Protein AF-A0A3N0Z9D9-F1 (afdb_monomer)

Organism: Anabarilius grahami (NCBI:txid495550)

Nearest PDB structures (foldseek):
  4wvm-assembly1_A  TM=8.246E-01  e=7.195E-20  Synanceia horrida
  7jl4-assembly3_B  TM=8.814E-01  e=2.046E-16  Homo sapiens
  7ovx-assembly1_A  TM=8.857E-01  e=4.021E-16  Homo sapiens
  5zz3-assembly1_A  TM=8.963E-01  e=1.079E-15  Homo sapiens
  7y3a-assembly1_B  TM=8.949E-01  e=1.120E-14  Homo sapiens

Secondary structure (DSSP, 8-state):
---------------------------S-HHHHHHHHHHHHHHSS----B----B-TTTS-TTEEEETTTTEEEE-SS---PPP-TT--SSS-EEEEEEEP-SEEEEEEEESS-EEEEEEETTS--SSSSGGGSTTSSTTEEEEEEETTEEEEEETTEEEEE---S---SEEEEEEETTTTEEEEEEE-TT--EEEEEEEE----S-EEEEEE--STT-EEEEPP-PPPPP------------------BHHHHHTTB----B-TTTS-TTEEEETTTTEEEE-SSPP-PPP-TTS-SSS-EEEEEEEE-SEEEEEEEESSEEEEEEEETTS--SSSSGGGSTTSSTTEEEEEEESS-EEEEETTEEEEPP-------EEEEEEETTTTEEEEEEE-TT-BEEEEEEEE----S-EEEEEE--STT-EEEE----PPPPP--------------------PPS---TTTTTS------EEE-PEEE--TTS-EEEEEE-SEEEEETTT--EEEESS-EEEEEEEE--GGGHHHHHHTT-EE-S-EEEEEEEES-EEEEEEE--B---S--TTHHHHEEEEEEETTEEEEEE-EE-SSEEEEES--SSEEEEEEES-S--EE-EEEEEEEEEETTEEEEEEEEES-HHHHHHHHHHSTTSEEPP-PPPSS-EETTSEEEEE-TTEEE--SS-EE--TTPPPEEEEE-S---S-EEEEEEETTT--EEEEEEE-HHHHHHHHHHHHHHHTTSHHHHHHHHHHHHHHHHHH---HHHHHHHHHHTTSS-HHHHHHHHT-SSHHHHHHHHHHHHTTS-HHHHHHHHHHHHHTT-S--

Solvent-accessible surface area (backbone atoms only — not comparable to full-atom values): 47306 Å² total; per-residue (Å²): 132,86,76,90,79,89,81,90,80,89,78,90,82,81,88,82,93,87,85,90,82,88,84,81,84,77,72,81,61,72,64,55,60,51,56,49,47,57,53,54,46,68,73,73,77,62,85,84,34,71,63,90,74,41,50,28,77,60,24,36,10,42,31,44,44,74,38,77,92,31,33,25,43,32,19,64,84,46,81,46,96,67,79,89,49,88,64,22,23,74,70,52,54,30,34,35,35,69,55,64,62,94,38,54,36,46,47,39,37,37,43,70,73,28,34,34,48,28,44,24,39,81,83,50,41,35,66,61,91,52,50,59,45,43,84,11,37,22,89,52,21,46,24,41,37,43,45,94,79,42,41,35,41,25,38,53,64,47,71,47,83,49,93,64,72,97,75,74,52,54,27,36,34,41,40,36,30,50,88,78,16,38,40,35,40,22,39,28,40,100,82,72,46,73,43,74,71,50,70,50,79,49,84,70,90,65,65,39,24,48,32,44,34,30,89,44,81,74,8,30,44,31,61,56,89,84,82,82,82,88,79,86,78,91,72,94,76,93,80,89,82,90,84,91,76,80,83,73,56,47,44,73,78,45,28,68,30,52,52,93,75,43,52,29,76,58,23,36,8,36,35,43,46,74,37,80,91,31,32,27,40,34,18,47,90,64,70,45,93,66,78,92,48,85,66,20,20,68,63,52,46,28,33,34,35,69,55,71,62,68,56,57,35,19,47,41,38,37,47,74,52,39,35,35,49,30,42,27,36,79,85,50,46,33,70,56,91,45,55,60,45,42,82,6,39,24,88,54,24,42,21,40,40,42,42,91,80,43,44,31,42,25,39,55,66,44,76,48,78,49,79,82,68,94,64,90,53,50,28,37,34,40,40,37,32,57,85,80,16,38,40,37,37,24,42,30,39,95,83,48,38,38,43,82,68,49,71,50,81,52,81,73,88,63,68,32,24,49,31,44,34,28,89,43,81,76,8,32,42,31,62,54,91,74,80,59,63,93,78,89,79,83,87,84,88,83,90,84,84,91,78,88,79,82,87,78,83,75,81,86,70,81,82,77,77,32,70,59,46,69,86,64,77,84,89,73,88,61,47,77,37,84,61,48,75,45,89,54,102,81,53,71,32,31,37,45,75,44,65,58,45,48,38,26,32,72,72,72,56,37,28,42,28,27,84,38,57,28,30,42,36,36,30,71,48,87,56,71,90,45,49,71,55,33,59,73,67,60,37,38,79,44,35,67,29,37,37,39,36,67,79,39,66,56,56,51,31,40,27,44,45,42,33,51,58,72,50,59,90,56,75,70,54,63,82,32,35,29,37,38,38,49,49,100,92,43,80,47,77,44,84,38,53,73,57,82,47,28,40,35,38,72,59,67,85,70,68,34,40,35,32,39,32,23,60,55,81,81,54,37,25,44,46,40,74,48,43,29,40,66,41,73,85,51,29,28,38,39,41,43,64,40,66,85,45,61,70,60,49,54,51,46,54,65,71,45,65,83,40,40,82,54,86,74,83,73,55,50,51,63,42,60,56,76,42,48,28,44,71,48,52,82,71,48,78,40,68,62,92,62,59,52,55,61,46,98,83,63,78,66,44,51,35,35,23,77,58,78,79,87,56,63,48,58,35,38,35,27,37,62,92,77,68,44,77,59,39,74,46,74,42,52,50,70,57,62,58,49,60,53,54,59,47,56,62,56,30,62,74,38,59,76,32,21,20,50,48,43,76,75,41,51,75,56,52,28,73,61,33,68,71,44,64,64,53,50,52,51,34,41,75,68,66,76,42,52,73,68,56,47,51,59,36,73,68,41,95,42,41,46,57,22,34,44,54,49,51,63,52,45,72,75,49,58,55,70,56,28,17,48,54,48,46,51,32,57,77,68,62,49,49,89,128

Mean predicted aligned error: 22.75 Å

Foldseek 3Di:
DDDDDDDDDDDDDDDDDDDDDDDDPDDDDPLVVVVVVVVVVLVPQDPPAEDPWAWDLQAFEQQWDQDDRRQKIWGAVDGHPRDHHQNYAYPFRKTWTPDFHPFKYKWKKFKDAKKKKKKFFSPQDRDDDDLSNDAQCCQGMWIWIDHQQWIWTGHNNDIDTFHDPNDQGRMKMWIDGQPQQKIWIFGQDPVRDTHTGDMDRHHDPHTIIIMMGDDDRGIMMGIDDDDDDDDDDDDDDDDDDDDPDDPDWFVQVLLQQEDDWAWDLLAAEQQWDADPRRQKIWGHPDGHPRDDHQNYQHPFRKTWTPDWDDAKYKWKKFKDAKKKKKKFFSPQHRDDPDLSNDALCQQGMWIWIDHPFWIWIGHVNDIDTFPGDPAPGRMKMWIDGQVQQKIWIFGQHPVRTTDTGDMDRDHDDHTMIIMMGDDDHGIMMGIDDRDHDDDDDDDDDDDDDDDDDDDDDPPPDDPALQPLCPPFDPPDDAAEDAFDFDDDPFFTWTKDWDAADWHAYPAQRKIFGFRGIWIKIKGFHDCPVCPVVCVVLQKDFFATWMQMDTPDGFTQKIWGFGFFACSDPPVVQQVFKWKWWQDPVGIDTDGFDDGRTTTMDGRDDDSTGITIIGSPLWTFGFWWKWWWFQDQQFTKIFIDIGHDHNRLVVVVCVVCVNIFTADKDTFNHTHTAQFFKDKDKPQWPDWDPGGDHDDSPDGTGITTRNDRPPFWIKIWIAGPPPRDTRDIITGGSVSVVVRVVVVLVVLLVDLLSLLVCCVVCLVVCLVQFAPLLLLLVVCVVVVVDDPVLSVVLVPDPGSSVSSVSVSVSQVPDDSNSSSVSSVSCVVVVRGDD

pLDDT: mean 74.73, std 20.12, range [19.84, 97.75]

Radius of gyration: 36.63 Å; Cα contacts (8 Å, |Δi|>4): 1660; chains: 1; bounding box: 98×102×86 Å

Sequence (833 aa):
MWDSERGRLTGALSADVTMLLLNINHPRTQSQHVCDALAEWGAHGDWLGACDLTLDPNTAHTELILSDENRKITNMRTKQPYPDHPERFDEVPQVLCGESLPGRCYWEAEWSRGAVISMTYKEISRKGWSEDCMFGYNDKSWSLDCFNTNFYVRHNTNGTYIPVDRSSSTRVGVYVDVSAGTLSFYSVSDTHTLTHLHTFNTTFTEPLYAGFRVDYYKSSVSLCDIKQPPVRNNSDTHTTGVDHCGEIRSTAELHKYACDLTLDPNTANTRLILSEENRKITCVFQHQPYPDHPERFDDVPQVLCGESLTGRCYWEAEWSKRAEISVTYKGISRKGASEDCLFGSNDKSWSLDCSNKSFSVRHNKNSTDIPVISSSSKRVGVYVDVSAGTLSFYSVSDTHTLTHLHTFNTTFTEPLYAGFGVHYYKSSVSLCDIKQPPVRNNSDTHTTGFSDPKPSGLNIHPLLNCQSCVHIADSDQWVQIEPSACTDEGGSKFRVSTDPGRYECVRTRMRWVCDCDVTLQYCTVDGHFLNTELERLQCNRIAPVIDVTVISGKLEEVHLPHYACLGESDPSLKDAVKVLSVKDEGITTEPVQLTRFHAKIVQPSFSLKTLIISWIMRVDEHCDLLLYMRSKVPLILHVYFFPFDDCAKEKLEKEEKSSYPIPHPRPDRPFRMKTAHNLDVPGASIHPREGITFRRETPPNYFKVDTSLENDLQMTLIREEDQKTVWTATIKKKEIDLIQTKKDEACLNSEAGKARYFDNHWPDLIQGVENVQIIADKLCQQQLIHEEQYSEITQSLTSQESMRKICDIIRKHRDDVKAKFISILQEEKLYHF

InterPro domains:
  IPR001315 CARD domain [PF00619] (758-829)
  IPR001315 CARD domain [PS50209] (750-833)
  IPR001870 B30.2/SPRY domain [PS50188] (33-230)
  IPR001870 B30.2/SPRY domain [PS50188] (241-438)
  IPR003877 SPRY domain [PF00622] (104-217)
  IPR003877 SPRY domain [PF00622] (312-427)
  IPR003877 SPRY domain [SM00449] (102-229)
  IPR003877 SPRY domain [SM00449] (310-437)
  IPR003879 Butyrophylin-like, SPRY domain [PR01407] (257-274)
  IPR003879 Butyrophylin-like, SPRY domain [PR01407] (274-291)
  IPR003879 Butyrophylin-like, SPRY domain [PR01407] (371-395)
  IPR006574 SPRY-associated [PF13765] (53-100)
  IPR006574 SPRY-associated [PF13765] (261-308)
  IPR006574 SPRY-associated [SM00589] (50-102)
  IPR006574 SPRY-associated [SM00589] (258-310)
  IPR011029 Death-like domain superfamily [G3DSA:1.10.533.10] (756-833)
  IPR011029 Death-like domain superfamily [SSF47986] (758-832)
  IPR013320 Concanavalin A-like lectin/glucanase domain superfamily [SSF49899] (50-230)
  IPR013320 Concanavalin A-like lectin/glucanase domain superfamily [SSF49899] (253-438)
  IPR025307 FIIND domain [PF13553] (488-617)

Structure (mmCIF, N/CA/C/O backbone):
data_AF-A0A3N0Z9D9-F1
#
_entry.id   AF-A0A3N0Z9D9-F1
#
loop_
_atom_site.group_PDB
_atom_site.id
_atom_site.type_symbol
_atom_site.label_atom_id
_atom_site.label_alt_id
_atom_site.label_comp_id
_atom_site.label_asym_id
_atom_site.label_entity_id
_atom_site.label_seq_id
_atom_site.pdbx_PDB_ins_code
_atom_site.Cartn_x
_atom_site.Cartn_y
_atom_site.Cartn_z
_atom_site.occupancy
_atom_site.B_iso_or_equiv
_atom_site.auth_seq_id
_atom_site.auth_comp_id
_atom_site.auth_asym_id
_atom_site.auth_atom_id
_atom_site.pdbx_PDB_model_num
ATOM 1 N N . MET A 1 1 ? -11.169 63.898 -6.267 1.00 30.27 1 MET A N 1
ATOM 2 C CA . MET A 1 1 ? -10.681 64.653 -7.439 1.00 30.27 1 MET A CA 1
ATOM 3 C C . MET A 1 1 ? -10.114 63.605 -8.376 1.00 30.27 1 MET A C 1
ATOM 5 O O . MET A 1 1 ? -9.164 62.953 -7.977 1.00 30.27 1 MET A O 1
ATOM 9 N N . TRP A 1 2 ? -10.913 63.132 -9.341 1.00 26.20 2 TRP A N 1
ATOM 10 C CA . TRP A 1 2 ? -10.923 63.642 -10.730 1.00 26.20 2 TRP A CA 1
ATOM 11 C C . TRP A 1 2 ? -9.523 63.543 -11.351 1.00 26.20 2 TRP A C 1
ATOM 13 O O . TRP A 1 2 ? -8.582 64.066 -10.773 1.00 26.20 2 TRP A O 1
ATOM 23 N N . ASP A 1 3 ? -9.294 62.970 -12.521 1.00 28.09 3 ASP A N 1
ATOM 24 C CA . ASP A 1 3 ? -10.138 62.305 -13.514 1.00 28.09 3 ASP A CA 1
ATOM 25 C C . ASP A 1 3 ? -9.175 61.858 -14.628 1.00 28.09 3 ASP A C 1
ATOM 27 O O . ASP A 1 3 ? -8.219 62.590 -14.872 1.00 28.09 3 ASP A O 1
ATOM 31 N N . SER A 1 4 ? -9.500 60.778 -15.352 1.00 28.72 4 SER A N 1
ATOM 32 C CA . SER A 1 4 ? -9.188 60.607 -16.793 1.00 28.72 4 SER A CA 1
ATOM 33 C C . SER A 1 4 ? -7.688 60.598 -17.226 1.00 28.72 4 SER A C 1
ATOM 35 O O . SER A 1 4 ? -6.803 61.076 -16.542 1.00 28.72 4 SER A O 1
ATOM 37 N N . GLU A 1 5 ? -7.230 60.078 -18.359 1.00 30.00 5 GLU A N 1
ATOM 38 C CA . GLU A 1 5 ? -7.840 59.361 -19.462 1.00 30.00 5 GLU A CA 1
ATOM 39 C C . GLU A 1 5 ? -6.723 58.742 -20.322 1.00 30.00 5 GLU A C 1
ATOM 41 O O . GLU A 1 5 ? -5.633 59.281 -20.486 1.00 30.00 5 GLU A O 1
ATOM 46 N N . ARG A 1 6 ? -7.070 57.576 -20.859 1.00 31.86 6 ARG A N 1
ATOM 47 C CA . ARG A 1 6 ? -6.607 56.880 -22.067 1.00 31.86 6 ARG A CA 1
ATOM 48 C C . ARG A 1 6 ? -5.673 57.628 -23.035 1.00 31.86 6 ARG A C 1
ATOM 50 O O . ARG A 1 6 ? -5.997 58.689 -23.551 1.00 31.86 6 ARG A O 1
ATOM 57 N N . GLY A 1 7 ? -4.682 56.881 -23.527 1.00 25.52 7 GLY A N 1
ATOM 58 C CA . GLY A 1 7 ? -4.094 57.082 -24.852 1.00 25.52 7 GLY A CA 1
ATOM 59 C C . GLY A 1 7 ? -3.439 55.802 -25.365 1.00 25.52 7 GLY A C 1
ATOM 60 O O . GLY A 1 7 ? -2.324 55.477 -24.976 1.00 25.52 7 GLY A O 1
ATOM 61 N N . ARG A 1 8 ? -4.152 55.049 -26.215 1.00 32.22 8 ARG A N 1
ATOM 62 C CA . ARG A 1 8 ? -3.615 53.909 -26.978 1.00 32.22 8 ARG A CA 1
ATOM 63 C C . ARG A 1 8 ? -2.605 54.413 -28.010 1.00 32.22 8 ARG A C 1
ATOM 65 O O . ARG A 1 8 ? -2.951 55.304 -28.777 1.00 32.22 8 ARG A O 1
ATOM 72 N N . LEU A 1 9 ? -1.470 53.729 -28.145 1.00 25.08 9 LEU A N 1
ATOM 73 C CA . LEU A 1 9 ? -0.749 53.630 -29.414 1.00 25.08 9 LEU A CA 1
ATOM 74 C C . LEU A 1 9 ? -0.383 52.166 -29.671 1.00 25.08 9 LEU A C 1
ATOM 76 O O . LEU A 1 9 ? 0.400 51.548 -28.958 1.00 25.08 9 LEU A O 1
ATOM 80 N N . THR A 1 10 ? -1.030 51.620 -30.693 1.00 30.81 10 THR A N 1
ATOM 81 C CA . THR A 1 10 ? -0.635 50.432 -31.446 1.00 30.81 10 THR A CA 1
ATOM 82 C C . THR A 1 10 ? 0.640 50.729 -32.232 1.00 30.81 10 THR A C 1
ATOM 84 O O . THR A 1 10 ? 0.701 51.765 -32.891 1.00 30.81 10 THR A O 1
ATOM 87 N N . GLY A 1 11 ? 1.607 49.815 -32.256 1.00 24.53 11 GLY A N 1
ATOM 88 C CA . GLY A 1 11 ? 2.728 49.909 -33.192 1.00 24.53 11 GLY A CA 1
ATOM 89 C C . GLY A 1 11 ? 3.885 48.996 -32.825 1.00 24.53 11 GLY A C 1
ATOM 90 O O . GLY A 1 11 ? 4.479 49.148 -31.768 1.00 24.53 11 GLY A O 1
ATOM 91 N N . ALA A 1 12 ? 4.156 48.040 -33.707 1.00 30.48 12 ALA A N 1
ATOM 92 C CA . ALA A 1 12 ? 5.209 47.039 -33.637 1.00 30.48 12 ALA A CA 1
ATOM 93 C C . ALA A 1 12 ? 6.594 47.591 -33.259 1.00 30.48 12 ALA A C 1
ATOM 95 O O . ALA A 1 12 ? 7.004 48.632 -33.766 1.00 30.48 12 ALA A O 1
ATOM 96 N N . LEU A 1 13 ? 7.351 46.812 -32.482 1.00 24.55 13 LEU A N 1
ATOM 97 C CA . LEU A 1 13 ? 8.808 46.911 -32.410 1.00 24.55 13 LEU A CA 1
ATOM 98 C C . LEU A 1 13 ? 9.412 45.505 -32.475 1.00 24.55 13 LEU A C 1
ATOM 100 O O . LEU A 1 13 ? 9.303 44.704 -31.551 1.00 24.55 13 LEU A O 1
ATOM 104 N N . SER A 1 14 ? 10.020 45.237 -33.626 1.00 24.75 14 SER A N 1
ATOM 105 C CA . SER A 1 14 ? 11.061 44.237 -33.829 1.00 24.75 14 SER A CA 1
ATOM 106 C C . SER A 1 14 ? 12.412 44.892 -33.529 1.00 24.75 14 SER A C 1
ATOM 108 O O . SER A 1 14 ? 12.646 45.992 -34.022 1.00 24.75 14 SER A O 1
ATOM 110 N N . ALA A 1 15 ? 13.270 44.145 -32.822 1.00 26.64 15 ALA A N 1
ATOM 111 C CA . ALA A 1 15 ? 14.738 44.230 -32.748 1.00 26.64 15 ALA A CA 1
ATOM 112 C C . ALA A 1 15 ? 15.376 45.508 -32.144 1.00 26.64 15 ALA A C 1
ATOM 114 O O . ALA A 1 15 ? 15.337 46.573 -32.746 1.00 26.64 15 ALA A O 1
ATOM 115 N N . ASP A 1 16 ? 15.994 45.416 -30.952 1.00 25.36 16 ASP A N 1
ATOM 116 C CA . ASP A 1 16 ? 17.422 45.049 -30.778 1.00 25.36 16 ASP A CA 1
ATOM 117 C C . ASP A 1 16 ? 17.977 45.335 -29.346 1.00 25.36 16 ASP A C 1
ATOM 119 O O . ASP A 1 16 ? 17.813 46.437 -28.832 1.00 25.36 16 ASP A O 1
ATOM 123 N N . VAL A 1 17 ? 18.696 44.334 -28.775 1.00 23.41 17 VAL A N 1
ATOM 124 C CA . VAL A 1 17 ? 20.024 44.406 -28.072 1.00 23.41 17 VAL A CA 1
ATOM 125 C C . VAL A 1 17 ? 20.087 45.115 -26.680 1.00 23.41 17 VAL A C 1
ATOM 127 O O . VAL A 1 17 ? 19.678 46.257 -26.559 1.00 23.41 17 VAL A O 1
ATOM 130 N N . THR A 1 18 ? 20.597 44.618 -25.524 1.00 22.09 18 THR A N 1
ATOM 131 C CA . THR A 1 18 ? 21.564 43.579 -25.024 1.00 22.09 18 THR A CA 1
ATOM 132 C C . THR A 1 18 ? 21.285 43.399 -23.496 1.00 22.09 18 THR A C 1
ATOM 134 O O . THR A 1 18 ? 20.874 44.375 -22.879 1.00 22.09 18 THR A O 1
ATOM 137 N N . MET A 1 19 ? 21.448 42.269 -22.779 1.00 19.84 19 MET A N 1
ATOM 138 C CA . MET A 1 19 ? 22.712 41.680 -22.281 1.00 19.84 19 MET A CA 1
ATOM 139 C C . MET A 1 19 ? 22.463 40.344 -21.522 1.00 19.84 19 MET A C 1
ATOM 141 O O . MET A 1 19 ? 21.645 40.301 -20.610 1.00 19.84 19 MET A O 1
ATOM 145 N N . LEU A 1 20 ? 23.252 39.317 -21.880 1.00 23.03 20 LEU A N 1
ATOM 146 C CA . LEU A 1 20 ? 23.795 38.196 -21.077 1.00 23.03 20 LEU A CA 1
ATOM 147 C C . LEU A 1 20 ? 22.872 37.343 -20.174 1.00 23.03 20 LEU A C 1
ATOM 149 O O . LEU A 1 20 ? 22.708 37.620 -18.992 1.00 23.03 20 LEU A O 1
ATOM 153 N N . LEU A 1 21 ? 22.477 36.169 -20.682 1.00 21.75 21 LEU A N 1
ATOM 154 C CA . LEU A 1 21 ? 23.058 34.879 -20.265 1.00 21.75 21 LEU A CA 1
ATOM 155 C C . LEU A 1 21 ? 22.617 33.780 -21.243 1.00 21.75 21 LEU A C 1
ATOM 157 O O . LEU A 1 21 ? 21.435 33.505 -21.428 1.00 21.75 21 LEU A O 1
ATOM 161 N N . LEU A 1 22 ? 23.612 33.189 -21.901 1.00 24.69 22 LEU A N 1
ATOM 162 C CA . LEU A 1 22 ? 23.491 31.941 -22.640 1.00 24.69 22 LEU A CA 1
ATOM 163 C C . LEU A 1 22 ? 23.140 30.803 -21.674 1.00 24.69 22 LEU A C 1
ATOM 165 O O . LEU A 1 22 ? 23.648 30.764 -20.555 1.00 24.69 22 LEU A O 1
ATOM 169 N N . ASN A 1 23 ? 22.419 29.827 -22.229 1.00 24.12 23 ASN A N 1
ATOM 170 C CA . ASN A 1 23 ? 22.388 28.418 -21.837 1.00 24.12 23 ASN A CA 1
ATOM 171 C C . ASN A 1 23 ? 21.232 27.974 -20.926 1.00 24.12 23 ASN A C 1
ATOM 173 O O . ASN A 1 23 ? 21.398 27.883 -19.719 1.00 24.12 23 ASN A O 1
ATOM 177 N N . ILE A 1 24 ? 20.107 27.571 -21.535 1.00 25.52 24 ILE A N 1
ATOM 178 C CA . ILE A 1 24 ? 19.311 26.435 -21.040 1.00 25.52 24 ILE A CA 1
ATOM 179 C C . ILE A 1 24 ? 18.824 25.618 -22.248 1.00 25.52 24 ILE A C 1
ATOM 181 O O . ILE A 1 24 ? 17.652 25.617 -22.609 1.00 25.52 24 ILE A O 1
ATOM 185 N N . ASN A 1 25 ? 19.753 24.904 -22.884 1.00 23.59 25 ASN A N 1
ATOM 186 C CA . ASN A 1 25 ? 19.443 23.522 -23.220 1.00 23.59 25 ASN A CA 1
ATOM 187 C C . ASN A 1 25 ? 19.557 22.772 -21.892 1.00 23.59 25 ASN A C 1
ATOM 189 O O . ASN A 1 25 ? 20.666 22.628 -21.384 1.00 23.59 25 ASN A O 1
ATOM 193 N N . HIS A 1 26 ? 18.445 22.325 -21.314 1.00 23.14 26 HIS A N 1
ATOM 194 C CA . HIS A 1 26 ? 18.503 21.204 -20.383 1.00 23.14 26 HIS A CA 1
ATOM 195 C C . HIS A 1 26 ? 18.133 19.948 -21.177 1.00 23.14 26 HIS A C 1
ATOM 197 O O . HIS A 1 26 ? 16.963 19.762 -21.511 1.00 23.14 26 HIS A O 1
ATOM 203 N N . PRO A 1 27 ? 19.120 19.106 -21.536 1.00 29.33 27 PRO A N 1
ATOM 204 C CA . PRO A 1 27 ? 18.856 17.740 -21.946 1.00 29.33 27 PRO A CA 1
ATOM 205 C C . PRO A 1 27 ? 18.218 16.988 -20.775 1.00 29.33 27 PRO A C 1
ATOM 207 O O . PRO A 1 27 ? 18.425 17.340 -19.610 1.00 29.33 27 PRO A O 1
ATOM 210 N N . ARG A 1 28 ? 17.464 15.938 -21.111 1.00 27.62 28 ARG A N 1
ATOM 211 C CA . ARG A 1 28 ? 16.931 14.923 -20.192 1.00 27.62 28 ARG A CA 1
ATOM 212 C C . ARG A 1 28 ? 17.942 14.609 -19.078 1.00 27.62 28 ARG A C 1
ATOM 214 O O . ARG A 1 28 ? 19.129 14.425 -19.343 1.00 27.62 28 ARG A O 1
ATOM 221 N N . THR A 1 29 ? 17.475 14.580 -17.833 1.00 30.45 29 THR A N 1
ATOM 222 C CA . THR A 1 29 ? 18.305 14.349 -16.646 1.00 30.45 29 THR A CA 1
ATOM 223 C C . THR A 1 29 ? 19.042 13.013 -16.744 1.00 30.45 29 THR A C 1
ATOM 225 O O . THR A 1 29 ? 18.437 11.960 -16.930 1.00 30.45 29 THR A O 1
ATOM 228 N N . GLN A 1 30 ? 20.367 13.068 -16.597 1.00 35.66 30 GLN A N 1
ATOM 229 C CA . GLN A 1 30 ? 21.315 11.956 -16.749 1.00 35.66 30 GLN A CA 1
ATOM 230 C C . GLN A 1 30 ? 21.008 10.732 -15.859 1.00 35.66 30 GLN A C 1
ATOM 232 O O . GLN A 1 30 ? 21.430 9.631 -16.194 1.00 35.66 30 GLN A O 1
ATOM 237 N N . SER A 1 31 ? 20.237 10.887 -14.770 1.00 32.78 31 SER A N 1
ATOM 238 C CA . SER A 1 31 ? 19.817 9.760 -13.919 1.00 32.78 31 SER A CA 1
ATOM 239 C C . SER A 1 31 ? 18.764 8.862 -14.575 1.00 32.78 31 SER A C 1
ATOM 241 O O . SER A 1 31 ? 18.735 7.668 -14.296 1.00 32.78 31 SER A O 1
ATOM 243 N N . GLN A 1 32 ? 17.924 9.408 -15.463 1.00 33.78 32 GLN A N 1
ATOM 244 C CA . GLN A 1 32 ? 16.901 8.630 -16.166 1.00 33.78 32 GLN A CA 1
ATOM 245 C C . GLN A 1 32 ? 17.546 7.752 -17.242 1.00 33.78 32 GLN A C 1
ATOM 247 O O . GLN A 1 32 ? 17.210 6.587 -17.369 1.00 33.78 32 GLN A O 1
ATOM 252 N N . HIS A 1 33 ? 18.576 8.268 -17.922 1.00 33.62 33 HIS A N 1
ATOM 253 C CA . HIS A 1 33 ? 19.281 7.542 -18.978 1.00 33.62 33 HIS A CA 1
ATOM 254 C C . HIS A 1 33 ? 19.990 6.271 -18.492 1.00 33.62 33 HIS A C 1
ATOM 256 O O . HIS A 1 33 ? 20.170 5.366 -19.294 1.00 33.62 33 HIS A O 1
ATOM 262 N N . VAL A 1 34 ? 20.395 6.180 -17.217 1.00 37.28 34 VAL A N 1
ATOM 263 C CA . VAL A 1 34 ? 21.054 4.977 -16.674 1.00 37.28 34 VAL A CA 1
ATOM 264 C C . VAL A 1 34 ? 20.057 4.001 -16.061 1.00 37.28 34 VAL A C 1
ATOM 266 O O . VAL A 1 34 ? 20.229 2.804 -16.249 1.00 37.28 34 VAL A O 1
ATOM 269 N N . CYS A 1 35 ? 18.978 4.467 -15.428 1.00 36.34 35 CYS A N 1
ATOM 270 C CA . CYS A 1 35 ? 17.877 3.579 -15.038 1.00 36.34 35 CYS A CA 1
ATOM 271 C C . CYS A 1 35 ? 17.182 2.976 -16.268 1.00 36.34 35 CYS A C 1
ATOM 273 O O . CYS A 1 35 ? 16.900 1.782 -16.272 1.00 36.34 35 CYS A O 1
ATOM 275 N N . ASP A 1 36 ? 17.000 3.766 -17.329 1.00 35.53 36 ASP A N 1
ATOM 276 C CA . ASP A 1 36 ? 16.429 3.310 -18.595 1.00 35.53 36 ASP A CA 1
ATOM 277 C C . ASP A 1 36 ? 17.441 2.481 -19.399 1.00 35.53 36 ASP A C 1
ATOM 279 O O . ASP A 1 36 ? 17.052 1.463 -19.948 1.00 35.53 36 ASP A O 1
ATOM 283 N N . ALA A 1 37 ? 18.747 2.797 -19.400 1.00 35.69 37 ALA A N 1
ATOM 284 C CA . ALA A 1 37 ? 19.753 1.936 -20.040 1.00 35.69 37 ALA A CA 1
ATOM 285 C C . ALA A 1 37 ? 19.950 0.598 -19.305 1.00 35.69 37 ALA A C 1
ATOM 287 O O . ALA A 1 37 ? 20.096 -0.429 -19.957 1.00 35.69 37 ALA A O 1
ATOM 288 N N . LEU A 1 38 ? 19.912 0.573 -17.966 1.00 37.69 38 LEU A N 1
ATOM 289 C CA . LEU A 1 38 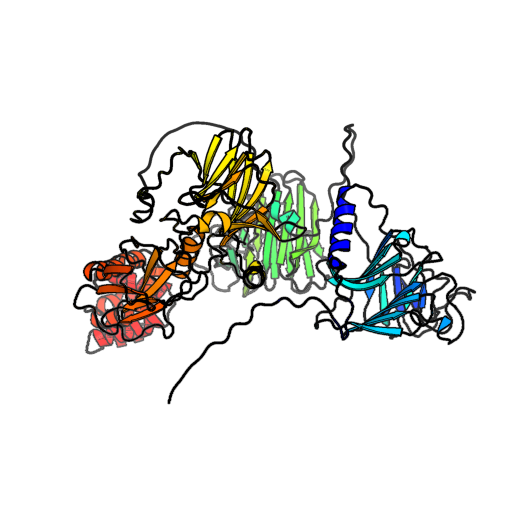? 19.953 -0.666 -17.175 1.00 37.69 38 LEU A CA 1
ATOM 290 C C . LEU A 1 38 ? 18.648 -1.476 -17.319 1.00 37.69 38 LEU A C 1
ATOM 292 O O . LEU A 1 38 ? 18.690 -2.706 -17.284 1.00 37.69 38 LEU A O 1
ATOM 296 N N . ALA A 1 39 ? 17.506 -0.811 -17.533 1.00 35.62 39 ALA A N 1
ATOM 297 C CA . ALA A 1 39 ? 16.225 -1.456 -17.833 1.00 35.62 39 ALA A CA 1
ATOM 298 C C . ALA A 1 39 ? 16.135 -1.970 -19.287 1.00 35.62 39 ALA A C 1
ATOM 300 O O . ALA A 1 39 ? 15.646 -3.077 -19.511 1.00 35.62 39 ALA A O 1
ATOM 301 N N . GLU A 1 40 ? 16.665 -1.230 -20.267 1.00 34.03 40 GLU A N 1
ATOM 302 C CA . GLU A 1 40 ? 16.806 -1.648 -21.670 1.00 34.03 40 GLU A CA 1
ATOM 303 C C . GLU A 1 40 ? 17.814 -2.807 -21.819 1.00 34.03 40 GLU A C 1
ATOM 305 O O . GLU A 1 40 ? 17.595 -3.711 -22.628 1.00 34.03 40 GLU A O 1
ATOM 310 N N . TRP A 1 41 ? 18.872 -2.862 -20.996 1.00 35.88 41 TRP A N 1
ATOM 311 C CA . TRP A 1 41 ? 19.833 -3.979 -20.948 1.00 35.88 41 TRP A CA 1
ATOM 312 C C . TRP A 1 41 ? 19.213 -5.300 -20.478 1.00 35.88 41 TRP A C 1
ATOM 314 O O . TRP A 1 41 ? 19.597 -6.368 -20.955 1.00 35.88 41 TRP A O 1
ATOM 324 N N . GLY A 1 42 ? 18.213 -5.249 -19.594 1.00 34.81 42 GLY A N 1
ATOM 325 C CA . GLY A 1 42 ? 17.479 -6.434 -19.146 1.00 34.81 42 GLY A CA 1
ATOM 326 C C . GLY A 1 42 ? 16.526 -7.018 -20.198 1.00 34.81 42 GLY A C 1
ATOM 327 O O . GLY A 1 42 ? 16.154 -8.187 -20.099 1.00 34.81 42 GLY A O 1
ATOM 328 N N . ALA A 1 43 ? 16.143 -6.235 -21.212 1.00 33.28 43 ALA A N 1
ATOM 329 C CA . ALA A 1 43 ? 15.130 -6.620 -22.195 1.00 33.28 43 ALA A CA 1
ATOM 330 C C . ALA A 1 43 ? 15.691 -7.369 -23.420 1.00 33.28 43 ALA A C 1
ATOM 332 O O . ALA A 1 43 ? 14.946 -8.094 -24.080 1.00 33.28 43 ALA A O 1
ATOM 333 N N . HIS A 1 44 ? 16.992 -7.240 -23.713 1.00 32.31 44 HIS A N 1
ATOM 334 C CA . HIS A 1 44 ? 17.620 -7.814 -24.914 1.00 32.31 44 HIS A CA 1
ATOM 335 C C . HIS A 1 44 ? 18.434 -9.102 -24.694 1.00 32.31 44 HIS A C 1
ATOM 337 O O . HIS A 1 44 ? 18.925 -9.672 -25.663 1.00 32.31 44 HIS A O 1
ATOM 343 N N . GLY A 1 45 ? 18.524 -9.618 -23.464 1.00 29.70 45 GLY A N 1
ATOM 344 C CA . GLY A 1 45 ? 19.080 -10.954 -23.206 1.00 29.70 45 GLY A CA 1
ATOM 345 C C . GLY A 1 45 ? 20.607 -11.096 -23.302 1.00 29.70 45 GLY A C 1
ATOM 346 O O . GLY A 1 45 ? 21.085 -12.223 -23.234 1.00 29.70 45 GLY A O 1
ATOM 347 N N . ASP A 1 46 ? 21.368 -10.000 -23.383 1.00 31.98 46 ASP A N 1
ATOM 348 C CA . ASP A 1 46 ? 22.841 -10.002 -23.384 1.00 31.98 46 ASP A CA 1
ATOM 349 C C . ASP A 1 46 ? 23.391 -9.202 -22.179 1.00 31.98 46 ASP A C 1
ATOM 351 O O . ASP A 1 46 ? 23.651 -8.002 -22.266 1.00 31.98 46 ASP A O 1
ATOM 355 N N . TRP A 1 47 ? 23.609 -9.858 -21.030 1.00 38.84 47 TRP A N 1
ATOM 356 C CA . TRP A 1 47 ? 24.376 -9.295 -19.899 1.00 38.84 47 TRP A CA 1
ATOM 357 C C . TRP A 1 47 ? 25.892 -9.438 -20.126 1.00 38.84 47 TRP A C 1
ATOM 359 O O . TRP A 1 47 ? 26.603 -10.060 -19.338 1.00 38.84 47 TRP A O 1
ATOM 369 N N . LEU A 1 48 ? 26.416 -8.837 -21.193 1.00 37.41 48 LEU A N 1
ATOM 370 C CA . LEU A 1 48 ? 27.861 -8.782 -21.469 1.00 37.41 48 LEU A CA 1
ATOM 371 C C . LEU A 1 48 ? 28.607 -7.654 -20.706 1.00 37.41 48 LEU A C 1
ATOM 373 O O . LEU A 1 48 ? 29.747 -7.355 -21.045 1.00 37.41 48 LEU A O 1
ATOM 377 N N . GLY A 1 49 ? 28.003 -7.013 -19.689 1.00 41.81 49 GLY A N 1
ATOM 378 C CA . GLY A 1 49 ? 28.514 -5.754 -19.101 1.00 41.81 49 GLY A CA 1
ATOM 379 C C . GLY A 1 49 ? 28.794 -5.701 -17.588 1.00 41.81 49 GLY A C 1
ATOM 380 O O . GLY A 1 49 ? 29.162 -4.635 -17.095 1.00 41.81 49 GLY A O 1
ATOM 381 N N . ALA A 1 50 ? 28.618 -6.785 -16.824 1.00 49.22 50 ALA A N 1
ATOM 382 C CA . ALA A 1 50 ? 29.083 -6.822 -15.430 1.00 49.22 50 ALA A CA 1
ATOM 383 C C . ALA A 1 50 ? 30.570 -7.200 -15.423 1.00 49.22 50 ALA A C 1
ATOM 385 O O . ALA A 1 50 ? 30.924 -8.283 -15.887 1.00 49.22 50 ALA A O 1
ATOM 386 N N . CYS A 1 51 ? 31.443 -6.311 -14.945 1.00 62.53 51 CYS A N 1
ATOM 387 C CA . CYS A 1 51 ? 32.868 -6.622 -14.874 1.00 62.53 51 CYS A CA 1
ATOM 388 C C . CYS A 1 51 ? 33.177 -7.337 -13.566 1.00 62.53 51 CYS A C 1
ATOM 390 O O . CYS A 1 51 ? 33.013 -6.763 -12.490 1.00 62.53 51 CYS A O 1
ATOM 392 N N . ASP A 1 52 ? 33.654 -8.572 -13.677 1.00 69.44 52 ASP A N 1
ATOM 393 C CA . ASP A 1 52 ? 34.285 -9.267 -12.565 1.00 69.44 52 ASP A CA 1
ATOM 394 C C . ASP A 1 52 ? 35.688 -8.677 -12.376 1.00 69.44 52 ASP A C 1
ATOM 396 O O . ASP A 1 52 ? 36.599 -8.928 -13.166 1.00 69.44 52 ASP A O 1
ATOM 400 N N . LEU A 1 53 ? 35.809 -7.760 -11.417 1.00 84.44 53 LEU A N 1
ATOM 401 C CA . LEU A 1 53 ? 37.041 -7.032 -11.132 1.00 84.44 53 LEU A CA 1
ATOM 402 C C . LEU A 1 53 ? 37.795 -7.714 -9.996 1.00 84.44 53 LEU A C 1
ATOM 404 O O . LEU A 1 53 ? 37.216 -7.997 -8.944 1.00 84.44 53 LEU A O 1
ATOM 408 N N . THR A 1 54 ? 39.105 -7.880 -10.159 1.00 88.31 54 THR A N 1
ATOM 409 C CA . THR A 1 54 ? 39.979 -8.385 -9.097 1.00 88.31 54 THR A CA 1
ATOM 410 C C . THR A 1 54 ? 41.123 -7.414 -8.836 1.00 88.31 54 THR A C 1
ATOM 412 O O . THR A 1 54 ? 41.670 -6.795 -9.747 1.00 88.31 54 THR A O 1
ATOM 415 N N . LEU A 1 55 ? 41.470 -7.207 -7.566 1.00 92.00 55 LEU A N 1
ATOM 416 C CA . LEU A 1 55 ? 42.541 -6.289 -7.173 1.00 92.00 55 LEU A CA 1
ATOM 417 C C . LEU A 1 55 ? 43.903 -6.917 -7.489 1.00 92.00 55 LEU A C 1
ATOM 419 O O . LEU A 1 55 ? 44.175 -8.032 -7.050 1.00 92.00 55 LEU A O 1
ATOM 423 N N . ASP A 1 56 ? 44.782 -6.191 -8.187 1.00 92.88 56 ASP A N 1
ATOM 424 C CA . ASP A 1 56 ? 46.120 -6.668 -8.548 1.00 92.88 56 ASP A CA 1
ATOM 425 C C . ASP A 1 56 ? 47.095 -6.517 -7.363 1.00 92.88 56 ASP A C 1
ATOM 427 O O . ASP A 1 56 ? 47.509 -5.393 -7.031 1.00 92.88 56 ASP A O 1
ATOM 431 N N . PRO A 1 57 ? 47.551 -7.627 -6.749 1.00 91.50 57 PRO A N 1
ATOM 432 C CA . PRO A 1 57 ? 48.497 -7.581 -5.640 1.00 91.50 57 PRO A CA 1
ATOM 433 C C . PRO A 1 57 ? 49.856 -6.978 -6.018 1.00 91.50 57 PRO A C 1
ATOM 435 O O . PRO A 1 57 ? 50.608 -6.577 -5.128 1.00 91.50 57 PRO A O 1
ATOM 438 N N . ASN A 1 58 ? 50.205 -6.906 -7.306 1.00 93.00 58 ASN A N 1
ATOM 439 C CA . ASN A 1 58 ? 51.460 -6.323 -7.785 1.00 93.00 58 ASN A CA 1
ATOM 440 C C . ASN A 1 58 ? 51.435 -4.793 -7.824 1.00 93.00 58 ASN A C 1
ATOM 442 O O . ASN A 1 58 ? 52.500 -4.175 -7.824 1.00 93.00 58 ASN A O 1
ATOM 446 N N . THR A 1 59 ? 50.244 -4.187 -7.820 1.00 93.94 59 THR A N 1
ATOM 447 C CA . THR A 1 59 ? 50.078 -2.727 -7.754 1.00 93.94 59 THR A CA 1
ATOM 448 C C . THR A 1 59 ? 49.878 -2.235 -6.323 1.00 93.94 59 THR A C 1
ATOM 450 O O . THR A 1 59 ? 50.265 -1.115 -5.998 1.00 93.94 59 THR A O 1
ATOM 453 N N . ALA A 1 60 ? 49.330 -3.084 -5.448 1.00 94.00 60 ALA A N 1
ATOM 454 C CA . ALA A 1 60 ? 48.934 -2.726 -4.091 1.00 94.00 60 ALA A CA 1
ATOM 455 C C . ALA A 1 60 ? 50.077 -2.144 -3.245 1.00 94.00 60 ALA A C 1
ATOM 457 O O . ALA A 1 60 ? 51.127 -2.767 -3.065 1.00 94.00 60 ALA A O 1
ATOM 458 N N . HIS A 1 61 ? 49.852 -0.973 -2.656 1.00 94.19 61 HIS A N 1
ATOM 459 C CA . HIS A 1 61 ? 50.792 -0.383 -1.708 1.00 94.19 61 HIS A CA 1
ATOM 460 C C . HIS A 1 61 ? 51.069 -1.309 -0.515 1.00 94.19 61 HIS A C 1
ATOM 462 O O . HIS A 1 61 ? 50.184 -2.017 -0.035 1.00 94.19 61 HIS A O 1
ATOM 468 N N . THR A 1 62 ? 52.296 -1.268 0.014 1.00 91.62 62 THR A N 1
ATOM 469 C CA . THR A 1 62 ? 52.725 -2.183 1.088 1.00 91.62 62 THR A CA 1
ATOM 470 C C . THR A 1 62 ? 51.942 -2.040 2.388 1.00 91.62 62 THR A C 1
ATOM 472 O O . THR A 1 62 ? 51.963 -2.954 3.189 1.00 91.62 62 THR A O 1
ATOM 475 N N . GLU A 1 63 ? 51.219 -0.950 2.627 1.00 91.88 63 GLU A N 1
ATOM 476 C CA . GLU A 1 63 ? 50.364 -0.804 3.821 1.00 91.88 63 GLU A CA 1
ATOM 477 C C . GLU A 1 63 ? 48.942 -1.368 3.668 1.00 91.88 63 GLU A C 1
ATOM 479 O O . GLU A 1 63 ? 48.165 -1.361 4.631 1.00 91.88 63 GLU A O 1
ATOM 484 N N . LEU A 1 64 ? 48.586 -1.843 2.473 1.00 93.62 64 LEU A N 1
ATOM 485 C CA . LEU A 1 64 ? 47.290 -2.451 2.196 1.00 93.62 64 LEU A CA 1
ATOM 486 C C . LEU A 1 64 ? 47.351 -3.962 2.416 1.00 93.62 64 LEU A C 1
ATOM 488 O O . LEU A 1 64 ? 48.316 -4.607 2.031 1.00 93.62 64 LEU A O 1
ATOM 492 N N . ILE A 1 65 ? 46.299 -4.534 2.994 1.00 92.19 65 ILE A N 1
ATOM 493 C CA . ILE A 1 65 ? 46.048 -5.977 2.972 1.00 92.19 65 ILE A CA 1
ATOM 494 C C . ILE A 1 65 ? 44.931 -6.248 1.974 1.00 92.19 65 ILE A C 1
ATOM 496 O O . ILE A 1 65 ? 43.836 -5.700 2.119 1.00 92.19 65 ILE A O 1
ATOM 500 N N . LEU A 1 66 ? 45.210 -7.115 1.002 1.00 91.75 66 LEU A N 1
ATOM 501 C CA . LEU A 1 66 ? 44.198 -7.728 0.147 1.00 91.75 66 LEU A CA 1
ATOM 502 C C . LEU A 1 66 ? 43.615 -8.957 0.858 1.00 91.75 66 LEU A C 1
ATOM 504 O O . LEU A 1 66 ? 44.338 -9.758 1.450 1.00 91.75 66 LEU A O 1
ATOM 508 N N . SER A 1 67 ? 42.295 -9.076 0.827 1.00 89.12 67 SER A N 1
ATOM 509 C CA . SER A 1 67 ? 41.509 -10.144 1.451 1.00 89.12 67 SER A CA 1
ATOM 510 C C . SER A 1 67 ? 40.301 -10.470 0.575 1.00 89.12 67 SER A C 1
ATOM 512 O O . SER A 1 67 ? 40.067 -9.764 -0.408 1.00 89.12 67 SER A O 1
ATOM 514 N N . ASP A 1 68 ? 39.552 -11.515 0.936 1.00 84.44 68 ASP A N 1
ATOM 515 C CA . ASP A 1 68 ? 38.341 -11.928 0.212 1.00 84.44 68 ASP A CA 1
ATOM 516 C C . ASP A 1 68 ? 38.634 -12.206 -1.271 1.00 84.44 68 ASP A C 1
ATOM 518 O O . ASP A 1 68 ? 38.149 -11.514 -2.154 1.00 84.44 68 ASP A O 1
ATOM 522 N N . GLU A 1 69 ? 39.572 -13.124 -1.530 1.00 85.94 69 GLU A N 1
ATOM 523 C CA . GLU A 1 69 ? 40.004 -13.483 -2.894 1.00 85.94 69 GLU A CA 1
ATOM 524 C C . GLU A 1 69 ? 40.456 -12.279 -3.749 1.00 85.94 69 GLU A C 1
ATOM 526 O O . GLU A 1 69 ? 40.199 -12.207 -4.944 1.00 85.94 69 GLU A O 1
ATOM 531 N N . ASN A 1 70 ? 41.160 -11.320 -3.133 1.00 88.38 70 ASN A N 1
ATOM 532 C CA . ASN A 1 70 ? 41.567 -10.049 -3.751 1.00 88.38 70 ASN A CA 1
ATOM 533 C C . ASN A 1 70 ? 40.390 -9.158 -4.177 1.00 88.38 70 ASN A C 1
ATOM 535 O O . ASN A 1 70 ? 40.508 -8.382 -5.123 1.00 88.38 70 ASN A O 1
ATOM 539 N N . ARG A 1 71 ? 39.271 -9.203 -3.451 1.00 90.00 71 ARG A N 1
ATOM 540 C CA . ARG A 1 71 ? 38.116 -8.319 -3.677 1.00 90.00 71 ARG A CA 1
ATOM 541 C C . ARG A 1 71 ? 37.948 -7.249 -2.611 1.00 90.00 71 ARG A C 1
ATOM 543 O O . ARG A 1 71 ? 37.121 -6.353 -2.759 1.00 90.00 71 ARG A O 1
ATOM 550 N N . LYS A 1 72 ? 38.766 -7.285 -1.556 1.00 93.38 72 LYS A N 1
ATOM 551 C CA . LYS A 1 72 ? 38.746 -6.293 -0.479 1.00 93.38 72 LYS A CA 1
ATOM 552 C C . LYS A 1 72 ? 40.136 -5.802 -0.103 1.00 93.38 72 LYS A C 1
ATOM 554 O O . LYS A 1 72 ? 40.998 -6.608 0.247 1.00 93.38 72 LYS A O 1
ATOM 559 N N . ILE A 1 73 ? 40.316 -4.480 -0.049 1.00 94.12 73 ILE A N 1
ATOM 560 C CA . ILE A 1 73 ? 41.489 -3.838 0.562 1.00 94.12 73 ILE A CA 1
ATOM 561 C C . ILE A 1 73 ? 41.194 -3.320 1.960 1.00 94.12 73 ILE A C 1
ATOM 563 O O . ILE A 1 73 ? 40.104 -2.822 2.232 1.00 94.12 73 ILE A O 1
ATOM 567 N N . THR A 1 74 ? 42.192 -3.379 2.841 1.00 94.50 74 THR A N 1
ATOM 568 C CA . THR A 1 74 ? 42.176 -2.717 4.153 1.00 94.50 74 THR A CA 1
ATOM 569 C C . THR A 1 74 ? 43.519 -2.045 4.431 1.00 94.50 74 THR A C 1
ATOM 571 O O . THR A 1 74 ? 44.557 -2.693 4.325 1.00 94.50 74 THR A O 1
ATOM 574 N N . ASN A 1 75 ? 43.522 -0.767 4.824 1.00 91.50 75 ASN A N 1
ATOM 575 C CA . ASN A 1 75 ? 44.747 -0.065 5.221 1.00 91.50 75 ASN A CA 1
ATOM 576 C C . ASN A 1 75 ? 45.107 -0.384 6.679 1.00 91.50 75 ASN A C 1
ATOM 578 O O . ASN A 1 75 ? 44.372 -0.034 7.609 1.00 91.50 75 ASN A O 1
ATOM 582 N N . MET A 1 76 ? 46.266 -1.006 6.888 1.00 87.56 76 MET A N 1
ATOM 583 C CA . MET A 1 76 ? 46.757 -1.375 8.218 1.00 87.56 76 MET A CA 1
ATOM 584 C C . MET A 1 76 ? 47.841 -0.442 8.763 1.00 87.56 76 MET A C 1
ATOM 586 O O . MET A 1 76 ? 48.200 -0.576 9.933 1.00 87.56 76 MET A O 1
ATOM 590 N N . ARG A 1 77 ? 48.348 0.508 7.961 1.00 85.44 77 ARG A N 1
ATOM 591 C CA . ARG A 1 77 ? 49.504 1.382 8.264 1.00 85.44 77 ARG A CA 1
ATOM 592 C C . ARG A 1 77 ? 50.781 0.638 8.666 1.00 85.44 77 ARG A C 1
ATOM 594 O O . ARG A 1 77 ? 51.712 1.219 9.216 1.00 85.44 77 ARG A O 1
ATOM 601 N N . THR A 1 78 ? 50.811 -0.668 8.439 1.00 86.94 78 THR A N 1
ATOM 602 C CA . THR A 1 78 ? 51.959 -1.533 8.677 1.00 86.94 78 THR A CA 1
ATOM 603 C C . THR A 1 78 ? 52.351 -2.158 7.353 1.00 86.94 78 THR A C 1
ATOM 605 O O . THR A 1 78 ? 51.486 -2.591 6.591 1.00 86.94 78 THR A O 1
ATOM 608 N N . LYS A 1 79 ? 53.656 -2.197 7.069 1.00 87.31 79 LYS A N 1
ATOM 609 C CA . LYS A 1 79 ? 54.168 -2.760 5.819 1.00 87.31 79 LYS A CA 1
ATOM 610 C C . LYS A 1 79 ? 53.954 -4.274 5.795 1.00 87.31 79 LYS A C 1
ATOM 612 O O . LYS A 1 79 ? 54.462 -4.997 6.649 1.00 87.31 79 LYS A O 1
ATOM 617 N N . GLN A 1 80 ? 53.193 -4.722 4.811 1.00 85.69 80 GLN A N 1
ATOM 618 C CA . GLN A 1 80 ? 52.937 -6.106 4.461 1.00 85.69 80 GLN A CA 1
ATOM 619 C C . GLN A 1 80 ? 54.120 -6.670 3.662 1.00 85.69 80 GLN A C 1
ATOM 621 O O . GLN A 1 80 ? 54.816 -5.913 2.976 1.00 85.69 80 GLN A O 1
ATOM 626 N N . PRO A 1 81 ? 54.362 -7.991 3.720 1.00 84.94 81 PRO A N 1
ATOM 627 C CA . PRO A 1 81 ? 55.514 -8.636 3.093 1.00 84.94 81 PRO A CA 1
ATOM 628 C C . PRO A 1 81 ? 55.307 -8.848 1.583 1.00 84.94 81 PRO A C 1
ATOM 630 O O . PRO A 1 81 ? 55.483 -9.954 1.072 1.00 84.94 81 PRO A O 1
ATOM 633 N N . TYR A 1 82 ? 54.903 -7.807 0.856 1.00 85.50 82 TYR A N 1
ATOM 634 C CA . TYR A 1 82 ? 54.782 -7.887 -0.593 1.00 85.50 82 TYR A CA 1
ATOM 635 C C . TYR A 1 82 ? 56.158 -7.805 -1.271 1.00 85.50 82 TYR A C 1
ATOM 637 O O . TYR A 1 82 ? 56.967 -6.955 -0.887 1.00 85.50 82 TYR A O 1
ATOM 645 N N . PRO A 1 83 ? 56.436 -8.640 -2.294 1.00 83.88 83 PRO A N 1
ATOM 646 C CA . PRO A 1 83 ? 57.642 -8.510 -3.102 1.00 83.88 83 PRO A CA 1
ATOM 647 C C . PRO A 1 83 ? 57.704 -7.143 -3.785 1.00 83.88 83 PRO A C 1
ATOM 649 O O . PRO A 1 83 ? 56.672 -6.610 -4.217 1.00 83.88 83 PRO A O 1
ATOM 652 N N . ASP A 1 84 ? 58.910 -6.593 -3.912 1.00 83.19 84 ASP A N 1
ATOM 653 C CA . ASP A 1 84 ? 59.104 -5.383 -4.704 1.00 83.19 84 ASP A CA 1
ATOM 654 C C . ASP A 1 84 ? 58.685 -5.632 -6.159 1.00 83.19 84 ASP A C 1
ATOM 656 O O . ASP A 1 84 ? 58.909 -6.711 -6.714 1.00 83.19 84 ASP A O 1
ATOM 660 N N . HIS A 1 85 ? 58.014 -4.647 -6.749 1.00 90.62 85 HIS A N 1
ATOM 661 C CA . HIS A 1 85 ? 57.452 -4.745 -8.088 1.00 90.62 85 HIS A CA 1
ATOM 662 C C . HIS A 1 85 ? 57.410 -3.353 -8.746 1.00 90.62 85 HIS A C 1
ATOM 664 O O . HIS A 1 85 ? 57.045 -2.370 -8.085 1.00 90.62 85 HIS A O 1
ATOM 670 N N . PRO A 1 86 ? 57.755 -3.233 -10.044 1.00 87.75 86 PRO A N 1
ATOM 671 C CA . PRO A 1 86 ? 57.776 -1.943 -10.740 1.00 87.75 86 PRO A CA 1
ATOM 672 C C . PRO A 1 86 ? 56.410 -1.243 -10.742 1.00 87.75 86 PRO A C 1
ATOM 674 O O . PRO A 1 86 ? 56.351 -0.035 -10.537 1.00 87.75 86 PRO A O 1
ATOM 677 N N . GLU A 1 87 ? 55.316 -2.003 -10.862 1.00 90.75 87 GLU A N 1
ATOM 678 C CA . GLU A 1 87 ? 53.944 -1.464 -10.851 1.00 90.75 87 GLU A CA 1
ATOM 679 C C . GLU A 1 87 ? 53.398 -1.130 -9.451 1.00 90.75 87 GLU A C 1
ATOM 681 O O . GLU A 1 87 ? 52.276 -0.644 -9.330 1.00 90.75 87 GLU A O 1
ATOM 686 N N . ARG A 1 88 ? 54.155 -1.392 -8.379 1.00 92.88 88 ARG A N 1
ATOM 687 C CA . ARG A 1 88 ? 53.677 -1.206 -7.004 1.00 92.88 88 ARG A CA 1
ATOM 688 C C . ARG A 1 88 ? 53.666 0.265 -6.607 1.00 92.88 88 ARG A C 1
ATOM 690 O O . ARG A 1 88 ? 54.705 0.915 -6.716 1.00 92.88 88 ARG A O 1
ATOM 697 N N . PHE A 1 89 ? 52.558 0.752 -6.054 1.00 92.56 89 PHE A N 1
ATOM 698 C CA . PHE A 1 89 ? 52.529 2.057 -5.392 1.00 92.56 89 PHE A CA 1
ATOM 699 C C . PHE A 1 89 ? 53.414 2.053 -4.135 1.00 92.56 89 PHE A C 1
ATOM 701 O O . PHE A 1 89 ? 53.341 1.118 -3.335 1.00 92.56 89 PHE A O 1
ATOM 708 N N . ASP A 1 90 ? 54.258 3.068 -3.950 1.00 84.81 90 ASP A N 1
ATOM 709 C CA . ASP A 1 90 ? 55.288 3.095 -2.895 1.00 84.81 90 ASP A CA 1
ATOM 710 C C . ASP A 1 90 ? 55.056 4.114 -1.767 1.00 84.81 90 ASP A C 1
ATOM 712 O O . ASP A 1 90 ? 55.477 3.842 -0.644 1.00 84.81 90 ASP A O 1
ATOM 716 N N . GLU A 1 91 ? 54.382 5.232 -2.049 1.00 83.56 91 GLU A N 1
ATOM 717 C CA . GLU A 1 91 ? 54.144 6.315 -1.078 1.00 83.56 91 GLU A CA 1
ATOM 718 C C . GLU A 1 91 ? 52.673 6.457 -0.652 1.00 83.56 91 GLU A C 1
ATOM 720 O O . GLU A 1 91 ? 52.373 6.889 0.462 1.00 83.56 91 GLU A O 1
ATOM 725 N N . VAL A 1 92 ? 51.725 6.121 -1.533 1.00 86.94 92 VAL A N 1
ATOM 726 C CA . VAL A 1 92 ? 50.290 6.370 -1.310 1.00 86.94 92 VAL A CA 1
ATOM 727 C C . VAL A 1 92 ? 49.534 5.038 -1.233 1.00 86.94 92 VAL A C 1
ATOM 729 O O . VAL A 1 92 ? 49.730 4.197 -2.114 1.00 86.94 92 VAL A O 1
ATOM 732 N N . PRO A 1 93 ? 48.645 4.821 -0.234 1.00 90.88 93 PRO A N 1
ATOM 733 C CA . PRO A 1 93 ? 47.935 3.556 -0.018 1.00 90.88 93 PRO A CA 1
ATOM 734 C C . PRO A 1 93 ? 46.843 3.302 -1.075 1.00 90.88 93 PRO A C 1
ATOM 736 O O . PRO A 1 93 ? 45.644 3.413 -0.804 1.00 90.88 93 PRO A O 1
ATOM 739 N N . GLN A 1 94 ? 47.281 2.958 -2.288 1.00 94.12 94 GLN A N 1
ATOM 740 C CA . GLN A 1 94 ? 46.475 2.753 -3.495 1.00 94.12 94 GLN A CA 1
ATOM 741 C C . GLN A 1 94 ? 46.692 1.360 -4.103 1.00 94.12 94 GLN A C 1
ATOM 743 O O . GLN A 1 94 ? 47.707 0.702 -3.859 1.00 94.12 94 GLN A O 1
ATOM 748 N N . VAL A 1 95 ? 45.730 0.921 -4.910 1.00 95.44 95 VAL A N 1
ATOM 749 C CA . VAL A 1 95 ? 45.766 -0.329 -5.683 1.00 95.44 95 VAL A CA 1
ATOM 750 C C . VAL A 1 95 ? 44.949 -0.167 -6.968 1.00 95.44 95 VAL A C 1
ATOM 752 O O . VAL A 1 95 ? 44.008 0.631 -6.995 1.00 95.44 95 VAL A O 1
ATOM 755 N N . LEU A 1 96 ? 45.292 -0.922 -8.013 1.00 95.00 96 LEU A N 1
ATOM 756 C CA . LEU A 1 96 ? 44.476 -1.092 -9.217 1.00 95.00 96 LEU A CA 1
ATOM 757 C C . LEU A 1 96 ? 43.894 -2.500 -9.319 1.00 95.00 96 LEU A C 1
ATOM 759 O O . LEU A 1 96 ? 44.452 -3.451 -8.775 1.00 95.00 96 LEU A O 1
ATOM 763 N N . CYS A 1 97 ? 42.814 -2.632 -10.078 1.00 93.12 97 CYS A N 1
ATOM 764 C CA . CYS A 1 97 ? 42.372 -3.916 -10.601 1.00 93.12 97 CYS A CA 1
ATOM 765 C C . CYS A 1 97 ? 43.304 -4.426 -11.709 1.00 93.12 97 CYS A C 1
ATOM 767 O O . CYS A 1 97 ? 43.947 -3.633 -12.404 1.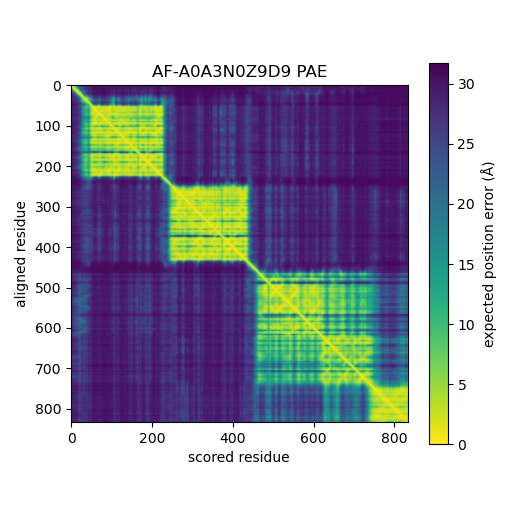00 93.12 97 CYS A O 1
ATOM 769 N N . GLY A 1 98 ? 43.384 -5.748 -11.862 1.00 84.62 98 GLY A N 1
ATOM 770 C CA . GLY A 1 98 ? 44.239 -6.393 -12.865 1.00 84.62 98 GLY A CA 1
ATOM 771 C C . GLY A 1 98 ? 43.684 -6.293 -14.287 1.00 84.62 98 GLY A C 1
ATOM 772 O O . GLY A 1 98 ? 44.441 -6.269 -15.261 1.00 84.62 98 GLY A O 1
ATOM 773 N N . GLU A 1 99 ? 42.364 -6.200 -14.412 1.00 85.06 99 GLU A N 1
ATOM 774 C CA . GLU A 1 99 ? 41.633 -6.182 -15.672 1.00 85.06 99 GLU A CA 1
ATOM 775 C C . GLU A 1 99 ? 41.393 -4.749 -16.175 1.00 85.06 99 GLU A C 1
ATOM 777 O O . GLU A 1 99 ? 41.035 -3.848 -15.414 1.00 85.06 99 GLU A O 1
ATOM 782 N N . SER A 1 100 ? 41.550 -4.535 -17.487 1.00 83.81 100 SER A N 1
ATOM 783 C CA . SER A 1 100 ? 41.048 -3.327 -18.155 1.00 83.81 100 SER A CA 1
ATOM 784 C C . SER A 1 100 ? 39.569 -3.481 -18.495 1.00 83.81 100 SER A C 1
ATOM 786 O O . SER A 1 100 ? 39.144 -4.561 -18.906 1.00 83.81 100 SER A O 1
ATOM 788 N N . LEU A 1 101 ? 38.802 -2.395 -18.431 1.00 79.88 101 LEU A N 1
ATOM 789 C CA . LEU A 1 101 ? 37.366 -2.439 -18.708 1.00 79.88 101 LEU A CA 1
ATOM 790 C C . LEU A 1 101 ? 37.052 -2.645 -20.208 1.00 79.88 101 LEU A C 1
ATOM 792 O O . LEU A 1 101 ? 37.669 -1.994 -21.054 1.00 79.88 101 LEU A O 1
ATOM 796 N N . PRO A 1 102 ? 36.067 -3.498 -20.560 1.00 61.59 102 PRO A N 1
ATOM 797 C CA . PRO A 1 102 ? 35.817 -3.940 -21.938 1.00 61.59 102 PRO A CA 1
ATOM 798 C C . PRO A 1 102 ? 34.990 -2.967 -22.803 1.00 61.59 102 PRO A C 1
ATOM 800 O O . PRO A 1 102 ? 34.685 -3.284 -23.950 1.00 61.59 102 PRO A O 1
ATOM 803 N N . GLY A 1 103 ? 34.612 -1.790 -22.293 1.00 72.12 103 GLY A N 1
ATOM 804 C CA . GLY A 1 103 ? 33.822 -0.798 -23.033 1.00 72.12 103 GLY A CA 1
ATOM 805 C C . GLY A 1 103 ? 32.696 -0.198 -22.195 1.00 72.12 103 GLY A C 1
ATOM 806 O O . GLY A 1 103 ? 32.864 0.874 -21.621 1.00 72.12 103 GLY A O 1
ATOM 807 N N . ARG A 1 104 ? 31.549 -0.881 -22.116 1.00 77.00 104 ARG A N 1
ATOM 808 C CA . ARG A 1 104 ? 30.441 -0.522 -21.216 1.00 77.00 104 ARG A CA 1
ATOM 809 C C . ARG A 1 104 ? 30.469 -1.423 -19.999 1.00 77.00 104 ARG A C 1
ATOM 811 O O . ARG A 1 104 ? 30.493 -2.639 -20.157 1.00 77.00 104 ARG A O 1
ATOM 818 N N . CYS A 1 105 ? 30.486 -0.841 -18.809 1.00 76.38 105 CYS A N 1
ATOM 819 C CA . CYS A 1 105 ? 30.576 -1.629 -17.595 1.00 76.38 105 CYS A CA 1
ATOM 820 C C . CYS A 1 105 ? 29.904 -0.958 -16.403 1.00 76.38 105 CYS A C 1
ATOM 822 O O . CYS A 1 105 ? 29.990 0.259 -16.238 1.00 76.38 105 CYS A O 1
ATOM 824 N N . TYR A 1 106 ? 29.280 -1.779 -15.562 1.00 83.69 106 TYR A N 1
ATOM 825 C CA . TYR A 1 106 ? 28.773 -1.384 -14.257 1.00 83.69 106 TYR A CA 1
ATOM 826 C C . TYR A 1 106 ? 29.356 -2.279 -13.159 1.00 83.69 106 TYR A C 1
ATOM 828 O O . TYR A 1 106 ? 29.386 -3.502 -13.308 1.00 83.69 106 TYR A O 1
ATOM 836 N N . TRP A 1 107 ? 29.818 -1.670 -12.068 1.00 86.81 107 TRP A N 1
ATOM 837 C CA . TRP A 1 107 ? 30.297 -2.368 -10.874 1.00 86.81 107 TRP A CA 1
ATOM 838 C C . TRP A 1 107 ? 30.024 -1.554 -9.606 1.00 86.81 107 TRP A C 1
ATOM 840 O O . TRP A 1 107 ? 29.869 -0.333 -9.652 1.00 86.81 107 TRP A O 1
ATOM 850 N N . GLU A 1 108 ? 29.964 -2.232 -8.462 1.00 90.50 108 GLU A N 1
ATOM 851 C CA . GLU A 1 108 ? 29.682 -1.618 -7.163 1.00 90.50 108 GLU A CA 1
ATOM 852 C C . GLU A 1 108 ? 30.816 -1.890 -6.169 1.00 90.50 108 GLU A C 1
ATOM 854 O O . GLU A 1 108 ? 31.408 -2.973 -6.150 1.00 90.50 108 GLU A O 1
ATOM 859 N N . ALA A 1 109 ? 31.105 -0.910 -5.316 1.00 90.50 109 ALA A N 1
ATOM 860 C CA . ALA A 1 109 ? 32.065 -1.039 -4.229 1.00 90.50 109 ALA A CA 1
ATOM 861 C C . ALA A 1 109 ? 31.526 -0.429 -2.932 1.00 90.50 109 ALA A C 1
ATOM 863 O O . ALA A 1 109 ? 30.890 0.625 -2.928 1.00 90.50 109 ALA A O 1
ATOM 864 N N . GLU A 1 110 ? 31.816 -1.087 -1.817 1.00 91.69 110 GLU A N 1
ATOM 865 C CA . GLU A 1 110 ? 31.400 -0.685 -0.478 1.00 91.69 110 GLU A CA 1
ATOM 866 C C . GLU A 1 110 ? 32.613 -0.251 0.354 1.00 91.69 110 GLU A C 1
ATOM 868 O O . GLU A 1 110 ? 33.627 -0.949 0.401 1.00 91.69 110 GLU A O 1
ATOM 873 N N . TRP A 1 111 ? 32.532 0.915 0.999 1.00 91.12 111 TRP A N 1
ATOM 874 C CA . TRP A 1 111 ? 33.632 1.545 1.737 1.00 91.12 111 TRP A CA 1
ATOM 875 C C . TRP A 1 111 ? 33.277 1.790 3.212 1.00 91.12 111 TRP A C 1
ATOM 877 O O . TRP A 1 111 ? 32.115 1.912 3.561 1.00 91.12 111 TRP A O 1
ATOM 887 N N . SER A 1 112 ? 34.261 1.865 4.118 1.00 85.38 112 SER A N 1
ATOM 888 C CA . SER A 1 112 ? 33.971 1.916 5.571 1.00 85.38 112 SER A CA 1
ATOM 889 C C . SER A 1 112 ? 34.151 3.275 6.265 1.00 85.38 112 SER A C 1
ATOM 891 O O . SER A 1 112 ? 33.234 3.757 6.919 1.00 85.38 112 SER A O 1
ATOM 893 N N . ARG A 1 113 ? 35.347 3.882 6.218 1.00 77.44 113 ARG A N 1
ATOM 894 C CA . ARG A 1 113 ? 35.683 5.116 6.983 1.00 77.44 113 ARG A CA 1
ATOM 895 C C . ARG A 1 113 ? 36.179 6.278 6.121 1.00 77.44 113 ARG A C 1
ATOM 897 O O . ARG A 1 113 ? 36.606 7.300 6.651 1.00 77.44 113 ARG A O 1
ATOM 904 N N . GLY A 1 114 ? 36.154 6.077 4.813 1.00 84.56 114 GLY A N 1
ATOM 905 C CA . GLY A 1 114 ? 36.609 6.998 3.787 1.00 84.56 114 GLY A CA 1
ATOM 906 C C . GLY A 1 114 ? 37.451 6.262 2.753 1.00 84.56 114 GLY A C 1
ATOM 907 O O . GLY A 1 114 ? 38.283 5.425 3.116 1.00 84.56 114 GLY A O 1
ATOM 908 N N . ALA A 1 115 ? 37.202 6.545 1.482 1.00 92.75 115 ALA A N 1
ATOM 909 C CA . ALA A 1 115 ? 37.877 5.904 0.362 1.00 92.75 115 ALA A CA 1
ATOM 910 C C . ALA A 1 115 ? 37.860 6.801 -0.875 1.00 92.75 115 ALA A C 1
ATOM 912 O O . ALA A 1 115 ? 36.981 7.647 -1.016 1.00 92.75 115 ALA A O 1
ATOM 913 N N . VAL A 1 116 ? 38.799 6.580 -1.791 1.00 94.00 116 VAL A N 1
ATOM 914 C CA . VAL A 1 116 ? 38.717 7.105 -3.157 1.00 94.00 116 VAL A CA 1
ATOM 915 C C . VAL A 1 116 ? 38.462 5.953 -4.104 1.00 94.00 116 VAL A C 1
ATOM 917 O O . VAL A 1 116 ? 39.176 4.950 -4.064 1.00 94.00 116 VAL A O 1
ATOM 920 N N . ILE A 1 117 ? 37.452 6.121 -4.948 1.00 95.50 117 ILE A N 1
ATOM 921 C CA . ILE A 1 117 ? 37.076 5.194 -6.011 1.00 95.50 117 ILE A CA 1
ATOM 922 C C . ILE A 1 117 ? 37.371 5.901 -7.331 1.00 95.50 117 ILE A C 1
ATOM 924 O O . ILE A 1 117 ? 36.881 7.007 -7.558 1.00 95.50 117 ILE A O 1
ATOM 928 N N . SER A 1 118 ? 38.208 5.305 -8.176 1.00 94.88 118 SER A N 1
ATOM 929 C CA . SER A 1 118 ? 38.766 5.980 -9.347 1.00 94.88 118 SER A CA 1
ATOM 930 C C . SER A 1 118 ? 38.743 5.121 -10.600 1.00 94.88 118 SER A C 1
ATOM 932 O O . SER A 1 118 ? 38.833 3.893 -10.544 1.00 94.88 118 SER A O 1
ATOM 934 N N . MET A 1 119 ? 38.676 5.803 -11.739 1.00 94.00 119 MET A N 1
ATOM 935 C CA . MET A 1 119 ? 38.984 5.248 -13.047 1.00 94.00 119 MET A CA 1
ATOM 936 C C . MET A 1 119 ? 40.247 5.891 -13.580 1.00 94.00 119 MET A C 1
ATOM 938 O O . MET A 1 119 ? 40.357 7.116 -13.583 1.00 94.00 119 MET A O 1
ATOM 942 N N . THR A 1 120 ? 41.203 5.076 -14.019 1.00 93.50 120 THR A N 1
ATOM 943 C CA . THR A 1 120 ? 42.516 5.578 -14.420 1.00 93.50 120 THR A CA 1
ATOM 944 C C . THR A 1 120 ? 43.120 4.817 -15.588 1.00 93.50 120 THR A C 1
ATOM 946 O O . THR A 1 120 ? 42.838 3.638 -15.794 1.00 93.50 120 THR A O 1
ATOM 949 N N . TYR A 1 121 ? 43.982 5.490 -16.342 1.00 93.12 121 TYR A N 1
ATOM 950 C CA . TYR A 1 121 ? 44.861 4.827 -17.293 1.00 93.12 121 TYR A CA 1
ATOM 951 C C . TYR A 1 121 ? 45.962 4.043 -16.587 1.00 93.12 121 TYR A C 1
ATOM 953 O O . TYR A 1 121 ? 46.422 4.395 -15.496 1.00 93.12 121 TYR A O 1
ATOM 961 N N . LYS A 1 122 ? 46.437 2.983 -17.245 1.00 87.94 122 LYS A N 1
ATOM 962 C CA . LYS A 1 122 ? 47.502 2.140 -16.691 1.00 87.94 122 LYS A CA 1
ATOM 963 C C . LYS A 1 122 ? 48.788 2.924 -16.434 1.00 87.94 122 LYS A C 1
ATOM 965 O O . LYS A 1 122 ? 49.507 2.595 -15.503 1.00 87.94 122 LYS A O 1
ATOM 970 N N . GLU A 1 123 ? 49.056 3.969 -17.210 1.00 86.69 123 GLU A N 1
ATOM 971 C CA . GLU A 1 123 ? 50.293 4.754 -17.149 1.00 86.69 123 GLU A CA 1
ATOM 972 C C . GLU A 1 123 ? 50.354 5.813 -16.030 1.00 86.69 123 GLU A C 1
ATOM 974 O O . GLU A 1 123 ? 51.210 6.706 -16.068 1.00 86.69 123 GLU A O 1
ATOM 979 N N . ILE A 1 124 ? 49.433 5.798 -15.064 1.00 90.81 124 ILE A N 1
ATOM 980 C CA . ILE A 1 124 ? 49.541 6.662 -13.879 1.00 90.81 124 ILE A CA 1
ATOM 981 C C . ILE A 1 124 ? 50.831 6.344 -13.102 1.00 90.81 124 ILE A C 1
ATOM 983 O O . ILE A 1 124 ? 51.222 5.179 -12.974 1.00 90.81 124 ILE A O 1
ATOM 987 N N . SER A 1 125 ? 51.510 7.379 -12.591 1.00 90.19 125 SER A N 1
ATOM 988 C CA . SER A 1 125 ? 52.788 7.197 -11.899 1.00 90.19 125 SER A CA 1
ATOM 989 C C . SER A 1 125 ? 52.617 6.306 -10.668 1.00 90.19 125 SER A C 1
ATOM 991 O O . SER A 1 125 ? 51.681 6.471 -9.886 1.00 90.19 125 SER A O 1
ATOM 993 N N . ARG A 1 126 ? 53.530 5.350 -10.483 1.00 89.56 126 ARG A N 1
ATOM 994 C CA . ARG A 1 126 ? 53.520 4.424 -9.337 1.00 89.56 126 ARG A CA 1
ATOM 995 C C . ARG A 1 126 ? 54.418 4.871 -8.197 1.00 89.56 126 ARG A C 1
ATOM 997 O O . ARG A 1 126 ? 54.292 4.336 -7.102 1.00 89.56 126 ARG A O 1
ATOM 1004 N N . LYS A 1 127 ? 55.358 5.773 -8.482 1.00 86.75 127 LYS A N 1
ATOM 1005 C CA . LYS A 1 127 ? 56.493 6.053 -7.606 1.00 86.75 127 LYS A CA 1
ATOM 1006 C C . LYS A 1 127 ? 56.546 7.520 -7.201 1.00 86.75 127 LYS A C 1
ATOM 1008 O O . LYS A 1 127 ? 56.332 8.402 -8.035 1.00 86.75 127 LYS A O 1
ATOM 1013 N N . GLY A 1 128 ? 56.926 7.756 -5.950 1.00 78.94 128 GLY A N 1
ATOM 1014 C CA . GLY A 1 128 ? 57.164 9.084 -5.393 1.00 78.94 128 GLY A CA 1
ATOM 1015 C C . GLY A 1 128 ? 55.906 9.790 -4.886 1.00 78.94 128 GLY A C 1
ATOM 1016 O O . GLY A 1 128 ? 54.807 9.249 -4.899 1.00 78.94 128 GLY A O 1
ATOM 1017 N N . TRP A 1 129 ? 56.089 11.025 -4.414 1.00 70.00 129 TRP A N 1
ATOM 1018 C CA . TRP A 1 129 ? 55.067 11.790 -3.688 1.00 70.00 129 TRP A CA 1
ATOM 1019 C C . TRP A 1 129 ? 54.546 12.998 -4.485 1.00 70.00 129 TRP A C 1
ATOM 1021 O O . TRP A 1 129 ? 54.318 14.073 -3.931 1.00 70.00 129 TRP A O 1
ATOM 1031 N N . SER A 1 130 ? 54.414 12.850 -5.809 1.00 77.38 130 SER A N 1
ATOM 1032 C CA . SER A 1 130 ? 53.861 13.889 -6.690 1.00 77.38 130 SER A CA 1
ATOM 1033 C C . SER A 1 130 ? 52.364 13.692 -6.948 1.00 77.38 130 SER A C 1
ATOM 1035 O O . SER A 1 130 ? 51.814 12.603 -6.775 1.00 77.38 130 SER A O 1
ATOM 1037 N N . GLU A 1 131 ? 51.689 14.751 -7.396 1.00 80.50 131 GLU A N 1
ATOM 1038 C CA . GLU A 1 131 ? 50.279 14.706 -7.819 1.00 80.50 131 GLU A CA 1
ATOM 1039 C C . GLU A 1 131 ? 50.043 13.702 -8.972 1.00 80.50 131 GLU A C 1
ATOM 1041 O O . GLU A 1 131 ? 48.962 13.118 -9.090 1.00 80.50 131 GLU A O 1
ATOM 1046 N N . ASP A 1 132 ? 51.095 13.382 -9.733 1.00 83.56 132 ASP A N 1
ATOM 1047 C CA . ASP A 1 132 ? 51.076 12.426 -10.848 1.00 83.56 132 ASP A CA 1
ATOM 1048 C C . ASP A 1 132 ? 50.782 10.975 -10.429 1.00 83.56 132 ASP A C 1
ATOM 1050 O O . ASP A 1 132 ? 50.411 10.162 -11.277 1.00 83.56 132 ASP A O 1
ATOM 1054 N N . CYS A 1 133 ? 50.961 10.623 -9.146 1.00 85.12 133 CYS A N 1
ATOM 1055 C CA . CYS A 1 133 ? 50.714 9.267 -8.636 1.00 85.12 133 CYS A CA 1
ATOM 1056 C C . CYS A 1 133 ? 49.384 9.106 -7.879 1.00 85.12 133 CYS A C 1
ATOM 1058 O O . CYS A 1 133 ? 48.953 7.984 -7.604 1.00 85.12 133 CYS A O 1
ATOM 1060 N N . MET A 1 134 ? 48.712 10.208 -7.526 1.00 88.88 134 MET A N 1
ATOM 1061 C CA . MET A 1 134 ? 47.493 10.187 -6.711 1.00 88.88 134 MET A CA 1
ATOM 1062 C C . MET A 1 134 ? 46.230 10.210 -7.571 1.00 88.88 134 MET A C 1
ATOM 1064 O O . MET A 1 134 ? 46.051 11.097 -8.404 1.00 88.88 134 MET A O 1
ATOM 1068 N N . PHE A 1 135 ? 45.293 9.292 -7.321 1.00 93.88 135 PHE A N 1
ATOM 1069 C CA . PHE A 1 135 ? 44.005 9.285 -8.017 1.00 93.88 135 PHE A CA 1
ATOM 1070 C C . PHE A 1 135 ? 43.262 10.622 -7.859 1.00 93.88 135 PHE A C 1
ATOM 1072 O O . PHE A 1 135 ? 43.044 11.100 -6.746 1.00 93.88 135 PHE A O 1
ATOM 1079 N N . GLY A 1 136 ? 42.833 11.200 -8.985 1.00 89.12 136 GLY A N 1
ATOM 1080 C CA . GLY A 1 136 ? 42.100 12.468 -9.099 1.00 89.12 136 GLY A CA 1
ATOM 1081 C C . GLY A 1 136 ? 42.978 13.723 -9.192 1.00 89.12 136 GLY A C 1
ATOM 1082 O O . GLY A 1 136 ? 42.458 14.804 -9.471 1.00 89.12 136 GLY A O 1
ATOM 1083 N N . TYR A 1 137 ? 44.293 13.603 -8.985 1.00 87.31 137 TYR A N 1
ATOM 1084 C CA . TYR A 1 137 ? 45.243 14.729 -8.973 1.00 87.31 137 TYR A CA 1
ATOM 1085 C C . TYR A 1 137 ? 46.049 14.868 -10.268 1.00 87.31 137 TYR A C 1
ATOM 1087 O O . TYR A 1 137 ? 46.909 15.729 -10.376 1.00 87.31 137 TYR A O 1
ATOM 1095 N N . ASN A 1 138 ? 45.736 14.058 -11.271 1.00 89.75 138 ASN A N 1
ATOM 1096 C CA . ASN A 1 138 ? 46.358 14.088 -12.587 1.00 89.75 138 ASN A CA 1
ATOM 1097 C C . ASN A 1 138 ? 45.285 14.019 -13.676 1.00 89.75 138 ASN A C 1
ATOM 1099 O O . ASN A 1 138 ? 44.105 13.773 -13.407 1.00 89.75 138 ASN A O 1
ATOM 1103 N N . ASP A 1 139 ? 45.707 14.229 -14.913 1.00 89.00 139 ASP A N 1
ATOM 1104 C CA . ASP A 1 139 ? 44.881 14.125 -16.114 1.00 89.00 139 ASP A CA 1
ATOM 1105 C C . ASP A 1 139 ? 44.609 12.672 -16.548 1.00 89.00 139 ASP A C 1
ATOM 1107 O O . ASP A 1 139 ? 43.813 12.439 -17.455 1.00 89.00 139 ASP A O 1
ATOM 1111 N N . LYS A 1 140 ? 45.202 11.688 -15.860 1.00 91.50 140 LYS A N 1
ATOM 1112 C CA . LYS A 1 140 ? 45.047 10.250 -16.128 1.00 91.50 140 LYS A CA 1
ATOM 1113 C C . LYS A 1 140 ? 44.025 9.551 -15.228 1.00 91.50 140 LYS A C 1
ATOM 1115 O O . LYS A 1 140 ? 43.893 8.327 -15.309 1.00 91.50 140 LYS A O 1
ATOM 1120 N N . SER A 1 141 ? 43.354 10.269 -14.323 1.00 93.44 141 SER A N 1
ATOM 1121 C CA . SER A 1 141 ? 42.406 9.672 -13.374 1.00 93.44 141 SER A CA 1
ATOM 1122 C C . SER A 1 141 ? 41.191 10.550 -13.066 1.00 93.44 141 SER A C 1
ATOM 1124 O O . SER A 1 141 ? 41.287 11.772 -12.930 1.00 93.44 141 SER A O 1
ATOM 1126 N N . TRP A 1 142 ? 40.037 9.899 -12.926 1.00 95.44 142 TRP A N 1
ATOM 1127 C CA . TRP A 1 142 ? 38.742 10.489 -12.585 1.00 95.44 142 TRP A CA 1
ATOM 1128 C C . TRP A 1 142 ? 38.214 9.822 -11.321 1.00 95.44 142 TRP A C 1
ATOM 1130 O O . TRP A 1 142 ? 37.995 8.610 -11.309 1.00 95.44 142 TRP A O 1
ATOM 1140 N N . SER A 1 143 ? 38.030 10.598 -10.256 1.00 94.62 143 SER A N 1
ATOM 1141 C CA . SER A 1 143 ? 37.883 10.047 -8.908 1.00 94.62 143 SER A CA 1
ATOM 1142 C C . SER A 1 143 ? 36.683 10.597 -8.157 1.00 94.62 143 SER A C 1
ATOM 1144 O O . SER A 1 143 ? 36.364 11.783 -8.249 1.00 94.62 143 SER A O 1
ATOM 1146 N N . LEU A 1 144 ? 36.078 9.725 -7.355 1.00 93.94 144 LEU A N 1
ATOM 1147 C CA . LEU A 1 144 ? 35.118 10.055 -6.317 1.00 93.94 144 LEU A CA 1
ATOM 1148 C C . LEU A 1 144 ? 35.742 9.785 -4.946 1.00 93.94 144 LEU A C 1
ATOM 1150 O O . LEU A 1 144 ? 36.012 8.642 -4.572 1.00 93.94 144 LEU A O 1
ATOM 1154 N N . ASP A 1 145 ? 35.917 10.844 -4.176 1.00 89.81 145 ASP A N 1
ATOM 1155 C CA . ASP A 1 145 ? 36.330 10.797 -2.787 1.00 89.81 145 ASP A CA 1
ATOM 1156 C C . ASP A 1 145 ? 35.094 10.712 -1.894 1.00 89.81 145 ASP A C 1
ATOM 1158 O O . ASP A 1 145 ? 34.218 11.582 -1.909 1.00 89.81 145 ASP A O 1
ATOM 1162 N N . CYS A 1 146 ? 35.047 9.655 -1.096 1.00 88.38 146 CYS A N 1
ATOM 1163 C CA . CYS A 1 146 ? 33.936 9.313 -0.229 1.00 88.38 146 CYS A CA 1
ATOM 1164 C C . CYS A 1 146 ? 34.313 9.592 1.228 1.00 88.38 146 CYS A C 1
ATOM 1166 O O . CYS A 1 146 ? 35.288 9.031 1.736 1.00 88.38 146 CYS A O 1
ATOM 1168 N N . PHE A 1 147 ? 33.529 10.429 1.910 1.00 79.44 147 PHE A N 1
ATOM 1169 C CA . PHE A 1 147 ? 33.639 10.707 3.343 1.00 79.44 147 PHE A CA 1
ATOM 1170 C C . PHE A 1 147 ? 32.278 10.514 4.019 1.00 79.44 147 PHE A C 1
ATOM 1172 O O . PHE A 1 147 ? 31.238 10.649 3.384 1.00 79.44 147 PHE A O 1
ATOM 1179 N N . ASN A 1 148 ? 32.266 10.270 5.334 1.00 68.06 148 ASN A N 1
ATOM 1180 C CA . ASN A 1 148 ? 31.042 9.989 6.109 1.00 68.06 148 ASN A CA 1
ATOM 1181 C C . ASN A 1 148 ? 29.928 11.043 5.982 1.00 68.06 148 ASN A C 1
ATOM 1183 O O . ASN A 1 148 ? 28.780 10.767 6.320 1.00 68.06 148 ASN A O 1
ATOM 1187 N N . THR A 1 149 ? 30.268 12.266 5.585 1.00 62.06 149 THR A N 1
ATOM 1188 C CA . THR A 1 149 ? 29.327 13.387 5.537 1.00 62.06 149 THR A CA 1
ATOM 1189 C C . THR A 1 149 ? 29.186 14.004 4.148 1.00 62.06 149 THR A C 1
ATOM 1191 O O . THR A 1 149 ? 28.373 14.912 3.991 1.00 62.06 149 THR A O 1
ATOM 1194 N N . ASN A 1 150 ? 29.995 13.595 3.161 1.00 75.00 150 ASN A N 1
ATOM 1195 C CA . ASN A 1 150 ? 30.076 14.281 1.870 1.00 75.00 150 ASN A CA 1
ATOM 1196 C C . ASN A 1 150 ? 30.841 13.474 0.809 1.00 75.00 150 ASN A C 1
ATOM 1198 O O . ASN A 1 150 ? 31.725 12.679 1.132 1.00 75.00 150 ASN A O 1
ATOM 1202 N N . PHE A 1 151 ? 30.571 13.790 -0.460 1.00 84.19 151 PHE A N 1
ATOM 1203 C CA . PHE A 1 151 ? 31.343 13.317 -1.607 1.00 84.19 151 PHE A CA 1
ATOM 1204 C C . PHE A 1 151 ? 32.072 14.477 -2.291 1.00 84.19 151 PHE A C 1
ATOM 1206 O O . PHE A 1 151 ? 31.540 15.587 -2.403 1.00 84.19 151 PHE A O 1
ATOM 1213 N N . TYR A 1 152 ? 33.280 14.208 -2.778 1.00 84.44 152 TYR A N 1
ATOM 1214 C CA . TYR A 1 152 ? 34.025 15.116 -3.644 1.00 84.44 152 TYR A CA 1
ATOM 1215 C C . TYR A 1 152 ? 34.370 14.402 -4.935 1.00 84.44 152 TYR A C 1
ATOM 1217 O O . TYR A 1 152 ? 34.877 13.288 -4.918 1.00 84.44 152 TYR A O 1
ATOM 1225 N N . VAL A 1 153 ? 34.143 15.062 -6.058 1.00 90.00 153 VAL A N 1
ATOM 1226 C CA . VAL A 1 153 ? 34.602 14.558 -7.348 1.00 90.00 153 VAL A CA 1
ATOM 1227 C C . VAL A 1 153 ? 35.851 15.311 -7.753 1.00 90.00 153 VAL A C 1
ATOM 1229 O O . VAL A 1 153 ? 35.872 16.540 -7.665 1.00 90.00 153 VAL A O 1
ATOM 1232 N N . ARG A 1 154 ? 36.885 14.584 -8.183 1.00 86.31 154 ARG A N 1
ATOM 1233 C CA . ARG A 1 154 ? 38.183 15.146 -8.562 1.00 86.31 154 ARG A CA 1
ATOM 1234 C C . ARG A 1 154 ? 38.675 14.636 -9.911 1.00 86.31 154 ARG A C 1
ATOM 1236 O O . ARG A 1 154 ? 38.594 13.443 -10.200 1.00 86.31 154 ARG A O 1
ATOM 1243 N N . HIS A 1 155 ? 39.242 15.542 -10.696 1.00 90.44 155 HIS A N 1
ATOM 1244 C CA . HIS A 1 155 ? 40.014 15.241 -11.899 1.00 90.44 155 HIS A CA 1
ATOM 1245 C C . HIS A 1 155 ? 41.024 16.366 -12.144 1.00 90.44 155 HIS A C 1
ATOM 1247 O O . HIS A 1 155 ? 40.659 17.540 -12.059 1.00 90.44 155 HIS A O 1
ATOM 1253 N N . ASN A 1 156 ? 42.277 16.019 -12.454 1.00 87.81 156 ASN A N 1
ATOM 1254 C CA . ASN A 1 156 ? 43.353 16.976 -12.717 1.00 87.81 156 ASN A CA 1
ATOM 1255 C C . ASN A 1 156 ? 43.467 18.079 -11.645 1.00 87.81 156 ASN A C 1
ATOM 1257 O O . ASN A 1 156 ? 43.445 19.267 -11.959 1.00 87.81 156 ASN A O 1
ATOM 1261 N N . THR A 1 157 ? 43.499 17.682 -10.365 1.00 79.44 157 THR A N 1
ATOM 1262 C CA . THR A 1 157 ? 43.529 18.546 -9.155 1.00 79.44 157 THR A CA 1
ATOM 1263 C C . THR A 1 157 ? 42.272 19.384 -8.898 1.00 79.44 157 THR A C 1
ATOM 1265 O O . THR A 1 157 ? 42.079 19.882 -7.786 1.00 79.44 157 THR A O 1
ATOM 1268 N N . ASN A 1 158 ? 41.368 19.494 -9.872 1.00 76.38 158 ASN A N 1
ATOM 1269 C CA . ASN A 1 158 ? 40.125 20.233 -9.727 1.00 76.38 158 ASN A CA 1
ATOM 1270 C C . ASN A 1 158 ? 39.091 19.388 -8.973 1.00 76.38 158 ASN A C 1
ATOM 1272 O O . ASN A 1 158 ? 38.781 18.269 -9.383 1.00 76.38 158 ASN A O 1
ATOM 1276 N N . GLY A 1 159 ? 38.564 19.922 -7.870 1.00 78.00 159 GLY A N 1
ATOM 1277 C CA . GLY A 1 159 ? 37.626 19.235 -6.986 1.00 78.00 159 GLY A CA 1
ATOM 1278 C C . GLY A 1 159 ? 36.290 19.964 -6.885 1.00 78.00 159 GLY A C 1
ATOM 1279 O O . GLY A 1 159 ? 36.258 21.150 -6.565 1.00 78.00 159 GLY A O 1
ATOM 1280 N N . THR A 1 160 ? 35.183 19.251 -7.099 1.00 77.88 160 THR A N 1
ATOM 1281 C CA . THR A 1 160 ? 33.819 19.776 -6.925 1.00 77.88 160 THR A CA 1
ATOM 1282 C C . THR A 1 160 ? 33.123 19.078 -5.758 1.00 77.88 160 THR A C 1
ATOM 1284 O O . THR A 1 160 ? 33.167 17.853 -5.637 1.00 77.88 160 THR A O 1
ATOM 1287 N N . TYR A 1 161 ? 32.488 19.868 -4.892 1.00 76.38 161 TYR A N 1
ATOM 1288 C CA . TYR A 1 161 ? 31.728 19.385 -3.739 1.00 76.38 161 TYR A CA 1
ATOM 1289 C C . TYR A 1 161 ? 30.310 18.961 -4.131 1.00 76.38 161 TYR A C 1
ATOM 1291 O O . TYR A 1 161 ? 29.627 19.707 -4.835 1.00 76.38 161 TYR A O 1
ATOM 1299 N N . ILE A 1 162 ? 29.845 17.818 -3.619 1.00 75.75 162 ILE A N 1
ATOM 1300 C CA . ILE A 1 162 ? 28.480 17.322 -3.838 1.00 75.75 162 ILE A CA 1
ATOM 1301 C C . ILE A 1 162 ? 27.711 17.363 -2.504 1.00 75.75 162 ILE A C 1
ATOM 1303 O O . ILE A 1 162 ? 28.018 16.574 -1.603 1.00 75.75 162 ILE A O 1
ATOM 1307 N N . PRO A 1 163 ? 26.728 18.272 -2.334 1.00 54.84 163 PRO A N 1
ATOM 1308 C CA . PRO A 1 163 ? 25.871 18.298 -1.151 1.00 54.84 163 PRO A CA 1
ATOM 1309 C C . PRO A 1 163 ? 24.864 17.140 -1.190 1.00 54.84 163 PRO A C 1
ATOM 1311 O O . PRO A 1 163 ? 24.092 17.027 -2.138 1.00 54.84 163 PRO A O 1
ATOM 1314 N N . VAL A 1 164 ? 24.847 16.303 -0.149 1.00 58.66 164 VAL A N 1
ATOM 1315 C CA . VAL A 1 164 ? 23.890 15.194 0.016 1.00 58.66 164 VAL A CA 1
ATOM 1316 C C . VAL A 1 164 ? 23.276 15.266 1.418 1.00 58.66 164 VAL A C 1
ATOM 1318 O O . VAL A 1 164 ? 23.973 15.605 2.379 1.00 58.66 164 VAL A O 1
ATOM 1321 N N . ASP A 1 165 ? 21.977 14.980 1.543 1.00 48.56 165 ASP A N 1
ATOM 1322 C CA . ASP A 1 165 ? 21.280 14.914 2.834 1.00 48.56 165 ASP A CA 1
ATOM 1323 C C . ASP A 1 165 ? 21.781 13.733 3.689 1.00 48.56 165 ASP A C 1
ATOM 1325 O O . ASP A 1 165 ? 22.269 12.735 3.165 1.00 48.56 165 ASP A O 1
ATOM 1329 N N . ARG A 1 166 ? 21.696 13.868 5.022 1.00 42.25 166 ARG A N 1
ATOM 1330 C CA . ARG A 1 166 ? 22.430 13.117 6.078 1.00 42.25 166 ARG A CA 1
ATOM 1331 C C . ARG A 1 166 ? 22.316 11.568 6.122 1.00 42.25 166 ARG A C 1
ATOM 1333 O O . ARG A 1 166 ? 22.692 10.985 7.136 1.00 42.25 166 ARG A O 1
ATOM 1340 N N . SER A 1 167 ? 21.875 10.878 5.073 1.00 49.72 167 SER A N 1
ATOM 1341 C CA . SER A 1 167 ? 21.811 9.409 4.977 1.00 49.72 167 SER A CA 1
ATOM 1342 C C . SER A 1 167 ? 22.659 8.854 3.820 1.00 49.72 167 SER A C 1
ATOM 1344 O O . SER A 1 167 ? 22.143 8.161 2.943 1.00 49.72 167 SER A O 1
ATOM 1346 N N . SER A 1 168 ? 23.954 9.184 3.762 1.00 55.28 168 SER A N 1
ATOM 1347 C CA . SER A 1 168 ? 24.806 8.658 2.685 1.00 55.28 168 SER A CA 1
ATOM 1348 C C . SER A 1 168 ? 25.125 7.176 2.909 1.00 55.28 168 SER A C 1
ATOM 1350 O O . SER A 1 168 ? 25.660 6.791 3.948 1.00 55.28 168 SER A O 1
ATOM 1352 N N . SER A 1 169 ? 24.754 6.350 1.929 1.00 70.31 169 SER A N 1
ATOM 1353 C CA . SER A 1 169 ? 25.139 4.944 1.865 1.00 70.31 169 SER A CA 1
ATOM 1354 C C . SER A 1 169 ? 26.651 4.803 1.689 1.00 70.31 169 SER A C 1
ATOM 1356 O O . SER A 1 169 ? 27.292 5.596 0.992 1.00 70.31 169 SER A O 1
ATOM 1358 N N . THR A 1 170 ? 27.212 3.751 2.281 1.00 83.00 170 THR A N 1
ATOM 1359 C CA . THR A 1 170 ? 28.607 3.330 2.121 1.00 83.00 170 THR A CA 1
ATOM 1360 C C . THR A 1 170 ? 28.869 2.576 0.818 1.00 83.00 170 THR A C 1
ATOM 1362 O O . THR A 1 170 ? 30.004 2.175 0.569 1.00 83.00 170 THR A O 1
ATOM 1365 N N . ARG A 1 171 ? 27.856 2.383 -0.033 1.00 87.44 171 ARG A N 1
ATOM 1366 C CA . ARG A 1 171 ? 27.991 1.711 -1.327 1.00 87.44 171 ARG A CA 1
ATOM 1367 C C . ARG A 1 171 ? 27.924 2.694 -2.493 1.00 87.44 171 ARG A C 1
ATOM 1369 O O . ARG A 1 171 ? 27.043 3.555 -2.560 1.00 87.44 171 ARG A O 1
ATOM 1376 N N . VAL A 1 172 ? 28.869 2.555 -3.418 1.00 89.25 172 VAL A N 1
ATOM 1377 C CA . VAL A 1 172 ? 29.005 3.380 -4.621 1.00 89.25 172 VAL A CA 1
ATOM 1378 C C . VAL A 1 172 ? 28.938 2.493 -5.855 1.00 89.25 172 VAL A C 1
ATOM 1380 O O . VAL A 1 172 ? 29.677 1.517 -5.963 1.00 89.25 172 VAL A O 1
ATOM 1383 N N . GLY A 1 173 ? 28.068 2.862 -6.788 1.00 88.56 173 GLY A N 1
ATOM 1384 C CA . GLY A 1 173 ? 27.958 2.253 -8.105 1.00 88.56 173 GLY A CA 1
ATOM 1385 C C . GLY A 1 173 ? 28.718 3.091 -9.121 1.00 88.56 173 GLY A C 1
ATOM 1386 O O . GLY A 1 173 ? 28.603 4.320 -9.131 1.00 88.56 173 GLY A O 1
ATOM 1387 N N . VAL A 1 174 ? 29.485 2.435 -9.981 1.00 89.06 174 VAL A N 1
ATOM 1388 C CA . VAL A 1 174 ? 30.273 3.065 -11.038 1.00 89.06 174 VAL A CA 1
ATOM 1389 C C . VAL A 1 174 ? 29.798 2.519 -12.372 1.00 89.06 174 VAL A C 1
ATOM 1391 O O . VAL A 1 174 ? 29.835 1.315 -12.610 1.00 89.06 174 VAL A O 1
ATOM 1394 N N . TYR A 1 175 ? 29.351 3.418 -13.240 1.00 86.88 175 TYR A N 1
ATOM 1395 C CA . TYR A 1 175 ? 28.986 3.112 -14.617 1.00 86.88 175 TYR A CA 1
ATOM 1396 C C . TYR A 1 175 ? 29.977 3.783 -15.558 1.00 86.88 175 TYR A C 1
ATOM 1398 O O . TYR A 1 175 ? 30.241 4.979 -15.426 1.00 86.88 175 TYR A O 1
ATOM 1406 N N . VAL A 1 176 ? 30.478 3.047 -16.541 1.00 83.25 176 VAL A N 1
ATOM 1407 C CA . VAL A 1 176 ? 31.307 3.595 -17.610 1.00 83.25 176 VAL A CA 1
ATOM 1408 C C . VAL A 1 176 ? 30.777 3.161 -18.969 1.00 83.25 176 VAL A C 1
ATOM 1410 O O . VAL A 1 176 ? 30.386 2.014 -19.164 1.00 83.25 176 VAL A O 1
ATOM 1413 N N . ASP A 1 177 ? 30.805 4.082 -19.923 1.00 82.38 177 ASP A N 1
ATOM 1414 C CA . ASP A 1 177 ? 30.715 3.815 -21.351 1.00 82.38 177 ASP A CA 1
ATOM 1415 C C . ASP A 1 177 ? 31.926 4.467 -22.018 1.00 82.38 177 ASP A C 1
ATOM 1417 O O . ASP A 1 177 ? 31.943 5.675 -22.267 1.00 82.38 177 ASP A O 1
ATOM 1421 N N . VAL A 1 178 ? 32.955 3.662 -22.290 1.00 78.06 178 VAL A N 1
ATOM 1422 C CA . VAL A 1 178 ? 34.209 4.130 -22.893 1.00 78.06 178 VAL A CA 1
ATOM 1423 C C . VAL A 1 178 ? 33.962 4.709 -24.287 1.00 78.06 178 VAL A C 1
ATOM 1425 O O . VAL A 1 178 ? 34.559 5.721 -24.644 1.00 78.06 178 VAL A O 1
ATOM 1428 N N . SER A 1 179 ? 33.045 4.114 -25.057 1.00 77.44 179 SER A N 1
ATOM 1429 C CA . SER A 1 179 ? 32.741 4.541 -26.429 1.00 77.44 179 SER A CA 1
ATOM 1430 C C . SER A 1 179 ? 31.984 5.868 -26.482 1.00 77.44 179 SER A C 1
ATOM 1432 O O . SER A 1 179 ? 32.255 6.700 -27.345 1.00 77.44 179 SER A O 1
ATOM 1434 N N . ALA A 1 180 ? 31.071 6.085 -25.531 1.00 74.44 180 ALA A N 1
ATOM 1435 C CA . ALA A 1 180 ? 30.336 7.337 -25.382 1.00 74.44 180 ALA A CA 1
ATOM 1436 C C . ALA A 1 180 ? 31.089 8.376 -24.538 1.00 74.44 180 ALA A C 1
ATOM 1438 O O . ALA A 1 180 ? 30.592 9.486 -24.348 1.00 74.44 180 ALA A O 1
ATOM 1439 N N . GLY A 1 181 ? 32.259 8.026 -23.997 1.00 81.31 181 GLY A N 1
ATOM 1440 C CA . GLY A 1 181 ? 33.042 8.924 -23.161 1.00 81.31 181 GLY A CA 1
ATOM 1441 C C . GLY A 1 181 ? 32.363 9.292 -21.840 1.00 81.31 181 GLY A C 1
ATOM 1442 O O . GLY A 1 181 ? 32.510 10.411 -21.356 1.00 81.31 181 GLY A O 1
ATOM 1443 N N . THR A 1 182 ? 31.556 8.390 -21.280 1.00 83.00 182 THR A N 1
ATOM 1444 C CA . THR A 1 182 ? 30.740 8.654 -20.087 1.00 83.00 182 THR A CA 1
ATOM 1445 C C . THR A 1 182 ? 31.267 7.864 -18.893 1.00 83.00 182 THR A C 1
ATOM 1447 O O . THR A 1 182 ? 31.441 6.654 -18.988 1.00 83.00 182 THR A O 1
ATOM 1450 N N . LEU A 1 183 ? 31.476 8.525 -17.753 1.00 87.88 183 LEU A N 1
ATOM 1451 C CA . LEU A 1 183 ? 31.768 7.893 -16.462 1.00 87.88 183 LEU A CA 1
ATOM 1452 C C . LEU A 1 183 ? 30.873 8.497 -15.383 1.00 87.88 183 LEU A C 1
ATOM 1454 O O . LEU A 1 183 ? 31.003 9.676 -15.062 1.00 87.88 183 LEU A O 1
ATOM 1458 N N . SER A 1 184 ? 30.001 7.690 -14.793 1.00 84.56 184 SER A N 1
ATOM 1459 C CA . SER A 1 184 ? 29.017 8.118 -13.804 1.00 84.56 184 SER A CA 1
ATOM 1460 C C . SER A 1 184 ? 29.219 7.420 -12.462 1.00 84.56 184 SER A C 1
ATOM 1462 O O . SER A 1 184 ? 29.421 6.209 -12.400 1.00 84.56 184 SER A O 1
ATOM 1464 N N . PHE A 1 185 ? 29.090 8.193 -11.386 1.00 86.12 185 PHE A N 1
ATOM 1465 C CA . PHE A 1 185 ? 29.109 7.712 -10.009 1.00 86.12 185 PHE A CA 1
ATOM 1466 C C . PHE A 1 185 ? 27.716 7.822 -9.389 1.00 86.12 185 PHE A C 1
ATOM 1468 O O . PHE A 1 185 ? 27.035 8.839 -9.552 1.00 86.12 185 PHE A O 1
ATOM 1475 N N . TYR A 1 186 ? 27.329 6.800 -8.631 1.00 83.31 186 TYR A N 1
ATOM 1476 C CA . TYR A 1 186 ? 26.046 6.697 -7.943 1.00 83.31 186 TYR A CA 1
ATOM 1477 C C . TYR A 1 186 ? 26.258 6.326 -6.479 1.00 83.31 186 TYR A C 1
ATOM 1479 O O . TYR A 1 186 ? 27.105 5.493 -6.172 1.00 83.31 186 TYR A O 1
ATOM 1487 N N . SER A 1 187 ? 25.457 6.886 -5.578 1.00 82.56 187 SER A N 1
ATOM 1488 C CA . SER A 1 187 ? 25.267 6.324 -4.243 1.00 82.56 187 SER A CA 1
ATOM 1489 C C . SER A 1 187 ? 24.190 5.251 -4.343 1.00 82.56 187 SER A C 1
ATOM 1491 O O . SER A 1 187 ? 23.112 5.506 -4.880 1.00 82.56 187 SER A O 1
ATOM 1493 N N . VAL A 1 188 ? 24.495 4.047 -3.868 1.00 77.25 188 VAL A N 1
ATOM 1494 C CA . VAL A 1 188 ? 23.592 2.893 -3.929 1.00 77.25 188 VAL A CA 1
ATOM 1495 C C . VAL A 1 188 ? 22.970 2.729 -2.559 1.00 77.25 188 VAL A C 1
ATOM 1497 O O . VAL A 1 188 ? 23.674 2.396 -1.612 1.00 77.25 188 VAL A O 1
ATOM 1500 N N . SER A 1 189 ? 21.675 2.991 -2.412 1.00 67.81 189 SER A N 1
ATOM 1501 C CA . SER A 1 189 ? 20.996 2.743 -1.136 1.00 67.81 189 SER A CA 1
ATOM 1502 C C . SER A 1 189 ? 20.950 1.246 -0.809 1.00 67.81 189 SER A C 1
ATOM 1504 O O . SER A 1 189 ? 21.086 0.398 -1.690 1.00 67.81 189 SER A O 1
ATOM 1506 N N . ASP A 1 190 ? 20.629 0.909 0.439 1.00 60.91 190 ASP A N 1
ATOM 1507 C CA . ASP A 1 190 ? 20.372 -0.482 0.847 1.00 60.91 190 ASP A CA 1
ATOM 1508 C C . ASP A 1 190 ? 19.209 -1.130 0.057 1.00 60.91 190 ASP A C 1
ATOM 1510 O O . ASP A 1 190 ? 19.089 -2.352 -0.023 1.00 60.91 190 ASP A O 1
ATOM 1514 N N . THR A 1 191 ? 18.370 -0.310 -0.591 1.00 47.44 191 THR A N 1
ATOM 1515 C CA . THR A 1 191 ? 17.293 -0.716 -1.511 1.00 47.44 191 THR A CA 1
ATOM 1516 C C . THR A 1 191 ? 17.746 -0.842 -2.975 1.00 47.44 191 THR A C 1
ATOM 1518 O O . THR A 1 191 ? 16.897 -0.899 -3.862 1.00 47.44 191 THR A O 1
ATOM 1521 N N . HIS A 1 192 ? 19.058 -0.853 -3.248 1.00 59.97 192 HIS A N 1
ATOM 1522 C CA . HIS A 1 192 ? 19.668 -0.840 -4.592 1.00 59.97 192 HIS A CA 1
ATOM 1523 C C . HIS A 1 192 ? 19.167 0.312 -5.480 1.00 59.97 192 HIS A C 1
ATOM 1525 O O . HIS A 1 192 ? 19.174 0.238 -6.707 1.00 59.97 192 HIS A O 1
ATOM 1531 N N . THR A 1 193 ? 18.708 1.403 -4.863 1.00 58.69 193 THR A N 1
ATOM 1532 C CA . THR A 1 193 ? 18.293 2.603 -5.584 1.00 58.69 193 THR A CA 1
ATOM 1533 C C . THR A 1 193 ? 19.530 3.434 -5.883 1.00 58.69 193 THR A C 1
ATOM 1535 O O . THR A 1 193 ? 20.247 3.854 -4.972 1.00 58.69 193 THR A O 1
ATOM 1538 N N . LEU A 1 194 ? 19.780 3.669 -7.170 1.00 67.56 194 LEU A N 1
ATOM 1539 C CA . LEU A 1 194 ? 20.904 4.473 -7.631 1.00 67.56 194 LEU A CA 1
ATOM 1540 C C . LEU A 1 194 ? 20.554 5.956 -7.542 1.00 67.56 194 LEU A C 1
ATOM 1542 O O . LEU A 1 194 ? 19.767 6.480 -8.326 1.00 67.56 194 LEU A O 1
ATOM 1546 N N . THR A 1 195 ? 21.174 6.648 -6.594 1.00 74.50 195 THR A N 1
ATOM 1547 C CA . THR A 1 195 ? 21.147 8.109 -6.531 1.00 74.50 195 THR A CA 1
ATOM 1548 C C . THR A 1 195 ? 22.349 8.639 -7.294 1.00 74.50 195 THR A C 1
ATOM 1550 O O . THR A 1 195 ? 23.490 8.378 -6.918 1.00 74.50 195 THR A O 1
ATOM 1553 N N . HIS A 1 196 ? 22.113 9.360 -8.388 1.00 81.50 196 HIS A N 1
ATOM 1554 C CA . HIS A 1 196 ? 23.185 9.956 -9.188 1.00 81.50 196 HIS A CA 1
ATOM 1555 C C . HIS A 1 196 ? 23.996 10.957 -8.357 1.00 81.50 196 HIS A C 1
ATOM 1557 O O . HIS A 1 196 ? 23.427 11.840 -7.719 1.00 81.50 196 HIS A O 1
ATOM 1563 N N . LEU A 1 197 ? 25.322 10.797 -8.356 1.00 78.19 197 LEU A N 1
ATOM 1564 C CA . LEU A 1 197 ? 26.247 11.722 -7.698 1.00 78.19 197 LEU A CA 1
ATOM 1565 C C . LEU A 1 197 ? 26.883 12.661 -8.719 1.00 78.19 197 LEU A C 1
ATOM 1567 O O . LEU A 1 197 ? 26.855 13.879 -8.554 1.00 78.19 197 LEU A O 1
ATOM 1571 N N . HIS A 1 198 ? 27.493 12.100 -9.766 1.00 82.94 198 HIS A N 1
ATOM 1572 C CA . HIS A 1 198 ? 28.193 12.888 -10.775 1.00 82.94 198 HIS A CA 1
ATOM 1573 C C . HIS A 1 198 ? 28.417 12.113 -12.067 1.00 82.94 198 HIS A C 1
ATOM 1575 O O . HIS A 1 198 ? 28.393 10.883 -12.087 1.00 82.94 198 HIS A O 1
ATOM 1581 N N . THR A 1 199 ? 28.681 12.825 -13.162 1.00 85.44 199 THR A N 1
ATOM 1582 C CA . THR A 1 199 ? 29.122 12.219 -14.418 1.00 85.44 199 THR A CA 1
ATOM 1583 C C . THR A 1 199 ? 30.198 13.053 -15.094 1.00 85.44 199 THR A C 1
ATOM 1585 O O . THR A 1 199 ? 29.997 14.232 -15.371 1.00 85.44 199 THR A O 1
ATOM 1588 N N . PHE A 1 200 ? 31.323 12.410 -15.392 1.00 83.00 200 PHE A N 1
ATOM 1589 C CA . PHE A 1 200 ? 32.341 12.921 -16.291 1.00 83.00 200 PHE A CA 1
ATOM 1590 C C . PHE A 1 200 ? 31.970 12.574 -17.731 1.00 83.00 200 PHE A C 1
ATOM 1592 O O . PHE A 1 200 ? 31.714 11.413 -18.048 1.00 83.00 200 PHE A O 1
ATOM 1599 N N . ASN A 1 201 ? 31.995 13.583 -18.596 1.00 84.12 201 ASN A N 1
ATOM 1600 C CA . ASN A 1 201 ? 31.909 13.412 -20.040 1.00 84.12 201 ASN A CA 1
ATOM 1601 C C . ASN A 1 201 ? 33.277 13.778 -20.630 1.00 84.12 201 ASN A C 1
ATOM 1603 O O . ASN A 1 201 ? 33.660 14.948 -20.615 1.00 84.12 201 ASN A O 1
ATOM 1607 N N . THR A 1 202 ? 34.036 12.786 -21.089 1.00 80.00 202 THR A N 1
ATOM 1608 C CA . THR A 1 202 ? 35.402 12.949 -21.604 1.00 80.00 202 THR A CA 1
ATOM 1609 C C . THR A 1 202 ? 35.715 11.903 -22.668 1.00 80.00 202 THR A C 1
ATOM 1611 O O . THR A 1 202 ? 35.108 10.843 -22.702 1.00 80.00 202 THR A O 1
ATOM 1614 N N . THR A 1 203 ? 36.678 12.166 -23.546 1.00 85.44 203 THR A N 1
ATOM 1615 C CA . THR A 1 203 ? 37.141 11.153 -24.504 1.00 85.44 203 THR A CA 1
ATOM 1616 C C . THR A 1 203 ? 38.267 10.343 -23.875 1.00 85.44 203 THR A C 1
ATOM 1618 O O . THR A 1 203 ? 39.340 10.884 -23.612 1.00 85.44 203 THR A O 1
ATOM 1621 N N . PHE A 1 204 ? 38.028 9.053 -23.640 1.00 85.88 204 PHE A N 1
ATOM 1622 C CA . PHE A 1 204 ? 39.063 8.152 -23.143 1.00 85.88 204 PHE A CA 1
ATOM 1623 C C . PHE A 1 204 ? 39.988 7.730 -24.288 1.00 85.88 204 PHE A C 1
ATOM 1625 O O . PHE A 1 204 ? 39.531 7.255 -25.326 1.00 85.88 204 PHE A O 1
ATOM 1632 N N . THR A 1 205 ? 41.290 7.925 -24.108 1.00 85.69 205 THR A N 1
ATOM 1633 C CA . THR A 1 205 ? 42.325 7.675 -25.123 1.00 85.69 205 THR A CA 1
ATOM 1634 C C . THR A 1 205 ? 43.049 6.349 -24.920 1.00 85.69 205 THR A C 1
ATOM 1636 O O . THR A 1 205 ? 43.715 5.870 -25.834 1.00 85.69 205 THR A O 1
ATOM 1639 N N . GLU A 1 206 ? 42.910 5.748 -23.738 1.00 86.50 206 GLU A N 1
ATOM 1640 C CA . GLU A 1 206 ? 43.579 4.516 -23.325 1.00 86.50 206 GLU A CA 1
ATOM 1641 C C . GLU A 1 206 ? 42.614 3.601 -22.545 1.00 86.50 206 GLU A C 1
ATOM 1643 O O . GLU A 1 206 ? 41.592 4.074 -22.033 1.00 86.50 206 GLU A O 1
ATOM 1648 N N . PRO A 1 207 ? 42.920 2.293 -22.420 1.00 87.19 207 PRO A N 1
ATOM 1649 C CA . PRO A 1 207 ? 42.152 1.383 -21.576 1.00 87.19 207 PRO A CA 1
ATOM 1650 C C . PRO A 1 207 ? 42.095 1.846 -20.113 1.00 87.19 207 PRO A C 1
ATOM 1652 O O . PRO A 1 207 ? 43.113 2.209 -19.518 1.00 87.19 207 PRO A O 1
ATOM 1655 N N . LEU A 1 208 ? 40.897 1.789 -19.528 1.00 91.19 208 LEU A N 1
ATOM 1656 C CA . LEU A 1 208 ? 40.643 2.192 -18.145 1.00 91.19 208 LEU A CA 1
ATOM 1657 C C . LEU A 1 208 ? 40.754 1.017 -17.173 1.00 91.19 208 LEU A C 1
ATOM 1659 O O . LEU A 1 208 ? 40.292 -0.088 -17.460 1.00 91.19 208 LEU A O 1
ATOM 1663 N N . TYR A 1 209 ? 41.287 1.312 -15.992 1.00 93.31 209 TYR A N 1
ATOM 1664 C CA . TYR A 1 209 ? 41.447 0.406 -14.860 1.00 93.31 209 TYR A CA 1
ATOM 1665 C C . TYR A 1 209 ? 40.791 1.000 -13.615 1.00 93.31 209 TYR A C 1
ATOM 1667 O O . TYR A 1 209 ? 40.919 2.199 -13.347 1.00 93.31 209 TYR A O 1
ATOM 1675 N N . ALA A 1 210 ? 40.083 0.160 -12.857 1.00 94.12 210 ALA A N 1
ATOM 1676 C CA . ALA A 1 210 ? 39.525 0.532 -11.558 1.00 94.12 210 ALA A CA 1
ATOM 1677 C C . ALA A 1 210 ? 40.637 0.676 -10.523 1.00 94.12 210 ALA A C 1
ATOM 1679 O O . ALA A 1 210 ? 41.547 -0.148 -10.459 1.00 94.12 210 ALA A O 1
ATOM 1680 N N . GLY A 1 211 ? 40.574 1.747 -9.735 1.00 94.62 211 GLY A N 1
ATOM 1681 C CA . GLY A 1 211 ? 41.559 2.072 -8.716 1.00 94.62 211 GLY A CA 1
ATOM 1682 C C . GLY A 1 211 ? 40.909 2.476 -7.402 1.00 94.62 211 GLY A C 1
ATOM 1683 O O . GLY A 1 211 ? 39.880 3.154 -7.383 1.00 94.62 211 GLY A O 1
ATOM 1684 N N . PHE A 1 212 ? 41.535 2.079 -6.296 1.00 96.06 212 PHE A N 1
ATOM 1685 C CA . PHE A 1 212 ? 41.028 2.326 -4.948 1.00 96.06 212 PHE A CA 1
ATOM 1686 C C . PHE A 1 212 ? 42.118 2.899 -4.039 1.00 96.06 212 PHE A C 1
ATOM 1688 O O . PHE A 1 212 ? 43.242 2.391 -4.025 1.00 96.06 212 PHE A O 1
ATOM 1695 N N . ARG A 1 213 ? 41.784 3.930 -3.250 1.00 93.62 213 ARG A N 1
ATOM 1696 C CA . ARG A 1 213 ? 42.642 4.502 -2.191 1.00 93.62 213 ARG A CA 1
ATOM 1697 C C . ARG A 1 213 ? 41.937 4.469 -0.844 1.00 93.62 213 ARG A C 1
ATOM 1699 O O . ARG A 1 213 ? 40.753 4.787 -0.760 1.00 93.62 213 ARG A O 1
ATOM 1706 N N . VAL A 1 214 ? 42.678 4.166 0.216 1.00 92.19 214 VAL A N 1
ATOM 1707 C CA . VAL A 1 214 ? 42.184 4.191 1.601 1.00 92.19 214 VAL A CA 1
ATOM 1708 C C . VAL A 1 214 ? 43.235 4.802 2.526 1.00 92.19 214 VAL A C 1
ATOM 1710 O O . VAL A 1 214 ? 44.298 4.225 2.728 1.00 92.19 214 VAL A O 1
ATOM 1713 N N . ASP A 1 215 ? 42.946 5.964 3.116 1.00 80.88 215 ASP A N 1
ATOM 1714 C CA . ASP A 1 215 ? 43.946 6.769 3.847 1.00 80.88 215 ASP A CA 1
ATOM 1715 C C . ASP A 1 215 ? 43.906 6.563 5.385 1.00 80.88 215 ASP A C 1
ATOM 1717 O O . ASP A 1 215 ? 44.863 6.845 6.122 1.00 80.88 215 ASP A O 1
ATOM 1721 N N . TYR A 1 216 ? 42.793 6.045 5.916 1.00 85.62 216 TYR A N 1
ATOM 1722 C CA . TYR A 1 216 ? 42.585 5.902 7.361 1.00 85.62 216 TYR A CA 1
ATOM 1723 C C . TYR A 1 216 ? 42.944 4.502 7.870 1.00 85.62 216 TYR A C 1
ATOM 1725 O O . TYR A 1 216 ? 42.685 3.492 7.218 1.00 85.62 216 TYR A O 1
ATOM 1733 N N . TYR A 1 217 ? 43.477 4.416 9.092 1.00 86.88 217 TYR A N 1
ATOM 1734 C CA . TYR A 1 217 ? 43.734 3.126 9.739 1.00 86.88 217 TYR A CA 1
ATOM 1735 C C . TYR A 1 217 ? 42.443 2.296 9.859 1.00 86.88 217 TYR A C 1
ATOM 1737 O O . TYR A 1 217 ? 41.438 2.774 10.399 1.00 86.88 217 TYR A O 1
ATOM 1745 N N . LYS A 1 218 ? 42.490 1.050 9.369 1.00 86.31 218 LYS A N 1
ATOM 1746 C CA . LYS A 1 218 ? 41.364 0.110 9.229 1.00 86.31 218 LYS A CA 1
ATOM 1747 C C . LYS A 1 218 ? 40.226 0.587 8.318 1.00 86.31 218 LYS A C 1
ATOM 1749 O O . LYS A 1 218 ? 39.124 0.054 8.410 1.00 86.31 218 LYS A O 1
ATOM 1754 N N . SER A 1 219 ? 40.458 1.583 7.460 1.00 90.88 219 SER A N 1
ATOM 1755 C CA . SER A 1 219 ? 39.535 1.842 6.349 1.00 90.88 219 SER A CA 1
ATOM 1756 C C . SER A 1 219 ? 39.702 0.777 5.271 1.00 90.88 219 SER A C 1
ATOM 1758 O O . SER A 1 219 ? 40.785 0.210 5.105 1.00 90.88 219 SER A O 1
ATOM 1760 N N . SER A 1 220 ? 38.606 0.472 4.587 1.00 92.25 220 SER A N 1
ATOM 1761 C CA . SER A 1 220 ? 38.523 -0.625 3.634 1.00 92.25 220 SER A CA 1
ATOM 1762 C C . SER A 1 220 ? 37.585 -0.291 2.488 1.00 92.25 220 SER A C 1
ATOM 1764 O O . SER A 1 220 ? 36.633 0.466 2.687 1.00 92.25 220 SER A O 1
ATOM 1766 N N . VAL A 1 221 ? 37.826 -0.928 1.345 1.00 95.38 221 VAL A N 1
ATOM 1767 C CA . VAL A 1 221 ? 36.910 -0.984 0.200 1.00 95.38 221 VAL A CA 1
ATOM 1768 C C . VAL A 1 221 ? 36.757 -2.441 -0.220 1.00 95.38 221 VAL A C 1
ATOM 1770 O O . VAL A 1 221 ? 37.765 -3.143 -0.314 1.00 95.38 221 VAL A O 1
ATOM 1773 N N . SER A 1 222 ? 35.525 -2.889 -0.448 1.00 92.12 222 SER A N 1
ATOM 1774 C CA . SER A 1 222 ? 35.187 -4.219 -0.967 1.00 92.12 222 SER A CA 1
ATOM 1775 C C . SER A 1 222 ? 34.349 -4.118 -2.236 1.00 92.12 222 SER A C 1
ATOM 1777 O O . SER A 1 222 ? 33.341 -3.414 -2.254 1.00 92.12 222 SER A O 1
ATOM 1779 N N . LEU A 1 223 ? 34.755 -4.837 -3.278 1.00 89.88 223 LEU A N 1
ATOM 1780 C CA . LEU A 1 223 ? 33.981 -5.021 -4.504 1.00 89.88 223 LEU A CA 1
ATOM 1781 C C . LEU A 1 223 ? 32.750 -5.892 -4.217 1.00 89.88 223 LEU A C 1
ATOM 1783 O O . LEU A 1 223 ? 32.840 -6.863 -3.469 1.00 89.88 223 LEU A O 1
ATOM 1787 N N . CYS A 1 224 ? 31.603 -5.528 -4.786 1.00 84.06 224 CYS A N 1
ATOM 1788 C CA . CYS A 1 224 ? 30.326 -6.205 -4.548 1.00 84.06 224 CYS A CA 1
ATOM 1789 C C . CYS A 1 224 ? 29.973 -7.174 -5.690 1.00 84.06 224 CYS A C 1
ATOM 1791 O O . CYS A 1 224 ? 30.270 -6.908 -6.854 1.00 84.06 224 CYS A O 1
ATOM 1793 N N . ASP A 1 225 ? 29.284 -8.273 -5.369 1.00 72.56 225 ASP A N 1
ATOM 1794 C CA . ASP A 1 225 ? 28.739 -9.209 -6.362 1.00 72.56 225 ASP A CA 1
ATOM 1795 C C . ASP A 1 225 ? 27.429 -8.708 -6.972 1.00 72.56 225 ASP A C 1
ATOM 1797 O O . ASP A 1 225 ? 26.417 -8.595 -6.276 1.00 72.56 225 ASP A O 1
ATOM 1801 N N . ILE A 1 226 ? 27.420 -8.490 -8.290 1.00 62.88 226 ILE A N 1
ATOM 1802 C CA . ILE A 1 226 ? 26.211 -8.153 -9.052 1.00 62.88 226 ILE A CA 1
ATOM 1803 C C . ILE A 1 226 ? 25.602 -9.455 -9.591 1.00 62.88 226 ILE A C 1
ATOM 1805 O O . ILE A 1 226 ? 26.190 -10.118 -10.444 1.00 62.88 226 ILE A O 1
ATOM 1809 N N . LYS A 1 227 ? 24.427 -9.862 -9.094 1.00 43.25 227 LYS A N 1
ATOM 1810 C CA . LYS A 1 227 ? 23.768 -11.114 -9.520 1.00 43.25 227 LYS A CA 1
ATOM 1811 C C . LYS A 1 227 ? 22.869 -10.899 -10.746 1.00 43.25 227 LYS A C 1
ATOM 1813 O O . LYS A 1 227 ? 21.941 -10.100 -10.685 1.00 43.25 227 LYS A O 1
ATOM 1818 N N . GLN A 1 228 ? 23.106 -11.651 -11.829 1.00 33.22 228 GLN A N 1
ATOM 1819 C CA . GLN A 1 228 ? 22.248 -11.666 -13.026 1.00 33.22 228 GLN A CA 1
ATOM 1820 C C . GLN A 1 228 ? 20.885 -12.347 -12.765 1.00 33.22 228 GLN A C 1
ATOM 1822 O O . GLN A 1 228 ? 20.839 -13.356 -12.053 1.00 33.22 228 GLN A O 1
ATOM 1827 N N . PRO A 1 229 ? 19.782 -11.877 -13.381 1.00 25.92 229 PRO A N 1
ATOM 1828 C CA . PRO A 1 229 ? 18.533 -12.632 -13.477 1.00 25.92 229 PRO A CA 1
ATOM 1829 C C . PRO A 1 229 ? 18.594 -13.692 -14.607 1.00 25.92 229 PRO A C 1
ATOM 1831 O O . PRO A 1 229 ? 19.268 -13.477 -15.615 1.00 25.92 229 PRO A O 1
ATOM 1834 N N . PRO A 1 230 ? 17.892 -14.837 -14.489 1.00 24.41 230 PRO A N 1
ATOM 1835 C CA . PRO A 1 230 ? 17.987 -15.936 -15.454 1.00 24.41 230 PRO A CA 1
ATOM 1836 C C . PRO A 1 230 ? 17.291 -15.622 -16.794 1.00 24.41 230 PRO A C 1
ATOM 1838 O O . PRO A 1 230 ? 16.109 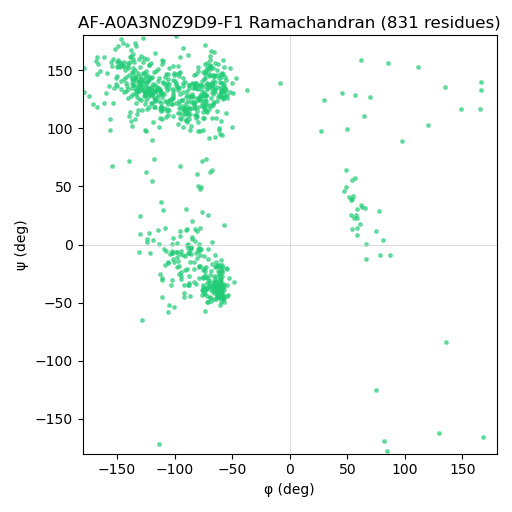-15.280 -16.831 1.00 24.41 230 PRO A O 1
ATOM 1841 N N . VAL A 1 231 ? 18.013 -15.812 -17.906 1.00 26.84 231 VAL A N 1
ATOM 1842 C CA . VAL A 1 231 ? 17.510 -15.727 -19.293 1.00 26.84 231 VAL A CA 1
ATOM 1843 C C . VAL A 1 231 ? 16.722 -16.998 -19.650 1.00 26.84 231 VAL A C 1
ATOM 1845 O O . VAL A 1 231 ? 17.224 -18.113 -19.510 1.00 26.84 231 VAL A O 1
ATOM 1848 N N . ARG A 1 232 ? 15.481 -16.855 -20.138 1.00 25.62 232 ARG A N 1
ATOM 1849 C CA . ARG A 1 232 ? 14.677 -17.964 -20.688 1.00 25.62 232 ARG A CA 1
ATOM 1850 C C . ARG A 1 232 ? 15.006 -18.175 -22.169 1.00 25.62 232 ARG A C 1
ATOM 1852 O O . ARG A 1 232 ? 14.474 -17.469 -23.020 1.00 25.62 232 ARG A O 1
ATOM 1859 N N . ASN A 1 233 ? 15.808 -19.192 -22.476 1.00 23.66 233 ASN A N 1
ATOM 1860 C CA . ASN A 1 233 ? 15.876 -19.760 -23.823 1.00 23.66 233 ASN A CA 1
ATOM 1861 C C . ASN A 1 233 ? 14.733 -20.766 -24.017 1.00 23.66 233 ASN A C 1
ATOM 1863 O O . ASN A 1 233 ? 14.646 -21.762 -23.303 1.00 23.66 233 ASN A O 1
ATOM 1867 N N . ASN A 1 234 ? 13.876 -20.518 -25.008 1.00 29.78 234 ASN A N 1
ATOM 1868 C CA . ASN A 1 234 ? 12.944 -21.515 -25.526 1.00 29.78 234 ASN A CA 1
ATOM 1869 C C . ASN A 1 234 ? 13.691 -22.448 -26.487 1.00 29.78 234 ASN A C 1
ATOM 1871 O O . ASN A 1 234 ? 13.957 -22.073 -27.625 1.00 29.78 234 ASN A O 1
ATOM 1875 N N . SER A 1 235 ? 13.973 -23.675 -26.057 1.00 25.67 235 SER A N 1
ATOM 1876 C CA . SER A 1 235 ? 13.805 -24.851 -26.919 1.00 25.67 235 SER A CA 1
ATOM 1877 C C . SER A 1 235 ? 13.758 -26.114 -26.062 1.00 25.67 235 SER A C 1
ATOM 1879 O O . SER A 1 235 ? 14.671 -26.397 -25.290 1.00 25.67 235 SER A O 1
ATOM 1881 N N . ASP A 1 236 ? 12.651 -26.839 -26.185 1.00 35.72 236 ASP A N 1
ATOM 1882 C CA . ASP A 1 236 ? 12.413 -28.129 -25.552 1.00 35.72 236 ASP A CA 1
ATOM 1883 C C . ASP A 1 236 ? 13.422 -29.175 -26.036 1.00 35.72 236 ASP A C 1
ATOM 1885 O O . ASP A 1 236 ? 13.512 -29.428 -27.233 1.00 35.72 236 ASP A O 1
ATOM 1889 N N . THR A 1 237 ? 14.112 -29.850 -25.113 1.00 23.86 237 THR A N 1
ATOM 1890 C CA . THR A 1 237 ? 14.337 -31.307 -25.160 1.00 23.86 237 THR A CA 1
ATOM 1891 C C . THR A 1 237 ? 14.698 -31.831 -23.762 1.00 23.86 237 THR A C 1
ATOM 1893 O O . THR A 1 237 ? 15.543 -31.286 -23.060 1.00 23.86 237 THR A O 1
ATOM 1896 N N . HIS A 1 238 ? 14.006 -32.891 -23.340 1.00 31.41 238 HIS A N 1
ATOM 1897 C CA . HIS A 1 238 ? 14.168 -33.591 -22.062 1.00 31.41 238 HIS A CA 1
ATOM 1898 C C . HIS A 1 238 ? 15.600 -34.084 -21.796 1.00 31.41 238 HIS A C 1
ATOM 1900 O O . HIS A 1 238 ? 16.111 -34.837 -22.619 1.00 31.41 238 HIS A O 1
ATOM 1906 N N . THR A 1 239 ? 16.162 -33.845 -20.597 1.00 21.03 239 THR A N 1
ATOM 1907 C CA . THR A 1 239 ? 16.689 -34.899 -19.685 1.00 21.03 239 THR A CA 1
ATOM 1908 C C . THR A 1 239 ? 17.160 -34.352 -18.319 1.00 21.03 239 THR A C 1
ATOM 1910 O O . THR A 1 239 ? 17.952 -33.427 -18.248 1.00 21.03 239 THR A O 1
ATOM 1913 N N . THR A 1 240 ? 16.638 -34.973 -17.250 1.00 31.09 240 THR A N 1
ATOM 1914 C CA . THR A 1 240 ? 17.199 -35.239 -15.899 1.00 31.09 240 THR A CA 1
ATOM 1915 C C . THR A 1 240 ? 18.228 -34.294 -15.253 1.00 31.09 240 THR A C 1
ATOM 1917 O O . THR A 1 240 ? 19.363 -34.211 -15.710 1.00 31.09 240 THR A O 1
ATOM 1920 N N . GLY A 1 241 ? 17.911 -33.800 -14.048 1.00 23.30 241 GLY A N 1
ATOM 1921 C CA . GLY A 1 241 ? 18.911 -33.368 -13.058 1.00 23.30 241 GLY A CA 1
ATOM 1922 C C . GLY A 1 241 ? 18.433 -32.225 -12.166 1.00 23.30 241 GLY A C 1
ATOM 1923 O O . GLY A 1 241 ? 18.131 -31.147 -12.653 1.00 23.30 241 GLY A O 1
ATOM 1924 N N . VAL A 1 242 ? 18.336 -32.490 -10.867 1.00 31.78 242 VAL A N 1
ATOM 1925 C CA . VAL A 1 242 ? 17.875 -31.600 -9.792 1.00 31.78 242 VAL A CA 1
ATOM 1926 C C . VAL A 1 242 ? 18.842 -30.432 -9.562 1.00 31.78 242 VAL A C 1
ATOM 1928 O O . VAL A 1 242 ? 20.033 -30.671 -9.414 1.00 31.78 242 VAL A O 1
ATOM 1931 N N . ASP A 1 243 ? 18.307 -29.214 -9.429 1.00 22.78 243 ASP A N 1
ATOM 1932 C CA . ASP A 1 243 ? 18.657 -28.312 -8.321 1.00 22.78 243 ASP A CA 1
ATOM 1933 C C . ASP A 1 243 ? 17.514 -27.304 -8.092 1.00 22.78 243 ASP A C 1
ATOM 1935 O O . ASP A 1 243 ? 17.222 -26.427 -8.907 1.00 22.78 243 ASP A O 1
ATOM 1939 N N . HIS A 1 244 ? 16.780 -27.484 -6.995 1.00 33.66 244 HIS A N 1
ATOM 1940 C CA . HIS A 1 244 ? 15.701 -26.600 -6.549 1.00 33.66 244 HIS A CA 1
ATOM 1941 C C . HIS A 1 244 ? 16.078 -26.015 -5.191 1.00 33.66 244 HIS A C 1
ATOM 1943 O O . HIS A 1 244 ? 15.541 -26.407 -4.164 1.00 33.66 244 HIS A O 1
ATOM 1949 N N . CYS A 1 245 ? 17.018 -25.073 -5.183 1.00 37.56 245 CYS A N 1
ATOM 1950 C CA . CYS A 1 245 ? 17.197 -24.158 -4.058 1.00 37.56 245 CYS A CA 1
ATOM 1951 C C . CYS A 1 245 ? 17.848 -22.857 -4.544 1.00 37.56 245 CYS A C 1
ATOM 1953 O O . CYS A 1 245 ? 18.994 -22.550 -4.226 1.00 37.56 245 CYS A O 1
ATOM 1955 N N . GLY A 1 246 ? 17.115 -22.088 -5.354 1.00 35.56 246 GLY A N 1
ATOM 1956 C CA . GLY A 1 246 ? 17.446 -20.683 -5.575 1.00 35.56 246 GLY A CA 1
ATOM 1957 C C . GLY A 1 246 ? 17.153 -19.912 -4.292 1.00 35.56 246 GLY A C 1
ATOM 1958 O O . GLY A 1 246 ? 16.029 -19.945 -3.799 1.00 35.56 246 GLY A O 1
ATOM 1959 N N . GLU A 1 247 ? 18.172 -19.284 -3.716 1.00 39.88 247 GLU A N 1
ATOM 1960 C CA . GLU A 1 247 ? 18.083 -18.527 -2.469 1.00 39.88 247 GLU A CA 1
ATOM 1961 C C . GLU A 1 247 ? 17.073 -17.374 -2.625 1.00 39.88 247 GLU A C 1
ATOM 1963 O O . GLU A 1 247 ? 17.335 -16.391 -3.320 1.00 39.88 247 GLU A O 1
ATOM 1968 N N . ILE A 1 248 ? 15.896 -17.514 -2.011 1.00 47.25 248 ILE A N 1
ATOM 1969 C CA . ILE A 1 248 ? 14.833 -16.504 -2.054 1.00 47.25 248 ILE A CA 1
ATOM 1970 C C . ILE A 1 248 ? 15.247 -15.354 -1.137 1.00 47.25 248 ILE A C 1
ATOM 1972 O O . ILE A 1 248 ? 15.306 -15.511 0.082 1.00 47.25 248 ILE A O 1
ATOM 1976 N N . ARG A 1 249 ? 15.596 -14.214 -1.736 1.00 41.84 249 ARG A N 1
ATOM 1977 C CA . ARG A 1 249 ? 16.235 -13.077 -1.044 1.00 41.84 249 ARG A CA 1
ATOM 1978 C C . ARG A 1 249 ? 15.285 -11.923 -0.735 1.00 41.84 249 ARG A C 1
ATOM 1980 O O . ARG A 1 249 ? 15.666 -10.995 -0.025 1.00 41.84 249 ARG A O 1
ATOM 1987 N N . SER A 1 250 ? 14.051 -11.979 -1.236 1.00 54.25 250 SER A N 1
ATOM 1988 C CA . SER A 1 250 ? 13.022 -10.972 -0.972 1.00 54.25 250 SER A CA 1
ATOM 1989 C C . SER A 1 250 ? 11.718 -11.611 -0.504 1.00 54.25 250 SER A C 1
ATOM 1991 O O . SER A 1 250 ? 11.301 -12.666 -0.981 1.00 54.25 250 SER A O 1
ATOM 1993 N N . THR A 1 251 ? 11.053 -10.944 0.433 1.00 54.53 251 THR A N 1
ATOM 1994 C CA . THR A 1 251 ? 9.709 -11.302 0.906 1.00 54.53 251 THR A CA 1
ATOM 1995 C C . THR A 1 251 ? 8.665 -11.279 -0.213 1.00 54.53 251 THR A C 1
ATOM 1997 O O . THR A 1 251 ? 7.808 -12.155 -0.242 1.00 54.53 251 THR A O 1
ATOM 2000 N N . ALA A 1 252 ? 8.773 -10.364 -1.184 1.00 61.22 252 ALA A N 1
ATOM 2001 C CA . ALA A 1 252 ? 7.833 -10.223 -2.303 1.00 61.22 252 ALA A CA 1
ATOM 2002 C C . ALA A 1 252 ? 7.673 -11.510 -3.140 1.00 61.22 252 ALA A C 1
ATOM 2004 O O . ALA A 1 252 ? 6.577 -11.832 -3.604 1.00 61.22 252 ALA A O 1
ATOM 2005 N N . GLU A 1 253 ? 8.747 -12.289 -3.299 1.00 66.75 253 GLU A N 1
ATOM 2006 C CA . GLU A 1 253 ? 8.707 -13.577 -4.000 1.00 66.75 253 GLU A CA 1
ATOM 2007 C C . GLU A 1 253 ? 7.997 -14.679 -3.208 1.00 66.75 253 GLU A C 1
ATOM 2009 O O . GLU A 1 253 ? 7.438 -15.592 -3.822 1.00 66.75 253 GLU A O 1
ATOM 2014 N N . LEU A 1 254 ? 8.007 -14.599 -1.873 1.00 71.19 254 LEU A N 1
ATOM 2015 C CA . LEU A 1 254 ? 7.280 -15.508 -0.984 1.00 71.19 254 LEU A CA 1
ATOM 2016 C C . LEU A 1 254 ? 5.843 -15.046 -0.723 1.00 71.19 254 LEU A C 1
ATOM 2018 O O . LEU A 1 254 ? 4.965 -15.883 -0.531 1.00 71.19 254 LEU A O 1
ATOM 2022 N N . HIS A 1 255 ? 5.567 -13.741 -0.797 1.00 76.88 255 HIS A N 1
ATOM 2023 C CA . HIS A 1 255 ? 4.242 -13.147 -0.573 1.00 76.88 255 HIS A CA 1
ATOM 2024 C C . HIS A 1 255 ? 3.188 -13.623 -1.578 1.00 76.88 255 HIS A C 1
ATOM 2026 O O . HIS A 1 255 ? 2.009 -13.657 -1.245 1.00 76.88 255 HIS A O 1
ATOM 2032 N N . LYS A 1 256 ? 3.585 -14.095 -2.767 1.00 75.25 256 LYS A N 1
ATOM 2033 C CA . LYS A 1 256 ? 2.675 -14.769 -3.719 1.00 75.25 256 LYS A CA 1
ATOM 2034 C C . LYS A 1 256 ? 2.087 -16.088 -3.197 1.00 75.25 256 LYS A C 1
ATOM 2036 O O . LYS A 1 256 ? 1.114 -16.585 -3.750 1.00 75.25 256 LYS A O 1
ATOM 2041 N N . TYR A 1 257 ? 2.708 -16.665 -2.171 1.00 80.56 257 TYR A N 1
ATOM 2042 C CA . TYR A 1 257 ? 2.245 -17.857 -1.469 1.00 80.56 257 TYR A CA 1
ATOM 2043 C C . TYR A 1 257 ? 1.723 -17.516 -0.073 1.00 80.56 257 TYR A C 1
ATOM 2045 O O . TYR A 1 257 ? 1.606 -18.417 0.756 1.00 80.56 257 TYR A O 1
ATOM 2053 N N . ALA A 1 258 ? 1.470 -16.233 0.228 1.00 79.69 258 ALA A N 1
ATOM 2054 C CA . ALA A 1 258 ? 1.069 -15.845 1.571 1.00 79.69 258 ALA A CA 1
ATOM 2055 C C . ALA A 1 258 ? -0.204 -16.589 1.985 1.00 79.69 258 ALA A C 1
ATOM 2057 O O . ALA A 1 258 ? -1.126 -16.754 1.190 1.00 79.69 258 ALA A O 1
ATOM 2058 N N . CYS A 1 259 ? -0.269 -17.033 3.226 1.00 82.38 259 CYS A N 1
ATOM 2059 C CA . CYS A 1 259 ? -1.457 -17.650 3.787 1.00 82.38 259 CYS A CA 1
ATOM 2060 C C . CYS A 1 259 ? -1.944 -16.801 4.945 1.00 82.38 259 CYS A C 1
ATOM 2062 O O . CYS A 1 259 ? -1.153 -16.398 5.799 1.00 82.38 259 CYS A O 1
ATOM 2064 N N . ASP A 1 260 ? -3.246 -16.544 4.957 1.00 81.25 260 ASP A N 1
ATOM 2065 C CA . ASP A 1 260 ? -3.893 -15.952 6.114 1.00 81.25 260 ASP A CA 1
ATOM 2066 C C . ASP A 1 260 ? -4.153 -17.062 7.137 1.00 81.25 260 ASP A C 1
ATOM 2068 O O . ASP A 1 260 ? -4.691 -18.116 6.792 1.00 81.25 260 ASP A O 1
ATOM 2072 N N . LEU A 1 261 ? -3.677 -16.860 8.362 1.00 90.56 261 LEU A N 1
ATOM 2073 C CA . LEU A 1 261 ? -3.692 -17.856 9.429 1.00 90.56 261 LEU A CA 1
ATOM 2074 C C . LEU A 1 261 ? -4.351 -17.263 10.669 1.00 90.56 261 LEU A C 1
ATOM 2076 O O . LEU A 1 261 ? -4.091 -16.111 11.030 1.00 90.56 261 LEU A O 1
ATOM 2080 N N . THR A 1 262 ? -5.132 -18.079 11.371 1.00 90.56 262 THR A N 1
ATOM 2081 C CA . THR A 1 262 ? -5.785 -17.693 12.622 1.00 90.56 262 THR A CA 1
ATOM 2082 C C . THR A 1 262 ? -5.523 -18.727 13.711 1.00 90.56 262 THR A C 1
ATOM 2084 O O . THR A 1 262 ? -5.549 -19.935 13.478 1.00 90.56 262 THR A O 1
ATOM 2087 N N . LEU A 1 263 ? -5.227 -18.267 14.929 1.00 95.25 263 LEU A N 1
ATOM 2088 C CA . LEU A 1 263 ? -4.932 -19.147 16.062 1.00 95.25 263 LEU A CA 1
ATOM 2089 C C . LEU A 1 263 ? -6.219 -19.818 16.553 1.00 95.25 263 LEU A C 1
ATOM 2091 O O . LEU A 1 263 ? -7.185 -19.124 16.862 1.00 95.25 263 LEU A O 1
ATOM 2095 N N . ASP A 1 264 ? -6.220 -21.147 16.695 1.00 96.00 264 ASP A N 1
ATOM 2096 C CA . ASP A 1 264 ? -7.384 -21.904 17.161 1.00 96.00 264 ASP A CA 1
ATOM 2097 C C . ASP A 1 264 ? -7.480 -21.874 18.701 1.00 96.00 264 ASP A C 1
ATOM 2099 O O . ASP A 1 264 ? -6.674 -22.525 19.390 1.00 96.00 264 ASP A O 1
ATOM 2103 N N . PRO A 1 265 ? -8.496 -21.199 19.280 1.00 94.12 265 PRO A N 1
ATOM 2104 C CA . PRO A 1 265 ? -8.687 -21.142 20.727 1.00 94.12 265 PRO A CA 1
ATOM 2105 C C . PRO A 1 265 ? -8.929 -22.515 21.370 1.00 94.12 265 PRO A C 1
ATOM 2107 O O . PRO A 1 265 ? -8.737 -22.664 22.579 1.00 94.12 265 PRO A O 1
ATOM 2110 N N . ASN A 1 266 ? -9.337 -23.531 20.603 1.00 95.19 266 ASN A N 1
ATOM 2111 C CA . ASN A 1 266 ? -9.566 -24.890 21.099 1.00 95.19 266 ASN A CA 1
ATOM 2112 C C . ASN A 1 266 ? -8.272 -25.682 21.308 1.00 95.19 266 ASN A C 1
ATOM 2114 O O . ASN A 1 266 ? -8.277 -26.664 22.051 1.00 95.19 266 ASN A O 1
ATOM 2118 N N . THR A 1 267 ? -7.167 -25.253 20.691 1.00 95.69 267 THR A N 1
ATOM 2119 C CA . THR A 1 267 ? -5.845 -25.879 20.860 1.00 95.69 267 THR A CA 1
ATOM 2120 C C . THR A 1 267 ? -4.992 -25.161 21.904 1.00 95.69 267 THR A C 1
ATOM 2122 O O . THR A 1 267 ? -4.131 -25.780 22.531 1.00 95.69 267 THR A O 1
ATOM 2125 N N . ALA A 1 268 ? -5.258 -23.872 22.131 1.00 96.44 268 ALA A N 1
ATOM 2126 C CA . ALA A 1 268 ? -4.458 -22.999 22.980 1.00 96.44 268 ALA A CA 1
ATOM 2127 C C . ALA A 1 268 ? -4.369 -23.471 24.437 1.00 96.44 268 ALA A C 1
ATOM 2129 O O . ALA A 1 268 ? -5.380 -23.672 25.113 1.00 96.44 268 ALA A O 1
ATOM 2130 N N . ASN A 1 269 ? -3.154 -23.575 24.965 1.00 95.44 269 ASN A N 1
ATOM 2131 C CA . ASN A 1 269 ? -2.959 -23.823 26.387 1.00 95.44 269 ASN A CA 1
ATOM 2132 C C . ASN A 1 269 ? -3.570 -22.719 27.259 1.00 95.44 269 ASN A C 1
ATOM 2134 O O . ASN A 1 269 ? -3.537 -21.539 26.915 1.00 95.44 269 ASN A O 1
ATOM 2138 N N . THR A 1 270 ? -4.062 -23.090 28.439 1.00 94.12 270 THR A N 1
ATOM 2139 C CA . THR A 1 270 ? -4.686 -22.145 29.374 1.00 94.12 270 THR A CA 1
ATOM 2140 C C . THR A 1 270 ? -3.718 -21.084 29.904 1.00 94.12 270 THR A C 1
ATOM 2142 O O . THR A 1 270 ? -4.170 -20.066 30.399 1.00 94.12 270 THR A O 1
ATOM 2145 N N . ARG A 1 271 ? -2.394 -21.227 29.776 1.00 92.31 271 ARG A N 1
ATOM 2146 C CA . ARG A 1 271 ? -1.429 -20.165 30.137 1.00 92.31 271 ARG A CA 1
ATOM 2147 C C . ARG A 1 271 ? -1.188 -19.136 29.025 1.00 92.31 271 ARG A C 1
ATOM 2149 O O . ARG A 1 271 ? -0.335 -18.259 29.177 1.00 92.31 271 ARG A O 1
ATOM 2156 N N . LEU A 1 272 ? -1.915 -19.231 27.913 1.00 95.69 272 LEU A N 1
ATOM 2157 C CA . LEU A 1 272 ? -1.852 -18.294 26.794 1.00 95.69 272 LEU A CA 1
ATOM 2158 C C . LEU A 1 272 ? -3.102 -17.416 26.760 1.00 95.69 272 LEU A C 1
ATOM 2160 O O . LEU A 1 272 ? -4.204 -17.909 26.951 1.00 95.69 272 LEU A O 1
ATOM 2164 N N . ILE A 1 273 ? -2.932 -16.125 26.476 1.00 93.00 273 ILE A N 1
ATOM 2165 C CA . ILE A 1 273 ? -4.024 -15.217 26.099 1.00 93.00 273 ILE A CA 1
ATOM 2166 C C . ILE A 1 273 ? -3.974 -15.010 24.590 1.00 93.00 273 ILE A C 1
ATOM 2168 O O . ILE A 1 273 ? -2.934 -14.587 24.082 1.00 93.00 273 ILE A O 1
ATOM 2172 N N . LEU A 1 274 ? -5.092 -15.263 23.908 1.00 93.94 274 LEU A N 1
ATOM 2173 C CA . LEU A 1 274 ? -5.312 -14.888 22.511 1.00 93.94 274 LEU A CA 1
ATOM 2174 C C . LEU A 1 274 ? -5.878 -13.458 22.435 1.00 93.94 274 LEU A C 1
ATOM 2176 O O . LEU A 1 274 ? -6.780 -13.100 23.191 1.00 93.94 274 LEU A O 1
ATOM 2180 N N . SER A 1 275 ? -5.340 -12.635 21.536 1.00 86.50 275 SER A N 1
ATOM 2181 C CA . SER A 1 275 ? -5.738 -11.235 21.314 1.00 86.50 275 SER A CA 1
ATOM 2182 C C . SER A 1 275 ? -5.601 -10.845 19.836 1.00 86.50 275 SER A C 1
ATOM 2184 O O . SER A 1 275 ? -5.118 -11.655 19.047 1.00 86.50 275 SER A O 1
ATOM 2186 N N . GLU A 1 276 ? -5.983 -9.611 19.472 1.00 86.31 276 GLU A N 1
ATOM 2187 C CA . GLU A 1 276 ? -5.905 -9.092 18.087 1.00 86.31 276 GLU A CA 1
ATOM 2188 C C . GLU A 1 276 ? -6.638 -10.024 17.105 1.00 86.31 276 GLU A C 1
ATOM 2190 O O . GLU A 1 276 ? -6.041 -10.563 16.184 1.00 86.31 276 GLU A O 1
ATOM 2195 N N . GLU A 1 277 ? -7.922 -10.293 17.380 1.00 86.62 277 GLU A N 1
ATOM 2196 C CA . GLU A 1 277 ? -8.764 -11.187 16.562 1.00 86.62 277 GLU A CA 1
ATOM 2197 C C . GLU A 1 277 ? -8.157 -12.595 16.372 1.00 86.62 277 GLU A C 1
ATOM 2199 O O . GLU A 1 277 ? -8.197 -13.173 15.294 1.00 86.62 277 GLU A O 1
ATOM 2204 N N . ASN A 1 278 ? -7.593 -13.164 17.448 1.00 89.94 278 ASN A N 1
ATOM 2205 C CA . ASN A 1 278 ? -6.901 -14.463 17.453 1.00 89.94 278 ASN A CA 1
ATOM 2206 C C . ASN A 1 278 ? -5.654 -14.516 16.557 1.00 89.94 278 ASN A C 1
ATOM 2208 O O . ASN A 1 278 ? -5.316 -15.568 16.017 1.00 89.94 278 ASN A O 1
ATOM 2212 N N . ARG A 1 279 ? -4.922 -13.406 16.435 1.00 91.31 279 ARG A N 1
ATOM 2213 C CA . ARG A 1 279 ? -3.655 -13.361 15.684 1.00 91.31 279 ARG A CA 1
ATOM 2214 C C . ARG A 1 279 ? -2.420 -13.218 16.556 1.00 91.31 279 ARG A C 1
ATOM 2216 O O . ARG A 1 279 ? -1.302 -13.304 16.056 1.00 91.31 279 ARG A O 1
ATOM 2223 N N . LYS A 1 280 ? -2.593 -13.077 17.871 1.00 95.38 280 LYS A N 1
ATOM 2224 C CA . LYS A 1 280 ? -1.489 -12.947 18.826 1.00 95.38 280 LYS A CA 1
ATOM 2225 C C . LYS A 1 280 ? -1.690 -13.782 20.078 1.00 95.38 280 LYS A C 1
ATOM 2227 O O . LYS A 1 280 ? -2.772 -13.757 20.659 1.00 95.38 280 LYS A O 1
ATOM 2232 N N . ILE A 1 281 ? -0.620 -14.439 20.533 1.00 95.62 281 ILE A N 1
ATOM 2233 C CA . ILE A 1 281 ? -0.543 -15.095 21.845 1.00 95.62 281 ILE A CA 1
ATOM 2234 C C . ILE A 1 281 ? 0.375 -14.346 22.801 1.00 95.62 281 ILE A C 1
ATOM 2236 O O . ILE A 1 281 ? 1.427 -13.844 22.405 1.00 95.62 281 ILE A O 1
ATOM 2240 N N . THR A 1 282 ? 0.014 -14.328 24.084 1.00 94.44 282 THR A N 1
ATOM 2241 C CA . THR A 1 282 ? 0.875 -13.847 25.175 1.00 94.44 282 THR A CA 1
ATOM 2242 C C . THR A 1 282 ? 0.876 -14.828 26.346 1.00 94.44 282 THR A C 1
ATOM 2244 O O . THR A 1 282 ? -0.183 -15.238 26.814 1.00 94.44 282 THR A O 1
ATOM 2247 N N . CYS A 1 283 ? 2.063 -15.174 26.849 1.00 92.44 283 CYS A N 1
ATOM 2248 C CA . CYS A 1 283 ? 2.240 -16.059 28.001 1.00 92.44 283 CYS A CA 1
ATOM 2249 C C . CYS A 1 283 ? 1.975 -15.330 29.328 1.00 92.44 283 CYS A C 1
ATOM 2251 O O . CYS A 1 283 ? 2.591 -14.291 29.613 1.00 92.44 283 CYS A O 1
ATOM 2253 N N . VAL A 1 284 ? 1.119 -15.905 30.170 1.00 89.38 284 VAL A N 1
ATOM 2254 C CA . VAL A 1 284 ? 0.742 -15.380 31.490 1.00 89.38 284 VAL A CA 1
ATOM 2255 C C . VAL A 1 284 ? 0.845 -16.448 32.579 1.00 89.38 284 VAL A C 1
ATOM 2257 O O . VAL A 1 284 ? 0.864 -17.644 32.303 1.00 89.38 284 VAL A O 1
ATOM 2260 N N . PHE A 1 285 ? 0.937 -16.015 33.840 1.00 80.00 285 PHE A N 1
ATOM 2261 C CA . PHE A 1 285 ? 0.970 -16.942 34.977 1.00 80.00 285 PHE A CA 1
ATOM 2262 C C . PHE A 1 285 ? -0.410 -17.528 35.292 1.00 80.00 285 PHE A C 1
ATOM 2264 O O . PHE A 1 285 ? -0.506 -18.676 35.713 1.00 80.00 285 PHE A O 1
ATOM 2271 N N . GLN A 1 286 ? -1.473 -16.738 35.117 1.00 85.62 286 GLN A N 1
ATOM 2272 C CA . GLN A 1 286 ? -2.841 -17.154 35.406 1.00 85.62 286 GLN A CA 1
ATOM 2273 C C . GLN A 1 286 ? -3.402 -18.019 34.278 1.00 85.62 286 GLN A C 1
ATOM 2275 O O . GLN A 1 286 ? -3.336 -17.643 33.107 1.00 85.62 286 GLN A O 1
ATOM 2280 N N . HIS A 1 287 ? -4.028 -19.135 34.646 1.00 87.06 287 HIS A N 1
ATOM 2281 C CA . HIS A 1 287 ? -4.771 -19.958 33.702 1.00 87.06 287 HIS A CA 1
ATOM 2282 C C . HIS A 1 287 ? -6.029 -19.213 33.233 1.00 87.06 287 HIS A C 1
ATOM 2284 O O . HIS A 1 287 ? -6.830 -18.743 34.040 1.00 87.06 287 HIS A O 1
ATOM 2290 N N . GLN A 1 288 ? -6.176 -19.087 31.921 1.00 90.75 288 GLN A N 1
ATOM 2291 C CA . GLN A 1 288 ? -7.330 -18.521 31.248 1.00 90.75 288 GLN A CA 1
ATOM 2292 C C . GLN A 1 288 ? -8.504 -19.504 31.313 1.00 90.75 288 GLN A C 1
ATOM 2294 O O . GLN A 1 288 ? -8.279 -20.717 31.261 1.00 90.75 288 GLN A O 1
ATOM 2299 N N . PRO A 1 289 ? -9.750 -19.004 31.404 1.00 89.56 289 PRO A N 1
ATOM 2300 C CA . PRO A 1 289 ? -10.951 -19.821 31.569 1.00 89.56 289 PRO A CA 1
ATOM 2301 C C . PRO A 1 289 ? -11.382 -20.476 30.246 1.00 89.56 289 PRO A C 1
ATOM 2303 O O . PRO A 1 289 ? -12.538 -20.384 29.838 1.00 89.56 289 PRO A O 1
ATOM 2306 N N . TYR A 1 290 ? -10.446 -21.099 29.531 1.00 88.12 290 TYR A N 1
ATOM 2307 C CA . TYR A 1 290 ? -10.763 -21.821 28.310 1.00 88.12 290 TYR A CA 1
ATOM 2308 C C . TYR A 1 290 ? -11.460 -23.145 28.646 1.00 88.12 290 TYR A C 1
ATOM 2310 O O . TYR A 1 290 ? -10.945 -23.886 29.485 1.00 88.12 290 TYR A O 1
ATOM 2318 N N . PRO A 1 291 ? -12.597 -23.473 28.000 1.00 88.44 291 PRO A N 1
ATOM 2319 C CA . PRO A 1 291 ? -13.276 -24.746 28.215 1.00 88.44 291 PRO A CA 1
ATOM 2320 C C . PRO A 1 291 ? -12.367 -25.933 27.897 1.00 88.44 291 PRO A C 1
ATOM 2322 O O . PRO A 1 291 ? -11.546 -25.864 26.975 1.00 88.44 291 PRO A O 1
ATOM 2325 N N . ASP A 1 292 ? -12.537 -27.039 28.614 1.00 87.44 292 ASP A N 1
ATOM 2326 C CA . ASP A 1 292 ? -11.822 -28.270 28.290 1.00 87.44 292 ASP A CA 1
ATOM 2327 C C . ASP A 1 292 ? -12.125 -28.718 26.858 1.00 87.44 292 ASP A C 1
ATOM 2329 O O . ASP A 1 292 ? -13.267 -28.695 26.396 1.00 87.44 292 ASP A O 1
ATOM 2333 N N . HIS A 1 293 ? -11.072 -29.115 26.145 1.00 93.75 293 HIS A N 1
ATOM 2334 C CA . HIS A 1 293 ? -11.166 -29.569 24.764 1.00 93.75 293 HIS A CA 1
ATOM 2335 C C . HIS A 1 293 ? -10.115 -30.663 24.493 1.00 93.75 293 HIS A C 1
ATOM 2337 O O . HIS A 1 293 ? -8.985 -30.568 24.999 1.00 93.75 293 HIS A O 1
ATOM 2343 N N . PRO A 1 294 ? -10.443 -31.717 23.716 1.00 90.75 294 PRO A N 1
ATOM 2344 C CA . PRO A 1 294 ? -9.505 -32.802 23.414 1.00 90.75 294 PRO A CA 1
ATOM 2345 C C . PRO A 1 294 ? -8.241 -32.306 22.700 1.00 90.75 294 PRO A C 1
ATOM 2347 O O . PRO A 1 294 ? -7.142 -32.723 23.055 1.00 90.75 294 PRO A O 1
ATOM 2350 N N . GLU A 1 295 ? -8.380 -31.343 21.786 1.00 93.50 295 GLU A N 1
ATOM 2351 C CA . GLU A 1 295 ? -7.253 -30.771 21.030 1.00 93.50 295 GLU A CA 1
ATOM 2352 C C . GLU A 1 295 ? -6.415 -29.751 21.827 1.00 93.50 295 GLU A C 1
ATOM 2354 O O . GLU A 1 295 ? -5.398 -29.268 21.331 1.00 93.50 295 GLU A O 1
ATOM 2359 N N . ARG A 1 296 ? -6.818 -29.408 23.060 1.00 94.81 296 ARG A N 1
ATOM 2360 C CA . ARG A 1 296 ? -6.136 -28.399 23.881 1.00 94.81 296 ARG A CA 1
ATOM 2361 C C . ARG A 1 296 ? -4.827 -28.933 24.446 1.00 94.81 296 ARG A C 1
ATOM 2363 O O . ARG A 1 296 ? -4.851 -29.953 25.137 1.00 94.81 296 ARG A O 1
ATOM 2370 N N . PHE A 1 297 ? -3.732 -28.199 24.263 1.00 94.19 297 PHE A N 1
ATOM 2371 C CA . PHE A 1 297 ? -2.500 -28.448 25.011 1.00 94.19 297 PHE A CA 1
ATOM 2372 C C . PHE A 1 297 ? -2.718 -28.161 26.501 1.00 94.19 297 PHE A C 1
ATOM 2374 O O . PHE A 1 297 ? -3.104 -27.050 26.858 1.00 94.19 297 PHE A O 1
ATOM 2381 N N . ASP A 1 298 ? -2.483 -29.125 27.386 1.00 85.25 298 ASP A N 1
ATOM 2382 C CA . ASP A 1 298 ? -2.760 -28.983 28.827 1.00 85.25 298 ASP A CA 1
ATOM 2383 C C . ASP A 1 298 ? -1.559 -28.467 29.640 1.00 85.25 298 ASP A C 1
ATOM 2385 O O . ASP A 1 298 ? -1.703 -27.511 30.405 1.00 85.25 298 ASP A O 1
ATOM 2389 N N . ASP A 1 299 ? -0.368 -29.012 29.402 1.00 84.19 299 ASP A N 1
ATOM 2390 C CA . ASP A 1 299 ? 0.835 -28.721 30.184 1.00 84.19 299 ASP A CA 1
ATOM 2391 C C . ASP A 1 299 ? 1.798 -27.762 29.480 1.00 84.19 299 ASP A C 1
ATOM 2393 O O . ASP A 1 299 ? 2.484 -26.981 30.138 1.00 84.19 299 ASP A O 1
ATOM 2397 N N . VAL A 1 300 ? 1.854 -27.762 28.148 1.00 88.94 300 VAL A N 1
ATOM 2398 C CA . VAL A 1 300 ? 2.816 -26.956 27.374 1.00 88.94 300 VAL A CA 1
ATOM 2399 C C . VAL A 1 300 ? 2.150 -25.698 26.799 1.00 88.94 300 VAL A C 1
ATOM 2401 O O . VAL A 1 300 ? 1.093 -25.817 26.184 1.00 88.94 300 VAL A O 1
ATOM 2404 N N . PRO A 1 301 ? 2.719 -24.485 26.975 1.00 92.75 301 PRO A N 1
ATOM 2405 C CA . PRO A 1 301 ? 2.125 -23.224 26.527 1.00 92.75 301 PRO A CA 1
ATOM 2406 C C . PRO A 1 301 ? 2.275 -23.042 25.007 1.00 92.75 301 PRO A C 1
ATOM 2408 O O . PRO A 1 301 ? 3.063 -22.224 24.527 1.00 92.75 301 PRO A O 1
ATOM 2411 N N . GLN A 1 302 ? 1.504 -23.837 24.263 1.00 95.38 302 GLN A N 1
ATOM 2412 C CA . GLN A 1 302 ? 1.488 -23.938 22.805 1.00 95.38 302 GLN A CA 1
ATOM 2413 C C . GLN A 1 302 ? 0.068 -23.751 22.245 1.00 95.38 302 GLN A C 1
ATOM 2415 O O . GLN A 1 302 ? -0.929 -23.919 22.954 1.00 95.38 302 GLN A O 1
ATOM 2420 N N . VAL A 1 303 ? -0.017 -23.420 20.959 1.00 97.06 303 VAL A N 1
ATOM 2421 C CA . VAL A 1 303 ? -1.260 -23.276 20.185 1.00 97.06 303 VAL A CA 1
ATOM 2422 C C . VAL A 1 303 ? -1.002 -23.647 18.722 1.00 97.06 303 VAL A C 1
ATOM 2424 O O . VAL A 1 303 ? 0.131 -23.526 18.251 1.00 97.06 303 VAL A O 1
ATOM 2427 N N . LEU A 1 304 ? -2.032 -24.096 18.005 1.00 97.25 304 LEU A N 1
ATOM 2428 C CA . LEU A 1 304 ? -2.021 -24.261 16.549 1.00 97.25 304 LEU A CA 1
ATOM 2429 C C . LEU A 1 304 ? -2.937 -23.256 15.857 1.00 97.25 304 LEU A C 1
ATOM 2431 O O . LEU A 1 304 ? -3.884 -22.756 16.462 1.00 97.25 304 LEU A O 1
ATOM 2435 N N . CYS A 1 305 ? -2.684 -23.019 14.574 1.00 95.38 305 CYS A N 1
ATOM 2436 C CA . CYS A 1 305 ? -3.663 -22.390 13.697 1.00 95.38 305 CYS A CA 1
ATOM 2437 C C . CYS A 1 305 ? -4.798 -23.353 13.327 1.00 95.38 305 CYS A C 1
ATOM 2439 O O . CYS A 1 305 ? -4.616 -24.575 13.342 1.00 95.38 305 CYS A O 1
ATOM 2441 N N . GLY A 1 306 ? -5.963 -22.799 12.989 1.00 88.69 306 GLY A N 1
ATOM 2442 C CA . GLY A 1 306 ? -7.132 -23.574 12.566 1.00 88.69 306 GLY A CA 1
ATOM 2443 C C . GLY A 1 306 ? -7.015 -24.117 11.138 1.00 88.69 306 GLY A C 1
ATOM 2444 O O . GLY A 1 306 ? -7.569 -25.171 10.818 1.00 88.69 306 GLY A O 1
ATOM 2445 N N . GLU A 1 307 ? -6.272 -23.420 10.281 1.00 93.25 307 GLU A N 1
ATOM 2446 C CA . GLU A 1 307 ? -6.102 -23.737 8.868 1.00 93.25 307 GLU A CA 1
ATOM 2447 C C . GLU A 1 307 ? -5.031 -24.815 8.644 1.00 93.25 307 GLU A C 1
ATOM 2449 O O . GLU A 1 307 ? -3.953 -24.796 9.244 1.00 93.25 307 GLU A O 1
ATOM 2454 N N . SER A 1 308 ? -5.305 -25.752 7.731 1.00 89.88 308 SER A N 1
ATOM 2455 C CA . SER A 1 308 ? -4.300 -26.700 7.240 1.00 89.88 308 SER A CA 1
ATOM 2456 C C . SER A 1 308 ? -3.446 -26.068 6.144 1.00 89.88 308 SER A C 1
ATOM 2458 O O . SER A 1 308 ? -3.981 -25.466 5.213 1.00 89.88 308 SER A O 1
ATOM 2460 N N . LEU A 1 309 ? -2.136 -26.285 6.189 1.00 91.00 309 LEU A N 1
ATOM 2461 C CA . LEU A 1 309 ? -1.191 -25.819 5.179 1.00 91.00 309 LEU A CA 1
ATOM 2462 C C . LEU A 1 309 ? -1.206 -26.775 3.977 1.00 91.00 309 LEU A C 1
ATOM 2464 O O . LEU A 1 309 ? -0.829 -27.943 4.099 1.00 91.00 309 LEU A O 1
ATOM 2468 N N . THR A 1 310 ? -1.646 -26.288 2.815 1.00 81.56 310 THR A N 1
ATOM 2469 C CA . THR A 1 310 ? -1.774 -27.080 1.580 1.00 81.56 310 THR A CA 1
ATOM 2470 C C . THR A 1 310 ? -1.056 -26.415 0.410 1.00 81.56 310 THR A C 1
ATOM 2472 O O . THR A 1 310 ? -1.232 -25.225 0.171 1.00 81.56 310 THR A O 1
ATOM 2475 N N . GLY A 1 311 ? -0.307 -27.191 -0.379 1.00 85.69 311 GLY A N 1
ATOM 2476 C CA . GLY A 1 311 ? 0.427 -26.667 -1.534 1.00 85.69 311 GLY A CA 1
ATOM 2477 C C . GLY A 1 311 ? 1.674 -25.884 -1.118 1.00 85.69 311 GLY A C 1
ATOM 2478 O O . GLY A 1 311 ? 2.532 -26.432 -0.426 1.00 85.69 311 GLY A O 1
ATOM 2479 N N . ARG A 1 312 ? 1.787 -24.629 -1.568 1.00 88.75 312 ARG A N 1
ATOM 2480 C CA . ARG A 1 312 ? 2.858 -23.704 -1.173 1.00 88.75 312 ARG A CA 1
ATOM 2481 C C . ARG A 1 312 ? 2.285 -22.624 -0.275 1.00 88.75 312 ARG A C 1
ATOM 2483 O O . ARG A 1 312 ? 1.373 -21.916 -0.693 1.00 88.75 312 ARG A O 1
ATOM 2490 N N . CYS A 1 313 ? 2.844 -22.494 0.917 1.00 87.69 313 CYS A N 1
ATOM 2491 C CA . CYS A 1 313 ? 2.359 -21.586 1.943 1.00 87.69 313 CYS A CA 1
ATOM 2492 C C . CYS A 1 313 ? 3.512 -20.749 2.489 1.00 87.69 313 CYS A C 1
ATOM 2494 O O . CYS A 1 313 ? 4.596 -21.273 2.743 1.00 87.69 313 CYS A O 1
ATOM 2496 N N . TYR A 1 314 ? 3.266 -19.463 2.705 1.00 93.38 314 TYR A N 1
ATOM 2497 C CA . TYR A 1 314 ? 4.190 -18.547 3.355 1.00 93.38 314 TYR A CA 1
ATOM 2498 C C . TYR A 1 314 ? 3.472 -17.711 4.412 1.00 93.38 314 TYR A C 1
ATOM 2500 O O . TYR A 1 314 ? 2.382 -17.202 4.168 1.00 93.38 314 TYR A O 1
ATOM 2508 N N . TRP A 1 315 ? 4.072 -17.546 5.584 1.00 94.38 315 TRP A N 1
ATOM 2509 C CA . TRP A 1 315 ? 3.557 -16.646 6.614 1.00 94.38 315 TRP A CA 1
ATOM 2510 C C . TRP A 1 315 ? 4.695 -16.070 7.452 1.00 94.38 315 TRP A C 1
ATOM 2512 O O . TRP A 1 315 ? 5.792 -16.624 7.513 1.00 94.38 315 TRP A O 1
ATOM 2522 N N . GLU A 1 316 ? 4.429 -14.942 8.106 1.00 94.75 316 GLU A N 1
ATOM 2523 C CA . GLU A 1 316 ? 5.388 -14.223 8.939 1.00 94.75 316 GLU A CA 1
ATOM 2524 C C . GLU A 1 316 ? 4.826 -14.077 10.353 1.00 94.75 316 GLU A C 1
ATOM 2526 O O . GLU A 1 316 ? 3.634 -13.827 10.544 1.00 94.75 316 GLU A O 1
ATOM 2531 N N . ALA A 1 317 ? 5.691 -14.220 11.353 1.00 94.88 317 ALA A N 1
ATOM 2532 C CA . ALA A 1 317 ? 5.349 -14.042 12.754 1.00 94.88 317 ALA A CA 1
ATOM 2533 C C . ALA A 1 317 ? 6.403 -13.185 13.459 1.00 94.88 317 ALA A C 1
ATOM 2535 O O . ALA A 1 317 ? 7.607 -13.409 13.326 1.00 94.88 317 ALA A O 1
ATOM 2536 N N . GLU A 1 318 ? 5.945 -12.206 14.229 1.00 94.44 318 GLU A N 1
ATOM 2537 C CA . GLU A 1 318 ? 6.780 -11.356 15.069 1.00 94.44 318 GLU A CA 1
ATOM 2538 C C . GLU A 1 318 ? 6.753 -11.861 16.516 1.00 94.44 318 GLU A C 1
ATOM 2540 O O . GLU A 1 318 ? 5.703 -12.238 17.035 1.00 94.44 318 GLU A O 1
ATOM 2545 N N . TRP A 1 319 ? 7.904 -11.892 17.183 1.00 93.69 319 TRP A N 1
ATOM 2546 C CA . TRP A 1 319 ? 8.070 -12.410 18.540 1.00 93.69 319 TRP A CA 1
ATOM 2547 C C . TRP A 1 319 ? 8.796 -11.407 19.446 1.00 93.69 319 TRP A C 1
ATOM 2549 O O . TRP A 1 319 ? 9.423 -10.462 18.987 1.00 93.69 319 TRP A O 1
ATOM 2559 N N . SER A 1 320 ? 8.705 -11.559 20.772 1.00 87.06 320 SER A N 1
ATOM 2560 C CA . SER A 1 320 ? 9.240 -10.539 21.701 1.00 87.06 320 SER A CA 1
ATOM 2561 C C . SER A 1 320 ? 10.469 -10.948 22.519 1.00 87.06 320 SER A C 1
ATOM 2563 O O . SER A 1 320 ? 11.399 -10.146 22.654 1.00 87.06 320 SER A O 1
ATOM 2565 N N . LYS A 1 321 ? 10.487 -12.150 23.110 1.00 85.12 321 LYS A N 1
ATOM 2566 C CA . LYS A 1 321 ? 11.564 -12.600 24.021 1.00 85.12 321 LYS A CA 1
ATOM 2567 C C . LYS A 1 321 ? 12.140 -13.960 23.645 1.00 85.12 321 LYS A C 1
ATOM 2569 O O . LYS A 1 321 ? 13.324 -14.063 23.349 1.00 85.12 321 LYS A O 1
ATOM 2574 N N . ARG A 1 322 ? 11.311 -14.998 23.732 1.00 87.88 322 ARG A N 1
ATOM 2575 C CA . ARG A 1 322 ? 11.619 -16.350 23.282 1.00 87.88 322 ARG A CA 1
ATOM 2576 C C . ARG A 1 322 ? 10.340 -16.992 22.781 1.00 87.88 322 ARG A C 1
ATOM 2578 O O . ARG A 1 322 ? 9.303 -16.849 23.434 1.00 87.88 322 ARG A O 1
ATOM 2585 N N . ALA A 1 323 ? 10.424 -17.627 21.625 1.00 94.00 323 ALA A N 1
ATOM 2586 C CA . ALA A 1 323 ? 9.277 -18.179 20.929 1.00 94.00 323 ALA A CA 1
ATOM 2587 C C . ALA A 1 323 ? 9.677 -19.407 20.117 1.00 94.00 323 ALA A C 1
ATOM 2589 O O . ALA A 1 323 ? 10.762 -19.455 19.546 1.00 94.00 323 ALA A O 1
ATOM 2590 N N . GLU A 1 324 ? 8.767 -20.364 20.043 1.00 95.00 324 GLU A N 1
ATOM 2591 C CA . GLU A 1 324 ? 8.838 -21.502 19.139 1.00 95.00 324 GLU A CA 1
ATOM 2592 C C . GLU A 1 324 ? 7.887 -21.234 17.980 1.00 95.00 324 GLU A C 1
ATOM 2594 O O . GLU A 1 324 ? 6.709 -20.944 18.200 1.00 95.00 324 GLU A O 1
ATOM 2599 N N . ILE A 1 325 ? 8.413 -21.293 16.762 1.00 97.44 325 ILE A N 1
ATOM 2600 C CA . ILE A 1 325 ? 7.646 -21.166 15.526 1.00 97.44 325 ILE A CA 1
ATOM 2601 C C . ILE A 1 325 ? 7.792 -22.489 14.792 1.00 97.44 325 ILE A C 1
ATOM 2603 O O . ILE A 1 325 ? 8.908 -22.903 14.466 1.00 97.44 325 ILE A O 1
ATOM 2607 N N . SER A 1 326 ? 6.677 -23.176 14.576 1.00 96.75 326 SER A N 1
ATOM 2608 C CA . SER A 1 326 ? 6.696 -24.594 14.238 1.00 96.75 326 SER A CA 1
ATOM 2609 C C . SER A 1 326 ? 5.688 -24.945 13.156 1.00 96.75 326 SER A C 1
ATOM 2611 O O . SER A 1 326 ? 4.674 -24.275 12.962 1.00 96.75 326 SER A O 1
ATOM 2613 N N . VAL A 1 327 ? 5.959 -26.053 12.480 1.00 97.25 327 VAL A N 1
ATOM 2614 C CA . VAL A 1 327 ? 5.019 -26.741 11.598 1.00 97.25 327 VAL A CA 1
ATOM 2615 C C . VAL A 1 327 ? 4.884 -28.171 12.108 1.00 97.25 327 VAL A C 1
ATOM 2617 O O . VAL A 1 327 ? 5.885 -28.819 12.418 1.00 97.25 327 VAL A O 1
ATOM 2620 N N . THR A 1 328 ? 3.653 -28.657 12.257 1.00 96.50 328 THR A N 1
ATOM 2621 C CA . THR A 1 328 ? 3.371 -29.964 12.864 1.00 96.50 328 THR A CA 1
ATOM 2622 C C . THR A 1 328 ? 2.248 -30.698 12.153 1.00 96.50 328 THR A C 1
ATOM 2624 O O . THR A 1 328 ? 1.331 -30.081 11.614 1.00 96.50 328 THR A O 1
ATOM 2627 N N . TYR A 1 329 ? 2.254 -32.025 12.236 1.00 95.50 329 TYR A N 1
ATOM 2628 C CA . TYR A 1 329 ? 1.054 -32.809 11.972 1.00 95.50 329 TYR A CA 1
ATOM 2629 C C . TYR A 1 329 ? -0.006 -32.585 13.047 1.00 95.50 329 TYR A C 1
ATOM 2631 O O . TYR A 1 329 ? 0.305 -32.313 14.214 1.00 95.50 329 TYR A O 1
ATOM 2639 N N . LYS A 1 330 ? -1.274 -32.767 12.661 1.00 88.81 330 LYS A N 1
ATOM 2640 C CA . LYS A 1 330 ? -2.412 -32.676 13.586 1.00 88.81 330 LYS A CA 1
ATOM 2641 C C . LYS A 1 330 ? -2.320 -33.688 14.729 1.00 88.81 330 LYS A C 1
ATOM 2643 O O . LYS A 1 330 ? -2.741 -33.382 15.840 1.00 88.81 330 LYS A O 1
ATOM 2648 N N . GLY A 1 331 ? -1.743 -34.861 14.466 1.00 88.75 331 GLY A N 1
ATOM 2649 C CA . GLY A 1 331 ? -1.615 -35.962 15.420 1.00 88.75 331 GLY A CA 1
ATOM 2650 C C . GLY A 1 331 ? -0.504 -35.819 16.469 1.00 88.75 331 GLY A C 1
ATOM 2651 O O . GLY A 1 331 ? -0.138 -36.833 17.070 1.00 88.75 331 GLY A O 1
ATOM 2652 N N . ILE A 1 332 ? 0.083 -34.631 16.662 1.00 93.56 332 ILE A N 1
ATOM 2653 C CA . ILE A 1 332 ? 0.987 -34.365 17.796 1.00 93.56 332 ILE A CA 1
ATOM 2654 C C . ILE A 1 332 ? 0.234 -34.542 19.123 1.00 93.56 332 ILE A C 1
ATOM 2656 O O . ILE A 1 332 ? -0.954 -34.221 19.218 1.00 93.56 332 ILE A O 1
ATOM 2660 N N . SER A 1 333 ? 0.908 -35.073 20.147 1.00 92.38 333 SER A N 1
ATOM 2661 C CA . SER A 1 333 ? 0.268 -35.281 21.445 1.00 92.38 333 SER A CA 1
ATOM 2662 C C . SER A 1 333 ? -0.120 -33.941 22.076 1.00 92.38 333 SER A C 1
ATOM 2664 O O . SER A 1 333 ? 0.614 -32.957 21.991 1.00 92.38 333 SER A O 1
ATOM 2666 N N . ARG A 1 334 ? -1.303 -33.890 22.697 1.00 92.19 334 ARG A N 1
ATOM 2667 C CA . ARG A 1 334 ? -1.843 -32.680 23.343 1.00 92.19 334 ARG A CA 1
ATOM 2668 C C . ARG A 1 334 ? -1.778 -32.734 24.861 1.00 92.19 334 ARG A C 1
ATOM 2670 O O . ARG A 1 334 ? -1.994 -31.706 25.496 1.00 92.19 334 ARG A O 1
ATOM 2677 N N . LYS A 1 335 ? -1.567 -33.925 25.426 1.00 87.94 335 LYS A N 1
ATOM 2678 C CA . LYS A 1 335 ? -1.783 -34.193 26.847 1.00 87.94 335 LYS A CA 1
ATOM 2679 C C . LYS A 1 335 ? -0.510 -34.660 27.542 1.00 87.94 335 LYS A C 1
ATOM 2681 O O . LYS A 1 335 ? 0.173 -35.559 27.049 1.00 87.94 335 LYS A O 1
ATOM 2686 N N . GLY A 1 336 ? -0.246 -34.079 28.707 1.00 76.50 336 GLY A N 1
ATOM 2687 C CA . GLY A 1 336 ? 0.873 -34.397 29.585 1.00 76.50 336 GLY A CA 1
ATOM 2688 C C . GLY A 1 336 ? 2.175 -33.662 29.250 1.00 76.50 336 GLY A C 1
ATOM 2689 O O . GLY A 1 336 ? 2.450 -33.294 28.106 1.00 76.50 336 GLY A O 1
ATOM 2690 N N . ALA A 1 337 ? 3.034 -33.523 30.259 1.00 72.19 337 ALA A N 1
ATOM 2691 C CA . ALA A 1 337 ? 4.372 -32.935 30.176 1.00 72.19 337 ALA A CA 1
ATOM 2692 C C . ALA A 1 337 ? 5.420 -33.886 29.552 1.00 72.19 337 ALA A C 1
ATOM 2694 O O . ALA A 1 337 ? 6.490 -34.112 30.119 1.00 72.19 337 ALA A O 1
ATOM 2695 N N . SER A 1 338 ? 5.101 -34.480 28.401 1.00 79.31 338 SER A N 1
ATOM 2696 C CA . SER A 1 338 ? 6.004 -35.369 27.658 1.00 79.31 338 SER A CA 1
ATOM 2697 C C . SER A 1 338 ? 6.649 -34.656 26.471 1.00 79.31 338 SER A C 1
ATOM 2699 O O . SER A 1 338 ? 6.070 -33.733 25.898 1.00 79.31 338 SER A O 1
ATOM 2701 N N . GLU A 1 339 ? 7.835 -35.111 26.059 1.00 81.75 339 GLU A N 1
ATOM 2702 C CA . GLU A 1 339 ? 8.507 -34.615 24.847 1.00 81.75 339 GLU A CA 1
ATOM 2703 C C . GLU A 1 339 ? 7.655 -34.806 23.579 1.00 81.75 339 GLU A C 1
ATOM 2705 O O . GLU A 1 339 ? 7.777 -34.025 22.636 1.00 81.75 339 GLU A O 1
ATOM 2710 N N . ASP A 1 340 ? 6.724 -35.764 23.592 1.00 87.75 340 ASP A N 1
ATOM 2711 C CA . ASP A 1 340 ? 5.800 -36.042 22.488 1.00 87.75 340 ASP A CA 1
ATOM 2712 C C . ASP A 1 340 ? 4.784 -34.906 22.251 1.00 87.75 340 ASP A C 1
ATOM 2714 O O . ASP A 1 340 ? 4.167 -34.841 21.184 1.00 87.75 340 ASP A O 1
ATOM 2718 N N . CYS A 1 341 ? 4.617 -33.998 23.224 1.00 88.81 341 CYS A N 1
ATOM 2719 C CA . CYS A 1 341 ? 3.770 -32.806 23.119 1.00 88.81 341 CYS A CA 1
ATOM 2720 C C . CYS A 1 341 ? 4.539 -31.548 22.684 1.00 88.81 341 CYS A C 1
ATOM 2722 O O . CYS A 1 341 ? 3.920 -30.606 22.187 1.00 88.81 341 CYS A O 1
ATOM 2724 N N . LEU A 1 342 ? 5.860 -31.489 22.895 1.00 91.12 342 LEU A N 1
ATOM 2725 C CA . LEU A 1 342 ? 6.661 -30.288 22.630 1.00 91.12 342 LEU A CA 1
ATOM 2726 C C . LEU A 1 342 ? 7.046 -30.174 21.155 1.00 91.12 342 LEU A C 1
ATOM 2728 O O . LEU A 1 342 ? 7.541 -31.133 20.559 1.00 91.12 342 LEU A O 1
ATOM 2732 N N . PHE A 1 343 ? 6.907 -28.979 20.580 1.00 94.94 343 PHE A N 1
ATOM 2733 C CA . PHE A 1 343 ? 7.339 -28.742 19.204 1.00 94.94 343 PHE A CA 1
ATOM 2734 C C . PHE A 1 343 ? 8.844 -28.997 19.009 1.00 94.94 343 PHE A C 1
ATOM 2736 O O . PHE A 1 343 ? 9.692 -28.535 19.774 1.00 94.94 343 PHE A O 1
ATOM 2743 N N . GLY A 1 344 ? 9.177 -29.749 17.957 1.00 92.19 344 GLY A N 1
ATOM 2744 C CA . GLY A 1 344 ? 10.542 -30.140 17.592 1.00 92.19 344 GLY A CA 1
ATOM 2745 C C . GLY A 1 344 ? 11.128 -31.296 18.417 1.00 92.19 344 GLY A C 1
ATOM 2746 O O . GLY A 1 344 ? 12.174 -31.831 18.049 1.00 92.19 344 GLY A O 1
ATOM 2747 N N . SER A 1 345 ? 10.466 -31.733 19.493 1.00 90.75 345 SER A N 1
ATOM 2748 C CA . SER A 1 345 ? 10.918 -32.842 20.356 1.00 90.75 345 SER A CA 1
ATOM 2749 C C . SER A 1 345 ? 10.301 -34.200 19.990 1.00 90.75 345 SER A C 1
ATOM 2751 O O . SER A 1 345 ? 10.436 -35.172 20.729 1.00 90.75 345 SER A O 1
ATOM 2753 N N . ASN A 1 346 ? 9.653 -34.282 18.830 1.00 92.31 346 ASN A N 1
ATOM 2754 C CA . ASN A 1 346 ? 9.046 -35.487 18.271 1.00 92.31 346 ASN A CA 1
ATOM 2755 C C . ASN A 1 346 ? 9.255 -35.536 16.750 1.00 92.31 346 ASN A C 1
ATOM 2757 O O . ASN A 1 346 ? 9.727 -34.575 16.139 1.00 92.31 346 ASN A O 1
ATOM 2761 N N . ASP A 1 347 ? 8.901 -36.662 16.143 1.00 92.00 347 ASP A N 1
ATOM 2762 C CA . ASP A 1 347 ? 8.989 -36.917 14.702 1.00 92.00 347 ASP A CA 1
ATOM 2763 C C . ASP A 1 347 ? 7.838 -36.294 13.888 1.00 92.00 347 ASP A C 1
ATOM 2765 O O . ASP A 1 347 ? 7.861 -36.331 12.659 1.00 92.00 347 ASP A O 1
ATOM 2769 N N . LYS A 1 348 ? 6.858 -35.671 14.553 1.00 94.00 348 LYS A N 1
ATOM 2770 C CA . LYS A 1 348 ? 5.673 -35.053 13.934 1.00 94.00 348 LYS A CA 1
ATOM 2771 C C . LYS A 1 348 ? 5.776 -33.541 13.758 1.00 94.00 348 LYS A C 1
ATOM 2773 O O . LYS A 1 348 ? 4.864 -32.942 13.187 1.00 94.00 348 LYS A O 1
ATOM 2778 N N . SER A 1 349 ? 6.830 -32.913 14.278 1.00 95.50 349 SER A N 1
ATOM 2779 C CA . SER A 1 349 ? 6.975 -31.458 14.281 1.00 95.50 349 SER A CA 1
ATOM 2780 C C . SER A 1 349 ? 8.395 -30.995 13.966 1.00 95.50 349 SER A C 1
ATOM 2782 O O . SER A 1 349 ? 9.389 -31.616 14.349 1.00 95.50 349 SER A O 1
ATOM 2784 N N . TRP A 1 350 ? 8.470 -29.859 13.278 1.00 97.44 350 TRP A N 1
ATOM 2785 C CA . TRP A 1 350 ? 9.692 -29.143 12.924 1.00 97.44 350 TRP A CA 1
ATOM 2786 C C . TRP A 1 350 ? 9.586 -27.728 13.475 1.00 97.44 350 TRP A C 1
ATOM 2788 O O . TRP A 1 350 ? 8.586 -27.048 13.238 1.00 97.44 350 TRP A O 1
ATOM 2798 N N . SER A 1 351 ? 10.585 -27.285 14.235 1.00 96.31 351 SER A N 1
ATOM 2799 C CA . SER A 1 351 ? 10.492 -26.037 14.990 1.00 96.31 351 SER A CA 1
ATOM 2800 C C . SER A 1 351 ? 11.755 -25.195 14.902 1.00 96.31 351 SER A C 1
ATOM 2802 O O . SER A 1 351 ? 12.865 -25.711 15.002 1.00 96.31 351 SER A O 1
ATOM 2804 N N . LEU A 1 352 ? 11.568 -23.880 14.825 1.00 95.88 352 LEU A N 1
ATOM 2805 C CA . LEU A 1 352 ? 12.588 -22.872 15.076 1.00 95.88 352 LEU A CA 1
ATOM 2806 C C . LEU A 1 352 ? 12.370 -22.282 16.476 1.00 95.88 352 LEU A C 1
ATOM 2808 O O . LEU A 1 352 ? 11.309 -21.732 16.765 1.00 95.88 352 LEU A O 1
ATOM 2812 N N . ASP A 1 353 ? 13.363 -22.399 17.351 1.00 92.25 353 ASP A N 1
ATOM 2813 C CA . ASP A 1 353 ? 13.398 -21.725 18.649 1.00 92.25 353 ASP A CA 1
ATOM 2814 C C . ASP A 1 353 ? 14.171 -20.412 18.513 1.00 92.25 353 ASP A C 1
ATOM 2816 O O . ASP A 1 353 ? 15.359 -20.384 18.169 1.00 92.25 353 ASP A O 1
ATOM 2820 N N . CYS A 1 354 ? 13.459 -19.321 18.757 1.00 89.94 354 CYS A N 1
ATOM 2821 C CA . CYS A 1 354 ? 13.929 -17.959 18.596 1.00 89.94 354 CYS A CA 1
ATOM 2822 C C . CYS A 1 354 ? 14.300 -17.381 19.958 1.00 89.94 354 CYS A C 1
ATOM 2824 O O . CYS A 1 354 ? 13.479 -17.374 20.877 1.00 89.94 354 CYS A O 1
ATOM 2826 N N . SER A 1 355 ? 15.504 -16.829 20.089 1.00 82.94 355 SER A N 1
ATOM 2827 C CA . SER A 1 355 ? 15.935 -16.108 21.286 1.00 82.94 355 SER A CA 1
ATOM 2828 C C . SER A 1 355 ? 16.669 -14.823 20.915 1.00 82.94 355 SER A C 1
ATOM 2830 O O . SER A 1 355 ? 17.219 -14.699 19.827 1.00 82.94 355 SER A O 1
ATOM 2832 N N . ASN A 1 356 ? 16.760 -13.872 21.849 1.00 78.00 356 ASN A N 1
ATOM 2833 C CA . ASN A 1 356 ? 17.488 -12.613 21.624 1.00 78.00 356 ASN A CA 1
ATOM 2834 C C . ASN A 1 356 ? 18.987 -12.784 21.290 1.00 78.00 356 ASN A C 1
ATOM 2836 O O . ASN A 1 356 ? 19.636 -11.799 20.952 1.00 78.00 356 ASN A O 1
ATOM 2840 N N . LYS A 1 357 ? 19.570 -13.974 21.487 1.00 74.12 357 LYS A N 1
ATOM 2841 C CA . LYS A 1 357 ? 21.011 -14.218 21.309 1.00 74.12 357 LYS A CA 1
ATOM 2842 C C . LYS A 1 357 ? 21.330 -15.141 20.136 1.00 74.12 357 LYS A C 1
ATOM 2844 O O . LYS A 1 357 ? 22.447 -15.093 19.634 1.00 74.12 357 LYS A O 1
ATOM 2849 N N . SER A 1 358 ? 20.390 -15.999 19.756 1.00 80.75 358 SER A N 1
ATOM 2850 C CA . SER A 1 358 ? 20.590 -17.032 18.742 1.00 80.75 358 SER A CA 1
ATOM 2851 C C . SER A 1 358 ? 19.264 -17.653 18.306 1.00 80.75 358 SER A C 1
ATOM 2853 O O . SER A 1 358 ? 18.261 -17.595 19.029 1.00 80.75 358 SER A O 1
ATOM 2855 N N . PHE A 1 359 ? 19.303 -18.298 17.143 1.00 88.69 359 PHE A N 1
ATOM 2856 C CA . PHE A 1 359 ? 18.270 -19.206 16.664 1.00 88.69 359 PHE A CA 1
ATOM 2857 C C . PHE A 1 359 ? 18.764 -20.648 16.779 1.00 88.69 359 PHE A C 1
ATOM 2859 O O . PHE A 1 359 ? 19.953 -20.915 16.594 1.00 88.69 359 PHE A O 1
ATOM 2866 N N . SER A 1 360 ? 17.854 -21.578 17.053 1.00 90.00 360 SER A N 1
ATOM 2867 C CA . SER A 1 360 ? 18.140 -23.013 16.983 1.00 90.00 360 SER A CA 1
ATOM 2868 C C . SER A 1 360 ? 16.990 -23.748 16.310 1.00 90.00 360 SER A C 1
ATOM 2870 O O . SER A 1 360 ? 15.826 -23.376 16.467 1.00 90.00 360 SER A O 1
ATOM 2872 N N . VAL A 1 361 ? 17.307 -24.776 15.534 1.00 93.88 361 VAL A N 1
ATOM 2873 C CA . VAL A 1 361 ? 16.312 -25.619 14.864 1.00 93.88 361 VAL A CA 1
ATOM 2874 C C . VAL A 1 361 ? 16.196 -26.957 15.566 1.00 93.88 361 VAL A C 1
ATOM 2876 O O . VAL A 1 361 ? 17.203 -27.541 15.966 1.00 93.88 361 VAL A O 1
ATOM 2879 N N . ARG A 1 362 ? 14.959 -27.433 15.725 1.00 93.38 362 ARG A N 1
ATOM 2880 C CA . ARG A 1 362 ? 14.624 -28.667 16.435 1.00 93.38 362 ARG A CA 1
ATOM 2881 C C . ARG A 1 362 ? 13.695 -29.559 15.625 1.00 93.38 362 ARG A C 1
ATOM 2883 O O . ARG A 1 362 ? 12.679 -29.100 15.102 1.00 93.38 362 ARG A O 1
ATOM 2890 N N . HIS A 1 363 ? 14.035 -30.840 15.567 1.00 94.38 363 HIS A N 1
ATOM 2891 C CA . HIS A 1 363 ? 13.195 -31.900 15.019 1.00 94.38 363 HIS A CA 1
ATOM 2892 C C . HIS A 1 363 ? 13.617 -33.247 15.612 1.00 94.38 363 HIS A C 1
ATOM 2894 O O . HIS A 1 363 ? 14.812 -33.538 15.692 1.00 94.38 363 HIS A O 1
ATOM 2900 N N . ASN A 1 364 ? 12.648 -34.076 16.011 1.00 92.00 364 ASN A N 1
ATOM 2901 C CA . ASN A 1 364 ? 12.873 -35.410 16.565 1.00 92.00 364 ASN A CA 1
ATOM 2902 C C . ASN A 1 364 ? 13.960 -35.452 17.659 1.00 92.00 364 ASN A C 1
ATOM 2904 O O . ASN A 1 364 ? 14.866 -36.286 17.629 1.00 92.00 364 ASN A O 1
ATOM 2908 N N . LYS A 1 365 ? 13.890 -34.500 18.603 1.00 84.88 365 LYS A N 1
ATOM 2909 C CA . LYS A 1 365 ? 14.826 -34.330 19.739 1.00 84.88 365 LYS A CA 1
ATOM 2910 C C . LYS A 1 365 ? 16.253 -33.938 19.357 1.00 84.88 365 LYS A C 1
ATOM 2912 O O . LYS A 1 365 ? 17.087 -33.749 20.239 1.00 84.88 365 LYS A O 1
ATOM 2917 N N . ASN A 1 366 ? 16.541 -33.774 18.071 1.00 86.94 366 ASN A N 1
ATOM 2918 C CA . ASN A 1 366 ? 17.788 -33.185 17.622 1.00 86.94 366 ASN A CA 1
ATOM 2919 C C . ASN A 1 366 ? 17.662 -31.659 17.634 1.00 86.94 366 ASN A C 1
ATOM 2921 O O . ASN A 1 366 ? 16.630 -31.122 17.231 1.00 86.94 366 ASN A O 1
ATOM 2925 N N . SER A 1 367 ? 18.706 -30.971 18.093 1.00 89.62 367 SER A N 1
ATOM 2926 C CA . SER A 1 367 ? 18.772 -29.512 18.155 1.00 89.62 367 SER A CA 1
ATOM 2927 C C . SER A 1 367 ? 20.077 -29.037 17.537 1.00 89.62 367 SER A C 1
ATOM 2929 O O . SER A 1 367 ? 21.143 -29.556 17.861 1.00 89.62 367 SER A O 1
ATOM 2931 N N . THR A 1 368 ? 20.010 -28.049 16.651 1.00 86.81 368 THR A N 1
ATOM 2932 C CA . THR A 1 368 ? 21.188 -27.449 16.010 1.00 86.81 368 THR A CA 1
ATOM 2933 C C . THR A 1 368 ? 21.128 -25.933 16.143 1.00 86.81 368 THR A C 1
ATOM 2935 O O . THR A 1 368 ? 20.147 -25.312 15.736 1.00 86.81 368 THR A O 1
ATOM 2938 N N . ASP A 1 369 ? 22.176 -25.343 16.716 1.00 84.62 369 ASP A N 1
ATOM 2939 C CA . ASP A 1 369 ? 22.306 -23.892 16.853 1.00 84.62 369 ASP A CA 1
ATOM 2940 C C . ASP A 1 369 ? 22.769 -23.264 15.533 1.00 84.62 369 ASP A C 1
ATOM 2942 O O . ASP A 1 369 ? 23.676 -23.772 14.870 1.00 84.62 369 ASP A O 1
ATOM 2946 N N . ILE A 1 370 ? 22.166 -22.135 15.163 1.00 82.06 370 ILE A N 1
ATOM 2947 C CA . ILE A 1 370 ? 22.528 -21.377 13.962 1.00 82.06 370 ILE A CA 1
ATOM 2948 C C . ILE A 1 370 ? 23.609 -20.341 14.347 1.00 82.06 370 ILE A C 1
ATOM 2950 O O . ILE A 1 370 ? 23.392 -19.581 15.300 1.00 82.06 370 ILE A O 1
ATOM 2954 N N . PRO A 1 371 ? 24.773 -20.291 13.656 1.00 57.38 371 PRO A N 1
ATOM 2955 C CA . PRO A 1 371 ? 25.884 -19.395 13.992 1.00 57.38 371 PRO A CA 1
ATOM 2956 C C . PRO A 1 371 ? 25.467 -17.922 14.026 1.00 57.38 371 PRO A C 1
ATOM 2958 O O . PRO A 1 371 ? 24.646 -17.493 13.225 1.00 57.38 371 PRO A O 1
ATOM 2961 N N . VAL A 1 372 ? 26.049 -17.158 14.958 1.00 51.84 372 VAL A N 1
ATOM 2962 C CA . VAL A 1 372 ? 25.628 -15.803 15.360 1.00 51.84 372 VAL A CA 1
ATOM 2963 C C . VAL A 1 372 ? 25.432 -14.858 14.166 1.00 51.84 372 VAL A C 1
ATOM 2965 O O . VAL A 1 372 ? 26.382 -14.274 13.649 1.00 51.84 372 VAL A O 1
ATOM 2968 N N . ILE A 1 373 ? 24.171 -14.654 13.790 1.00 53.19 373 ILE A N 1
ATOM 2969 C CA . ILE A 1 373 ? 23.722 -13.548 12.948 1.00 53.19 373 ILE A CA 1
ATOM 2970 C C . ILE A 1 373 ? 23.354 -12.423 13.913 1.00 53.19 373 ILE A C 1
ATOM 2972 O O . ILE A 1 373 ? 22.439 -12.571 14.723 1.00 53.19 373 ILE A O 1
ATOM 2976 N N . SER A 1 374 ? 24.060 -11.295 13.849 1.00 47.19 374 SER A N 1
ATOM 2977 C CA . SER A 1 374 ? 23.682 -10.069 14.563 1.00 47.19 374 SER A CA 1
ATOM 2978 C C . SER A 1 374 ? 22.409 -9.467 13.944 1.00 47.19 374 SER A C 1
ATOM 2980 O O . SER A 1 374 ? 22.456 -8.375 13.389 1.00 47.19 374 SER A O 1
ATOM 2982 N N . SER A 1 375 ? 21.272 -10.175 13.973 1.00 53.28 375 SER A N 1
ATOM 2983 C CA . SER A 1 375 ? 19.989 -9.638 13.511 1.00 53.28 375 SER A CA 1
ATOM 2984 C C . SER A 1 375 ? 19.231 -9.024 14.683 1.00 53.28 375 SER A C 1
ATOM 2986 O O . SER A 1 375 ? 18.867 -9.723 15.627 1.00 53.28 375 SER A O 1
ATOM 2988 N N . SER A 1 376 ? 18.952 -7.724 14.608 1.00 58.28 376 SER A N 1
ATOM 2989 C CA . SER A 1 376 ? 18.062 -7.024 15.542 1.00 58.28 376 SER A CA 1
ATOM 2990 C C . SER A 1 376 ? 16.577 -7.327 15.313 1.00 58.28 376 SER A C 1
ATOM 2992 O O . SER A 1 376 ? 15.759 -6.940 16.145 1.00 58.28 376 SER A O 1
ATOM 2994 N N . SER A 1 377 ? 16.223 -8.003 14.211 1.00 72.50 377 SER A N 1
ATOM 2995 C CA . SER A 1 377 ? 14.829 -8.290 13.880 1.00 72.50 377 SER A CA 1
ATOM 2996 C C . SER A 1 377 ? 14.263 -9.450 14.692 1.00 72.50 377 SER A C 1
ATOM 2998 O O . SER A 1 377 ? 14.897 -10.496 14.853 1.00 72.50 377 SER A O 1
ATOM 3000 N N . LYS A 1 378 ? 13.027 -9.268 15.158 1.00 88.69 378 LYS A N 1
ATOM 3001 C CA . LYS A 1 378 ? 12.240 -10.294 15.843 1.00 88.69 378 LYS A CA 1
ATOM 3002 C C . LYS A 1 378 ? 11.070 -10.788 14.999 1.00 88.69 378 LYS A C 1
ATOM 3004 O O . LYS A 1 378 ? 10.052 -11.203 15.541 1.00 88.69 378 LYS A O 1
ATOM 3009 N N . ARG A 1 379 ? 11.211 -10.760 13.676 1.00 91.94 379 ARG A N 1
ATOM 3010 C CA . ARG A 1 379 ? 10.239 -11.315 12.735 1.00 91.94 379 ARG A CA 1
ATOM 3011 C C . ARG A 1 379 ? 10.833 -12.511 12.002 1.00 91.94 379 ARG A C 1
ATOM 3013 O O . ARG A 1 379 ? 11.973 -12.465 11.547 1.00 91.94 379 ARG A O 1
ATOM 3020 N N . VAL A 1 380 ? 10.059 -13.584 11.900 1.00 92.69 380 VAL A N 1
ATOM 3021 C CA . VAL A 1 380 ? 10.435 -14.822 11.212 1.00 92.69 380 VAL A CA 1
ATOM 3022 C C . VAL A 1 380 ? 9.419 -15.120 10.122 1.00 92.69 380 VAL A C 1
ATOM 3024 O O . VAL A 1 380 ? 8.218 -15.104 10.377 1.00 92.69 380 VAL A O 1
ATOM 3027 N N . GLY A 1 381 ? 9.916 -15.410 8.925 1.00 93.69 381 GLY A N 1
ATOM 3028 C CA . GLY A 1 381 ? 9.147 -15.901 7.791 1.00 93.69 381 GLY A CA 1
ATOM 3029 C C . GLY A 1 381 ? 9.287 -17.413 7.689 1.00 93.69 381 GLY A C 1
ATOM 3030 O O . GLY A 1 381 ? 10.379 -17.957 7.875 1.00 93.69 381 GLY A O 1
ATOM 3031 N N . VAL A 1 382 ? 8.189 -18.098 7.393 1.00 95.50 382 VAL A N 1
ATOM 3032 C CA . VAL A 1 382 ? 8.137 -19.552 7.240 1.00 95.50 382 VAL A CA 1
ATOM 3033 C C . VAL A 1 382 ? 7.553 -19.869 5.876 1.00 95.50 382 VAL A C 1
ATOM 3035 O O . VAL A 1 382 ? 6.459 -19.417 5.557 1.00 95.50 382 VAL A O 1
ATOM 3038 N N . TYR A 1 383 ? 8.284 -20.639 5.075 1.00 94.94 383 TYR A N 1
ATOM 3039 C CA . TYR A 1 383 ? 7.843 -21.125 3.770 1.00 94.94 383 TYR A CA 1
ATOM 3040 C C . TYR A 1 383 ? 7.744 -22.647 3.784 1.00 94.94 383 TYR A C 1
ATOM 3042 O O . TYR A 1 383 ? 8.688 -23.325 4.188 1.00 94.94 383 TYR A O 1
ATOM 3050 N N . VAL A 1 384 ? 6.629 -23.182 3.296 1.00 93.31 384 VAL A N 1
ATOM 3051 C CA . VAL A 1 384 ? 6.398 -24.619 3.137 1.00 93.31 384 VAL A CA 1
ATOM 3052 C C . VAL A 1 384 ? 5.995 -24.915 1.701 1.00 93.31 384 VAL A C 1
ATOM 3054 O O . VAL A 1 384 ? 5.068 -24.302 1.181 1.00 93.31 384 VAL A O 1
ATOM 3057 N N . ASP A 1 385 ? 6.646 -25.900 1.087 1.00 90.62 385 ASP A N 1
ATOM 3058 C CA . ASP A 1 385 ? 6.170 -26.581 -0.117 1.00 90.62 385 ASP A CA 1
ATOM 3059 C C . ASP A 1 385 ? 5.855 -28.034 0.250 1.00 90.62 385 ASP A C 1
ATOM 3061 O O . ASP A 1 385 ? 6.753 -28.869 0.390 1.00 90.62 385 ASP A O 1
ATOM 3065 N N . VAL A 1 386 ? 4.565 -28.330 0.431 1.00 87.19 386 VAL A N 1
ATOM 3066 C CA . VAL A 1 386 ? 4.094 -29.654 0.865 1.00 87.19 386 VAL A CA 1
ATOM 3067 C C . VAL A 1 386 ? 4.427 -30.722 -0.177 1.00 87.19 386 VAL A C 1
ATOM 3069 O O . VAL A 1 386 ? 4.773 -31.845 0.179 1.00 87.19 386 VAL A O 1
ATOM 3072 N N . SER A 1 387 ? 4.350 -30.368 -1.462 1.00 84.25 387 SER A N 1
ATOM 3073 C CA . SER A 1 387 ? 4.576 -31.300 -2.570 1.00 84.25 387 SER A CA 1
ATOM 3074 C C . SER A 1 387 ? 6.052 -31.627 -2.774 1.00 84.25 387 SER A C 1
ATOM 3076 O O . SER A 1 387 ? 6.393 -32.775 -3.052 1.00 84.25 387 SER A O 1
ATOM 3078 N N . ALA A 1 388 ? 6.922 -30.628 -2.607 1.00 83.25 388 ALA A N 1
ATOM 3079 C CA . ALA A 1 388 ? 8.367 -30.791 -2.710 1.00 83.25 388 ALA A CA 1
ATOM 3080 C C . ALA A 1 388 ? 8.999 -31.315 -1.412 1.00 83.25 388 ALA A C 1
ATOM 3082 O O . ALA A 1 388 ? 10.140 -31.772 -1.436 1.00 83.25 388 ALA A O 1
ATOM 3083 N N . GLY A 1 389 ? 8.273 -31.264 -0.291 1.00 88.12 389 GLY A N 1
ATOM 3084 C CA . GLY A 1 389 ? 8.790 -31.725 0.991 1.00 88.12 389 GLY A CA 1
ATOM 3085 C C . GLY A 1 389 ? 9.754 -30.738 1.654 1.00 88.12 389 GLY A C 1
ATOM 3086 O O . GLY A 1 389 ? 10.662 -31.138 2.382 1.00 88.12 389 GLY A O 1
ATOM 3087 N N . THR A 1 390 ? 9.593 -29.443 1.387 1.00 90.25 390 THR A N 1
ATOM 3088 C CA . THR A 1 390 ? 10.525 -28.399 1.833 1.00 90.25 390 THR A CA 1
ATOM 3089 C C . THR A 1 390 ? 9.872 -27.502 2.882 1.00 90.25 390 THR A C 1
ATOM 3091 O O . THR A 1 390 ? 8.772 -26.997 2.666 1.00 90.25 390 THR A O 1
ATOM 3094 N N . LEU A 1 391 ? 10.566 -27.259 3.996 1.00 95.81 391 LEU A N 1
ATOM 3095 C CA . LEU A 1 391 ? 10.203 -26.273 5.021 1.00 95.81 391 LEU A CA 1
ATOM 3096 C C . LEU A 1 391 ? 11.402 -25.366 5.301 1.00 95.81 391 LEU A C 1
ATOM 3098 O O . LEU A 1 391 ? 12.413 -25.831 5.819 1.00 95.81 391 LEU A O 1
ATOM 3102 N N . SER A 1 392 ? 11.275 -24.077 5.004 1.00 92.31 392 SER A N 1
ATOM 3103 C CA . SER A 1 392 ? 12.335 -23.081 5.166 1.00 92.31 392 SER A CA 1
ATOM 3104 C C . SER A 1 392 ? 11.950 -22.003 6.176 1.00 92.31 392 SER A C 1
ATOM 3106 O O . SER A 1 392 ? 10.836 -21.480 6.152 1.00 92.31 392 SER A O 1
ATOM 3108 N N . PHE A 1 393 ? 12.903 -21.639 7.030 1.00 93.50 393 PHE A N 1
ATOM 3109 C CA . PHE A 1 393 ? 12.803 -20.556 8.002 1.00 93.50 393 PHE A CA 1
ATOM 3110 C C . PHE A 1 393 ? 13.712 -19.395 7.600 1.00 93.50 393 PHE A C 1
ATOM 3112 O O . PHE A 1 393 ? 14.859 -19.605 7.196 1.00 93.50 393 PHE A O 1
ATOM 3119 N N . TYR A 1 394 ? 13.217 -18.172 7.774 1.00 90.19 394 TYR A N 1
ATOM 3120 C CA . TYR A 1 394 ? 13.919 -16.933 7.449 1.00 90.19 394 TYR A CA 1
ATOM 3121 C C . TYR A 1 394 ? 13.782 -15.927 8.592 1.00 90.19 394 TYR A C 1
ATOM 3123 O O . TYR A 1 394 ? 12.720 -15.818 9.196 1.00 90.19 394 TYR A O 1
ATOM 3131 N N . SER A 1 395 ? 14.827 -15.151 8.863 1.00 87.56 395 SER A N 1
ATOM 3132 C CA . SER A 1 395 ? 14.727 -13.913 9.638 1.00 87.56 395 SER A CA 1
ATOM 3133 C C . SER A 1 395 ? 14.332 -12.793 8.680 1.00 87.56 395 SER A C 1
ATOM 3135 O O . SER A 1 395 ? 14.952 -12.640 7.628 1.00 87.56 395 SER A O 1
ATOM 3137 N N . VAL A 1 396 ? 13.280 -12.048 9.010 1.00 85.81 396 VAL A N 1
ATOM 3138 C CA . VAL A 1 396 ? 12.722 -10.987 8.160 1.00 85.81 396 VAL A CA 1
ATOM 3139 C C . VAL A 1 396 ? 13.125 -9.651 8.757 1.00 85.81 396 VAL A C 1
ATOM 3141 O O . VAL A 1 396 ? 12.708 -9.349 9.868 1.00 85.81 396 VAL A O 1
ATOM 3144 N N . SER A 1 397 ? 13.928 -8.838 8.077 1.00 79.50 397 SER A N 1
ATOM 3145 C CA . SER A 1 397 ? 14.278 -7.502 8.581 1.00 79.50 397 SER A CA 1
ATOM 3146 C C . SER A 1 397 ? 13.078 -6.543 8.569 1.00 79.50 397 SER A C 1
ATOM 3148 O O . SER A 1 397 ? 12.083 -6.782 7.884 1.00 79.50 397 SER A O 1
ATOM 3150 N N . ASP A 1 398 ? 13.200 -5.402 9.256 1.00 69.81 398 ASP A N 1
ATOM 3151 C CA . ASP A 1 398 ? 12.207 -4.313 9.193 1.00 69.81 398 ASP A CA 1
ATOM 3152 C C . ASP A 1 398 ? 12.020 -3.768 7.760 1.00 69.81 398 ASP A C 1
ATOM 3154 O O . ASP A 1 398 ? 10.984 -3.202 7.426 1.00 69.81 398 ASP A O 1
ATOM 3158 N N . THR A 1 399 ? 13.010 -3.982 6.886 1.00 64.94 399 THR A N 1
ATOM 3159 C CA . THR A 1 399 ? 12.976 -3.652 5.452 1.00 64.94 399 THR A CA 1
ATOM 3160 C C . THR A 1 399 ? 12.437 -4.793 4.583 1.00 64.94 399 THR A C 1
ATOM 3162 O O . THR A 1 399 ? 12.596 -4.758 3.365 1.00 64.94 399 THR A O 1
ATOM 3165 N N . HIS A 1 400 ? 11.829 -5.819 5.187 1.00 68.62 400 HIS A N 1
ATOM 3166 C CA . HIS A 1 400 ? 11.290 -7.000 4.513 1.00 68.62 400 HIS A CA 1
ATOM 3167 C C . HIS A 1 400 ? 12.324 -7.802 3.688 1.00 68.62 400 HIS A C 1
ATOM 3169 O O . HIS A 1 400 ? 11.982 -8.446 2.690 1.00 68.62 400 HIS A O 1
ATOM 3175 N N . THR A 1 401 ? 13.591 -7.802 4.112 1.00 74.25 401 THR A N 1
ATOM 3176 C CA . THR A 1 401 ? 14.658 -8.642 3.545 1.00 74.25 401 THR A CA 1
ATOM 3177 C C . THR A 1 401 ? 14.680 -9.995 4.252 1.00 74.25 401 THR A C 1
ATOM 3179 O O . THR A 1 401 ? 14.566 -10.050 5.477 1.00 74.25 401 THR A O 1
ATOM 3182 N N . LEU A 1 402 ? 14.844 -11.083 3.493 1.00 80.00 402 LEU A N 1
ATOM 3183 C CA . LEU A 1 402 ? 14.908 -12.440 4.036 1.00 80.00 402 LEU A CA 1
ATOM 3184 C C . LEU A 1 402 ? 16.353 -12.887 4.223 1.00 80.00 402 LEU A C 1
ATOM 3186 O O . LEU A 1 402 ? 17.087 -13.070 3.254 1.00 80.00 402 LEU A O 1
ATOM 3190 N N . THR A 1 403 ? 16.733 -13.148 5.466 1.00 84.00 403 THR A N 1
ATOM 3191 C CA . THR A 1 403 ? 17.956 -13.879 5.791 1.00 84.00 403 THR A CA 1
ATOM 3192 C C . THR A 1 403 ? 17.581 -15.329 6.040 1.00 84.00 403 THR A C 1
ATOM 3194 O O . THR A 1 403 ? 16.874 -15.628 7.002 1.00 84.00 403 THR A O 1
ATOM 3197 N N . HIS A 1 404 ? 18.026 -16.237 5.173 1.00 88.00 404 HIS A N 1
ATOM 3198 C CA . HIS A 1 404 ? 17.797 -17.671 5.355 1.00 88.00 404 HIS A CA 1
ATOM 3199 C C . HIS A 1 404 ? 18.405 -18.154 6.675 1.00 88.00 404 HIS A C 1
ATOM 3201 O O . HIS A 1 404 ? 19.543 -17.823 7.004 1.00 88.00 404 HIS A O 1
ATOM 3207 N N . LEU A 1 405 ? 17.615 -18.899 7.448 1.00 87.06 405 LEU A N 1
ATOM 3208 C CA . LEU A 1 405 ? 18.038 -19.480 8.719 1.00 87.06 405 LEU A CA 1
ATOM 3209 C C . LEU A 1 405 ? 18.296 -20.976 8.570 1.00 87.06 405 LEU A C 1
ATOM 3211 O O . LEU A 1 405 ? 19.341 -21.471 8.987 1.00 87.06 405 LEU A O 1
ATOM 3215 N N . HIS A 1 406 ? 17.328 -21.709 8.016 1.00 89.44 406 HIS A N 1
ATOM 3216 C CA . HIS A 1 406 ? 17.428 -23.156 7.856 1.00 89.44 406 HIS A CA 1
ATOM 3217 C C . HIS A 1 406 ? 16.362 -23.704 6.908 1.00 89.44 406 HIS A C 1
ATOM 3219 O O . HIS A 1 406 ? 15.281 -23.128 6.797 1.00 89.44 406 HIS A O 1
ATOM 3225 N N . THR A 1 407 ? 16.635 -24.860 6.300 1.00 92.69 407 THR A N 1
ATOM 3226 C CA . THR A 1 407 ? 15.658 -25.618 5.512 1.00 92.69 407 THR A CA 1
ATOM 3227 C C . THR A 1 407 ? 15.669 -27.090 5.905 1.00 92.69 407 THR A C 1
ATOM 3229 O O . THR A 1 407 ? 16.708 -27.744 5.850 1.00 92.69 407 THR A O 1
ATOM 3232 N N . PHE A 1 408 ? 14.496 -27.619 6.243 1.00 90.38 408 PHE A N 1
ATOM 3233 C CA . PHE A 1 408 ? 14.239 -29.048 6.350 1.00 90.38 408 PHE A CA 1
ATOM 3234 C C . PHE A 1 408 ? 13.782 -29.595 4.997 1.00 90.38 408 PHE A C 1
ATOM 3236 O O . PHE A 1 408 ? 12.863 -29.053 4.382 1.00 90.38 408 PHE A O 1
ATOM 3243 N N . ASN A 1 409 ? 14.389 -30.704 4.580 1.00 90.69 409 ASN A N 1
ATOM 3244 C CA . ASN A 1 409 ? 13.940 -31.508 3.448 1.00 90.69 409 ASN A CA 1
ATOM 3245 C C . ASN A 1 409 ? 13.423 -32.843 3.993 1.00 90.69 409 ASN A C 1
ATOM 3247 O O . ASN A 1 409 ? 14.180 -33.601 4.599 1.00 90.69 409 ASN A O 1
ATOM 3251 N N . THR A 1 410 ? 12.131 -33.103 3.833 1.00 85.94 410 THR A N 1
ATOM 3252 C CA . THR A 1 410 ? 11.433 -34.271 4.386 1.00 85.94 410 THR A CA 1
ATOM 3253 C C . THR A 1 410 ? 10.274 -34.681 3.480 1.00 85.94 410 THR A C 1
ATOM 3255 O O . THR A 1 410 ? 9.929 -33.975 2.546 1.00 85.94 410 THR A O 1
ATOM 3258 N N . THR A 1 411 ? 9.640 -35.821 3.726 1.00 88.38 411 THR A N 1
ATOM 3259 C CA . THR A 1 411 ? 8.392 -36.191 3.047 1.00 88.38 411 THR A CA 1
ATOM 3260 C C . THR A 1 411 ? 7.241 -36.045 4.027 1.00 88.38 411 THR A C 1
ATOM 3262 O O . THR A 1 411 ? 7.186 -36.759 5.028 1.00 88.38 411 THR A O 1
ATOM 3265 N N . PHE A 1 412 ? 6.327 -35.115 3.750 1.00 89.88 412 PHE A N 1
ATOM 3266 C CA . PHE A 1 412 ? 5.161 -34.904 4.599 1.00 89.88 412 PHE A CA 1
ATOM 3267 C C . PHE A 1 412 ? 4.100 -35.978 4.337 1.00 89.88 412 PHE A C 1
ATOM 3269 O O . PHE A 1 412 ? 3.676 -36.178 3.201 1.00 89.88 412 PHE A O 1
ATOM 3276 N N . THR A 1 413 ? 3.679 -36.683 5.384 1.00 87.06 413 THR A N 1
ATOM 3277 C CA . THR A 1 413 ? 2.774 -37.844 5.300 1.00 87.06 413 THR A CA 1
ATOM 3278 C C . THR A 1 413 ? 1.352 -37.544 5.765 1.00 87.06 413 THR A C 1
ATOM 3280 O O . THR A 1 413 ? 0.443 -38.327 5.504 1.00 87.06 413 THR A O 1
ATOM 3283 N N . GLU A 1 414 ? 1.149 -36.423 6.455 1.00 88.56 414 GLU A N 1
ATOM 3284 C CA . GLU A 1 414 ? -0.136 -35.983 6.999 1.00 88.56 414 GLU A CA 1
ATOM 3285 C C . GLU A 1 414 ? -0.326 -34.471 6.766 1.00 88.56 414 GLU A C 1
ATOM 3287 O O . GLU A 1 414 ? 0.656 -33.759 6.529 1.00 88.56 414 GLU A O 1
ATOM 3292 N N . PRO A 1 415 ? -1.566 -33.948 6.855 1.00 87.88 415 PRO A N 1
ATOM 3293 C CA . PRO A 1 415 ? -1.818 -32.511 6.792 1.00 87.88 415 PRO A CA 1
ATOM 3294 C C . PRO A 1 415 ? -1.034 -31.731 7.855 1.00 87.88 415 PRO A C 1
ATOM 3296 O O . PRO A 1 415 ? -1.002 -32.109 9.032 1.00 87.88 415 PRO A O 1
ATOM 3299 N N . LEU A 1 416 ? -0.429 -30.623 7.428 1.00 95.00 416 LEU A N 1
ATOM 3300 C CA . LEU A 1 416 ? 0.410 -29.764 8.259 1.00 95.00 416 LEU A CA 1
ATOM 3301 C C . LEU A 1 416 ? -0.380 -28.588 8.830 1.00 95.00 416 LEU A C 1
ATOM 3303 O O . LEU A 1 416 ? -1.281 -28.059 8.185 1.00 95.00 416 LEU A O 1
ATOM 3307 N N . TYR A 1 417 ? 0.017 -28.149 10.018 1.00 96.50 417 TYR A N 1
ATOM 3308 C CA . TYR A 1 417 ? -0.539 -26.998 10.719 1.00 96.50 417 TYR A CA 1
ATOM 3309 C C . TYR A 1 417 ? 0.594 -26.127 11.256 1.00 96.50 417 TYR A C 1
ATOM 3311 O O . TYR A 1 417 ? 1.601 -26.645 11.752 1.00 96.50 417 TYR A O 1
ATOM 3319 N N . ALA A 1 418 ? 0.423 -24.808 11.179 1.00 97.50 418 ALA A N 1
ATOM 3320 C CA . ALA A 1 418 ? 1.313 -23.866 11.847 1.00 97.50 418 ALA A CA 1
ATOM 3321 C C . ALA A 1 418 ? 1.074 -23.907 13.365 1.00 97.50 418 ALA A C 1
ATOM 3323 O O . ALA A 1 418 ? -0.067 -24.002 13.823 1.00 97.50 418 ALA A O 1
ATOM 3324 N N . GLY A 1 419 ? 2.152 -23.850 14.144 1.00 96.69 419 GLY A N 1
ATOM 3325 C CA . GLY A 1 419 ? 2.124 -23.909 15.601 1.00 96.69 419 GLY A CA 1
ATOM 3326 C C . GLY A 1 419 ? 3.067 -22.903 16.243 1.00 96.69 419 GLY A C 1
ATOM 3327 O O . GLY A 1 419 ? 4.118 -22.577 15.692 1.00 96.69 419 GLY A O 1
ATOM 3328 N N . PHE A 1 420 ? 2.680 -22.414 17.420 1.00 97.75 420 PHE A N 1
ATOM 3329 C CA . PHE A 1 420 ? 3.418 -21.392 18.157 1.00 97.75 420 PHE A CA 1
ATOM 3330 C C . PHE A 1 420 ? 3.513 -21.734 19.644 1.00 97.75 420 PHE A C 1
ATOM 3332 O O . PHE A 1 420 ? 2.521 -22.137 20.255 1.00 97.75 420 PHE A O 1
ATOM 3339 N N . GLY A 1 421 ? 4.693 -21.544 20.237 1.00 95.00 421 GLY A N 1
ATOM 3340 C CA . GLY A 1 421 ? 4.958 -21.786 21.660 1.00 95.00 421 GLY A CA 1
ATOM 3341 C C . GLY A 1 421 ? 5.642 -20.602 22.344 1.00 95.00 421 GLY A C 1
ATOM 3342 O O . GLY A 1 421 ? 6.579 -20.018 21.801 1.00 95.00 421 GLY A O 1
ATOM 3343 N N . VAL A 1 422 ? 5.198 -20.236 23.553 1.00 93.31 422 VAL A N 1
ATOM 3344 C CA . VAL A 1 422 ? 5.827 -19.177 24.370 1.00 93.31 422 VAL A CA 1
ATOM 3345 C C . VAL A 1 422 ? 5.919 -19.583 25.842 1.00 93.31 422 VAL A C 1
ATOM 3347 O O . VAL A 1 422 ? 4.943 -19.570 26.588 1.00 93.31 422 VAL A O 1
ATOM 3350 N N . HIS A 1 423 ? 7.134 -19.902 26.291 1.00 84.12 423 HIS A N 1
ATOM 3351 C CA . HIS A 1 423 ? 7.370 -20.523 27.606 1.00 84.12 423 HIS A CA 1
ATOM 3352 C C . HIS A 1 423 ? 7.725 -19.545 28.735 1.00 84.12 423 HIS A C 1
ATOM 3354 O O . HIS A 1 423 ? 7.790 -19.938 29.898 1.00 84.12 423 HIS A O 1
ATOM 3360 N N . TYR A 1 424 ? 7.962 -18.268 28.421 1.00 84.50 424 TYR A N 1
ATOM 3361 C CA . TYR A 1 424 ? 8.396 -17.263 29.399 1.00 84.50 424 TYR A CA 1
ATOM 3362 C C . TYR A 1 424 ? 7.345 -16.175 29.601 1.00 84.50 424 TYR A C 1
ATOM 3364 O O . TYR A 1 424 ? 6.779 -15.663 28.636 1.00 84.50 424 TYR A O 1
ATOM 3372 N N . TYR A 1 425 ? 7.174 -15.730 30.847 1.00 84.50 425 TYR A N 1
ATOM 3373 C CA . TYR A 1 425 ? 6.210 -14.692 31.215 1.00 84.50 425 TYR A CA 1
ATOM 3374 C C . TYR A 1 425 ? 6.327 -13.415 30.361 1.00 84.50 425 TYR A C 1
ATOM 3376 O O . TYR A 1 425 ? 7.417 -12.841 30.193 1.00 84.50 425 TYR A O 1
ATOM 3384 N N . LYS A 1 426 ? 5.180 -12.947 29.847 1.00 85.31 426 LYS A N 1
ATOM 3385 C CA . LYS A 1 426 ? 5.049 -11.814 28.913 1.00 85.31 426 LYS A CA 1
ATOM 3386 C C . LYS A 1 426 ? 5.833 -11.977 27.605 1.00 85.31 426 LYS A C 1
ATOM 3388 O O . LYS A 1 426 ? 6.197 -10.977 26.992 1.00 85.31 426 LYS A O 1
ATOM 3393 N N . SER A 1 427 ? 6.159 -13.204 27.210 1.00 89.81 427 SER A N 1
ATOM 3394 C CA . SER A 1 427 ? 6.593 -13.479 25.836 1.00 89.81 427 SER A CA 1
ATOM 3395 C C . SER A 1 427 ? 5.366 -13.607 24.955 1.00 89.81 427 SER A C 1
ATOM 3397 O O . SER A 1 427 ? 4.318 -14.064 25.414 1.00 89.81 427 SER A O 1
ATOM 3399 N N . SER A 1 428 ? 5.504 -13.188 23.708 1.00 92.56 428 SER A N 1
ATOM 3400 C CA . SER A 1 428 ? 4.404 -13.115 22.760 1.00 92.56 428 SER A CA 1
ATOM 3401 C C . SER A 1 428 ? 4.869 -13.469 21.361 1.00 92.56 428 SER A C 1
ATOM 3403 O O . SER A 1 428 ? 6.040 -13.254 21.034 1.00 92.56 428 SER A O 1
ATOM 3405 N N . VAL A 1 429 ? 3.923 -13.954 20.562 1.00 96.50 429 VAL A N 1
ATOM 3406 C CA . VAL A 1 429 ? 4.047 -14.139 19.115 1.00 96.50 429 VAL A CA 1
ATOM 3407 C C . VAL A 1 429 ? 2.791 -13.574 18.460 1.00 96.50 429 VAL A C 1
ATOM 3409 O O . VAL A 1 429 ? 1.692 -13.854 18.937 1.00 96.50 429 VAL A O 1
ATOM 3412 N N . SER A 1 430 ? 2.951 -12.783 17.403 1.00 94.31 430 SER A N 1
ATOM 3413 C CA . SER A 1 430 ? 1.867 -12.227 16.587 1.00 94.31 430 SER A CA 1
ATOM 3414 C C . SER A 1 430 ? 2.071 -12.558 15.114 1.00 94.31 430 SER A C 1
ATOM 3416 O O . SER A 1 430 ? 3.140 -12.310 14.557 1.00 94.31 430 SER A O 1
ATOM 3418 N N . LEU A 1 431 ? 1.034 -13.101 14.485 1.00 93.31 431 LEU A N 1
ATOM 3419 C CA . LEU A 1 431 ? 0.964 -13.300 13.043 1.00 93.31 431 LEU A CA 1
ATOM 3420 C C . LEU A 1 431 ? 0.926 -11.944 12.338 1.00 93.31 431 LEU A C 1
ATOM 3422 O O . LEU A 1 431 ? 0.254 -11.017 12.783 1.00 93.31 431 LEU A O 1
ATOM 3426 N N . CYS A 1 432 ? 1.675 -11.828 11.249 1.00 87.44 432 CYS A N 1
ATOM 3427 C CA . CYS A 1 432 ? 1.834 -10.583 10.512 1.00 87.44 432 CYS A CA 1
ATOM 3428 C C . CYS A 1 432 ? 0.870 -10.497 9.328 1.00 87.44 432 CYS A C 1
ATOM 3430 O O . CYS A 1 432 ? 0.582 -11.500 8.676 1.00 87.44 432 CYS A O 1
ATOM 3432 N N . ASP A 1 433 ? 0.436 -9.279 9.009 1.00 79.56 433 ASP A N 1
ATOM 3433 C CA . ASP A 1 433 ? -0.294 -8.993 7.777 1.00 79.56 433 ASP A CA 1
ATOM 3434 C C . ASP A 1 433 ? 0.640 -8.972 6.574 1.00 79.56 433 ASP A C 1
ATOM 3436 O O . ASP A 1 433 ? 1.496 -8.093 6.449 1.00 79.56 433 ASP A O 1
ATOM 3440 N N . ILE A 1 434 ? 0.454 -9.938 5.677 1.00 73.06 434 ILE A N 1
ATOM 3441 C CA . ILE A 1 434 ? 1.180 -10.021 4.414 1.00 73.06 434 ILE A CA 1
ATOM 3442 C C . ILE A 1 434 ? 0.229 -9.614 3.292 1.00 73.06 434 ILE A C 1
ATOM 3444 O O . ILE A 1 434 ? -0.726 -10.322 2.978 1.00 73.06 434 ILE A O 1
ATOM 3448 N N . LYS A 1 435 ? 0.492 -8.462 2.671 1.00 52.50 435 LYS A N 1
ATOM 3449 C CA . LYS A 1 435 ? -0.252 -7.996 1.495 1.00 52.50 435 LYS A CA 1
ATOM 3450 C C . LYS A 1 435 ? 0.161 -8.851 0.293 1.00 52.50 435 LYS A C 1
ATOM 3452 O O . LYS A 1 435 ? 1.322 -8.822 -0.106 1.00 52.50 435 LYS A O 1
ATOM 3457 N N . GLN A 1 436 ? -0.760 -9.637 -0.264 1.00 37.56 436 GLN A N 1
ATOM 3458 C CA . GLN A 1 436 ? -0.467 -10.467 -1.437 1.00 37.56 436 GLN A CA 1
ATOM 3459 C C . GLN A 1 436 ? -0.379 -9.637 -2.731 1.00 37.56 436 GLN A C 1
ATOM 3461 O O . GLN A 1 436 ? -1.216 -8.757 -2.941 1.00 37.56 436 GLN A O 1
ATOM 3466 N N . PRO A 1 437 ? 0.544 -9.970 -3.653 1.00 28.11 437 PRO A N 1
ATOM 3467 C CA . PRO A 1 437 ? 0.411 -9.602 -5.059 1.00 28.11 437 PRO A CA 1
ATOM 3468 C C . PRO A 1 437 ? -0.710 -10.434 -5.730 1.00 28.11 437 PRO A C 1
ATOM 3470 O O . PRO A 1 437 ? -0.899 -11.598 -5.375 1.00 28.11 437 PRO A O 1
ATOM 3473 N N . PRO A 1 438 ? -1.450 -9.895 -6.719 1.00 26.27 438 PRO A N 1
ATOM 3474 C CA . PRO A 1 438 ? -2.612 -10.567 -7.308 1.00 26.27 438 PRO A CA 1
ATOM 3475 C C . PRO A 1 438 ? -2.220 -11.839 -8.086 1.00 26.27 438 PRO A C 1
ATOM 3477 O O . PRO A 1 438 ? -1.479 -11.776 -9.070 1.00 26.27 438 PRO A O 1
ATOM 3480 N N . VAL A 1 439 ? -2.751 -13.000 -7.683 1.00 27.00 439 VAL A N 1
ATOM 3481 C CA . VAL A 1 439 ? -2.553 -14.296 -8.362 1.00 27.00 439 VAL A CA 1
ATOM 3482 C C . VAL A 1 439 ? -3.727 -14.616 -9.298 1.00 27.00 439 VAL A C 1
ATOM 3484 O O . VAL A 1 439 ? -4.896 -14.444 -8.963 1.00 27.00 439 VAL A O 1
ATOM 3487 N N . ARG A 1 440 ? -3.382 -15.088 -10.505 1.00 24.41 440 ARG A N 1
ATOM 3488 C CA . ARG A 1 440 ? -4.273 -15.616 -11.552 1.00 24.41 440 ARG A CA 1
ATOM 3489 C C . ARG A 1 440 ? -5.084 -16.816 -11.051 1.00 24.41 440 ARG A C 1
ATOM 3491 O O . ARG A 1 440 ? -4.473 -17.787 -10.623 1.00 24.41 440 ARG A O 1
ATOM 3498 N N . ASN A 1 441 ? -6.396 -16.831 -11.295 1.00 23.58 441 ASN A N 1
ATOM 3499 C CA . ASN A 1 441 ? -7.158 -18.079 -11.370 1.00 23.58 441 ASN A CA 1
ATOM 3500 C C . ASN A 1 441 ? -7.652 -18.309 -12.802 1.00 23.58 441 ASN A C 1
ATOM 3502 O O . ASN A 1 441 ? -8.444 -17.528 -13.326 1.00 23.58 441 ASN A O 1
ATOM 3506 N N . ASN A 1 442 ? -7.163 -19.397 -13.405 1.00 24.80 442 ASN A N 1
ATOM 3507 C CA . ASN A 1 442 ? -7.873 -20.098 -14.466 1.00 24.80 442 ASN A CA 1
ATOM 3508 C C . ASN A 1 442 ? -9.000 -20.920 -13.835 1.00 24.80 442 ASN A C 1
ATOM 3510 O O . ASN A 1 442 ? -8.857 -21.485 -12.752 1.00 24.80 442 ASN A O 1
ATOM 3514 N N . SER A 1 443 ? -10.115 -20.916 -14.541 1.00 28.86 443 SER A N 1
ATOM 3515 C CA . SER A 1 443 ? -11.381 -21.568 -14.263 1.00 28.86 443 SER A CA 1
ATOM 3516 C C . SER A 1 443 ? -11.299 -23.086 -14.381 1.00 28.86 443 SER A C 1
ATOM 3518 O O . SER A 1 443 ? -10.651 -23.585 -15.289 1.00 28.86 443 SER A O 1
ATOM 3520 N N . ASP A 1 444 ? -12.065 -23.787 -13.544 1.00 25.20 444 ASP A N 1
ATOM 3521 C CA . ASP A 1 444 ? -12.795 -24.972 -13.983 1.00 25.20 444 ASP A CA 1
ATOM 3522 C C . ASP A 1 444 ? -14.154 -25.056 -13.276 1.00 25.20 444 ASP A C 1
ATOM 3524 O O . ASP A 1 444 ? -14.317 -24.830 -12.077 1.00 25.20 444 ASP A O 1
ATOM 3528 N N . THR A 1 445 ? -15.149 -25.285 -14.117 1.00 27.08 445 THR A N 1
ATOM 3529 C CA . THR A 1 445 ? -16.595 -25.238 -13.917 1.00 27.08 445 THR A CA 1
ATOM 3530 C C . THR A 1 445 ? -17.136 -26.409 -13.104 1.00 27.08 445 THR A C 1
ATOM 3532 O O . THR A 1 445 ? -16.769 -27.537 -13.398 1.00 27.08 445 THR A O 1
ATOM 3535 N N . HIS A 1 446 ? -18.146 -26.178 -12.256 1.00 23.52 446 HIS A N 1
ATOM 3536 C CA . HIS A 1 446 ? -19.333 -27.045 -12.195 1.00 23.52 446 HIS A CA 1
ATOM 3537 C C . HIS A 1 446 ? -20.572 -26.284 -11.689 1.00 23.52 446 HIS A C 1
ATOM 3539 O O . HIS A 1 446 ? -20.604 -25.709 -10.606 1.00 23.52 446 HIS A O 1
ATOM 3545 N N . THR A 1 447 ? -21.595 -26.283 -12.540 1.00 24.59 447 THR A N 1
ATOM 3546 C CA . THR A 1 447 ? -22.957 -25.763 -12.367 1.00 24.59 447 THR A CA 1
ATOM 3547 C C . THR A 1 447 ? -23.743 -26.556 -11.314 1.00 24.59 447 THR A C 1
ATOM 3549 O O . THR A 1 447 ? -23.650 -27.776 -11.318 1.00 24.59 447 THR A O 1
ATOM 3552 N N . THR A 1 448 ? -24.557 -25.894 -10.476 1.00 21.36 448 THR A N 1
ATOM 3553 C CA . THR A 1 448 ? -26.027 -26.091 -10.312 1.00 21.36 448 THR A CA 1
ATOM 3554 C C . THR A 1 448 ? -26.559 -25.408 -9.042 1.00 21.36 448 THR A C 1
ATOM 3556 O O . THR A 1 448 ? -25.964 -25.550 -7.981 1.00 21.36 448 THR A O 1
ATOM 3559 N N . GLY A 1 449 ? -27.742 -24.781 -9.138 1.00 21.77 449 GLY A N 1
ATOM 3560 C CA . GLY A 1 449 ? -28.717 -24.751 -8.034 1.00 21.77 449 GLY A CA 1
ATOM 3561 C C . GLY A 1 449 ? -29.118 -23.377 -7.488 1.00 21.77 449 GLY A C 1
ATOM 3562 O O . GLY A 1 449 ? -28.401 -22.786 -6.696 1.00 21.77 449 GLY A O 1
ATOM 3563 N N . PHE A 1 450 ? -30.308 -22.920 -7.882 1.00 24.42 450 PHE A N 1
ATOM 3564 C CA . PHE A 1 450 ? -31.027 -21.727 -7.415 1.00 24.42 450 PHE A CA 1
ATOM 3565 C C . PHE A 1 450 ? -31.272 -21.664 -5.896 1.00 24.42 450 PHE A C 1
ATOM 3567 O O . PHE A 1 450 ? -31.754 -22.639 -5.326 1.00 24.42 450 PHE A O 1
ATOM 3574 N N . SER A 1 451 ? -31.156 -20.457 -5.323 1.00 23.12 451 SER A N 1
ATOM 3575 C CA . SER A 1 451 ? -32.161 -19.872 -4.410 1.00 23.12 451 SER A CA 1
ATOM 3576 C C . SER A 1 451 ? -31.833 -18.399 -4.104 1.00 23.12 451 SER A C 1
ATOM 3578 O O . SER A 1 451 ? -30.754 -18.101 -3.597 1.00 23.12 451 SER A O 1
ATOM 3580 N N . ASP A 1 452 ? -32.766 -17.496 -4.430 1.00 27.91 452 ASP A N 1
ATOM 3581 C CA . ASP A 1 452 ? -32.691 -16.039 -4.219 1.00 27.91 452 ASP A CA 1
ATOM 3582 C C . ASP A 1 452 ? -32.456 -15.635 -2.752 1.00 27.91 452 ASP A C 1
ATOM 3584 O O . ASP A 1 452 ? -32.986 -16.272 -1.835 1.00 27.91 452 ASP A O 1
ATOM 3588 N N . PRO A 1 453 ? -31.833 -14.461 -2.526 1.00 25.88 453 PRO A N 1
ATOM 3589 C CA . PRO A 1 453 ? -32.506 -13.495 -1.662 1.00 25.88 453 PRO A CA 1
ATOM 3590 C C . PRO A 1 453 ? -32.433 -12.034 -2.151 1.00 25.88 453 PRO A C 1
ATOM 3592 O O . PRO A 1 453 ? -31.364 -11.478 -2.356 1.00 25.88 453 PRO A O 1
ATOM 3595 N N . LYS A 1 454 ? -33.630 -11.430 -2.213 1.00 21.69 454 LYS A N 1
ATOM 3596 C CA . LYS A 1 454 ? -34.041 -10.043 -1.881 1.00 21.69 454 LYS A CA 1
ATOM 3597 C C . LYS A 1 454 ? -33.194 -8.839 -2.370 1.00 21.69 454 LYS A C 1
ATOM 3599 O O . LYS A 1 454 ? -32.015 -8.736 -2.055 1.00 21.69 454 LYS A O 1
ATOM 3604 N N . PRO A 1 455 ? -33.829 -7.821 -2.992 1.00 22.16 455 PRO A N 1
ATOM 3605 C CA . PRO A 1 455 ? -33.124 -6.682 -3.572 1.00 22.16 455 PRO A CA 1
ATOM 3606 C C . PRO A 1 455 ? -32.615 -5.726 -2.486 1.00 22.16 455 PRO A C 1
ATOM 3608 O O . PRO A 1 455 ? -33.401 -5.129 -1.746 1.00 22.16 455 PRO A O 1
ATOM 3611 N N . SER A 1 456 ? -31.299 -5.529 -2.420 1.00 24.78 456 SER A N 1
ATOM 3612 C CA . SER A 1 456 ? -30.712 -4.315 -1.860 1.00 24.78 456 SER A CA 1
ATOM 3613 C C . SER A 1 456 ? -30.975 -3.177 -2.848 1.00 24.78 456 SER A C 1
ATOM 3615 O O . SER A 1 456 ? -30.533 -3.196 -3.994 1.00 24.78 456 SER A O 1
ATOM 3617 N N . GLY A 1 457 ? -31.782 -2.207 -2.421 1.00 28.33 457 GLY A N 1
ATOM 3618 C CA . GLY A 1 457 ? -32.152 -1.051 -3.225 1.00 28.33 457 GLY A CA 1
ATOM 3619 C C . GLY A 1 457 ? -30.950 -0.165 -3.533 1.00 28.33 457 GLY A C 1
ATOM 3620 O O . GLY A 1 457 ? -30.653 0.761 -2.785 1.00 28.33 457 GLY A O 1
ATOM 3621 N N . LEU A 1 458 ? -30.304 -0.400 -4.671 1.00 26.17 458 LEU A N 1
ATOM 3622 C CA . LEU A 1 458 ? -29.622 0.654 -5.406 1.00 26.17 458 LEU A CA 1
ATOM 3623 C C . LEU A 1 458 ? -30.701 1.408 -6.183 1.00 26.17 458 LEU A C 1
ATOM 3625 O O . LEU A 1 458 ? -31.160 0.968 -7.236 1.00 26.17 458 LEU A O 1
ATOM 3629 N N . ASN A 1 459 ? -31.150 2.533 -5.626 1.00 26.09 459 ASN A N 1
ATOM 3630 C CA . ASN A 1 459 ? -31.933 3.511 -6.370 1.00 26.09 459 ASN A CA 1
ATOM 3631 C C . ASN A 1 459 ? -31.081 4.021 -7.541 1.00 26.09 459 ASN A C 1
ATOM 3633 O O . ASN A 1 459 ? -30.297 4.957 -7.398 1.00 26.09 459 ASN A O 1
ATOM 3637 N N . ILE A 1 460 ? -31.256 3.411 -8.710 1.00 39.78 460 ILE A N 1
ATOM 3638 C CA . ILE A 1 460 ? -30.906 4.016 -9.990 1.00 39.78 460 ILE A CA 1
ATOM 3639 C C . ILE A 1 460 ? -31.929 5.141 -10.203 1.00 39.78 460 ILE A C 1
ATOM 3641 O O . ILE A 1 460 ? -33.030 4.903 -10.695 1.00 39.78 460 ILE A O 1
ATOM 3645 N N . HIS A 1 461 ? -31.611 6.363 -9.771 1.00 35.72 461 HIS A N 1
ATOM 3646 C CA . HIS A 1 461 ? -32.374 7.552 -10.158 1.00 35.72 461 HIS A CA 1
ATOM 3647 C C . HIS A 1 461 ? -31.677 8.297 -11.311 1.00 35.72 461 HIS A C 1
ATOM 3649 O O . HIS A 1 461 ? -30.450 8.249 -11.414 1.00 35.72 461 HIS A O 1
ATOM 3655 N N . PRO A 1 462 ? -32.448 8.937 -12.214 1.00 40.75 462 PRO A N 1
ATOM 3656 C CA . PRO A 1 462 ? -32.013 9.297 -13.564 1.00 40.75 462 PRO A CA 1
ATOM 3657 C C . PRO A 1 462 ? -30.948 10.401 -13.591 1.00 40.75 462 PRO A C 1
ATOM 3659 O O . PRO A 1 462 ? -30.877 11.242 -12.696 1.00 40.75 462 PRO A O 1
ATOM 3662 N N . LEU A 1 463 ? -30.151 10.408 -14.663 1.00 47.69 463 LEU A N 1
ATOM 3663 C CA . LEU A 1 463 ? -29.157 11.433 -14.994 1.00 47.69 463 LEU A CA 1
ATOM 3664 C C . LEU A 1 463 ? -29.726 12.863 -14.906 1.00 47.69 463 LEU A C 1
ATOM 3666 O O . LEU A 1 463 ? -30.747 13.170 -15.513 1.00 47.69 463 LEU A O 1
ATOM 3670 N N . LEU A 1 464 ? -28.986 13.726 -14.200 1.00 55.00 464 LEU A N 1
ATOM 3671 C CA . LEU A 1 464 ? -28.935 15.192 -14.290 1.00 55.00 464 LEU A CA 1
ATOM 3672 C C . LEU A 1 464 ? -30.202 15.922 -14.794 1.00 55.00 464 LEU A C 1
ATOM 3674 O O . LEU A 1 464 ? -30.357 16.185 -15.988 1.00 55.00 464 LEU A O 1
ATOM 3678 N N . ASN A 1 465 ? -31.007 16.429 -13.856 1.00 55.47 465 ASN A N 1
ATOM 3679 C CA . ASN A 1 465 ? -32.106 17.382 -14.095 1.00 55.47 465 ASN A CA 1
ATOM 3680 C C . ASN A 1 465 ? -31.625 18.833 -14.341 1.00 55.47 465 ASN A C 1
ATOM 3682 O O . ASN A 1 465 ? -32.338 19.782 -14.022 1.00 55.47 465 ASN A O 1
ATOM 3686 N N . CYS A 1 466 ? -30.414 19.029 -14.876 1.00 67.00 466 CYS A N 1
ATOM 3687 C CA . CYS A 1 466 ? -29.908 20.367 -15.185 1.00 67.00 466 CYS A CA 1
ATOM 3688 C C . CYS A 1 466 ? -30.792 21.015 -16.260 1.00 67.00 466 CYS A C 1
ATOM 3690 O O . CYS A 1 466 ? -30.831 20.542 -17.401 1.00 67.00 466 CYS A O 1
ATOM 3692 N N . GLN A 1 467 ? -31.482 22.102 -15.903 1.00 68.00 467 GLN A N 1
ATOM 3693 C CA . GLN A 1 467 ? -32.393 22.807 -16.814 1.00 68.00 467 GLN A CA 1
ATOM 3694 C C . GLN A 1 467 ? -31.665 23.351 -18.053 1.00 68.00 467 GLN A C 1
ATOM 3696 O O . GLN A 1 467 ? -32.246 23.388 -19.132 1.00 68.00 467 GLN A O 1
ATOM 3701 N N . SER A 1 468 ? -30.380 23.696 -17.925 1.00 65.19 468 SER A N 1
ATOM 3702 C CA . SER A 1 468 ? -29.550 24.206 -19.024 1.00 65.19 468 SER A CA 1
ATOM 3703 C C . SER A 1 468 ? -29.118 23.128 -20.024 1.00 65.19 468 SER A C 1
ATOM 3705 O O . SER A 1 468 ? -28.753 23.448 -21.147 1.00 65.19 468 SER A O 1
ATOM 3707 N N . CYS A 1 469 ? -29.150 21.844 -19.654 1.00 65.62 469 CYS A N 1
ATOM 3708 C CA . CYS A 1 469 ? -28.669 20.752 -20.512 1.00 65.62 469 CYS A CA 1
ATOM 3709 C C . CYS A 1 469 ? -29.777 19.808 -20.992 1.00 65.62 469 CYS A C 1
ATOM 3711 O O . CYS A 1 469 ? -29.489 18.849 -21.707 1.00 65.62 469 CYS A O 1
ATOM 3713 N N . VAL A 1 470 ? -31.034 20.051 -20.608 1.00 63.59 470 VAL A N 1
ATOM 3714 C CA . VAL A 1 470 ? -32.167 19.142 -20.862 1.00 63.59 470 VAL A CA 1
ATOM 3715 C C . VAL A 1 470 ? -32.438 18.901 -22.356 1.00 63.59 470 VAL A C 1
ATOM 3717 O O . VAL A 1 470 ? -32.976 17.861 -22.721 1.00 63.59 470 VAL A O 1
ATOM 3720 N N . HIS A 1 471 ? -32.028 19.827 -23.227 1.00 61.50 471 HIS A N 1
ATOM 3721 C CA . HIS A 1 471 ? -32.205 19.732 -24.680 1.00 61.50 471 HIS A CA 1
ATOM 3722 C C . HIS A 1 471 ? -31.087 18.959 -25.406 1.00 61.50 471 HIS A C 1
ATOM 3724 O O . HIS A 1 471 ? -31.217 18.690 -26.599 1.00 61.50 471 HIS A O 1
ATOM 3730 N N . ILE A 1 472 ? -30.000 18.591 -24.717 1.00 62.12 472 ILE A N 1
ATOM 3731 C CA . ILE A 1 472 ? -28.884 17.830 -25.296 1.00 62.12 472 ILE A CA 1
ATOM 3732 C C . ILE A 1 472 ? -29.173 16.335 -25.107 1.00 62.12 472 ILE A C 1
ATOM 3734 O O . ILE A 1 472 ? -29.099 15.818 -23.988 1.00 62.12 472 ILE A O 1
ATOM 3738 N N . ALA A 1 473 ? -29.525 15.651 -26.197 1.00 57.84 473 ALA A N 1
ATOM 3739 C CA . ALA A 1 473 ? -29.802 14.217 -26.190 1.00 57.84 473 ALA A CA 1
ATOM 3740 C C . ALA A 1 473 ? -28.510 13.396 -26.014 1.00 57.84 473 ALA A C 1
ATOM 3742 O O . ALA A 1 473 ? -27.522 13.644 -26.703 1.00 57.84 473 ALA A O 1
ATOM 3743 N N . ASP A 1 474 ? -28.533 12.400 -25.124 1.00 62.88 474 ASP A N 1
ATOM 3744 C CA . ASP A 1 474 ? -27.552 11.305 -25.109 1.00 62.88 474 ASP A CA 1
ATOM 3745 C C . ASP A 1 474 ? -28.101 10.246 -26.078 1.00 62.88 474 ASP A C 1
ATOM 3747 O O . ASP A 1 474 ? -29.086 9.574 -25.773 1.00 62.88 474 ASP A O 1
ATOM 3751 N N . SER A 1 475 ? -27.602 10.227 -27.317 1.00 54.59 475 SER A N 1
ATOM 3752 C CA . SER A 1 475 ? -28.242 9.487 -28.419 1.00 54.59 475 SER A CA 1
ATOM 3753 C C . SER A 1 475 ? -27.919 7.996 -28.455 1.00 54.59 475 SER A C 1
ATOM 3755 O O . SER A 1 475 ? -28.509 7.276 -29.260 1.00 54.59 475 SER A O 1
ATOM 3757 N N . ASP A 1 476 ? -26.999 7.529 -27.612 1.00 65.88 476 ASP A N 1
ATOM 3758 C CA . ASP A 1 476 ? -26.355 6.231 -27.790 1.00 65.88 476 ASP A CA 1
ATOM 3759 C C . ASP A 1 476 ? -26.709 5.264 -26.650 1.00 65.88 476 ASP A C 1
ATOM 3761 O O . ASP A 1 476 ? -26.691 5.617 -25.471 1.00 65.88 476 ASP A O 1
ATOM 3765 N N . GLN A 1 477 ? -27.030 4.016 -27.005 1.00 76.56 477 GLN A N 1
ATOM 3766 C CA . GLN A 1 477 ? -27.227 2.931 -26.041 1.00 76.56 477 GLN A CA 1
ATOM 3767 C C . GLN A 1 477 ? -25.867 2.330 -25.651 1.00 76.56 477 GLN A C 1
ATOM 3769 O O . GLN A 1 477 ? -25.127 1.863 -26.518 1.00 76.56 477 GLN A O 1
ATOM 3774 N N . TRP A 1 478 ? -25.557 2.327 -24.350 1.00 86.06 478 TRP A N 1
ATOM 3775 C CA . TRP A 1 478 ? -24.305 1.810 -23.783 1.00 86.06 478 TRP A CA 1
ATOM 3776 C C . TRP A 1 478 ? -24.560 0.598 -22.890 1.00 86.06 478 TRP A C 1
ATOM 3778 O O . TRP A 1 478 ? -25.440 0.632 -22.024 1.00 86.06 478 TRP A O 1
ATOM 3788 N N . VAL A 1 479 ? -23.762 -0.457 -23.060 1.00 88.50 479 VAL A N 1
ATOM 3789 C CA . VAL A 1 479 ? -23.789 -1.622 -22.171 1.00 88.50 479 VAL A CA 1
ATOM 3790 C C . VAL A 1 479 ? -23.082 -1.259 -20.867 1.00 88.50 479 VAL A C 1
ATOM 3792 O O . VAL A 1 479 ? -21.903 -0.911 -20.866 1.00 88.50 479 VAL A O 1
ATOM 3795 N N . GLN A 1 480 ? -23.808 -1.319 -19.752 1.00 86.50 480 GLN A N 1
ATOM 3796 C CA . GLN A 1 480 ? -23.253 -1.031 -18.430 1.00 86.50 480 GLN A CA 1
ATOM 3797 C C . GLN A 1 480 ? -22.369 -2.188 -17.967 1.00 86.50 480 GLN A C 1
ATOM 3799 O O . GLN A 1 480 ? -22.808 -3.339 -17.972 1.00 86.50 480 GLN A O 1
ATOM 3804 N N . ILE A 1 481 ? -21.151 -1.878 -17.528 1.00 80.31 481 ILE A N 1
ATOM 3805 C CA . ILE A 1 481 ? -20.220 -2.858 -16.973 1.00 80.31 481 ILE A CA 1
ATOM 3806 C C . ILE A 1 481 ? -19.736 -2.412 -15.598 1.00 80.31 481 ILE A C 1
ATOM 3808 O O . ILE A 1 481 ? -19.288 -1.280 -15.408 1.00 80.31 481 ILE A O 1
ATOM 3812 N N . GLU A 1 482 ? -19.786 -3.351 -14.655 1.00 80.50 482 GLU A N 1
ATOM 3813 C CA . GLU A 1 482 ? -19.123 -3.257 -13.359 1.00 80.50 482 GLU A CA 1
ATOM 3814 C C . GLU A 1 482 ? -17.681 -3.774 -13.496 1.00 80.50 482 GLU A C 1
ATOM 3816 O O . GLU A 1 482 ? -17.484 -4.962 -13.771 1.00 80.50 482 GLU A O 1
ATOM 3821 N N . PRO A 1 483 ? -16.653 -2.917 -13.364 1.00 76.00 483 PRO A N 1
ATOM 3822 C CA . PRO A 1 483 ? -15.274 -3.362 -13.485 1.00 76.00 483 PRO A CA 1
ATOM 3823 C C . PRO A 1 483 ? -14.811 -4.134 -12.246 1.00 76.00 483 PRO A C 1
ATOM 3825 O O . PRO A 1 483 ? -15.175 -3.818 -11.113 1.00 76.00 483 PRO A O 1
ATOM 3828 N N . SER A 1 484 ? -13.905 -5.090 -12.447 1.00 72.06 484 SER A N 1
ATOM 3829 C CA . SER A 1 484 ? -13.243 -5.763 -11.328 1.00 72.06 484 SER A CA 1
ATOM 3830 C C . SER A 1 484 ? -12.232 -4.821 -10.663 1.00 72.06 484 SER A C 1
ATOM 3832 O O . SER A 1 484 ? -11.391 -4.221 -11.339 1.00 72.06 484 SER A O 1
ATOM 3834 N N . ALA A 1 485 ? -12.324 -4.656 -9.341 1.00 58.53 485 ALA A N 1
ATOM 3835 C CA . ALA A 1 485 ? -11.350 -3.884 -8.577 1.00 58.53 485 ALA A CA 1
ATOM 3836 C C . ALA A 1 485 ? -10.055 -4.695 -8.414 1.00 58.53 485 ALA A C 1
ATOM 3838 O O . ALA A 1 485 ? -10.064 -5.806 -7.889 1.00 58.53 485 ALA A O 1
ATOM 3839 N N . CYS A 1 486 ? -8.939 -4.128 -8.856 1.00 51.22 486 CYS A N 1
ATOM 3840 C CA . CYS A 1 486 ? -7.590 -4.592 -8.573 1.00 51.22 486 CYS A CA 1
ATOM 3841 C C . CYS A 1 486 ? -7.125 -3.897 -7.289 1.00 51.22 486 CYS A C 1
ATOM 3843 O O . CYS A 1 486 ? -6.995 -2.673 -7.248 1.00 51.22 486 CYS A O 1
ATOM 3845 N N . THR A 1 487 ? -6.943 -4.660 -6.216 1.00 38.94 487 THR A N 1
ATOM 3846 C CA . THR A 1 487 ? -6.530 -4.129 -4.914 1.00 38.94 487 THR A CA 1
ATOM 3847 C C . THR A 1 487 ? -5.034 -3.830 -4.901 1.00 38.94 487 THR A C 1
ATOM 3849 O O . THR A 1 487 ? -4.245 -4.728 -4.636 1.00 38.94 487 THR A O 1
ATOM 3852 N N . ASP A 1 488 ? -4.683 -2.563 -5.133 1.00 29.73 488 ASP A N 1
ATOM 3853 C CA . ASP A 1 488 ? -3.381 -1.965 -4.816 1.00 29.73 488 ASP A CA 1
ATOM 3854 C C . ASP A 1 488 ? -3.612 -0.682 -3.986 1.00 29.73 488 ASP A C 1
ATOM 3856 O O . ASP A 1 488 ? -4.602 0.029 -4.171 1.00 29.73 488 ASP A O 1
ATOM 3860 N N . GLU A 1 489 ? -2.700 -0.352 -3.072 1.00 34.94 489 GLU A N 1
ATOM 3861 C CA . GLU A 1 489 ? -2.835 0.701 -2.042 1.00 34.94 489 GLU A CA 1
ATOM 3862 C C . GLU A 1 489 ? -2.796 2.169 -2.535 1.00 34.94 489 GLU A C 1
ATOM 3864 O O . GLU A 1 489 ? -2.465 3.074 -1.774 1.00 34.94 489 GLU A O 1
ATOM 3869 N N . GLY A 1 490 ? -3.155 2.447 -3.791 1.00 35.12 490 GLY A N 1
ATOM 3870 C CA . GLY A 1 490 ? -3.068 3.784 -4.408 1.00 35.12 490 GLY A CA 1
ATOM 3871 C C . GLY A 1 490 ? -4.378 4.358 -4.958 1.00 35.12 490 GLY A C 1
ATOM 3872 O O . GLY A 1 490 ? -4.352 5.364 -5.662 1.00 35.12 490 GLY A O 1
ATOM 3873 N N . GLY A 1 491 ? -5.513 3.723 -4.667 1.00 43.88 491 GLY A N 1
ATOM 3874 C CA . GLY A 1 491 ? -6.806 4.003 -5.297 1.00 43.88 491 GLY A CA 1
ATOM 3875 C C . GLY A 1 491 ? -7.249 2.840 -6.185 1.00 43.88 491 GLY A C 1
ATOM 3876 O O . GLY A 1 491 ? -6.425 2.072 -6.674 1.00 43.88 491 GLY A O 1
ATOM 3877 N N . SER A 1 492 ? -8.562 2.685 -6.357 1.00 53.94 492 SER A N 1
ATOM 3878 C CA . SER A 1 492 ? -9.173 1.561 -7.071 1.00 53.94 492 SER A CA 1
ATOM 3879 C C . SER A 1 492 ? -8.713 1.523 -8.536 1.00 53.94 492 SER A C 1
ATOM 3881 O O . SER A 1 492 ? -9.239 2.253 -9.375 1.00 53.94 492 SER A O 1
ATOM 3883 N N . LYS A 1 493 ? -7.723 0.681 -8.861 1.00 66.50 493 LYS A N 1
ATOM 3884 C CA . LYS A 1 493 ? -7.444 0.303 -10.250 1.00 66.50 493 LYS A CA 1
ATOM 3885 C C . LYS A 1 493 ? -8.511 -0.672 -10.702 1.00 66.50 493 LYS A C 1
ATOM 3887 O O . LYS A 1 493 ? -8.800 -1.651 -10.030 1.00 66.50 493 LYS A O 1
ATOM 3892 N N . PHE A 1 494 ? -9.118 -0.378 -11.833 1.00 76.56 494 PHE A N 1
ATOM 3893 C CA . PHE A 1 494 ? -10.188 -1.148 -12.431 1.00 76.56 494 PHE A CA 1
ATOM 3894 C C . PHE A 1 494 ? -9.641 -1.922 -13.608 1.00 76.56 494 PHE A C 1
ATOM 3896 O O . PHE A 1 494 ? -8.911 -1.365 -14.426 1.00 76.56 494 PHE A O 1
ATOM 3903 N N . ARG A 1 495 ? -10.007 -3.196 -13.706 1.00 82.19 495 ARG A N 1
ATOM 3904 C CA . ARG A 1 495 ? -9.715 -4.018 -14.873 1.00 82.19 495 ARG A CA 1
ATOM 3905 C C . ARG A 1 495 ? -11.003 -4.555 -15.462 1.00 82.19 495 ARG A C 1
ATOM 3907 O O . ARG A 1 495 ? -11.873 -5.051 -14.740 1.00 82.19 495 ARG A O 1
ATOM 3914 N N . VAL A 1 496 ? -11.100 -4.469 -16.780 1.00 85.06 496 VAL A N 1
ATOM 3915 C CA . VAL A 1 496 ? -12.241 -4.962 -17.544 1.00 85.06 496 VAL A CA 1
ATOM 3916 C C . VAL A 1 496 ? -11.755 -5.567 -18.853 1.00 85.06 496 VAL A C 1
ATOM 3918 O O . VAL A 1 496 ? -10.854 -5.029 -19.496 1.00 85.06 496 VAL A O 1
ATOM 3921 N N . SER A 1 497 ? -12.355 -6.690 -19.229 1.00 87.69 497 SER A N 1
ATOM 3922 C CA . SER A 1 497 ? -12.185 -7.311 -20.538 1.00 87.69 497 SER A CA 1
ATOM 3923 C C . SER A 1 497 ? -13.541 -7.328 -21.235 1.00 87.69 497 SER A C 1
ATOM 3925 O O . SER A 1 497 ? -14.516 -7.790 -20.645 1.00 87.69 497 SER A O 1
ATOM 3927 N N . THR A 1 498 ? -13.605 -6.790 -22.450 1.00 88.19 498 THR A N 1
ATOM 3928 C CA . THR A 1 498 ? -14.835 -6.657 -23.241 1.00 88.19 498 THR A CA 1
ATOM 3929 C C . THR A 1 498 ? -14.636 -7.178 -24.654 1.00 88.19 498 THR A C 1
ATOM 3931 O O . THR A 1 498 ? -13.593 -6.927 -25.256 1.00 88.19 498 THR A O 1
ATOM 3934 N N . ASP A 1 499 ? -15.649 -7.849 -25.187 1.00 90.94 499 ASP A N 1
ATOM 3935 C CA . ASP A 1 499 ? -15.790 -8.207 -26.599 1.00 90.94 499 ASP A CA 1
ATOM 3936 C C . ASP A 1 499 ? -16.156 -6.968 -27.448 1.00 90.94 499 ASP A C 1
ATOM 3938 O O . ASP A 1 499 ? -16.408 -5.900 -26.882 1.00 90.94 499 ASP A O 1
ATOM 3942 N N . PRO A 1 500 ? -16.172 -7.031 -28.793 1.00 94.00 500 PRO A N 1
ATOM 3943 C CA . PRO A 1 500 ? -16.499 -5.880 -29.637 1.00 94.00 500 PRO A CA 1
ATOM 3944 C C . PRO A 1 500 ? -17.849 -5.246 -29.275 1.00 94.00 500 PRO A C 1
A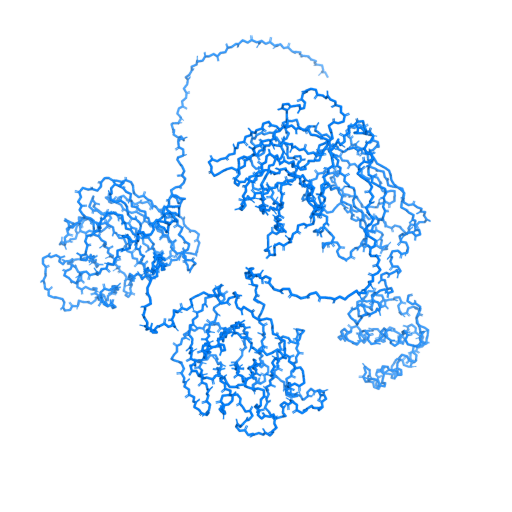TOM 3946 O O . PRO A 1 500 ? -18.879 -5.917 -29.261 1.00 94.00 500 PRO A O 1
ATOM 3949 N N . GLY A 1 501 ? -17.874 -3.939 -29.014 1.00 90.88 501 GLY A N 1
ATOM 3950 C CA . GLY A 1 501 ? -19.096 -3.281 -28.563 1.00 90.88 501 GLY A CA 1
ATOM 3951 C C . GLY A 1 501 ? -18.915 -1.861 -28.039 1.00 90.88 501 GLY A C 1
ATOM 3952 O O . GLY A 1 501 ? -17.893 -1.209 -28.261 1.00 90.88 501 GLY A O 1
ATOM 3953 N N . ARG A 1 502 ? -19.962 -1.373 -27.363 1.00 92.75 502 ARG A N 1
ATOM 3954 C CA . ARG A 1 502 ? -20.044 -0.042 -26.747 1.00 92.75 502 ARG A CA 1
ATOM 3955 C C . ARG A 1 502 ? -20.358 -0.187 -25.267 1.00 92.75 502 ARG A C 1
ATOM 3957 O O . ARG A 1 502 ? -21.446 -0.644 -24.912 1.00 92.75 502 ARG A O 1
ATOM 3964 N N . TYR A 1 503 ? -19.438 0.250 -24.421 1.00 91.56 503 TYR A N 1
ATOM 3965 C CA . TYR A 1 503 ? -19.497 -0.011 -22.986 1.00 91.56 503 TYR A CA 1
ATOM 3966 C C . TYR A 1 503 ? -19.385 1.262 -22.167 1.00 91.56 503 TYR A C 1
ATOM 3968 O O . TYR A 1 503 ? -18.689 2.196 -22.558 1.00 91.56 503 TYR A O 1
ATOM 3976 N N . GLU A 1 504 ? -20.047 1.281 -21.015 1.00 89.44 504 GLU A N 1
ATOM 3977 C CA . GLU A 1 504 ? -19.929 2.321 -19.999 1.00 89.44 504 GLU A CA 1
ATOM 3978 C C . GLU A 1 504 ? -19.608 1.681 -18.647 1.00 89.44 504 GLU A C 1
ATOM 3980 O O . GLU A 1 504 ? -20.307 0.782 -18.177 1.00 89.44 504 GLU A O 1
ATOM 3985 N N . CYS A 1 505 ? -18.550 2.170 -18.005 1.00 84.00 505 CYS A N 1
ATOM 3986 C CA . CYS A 1 505 ? -18.218 1.802 -16.638 1.00 84.00 505 CYS A CA 1
ATOM 3987 C C . CYS A 1 505 ? -19.207 2.455 -15.667 1.00 84.00 505 CYS A C 1
ATOM 3989 O O . CYS A 1 505 ? -19.292 3.683 -15.588 1.00 84.00 505 CYS A O 1
ATOM 3991 N N . VAL A 1 506 ? -19.881 1.648 -14.854 1.00 78.94 506 VAL A N 1
ATOM 3992 C CA . VAL A 1 506 ? -20.843 2.138 -13.852 1.00 78.94 506 VAL A CA 1
ATOM 3993 C C . VAL A 1 506 ? -20.198 2.968 -12.736 1.00 78.94 506 VAL A C 1
ATOM 3995 O O . VAL A 1 506 ? -20.857 3.858 -12.206 1.00 78.94 506 VAL A O 1
ATOM 3998 N N . ARG A 1 507 ? -18.912 2.730 -12.419 1.00 72.88 507 ARG A N 1
ATOM 3999 C CA . ARG A 1 507 ? -18.179 3.422 -11.338 1.00 72.88 507 ARG A CA 1
ATOM 4000 C C . ARG A 1 507 ? -17.532 4.737 -11.759 1.00 72.88 507 ARG A C 1
ATOM 4002 O O . ARG A 1 507 ? -17.581 5.712 -11.027 1.00 72.88 507 ARG A O 1
ATOM 4009 N N . THR A 1 508 ? -16.881 4.761 -12.921 1.00 73.50 508 THR A N 1
ATOM 4010 C CA . THR A 1 508 ? -16.124 5.938 -13.388 1.00 73.50 508 THR A CA 1
ATOM 4011 C C . THR A 1 508 ? -16.846 6.716 -14.475 1.00 73.50 508 THR A C 1
ATOM 4013 O O . THR A 1 508 ? -16.364 7.771 -14.868 1.00 73.50 508 THR A O 1
ATOM 4016 N N . ARG A 1 509 ? -17.960 6.199 -15.014 1.00 81.31 509 ARG A N 1
ATOM 4017 C CA . ARG A 1 509 ? -18.674 6.749 -16.182 1.00 81.31 509 ARG A CA 1
ATOM 4018 C C . ARG A 1 509 ? -17.834 6.858 -17.454 1.00 81.31 509 ARG A C 1
ATOM 4020 O O . ARG A 1 509 ? -18.302 7.424 -18.436 1.00 81.31 509 ARG A O 1
ATOM 4027 N N . MET A 1 510 ? -16.618 6.312 -17.471 1.00 87.00 510 MET A N 1
ATOM 4028 C CA . MET A 1 510 ? -15.815 6.221 -18.687 1.00 87.00 510 MET A CA 1
ATOM 4029 C C . MET A 1 510 ? -16.513 5.291 -19.680 1.00 87.00 510 MET A C 1
ATOM 4031 O O . MET A 1 510 ? -16.946 4.202 -19.294 1.00 87.00 510 MET A O 1
ATOM 4035 N N . ARG A 1 511 ? -16.602 5.708 -20.945 1.00 90.62 511 ARG A N 1
ATOM 4036 C CA . ARG A 1 511 ? -17.170 4.889 -22.023 1.00 90.62 511 ARG A CA 1
ATOM 4037 C C . ARG A 1 511 ? -16.112 4.576 -23.068 1.00 90.62 511 ARG A C 1
ATOM 4039 O O . ARG A 1 511 ? -15.195 5.370 -23.280 1.00 90.62 511 ARG A O 1
ATOM 4046 N N . TRP A 1 512 ? -16.225 3.429 -23.718 1.00 91.50 512 TRP A N 1
ATOM 4047 C CA . TRP A 1 512 ? -15.317 3.048 -24.796 1.00 91.50 512 TRP A CA 1
ATOM 4048 C C . TRP A 1 512 ? -16.023 2.230 -25.868 1.00 91.50 512 TRP A C 1
ATOM 4050 O O . TRP A 1 512 ? -17.062 1.608 -25.630 1.00 91.50 512 TRP A O 1
ATOM 4060 N N . VAL A 1 513 ? -15.442 2.263 -27.063 1.00 91.38 513 VAL A N 1
ATOM 4061 C CA . VAL A 1 513 ? -15.880 1.495 -28.225 1.00 91.38 513 VAL A CA 1
ATOM 4062 C C . VAL A 1 513 ? -14.697 0.697 -28.749 1.00 91.38 513 VAL A C 1
ATOM 4064 O O . VAL A 1 513 ? -13.614 1.255 -28.944 1.00 91.38 513 VAL A O 1
ATOM 4067 N N . CYS A 1 514 ? -14.905 -0.593 -28.989 1.00 89.44 514 CYS A N 1
ATOM 4068 C CA . CYS A 1 514 ? -13.905 -1.493 -29.556 1.00 89.44 514 CYS A CA 1
ATOM 4069 C C . CYS A 1 514 ? -14.517 -2.399 -30.628 1.00 89.44 514 CYS A C 1
ATOM 4071 O O . CYS A 1 514 ? -15.691 -2.760 -30.555 1.00 89.44 514 CYS A O 1
ATOM 4073 N N . ASP A 1 515 ? -13.718 -2.746 -31.636 1.00 89.19 515 ASP A N 1
ATOM 4074 C CA . ASP A 1 515 ? -14.073 -3.648 -32.741 1.00 89.19 515 ASP A CA 1
ATOM 4075 C C . ASP A 1 515 ? -13.481 -5.063 -32.578 1.00 89.19 515 ASP A C 1
ATOM 4077 O O . ASP A 1 515 ? -13.797 -5.971 -33.346 1.00 89.19 515 ASP A O 1
ATOM 4081 N N . CYS A 1 516 ? -12.646 -5.249 -31.557 1.00 84.56 516 CYS A N 1
ATOM 4082 C CA . CYS A 1 516 ? -11.996 -6.490 -31.158 1.00 84.56 516 CYS A CA 1
ATOM 4083 C C . CYS A 1 516 ? -12.103 -6.679 -29.636 1.00 84.56 516 CYS A C 1
ATOM 4085 O O . CYS A 1 516 ? -12.555 -5.781 -28.919 1.00 84.56 516 CYS A O 1
ATOM 4087 N N . ASP A 1 517 ? -11.670 -7.842 -29.147 1.00 87.69 517 ASP A N 1
ATOM 4088 C CA . ASP A 1 517 ? -11.550 -8.089 -27.712 1.00 87.69 517 ASP A CA 1
ATOM 4089 C C . ASP A 1 517 ? -10.510 -7.141 -27.106 1.00 87.69 517 ASP A C 1
ATOM 4091 O O . ASP A 1 517 ? -9.342 -7.115 -27.512 1.00 87.69 517 ASP A O 1
ATOM 4095 N N . VAL A 1 518 ? -10.925 -6.372 -26.104 1.00 85.81 518 VAL A N 1
ATOM 4096 C CA . VAL A 1 518 ? -10.082 -5.382 -25.438 1.00 85.81 518 VAL A CA 1
ATOM 4097 C C . VAL A 1 518 ? -10.013 -5.664 -23.951 1.00 85.81 518 VAL A C 1
ATOM 4099 O O . VAL A 1 518 ? -11.026 -5.882 -23.295 1.00 85.81 518 VAL A O 1
ATOM 4102 N N . THR A 1 519 ? -8.802 -5.601 -23.398 1.00 84.50 519 THR A N 1
ATOM 4103 C CA . THR A 1 519 ? -8.596 -5.567 -21.949 1.00 84.50 519 THR A CA 1
ATOM 4104 C C . THR A 1 519 ? -8.047 -4.208 -21.555 1.00 84.50 519 THR A C 1
ATOM 4106 O O . THR A 1 519 ? -6.948 -3.828 -21.961 1.00 84.50 519 THR A O 1
ATOM 4109 N N . LEU A 1 520 ? -8.803 -3.496 -20.726 1.00 85.19 520 LEU A N 1
ATOM 4110 C CA . LEU A 1 520 ? -8.432 -2.207 -20.164 1.00 85.19 520 LEU A CA 1
ATOM 4111 C C . LEU A 1 520 ? -8.062 -2.368 -18.698 1.00 85.19 520 LEU A C 1
ATOM 4113 O O . LEU A 1 520 ? -8.710 -3.103 -17.949 1.00 85.19 520 LEU A O 1
ATOM 4117 N N . GLN A 1 521 ? -7.059 -1.611 -18.285 1.00 83.38 521 GLN A N 1
ATOM 4118 C CA . GLN A 1 521 ? -6.827 -1.269 -16.898 1.00 83.38 521 GLN A CA 1
ATOM 4119 C C . GLN A 1 521 ? -6.880 0.246 -16.772 1.00 83.38 521 GLN A C 1
ATOM 4121 O O . GLN A 1 521 ? -6.231 0.949 -17.538 1.00 83.38 521 GLN A O 1
ATOM 4126 N N . TYR A 1 522 ? -7.659 0.763 -15.832 1.00 81.19 522 TYR A N 1
ATOM 4127 C CA . TYR A 1 522 ? -7.753 2.201 -15.626 1.00 81.19 522 TYR A CA 1
ATOM 4128 C C . TYR A 1 522 ? -7.991 2.571 -14.168 1.00 81.19 522 TYR A C 1
ATOM 4130 O O . TYR A 1 522 ? -8.590 1.814 -13.411 1.00 81.19 522 TYR A O 1
ATOM 4138 N N . CYS A 1 523 ? -7.560 3.757 -13.761 1.00 74.50 523 CYS A N 1
ATOM 4139 C CA . CYS A 1 523 ? -7.944 4.356 -12.486 1.00 74.50 523 CYS A CA 1
ATOM 4140 C C . CYS A 1 523 ? -8.097 5.866 -12.607 1.00 74.50 523 CYS A C 1
ATOM 4142 O O . CYS A 1 523 ? -7.507 6.515 -13.468 1.00 74.50 523 CYS A O 1
ATOM 4144 N N . THR A 1 524 ? -8.870 6.435 -11.691 1.00 74.31 524 THR A N 1
ATOM 4145 C CA . THR A 1 524 ? -8.792 7.862 -11.390 1.00 74.31 524 THR A CA 1
ATOM 4146 C C . THR A 1 524 ? -7.577 8.102 -10.498 1.00 74.31 524 THR A C 1
ATOM 4148 O O . THR A 1 524 ? -7.466 7.475 -9.443 1.00 74.31 524 THR A O 1
ATOM 4151 N N . VAL A 1 525 ? -6.678 8.998 -10.899 1.00 69.31 525 VAL A N 1
ATOM 4152 C CA . VAL A 1 525 ? -5.478 9.354 -10.123 1.00 69.31 525 VAL A CA 1
ATOM 4153 C C . VAL A 1 525 ? -5.571 10.776 -9.584 1.00 69.31 525 VAL A C 1
ATOM 4155 O O . VAL A 1 525 ? -6.265 11.632 -10.142 1.00 69.31 525 VAL A O 1
ATOM 4158 N N . ASP A 1 526 ? -4.845 11.039 -8.498 1.00 64.69 526 ASP A N 1
ATOM 4159 C CA . ASP A 1 526 ? -4.658 12.406 -8.030 1.00 64.69 526 ASP A CA 1
ATOM 4160 C C . ASP A 1 526 ? -3.866 13.205 -9.077 1.00 64.69 526 ASP A C 1
ATOM 4162 O O . ASP A 1 526 ? -2.844 12.760 -9.592 1.00 64.69 526 ASP A O 1
ATOM 4166 N N . GLY A 1 527 ? -4.372 14.387 -9.414 1.00 64.94 527 GLY A N 1
ATOM 4167 C CA . GLY A 1 527 ? -3.801 15.271 -10.424 1.00 64.94 527 GLY A CA 1
ATOM 4168 C C . GLY A 1 527 ? -2.882 16.345 -9.858 1.00 64.94 527 GLY A C 1
ATOM 4169 O O . GLY A 1 527 ? -2.488 17.223 -10.620 1.00 64.94 527 GLY A O 1
ATOM 4170 N N . HIS A 1 528 ? -2.554 16.314 -8.561 1.00 66.25 528 HIS A N 1
ATOM 4171 C CA . HIS A 1 528 ? -1.732 17.339 -7.912 1.00 66.25 528 HIS A CA 1
ATOM 4172 C C . HIS A 1 528 ? -0.381 17.563 -8.615 1.00 66.25 528 HIS A C 1
ATOM 4174 O O . HIS A 1 528 ? 0.084 18.696 -8.734 1.00 66.25 528 HIS A O 1
ATOM 4180 N N . PHE A 1 529 ? 0.223 16.501 -9.159 1.00 68.06 529 PHE A N 1
ATOM 4181 C CA . PHE A 1 529 ? 1.478 16.579 -9.918 1.00 68.06 529 PHE A CA 1
ATOM 4182 C C . PHE A 1 529 ? 1.392 17.462 -11.179 1.00 68.06 529 PHE A C 1
ATOM 4184 O O . PHE A 1 529 ? 2.420 17.892 -11.693 1.00 68.06 529 PHE A O 1
ATOM 4191 N N . LEU A 1 530 ? 0.183 17.759 -11.668 1.00 68.31 530 LEU A N 1
ATOM 4192 C CA . LEU A 1 530 ? -0.054 18.636 -12.816 1.00 68.31 530 LEU A CA 1
ATOM 4193 C C . LEU A 1 530 ? -0.326 20.090 -12.418 1.00 68.31 530 LEU A C 1
ATOM 4195 O O . LEU A 1 530 ? -0.423 20.929 -13.307 1.00 68.31 530 LEU A O 1
ATOM 4199 N N . ASN A 1 531 ? -0.446 20.426 -11.129 1.00 71.94 531 ASN A N 1
ATOM 4200 C CA . ASN A 1 531 ? -0.863 21.767 -10.695 1.00 71.94 531 ASN A CA 1
ATOM 4201 C C . ASN A 1 531 ? 0.059 22.874 -11.228 1.00 71.94 531 ASN A C 1
ATOM 4203 O O . ASN A 1 531 ? -0.430 23.839 -11.810 1.00 71.94 531 ASN A O 1
ATOM 4207 N N . THR A 1 532 ? 1.378 22.698 -11.121 1.00 72.62 532 THR A N 1
ATOM 4208 C CA . THR A 1 532 ? 2.366 23.654 -11.651 1.00 72.62 532 THR A CA 1
ATOM 4209 C C . THR A 1 532 ? 2.226 23.844 -13.161 1.00 72.62 532 THR A C 1
ATOM 4211 O O . THR A 1 532 ? 2.357 24.956 -13.668 1.00 72.62 532 THR A O 1
ATOM 4214 N N . GLU A 1 533 ? 1.913 22.774 -13.890 1.00 73.94 533 GLU A N 1
ATOM 4215 C CA . GLU A 1 533 ? 1.735 22.842 -15.336 1.00 73.94 533 GLU A CA 1
ATOM 4216 C C . GLU A 1 533 ? 0.410 23.508 -15.719 1.00 73.94 533 GLU A C 1
ATOM 4218 O O . GLU A 1 533 ? 0.374 24.336 -16.625 1.00 73.94 533 GLU A O 1
ATOM 4223 N N . LEU A 1 534 ? -0.681 23.201 -15.015 1.00 76.69 534 LEU A N 1
ATOM 4224 C CA . LEU A 1 534 ? -1.977 23.850 -15.222 1.00 76.69 534 LEU A CA 1
ATOM 4225 C C . LEU A 1 534 ? -1.888 25.361 -14.966 1.00 76.69 534 LEU A C 1
ATOM 4227 O O . LEU A 1 534 ? -2.458 26.145 -15.726 1.00 76.69 534 LEU A O 1
ATOM 4231 N N . GLU A 1 535 ? -1.129 25.770 -13.944 1.00 79.88 535 GLU A N 1
ATOM 4232 C CA . GLU A 1 535 ? -0.811 27.173 -13.660 1.00 79.88 535 GLU A CA 1
ATOM 4233 C C . GLU A 1 535 ? 0.014 27.809 -14.783 1.00 79.88 535 GLU A C 1
ATOM 4235 O O . GLU A 1 535 ? -0.340 28.885 -15.271 1.00 79.88 535 GLU A O 1
ATOM 4240 N N . ARG A 1 536 ? 1.067 27.127 -15.252 1.00 79.38 536 ARG A N 1
ATOM 4241 C CA . ARG A 1 536 ? 1.910 27.580 -16.369 1.00 79.38 536 ARG A CA 1
ATOM 4242 C C . ARG A 1 536 ? 1.110 27.755 -17.661 1.00 79.38 536 ARG A C 1
ATOM 4244 O O . ARG A 1 536 ? 1.315 28.725 -18.388 1.00 79.38 536 ARG A O 1
ATOM 4251 N N . LEU A 1 537 ? 0.203 26.822 -17.938 1.00 76.44 537 LEU A N 1
ATOM 4252 C CA . LEU A 1 537 ? -0.695 26.837 -19.091 1.00 76.44 537 LEU A CA 1
ATOM 4253 C C . LEU A 1 537 ? -1.904 27.762 -18.887 1.00 76.44 537 LEU A C 1
ATOM 4255 O O . LEU A 1 537 ? -2.674 27.942 -19.818 1.00 76.44 537 LEU A O 1
ATOM 4259 N N . GLN A 1 538 ? -2.096 28.358 -17.706 1.00 79.62 538 GLN A N 1
ATOM 4260 C CA . GLN A 1 538 ? -3.254 29.206 -17.391 1.00 79.62 538 GLN A CA 1
ATOM 4261 C C . GLN A 1 538 ? -4.606 28.525 -17.682 1.00 79.62 538 GLN A C 1
ATOM 4263 O O . GLN A 1 538 ? -5.556 29.161 -18.142 1.00 79.62 538 GLN A O 1
ATOM 4268 N N . CYS A 1 539 ? -4.703 27.221 -17.414 1.00 78.00 539 CYS A N 1
ATOM 4269 C CA . CYS A 1 539 ? -5.892 26.422 -17.698 1.00 78.00 539 CYS A CA 1
ATOM 4270 C C . CYS A 1 539 ? -6.473 25.783 -16.428 1.00 78.00 539 CYS A C 1
ATOM 4272 O O . CYS A 1 539 ? -5.800 25.595 -15.415 1.00 78.00 539 CYS A O 1
ATOM 4274 N N . ASN A 1 540 ? -7.764 25.460 -16.474 1.00 75.12 540 ASN A N 1
ATOM 4275 C CA . ASN A 1 540 ? -8.490 24.828 -15.382 1.00 75.12 540 ASN A CA 1
ATOM 4276 C C . ASN A 1 540 ? -8.793 23.368 -15.703 1.00 75.12 540 ASN A C 1
ATOM 4278 O O . ASN A 1 540 ? -9.282 23.042 -16.781 1.00 75.12 540 ASN A O 1
ATOM 4282 N N . ARG A 1 541 ? -8.582 22.496 -14.719 1.00 79.75 541 ARG A N 1
ATOM 4283 C CA . ARG A 1 541 ? -9.025 21.103 -14.751 1.00 79.75 541 ARG A CA 1
ATOM 4284 C C . ARG A 1 541 ? -10.545 21.017 -14.562 1.00 79.75 541 ARG A C 1
ATOM 4286 O O . ARG A 1 541 ? -11.023 21.367 -13.487 1.00 79.75 541 ARG A O 1
ATOM 4293 N N . ILE A 1 542 ? -11.264 20.452 -15.534 1.00 78.12 542 ILE A N 1
ATOM 4294 C CA . ILE A 1 542 ? -12.740 20.318 -15.516 1.00 78.12 542 ILE A CA 1
ATOM 4295 C C . ILE A 1 542 ? -13.230 18.856 -15.449 1.00 78.12 542 ILE A C 1
ATOM 4297 O O . ILE A 1 542 ? -14.401 18.571 -15.677 1.00 78.12 542 ILE A O 1
ATOM 4301 N N . ALA A 1 543 ? -12.327 17.918 -15.152 1.00 77.75 543 ALA A N 1
ATOM 4302 C CA . ALA A 1 543 ? -12.576 16.470 -15.110 1.00 77.75 543 ALA A CA 1
ATOM 4303 C C . ALA A 1 543 ? -11.628 15.770 -14.115 1.00 77.75 543 ALA A C 1
ATOM 4305 O O . ALA A 1 543 ? -10.684 16.421 -13.638 1.00 77.75 543 ALA A O 1
ATOM 4306 N N . PRO A 1 544 ? -11.847 14.494 -13.745 1.00 77.88 544 PRO A N 1
ATOM 4307 C CA . PRO A 1 544 ? -10.835 13.705 -13.041 1.00 77.88 544 PRO A CA 1
ATOM 4308 C C . PRO A 1 544 ? -9.649 13.391 -13.973 1.00 77.88 544 PRO A C 1
ATOM 4310 O O . PRO A 1 544 ? -9.782 13.458 -15.194 1.00 77.88 544 PRO A O 1
ATOM 4313 N N . VAL A 1 545 ? -8.479 13.080 -13.402 1.00 79.50 545 VAL A N 1
ATOM 4314 C CA . VAL A 1 545 ? -7.360 12.534 -14.191 1.00 79.50 545 VAL A CA 1
ATOM 4315 C C . VAL A 1 545 ? -7.581 11.035 -14.295 1.00 79.50 545 VAL A C 1
ATOM 4317 O O . VAL A 1 545 ? -7.688 10.372 -13.263 1.00 79.50 545 VAL A O 1
ATOM 4320 N N . ILE A 1 546 ? -7.667 10.509 -15.512 1.00 80.62 546 ILE A N 1
ATOM 4321 C CA . ILE A 1 546 ? -7.864 9.078 -15.745 1.00 80.62 546 ILE A CA 1
ATOM 4322 C C . ILE A 1 546 ? -6.593 8.510 -16.363 1.00 80.62 546 ILE A C 1
ATOM 4324 O O . ILE A 1 546 ? -6.177 8.927 -17.445 1.00 80.62 546 ILE A O 1
ATOM 4328 N N . ASP A 1 547 ? -5.979 7.573 -15.650 1.00 81.50 547 ASP A N 1
ATOM 4329 C CA . ASP A 1 547 ? -4.877 6.749 -16.132 1.00 81.50 547 ASP A CA 1
ATOM 4330 C C . ASP A 1 547 ? -5.474 5.516 -16.803 1.00 81.50 547 ASP A C 1
ATOM 4332 O O . ASP A 1 547 ? -6.150 4.735 -16.134 1.00 81.50 547 ASP A O 1
ATOM 4336 N N . VAL A 1 548 ? -5.308 5.387 -18.119 1.00 83.06 548 VAL A N 1
ATOM 4337 C CA . VAL A 1 548 ? -5.833 4.278 -18.919 1.00 83.06 548 VAL A CA 1
ATOM 4338 C C . VAL A 1 548 ? -4.678 3.558 -19.598 1.00 83.06 548 VAL A C 1
ATOM 4340 O O . VAL A 1 548 ? -3.955 4.117 -20.427 1.00 83.06 548 VAL A O 1
ATOM 4343 N N . THR A 1 549 ? -4.571 2.270 -19.307 1.00 83.19 549 THR A N 1
ATOM 4344 C CA . THR A 1 549 ? -3.661 1.329 -19.944 1.00 83.19 549 THR A CA 1
ATOM 4345 C C . THR A 1 549 ? -4.472 0.288 -20.698 1.00 83.19 549 THR A C 1
ATOM 4347 O O . THR A 1 549 ? -5.346 -0.377 -20.140 1.00 83.19 549 THR A O 1
ATOM 4350 N N . VAL A 1 550 ? -4.159 0.103 -21.975 1.00 81.88 550 VAL A N 1
ATOM 4351 C CA . VAL A 1 550 ? -4.742 -0.981 -22.768 1.00 81.88 550 VAL A CA 1
ATOM 4352 C C . VAL A 1 550 ? -3.783 -2.151 -22.748 1.00 81.88 550 VAL A C 1
ATOM 4354 O O . VAL A 1 550 ? -2.693 -2.088 -23.303 1.00 81.88 550 VAL A O 1
ATOM 4357 N N . ILE A 1 551 ? -4.191 -3.199 -22.034 1.00 78.19 551 ILE A N 1
ATOM 4358 C CA . ILE A 1 551 ? -3.415 -4.425 -21.845 1.00 78.19 551 ILE A CA 1
ATOM 4359 C C . ILE A 1 551 ? -3.430 -5.252 -23.134 1.00 78.19 551 ILE A C 1
ATOM 4361 O O . ILE A 1 551 ? -2.427 -5.864 -23.489 1.00 78.19 551 ILE A O 1
ATOM 4365 N N . SER A 1 552 ? -4.570 -5.291 -23.827 1.00 80.69 552 SER A N 1
ATOM 4366 C CA . SER A 1 552 ? -4.722 -5.999 -25.098 1.00 80.69 552 SER A CA 1
ATOM 4367 C C . SER A 1 552 ? -5.839 -5.392 -25.939 1.00 80.69 552 SER A C 1
ATOM 4369 O O . SER A 1 552 ? -6.799 -4.855 -25.386 1.00 80.69 552 SER A O 1
ATOM 4371 N N . GLY A 1 553 ? -5.743 -5.545 -27.260 1.00 82.31 553 GLY A N 1
ATOM 4372 C CA . GLY A 1 553 ? -6.728 -5.036 -28.214 1.00 82.31 553 GLY A CA 1
ATOM 4373 C C . GLY A 1 553 ? -6.540 -3.552 -28.535 1.00 82.31 553 GLY A C 1
ATOM 4374 O O . GLY A 1 553 ? -5.516 -2.952 -28.204 1.00 82.31 553 GLY A O 1
ATOM 4375 N N . LYS A 1 554 ? -7.525 -2.962 -29.215 1.00 83.19 554 LYS A N 1
ATOM 4376 C CA . LYS A 1 554 ? -7.506 -1.561 -29.638 1.00 83.19 554 LYS A CA 1
ATOM 4377 C C . LYS A 1 554 ? -8.866 -0.905 -29.404 1.00 83.19 554 LYS A C 1
ATOM 4379 O O . LYS A 1 554 ? -9.907 -1.501 -29.663 1.00 83.19 554 LYS A O 1
ATOM 4384 N N . LEU A 1 555 ? -8.845 0.338 -28.923 1.00 87.75 555 LEU A N 1
ATOM 4385 C CA . LEU A 1 555 ? -10.047 1.163 -28.812 1.00 87.75 555 LEU A CA 1
ATOM 4386 C C . LEU A 1 555 ? -10.207 2.023 -30.062 1.00 87.75 555 LEU A C 1
ATOM 4388 O O . LEU A 1 555 ? -9.254 2.655 -30.520 1.00 87.75 555 LEU A O 1
ATOM 4392 N N . GLU A 1 556 ? -11.432 2.092 -30.565 1.00 89.88 556 GLU A N 1
ATOM 4393 C CA . GLU A 1 556 ? -11.812 3.005 -31.642 1.00 89.88 556 GLU A CA 1
ATOM 4394 C C . GLU A 1 556 ? -12.266 4.354 -31.081 1.00 89.88 556 GLU A C 1
ATOM 4396 O O . GLU A 1 556 ? -11.970 5.401 -31.655 1.00 89.88 556 GLU A O 1
ATOM 4401 N N . GLU A 1 557 ? -12.923 4.356 -29.918 1.00 89.94 557 GLU A N 1
ATOM 4402 C CA . GLU A 1 557 ? -13.318 5.584 -29.229 1.00 89.94 557 GLU A CA 1
ATOM 4403 C C . GLU A 1 557 ? -13.180 5.439 -27.713 1.00 89.94 557 GLU A C 1
ATOM 4405 O O . GLU A 1 557 ? -13.490 4.389 -27.148 1.00 89.94 557 GLU A O 1
ATOM 4410 N N . VAL A 1 558 ? -12.782 6.522 -27.045 1.00 89.94 558 VAL A N 1
ATOM 4411 C CA . VAL A 1 558 ? -12.825 6.662 -25.583 1.00 89.94 558 VAL A CA 1
ATOM 4412 C C . VAL A 1 558 ? -13.551 7.947 -25.229 1.00 89.94 558 VAL A C 1
ATOM 4414 O O . VAL A 1 558 ? -13.292 8.999 -25.803 1.00 89.94 558 VAL A O 1
ATOM 4417 N N . HIS A 1 559 ? -14.465 7.860 -24.274 1.00 88.88 559 HIS A N 1
ATOM 4418 C CA . HIS A 1 559 ? -15.292 8.956 -23.793 1.00 88.88 559 HIS A CA 1
ATOM 4419 C C . HIS A 1 559 ? -14.978 9.162 -22.311 1.00 88.88 559 HIS A C 1
ATOM 4421 O O . HIS A 1 559 ? -15.367 8.359 -21.459 1.00 88.88 559 HIS A O 1
ATOM 4427 N N . LEU A 1 560 ? -14.242 10.229 -22.007 1.00 87.75 560 LEU A N 1
ATOM 4428 C CA . LEU A 1 560 ? -13.807 10.568 -20.652 1.00 87.75 560 LEU A CA 1
ATOM 4429 C C . LEU A 1 560 ? -14.815 11.525 -19.996 1.00 87.75 560 LEU A C 1
ATOM 4431 O O . LEU A 1 560 ? -15.161 12.524 -20.625 1.00 87.75 560 LEU A O 1
ATOM 4435 N N . PRO A 1 561 ? -15.280 11.276 -18.760 1.00 84.81 561 PRO A N 1
ATOM 4436 C CA . PRO A 1 561 ? -16.259 12.129 -18.086 1.00 84.81 561 PRO A CA 1
ATOM 4437 C C . PRO A 1 561 ? -15.702 13.527 -17.760 1.00 84.81 561 PRO A C 1
ATOM 4439 O O . PRO A 1 561 ? -14.534 13.668 -17.398 1.00 84.81 561 PRO A O 1
ATOM 4442 N N . HIS A 1 562 ? -16.548 14.558 -17.814 1.00 82.00 562 HIS A N 1
ATOM 4443 C CA . HIS A 1 562 ? -16.244 15.915 -17.342 1.00 82.00 562 HIS A CA 1
ATOM 4444 C C . HIS A 1 562 ? -17.395 16.534 -16.547 1.00 82.00 562 HIS A C 1
ATOM 4446 O O . HIS A 1 562 ? -18.549 16.121 -16.644 1.00 82.00 562 HIS A O 1
ATOM 4452 N N . TYR A 1 563 ? -17.087 17.604 -15.814 1.00 77.94 563 TYR A N 1
ATOM 4453 C CA . TYR A 1 563 ? -18.053 18.342 -14.996 1.00 77.94 563 TYR A CA 1
ATOM 4454 C C . TYR A 1 563 ? -18.615 19.577 -15.701 1.00 77.94 563 TYR A C 1
ATOM 4456 O O . TYR A 1 563 ? -19.633 20.110 -15.270 1.00 77.94 563 TYR A O 1
ATOM 4464 N N . ALA A 1 564 ? -18.000 20.021 -16.801 1.00 76.81 564 ALA A N 1
ATOM 4465 C CA . ALA A 1 564 ? -18.416 21.230 -17.507 1.00 76.81 564 ALA A CA 1
ATOM 4466 C C . ALA A 1 564 ? -19.888 21.183 -17.951 1.00 76.81 564 ALA A C 1
ATOM 4468 O O . ALA A 1 564 ? -20.352 20.208 -18.545 1.00 76.81 564 ALA A O 1
ATOM 4469 N N . CYS A 1 565 ? -20.613 22.265 -17.676 1.00 76.75 565 CYS A N 1
ATOM 4470 C CA . CYS A 1 565 ? -21.961 22.510 -18.157 1.00 76.75 565 CYS A CA 1
ATOM 4471 C C . CYS A 1 565 ? -21.903 23.308 -19.461 1.00 76.75 565 CYS A C 1
ATOM 4473 O O . CYS A 1 565 ? -21.742 24.525 -19.464 1.00 76.75 565 CYS A O 1
ATOM 4475 N N . LEU A 1 566 ? -22.069 22.613 -20.584 1.00 70.81 566 LEU A N 1
ATOM 4476 C CA . LEU A 1 566 ? -21.989 23.178 -21.938 1.00 70.81 566 LEU A CA 1
ATOM 4477 C C . LEU A 1 566 ? -23.360 23.676 -22.444 1.00 70.81 566 LEU A C 1
ATOM 4479 O O . LEU A 1 566 ? -23.669 23.583 -23.628 1.00 70.81 566 LEU A O 1
ATOM 4483 N N . GLY A 1 567 ? -24.212 24.128 -21.517 1.00 56.16 567 GLY A N 1
ATOM 4484 C CA . GLY A 1 567 ? -25.657 24.348 -21.687 1.00 56.16 567 GLY A CA 1
ATOM 4485 C C . GLY A 1 567 ? -26.085 25.475 -22.629 1.00 56.16 567 GLY A C 1
ATOM 4486 O O . GLY A 1 567 ? -27.276 25.686 -22.817 1.00 56.16 567 GLY A O 1
ATOM 4487 N N . GLU A 1 568 ? -25.153 26.161 -23.273 1.00 51.78 568 GLU A N 1
ATOM 4488 C CA . GLU A 1 568 ? -25.421 26.990 -24.440 1.00 51.78 568 GLU A CA 1
ATOM 4489 C C . GLU A 1 568 ? -24.289 26.710 -25.421 1.00 51.78 568 GLU A C 1
ATOM 4491 O O . GLU A 1 568 ? -23.130 26.609 -25.020 1.00 51.78 568 GLU A O 1
ATOM 4496 N N . SER A 1 569 ? -24.616 26.513 -26.697 1.00 51.06 569 SER A N 1
ATOM 4497 C CA . SER A 1 569 ? -23.647 26.290 -27.768 1.00 51.06 569 SER A CA 1
ATOM 4498 C C . SER A 1 569 ? -22.828 27.560 -28.013 1.00 51.06 569 SER A C 1
ATOM 4500 O O . SER A 1 569 ? -22.952 28.170 -29.069 1.00 51.06 569 SER A O 1
ATOM 4502 N N . ASP A 1 570 ? -22.035 27.997 -27.034 1.00 55.44 570 ASP A N 1
ATOM 4503 C CA . ASP A 1 570 ? -21.050 29.047 -27.210 1.00 55.44 570 ASP A CA 1
ATOM 4504 C C . ASP A 1 570 ? -19.968 28.474 -28.135 1.00 55.44 570 ASP A C 1
ATOM 4506 O O . ASP A 1 570 ? -19.223 27.570 -27.733 1.00 55.44 570 ASP A O 1
ATOM 4510 N N . PRO A 1 571 ? -19.876 28.942 -29.393 1.00 55.25 571 PRO A N 1
ATOM 4511 C CA . PRO A 1 571 ? -18.901 28.427 -30.344 1.00 55.25 571 PRO A CA 1
ATOM 4512 C C . PRO A 1 571 ? -17.462 28.592 -29.838 1.00 55.25 571 PRO A C 1
ATOM 4514 O O . PRO A 1 571 ? -16.577 27.876 -30.303 1.00 55.25 571 PRO A O 1
ATOM 4517 N N . SER A 1 572 ? -17.230 29.490 -28.869 1.00 56.06 572 SER A N 1
ATOM 4518 C CA . SER A 1 572 ? -15.928 29.698 -28.236 1.00 56.06 572 SER A CA 1
ATOM 4519 C C . SER A 1 572 ? -15.468 28.526 -27.360 1.00 56.06 572 SER A C 1
ATOM 4521 O O . SER A 1 572 ? -14.264 28.348 -27.181 1.00 56.06 572 SER A O 1
ATOM 4523 N N . LEU A 1 573 ? -16.381 27.677 -26.866 1.00 59.00 573 LEU A N 1
ATOM 4524 C CA . LEU A 1 573 ? -16.035 26.521 -26.028 1.00 59.00 573 LEU A CA 1
ATOM 4525 C C . LEU A 1 573 ? -15.436 25.354 -26.825 1.00 59.00 573 LEU A C 1
ATOM 4527 O O . LEU A 1 573 ? -14.713 24.539 -26.252 1.00 59.00 573 LEU A O 1
ATOM 4531 N N . LYS A 1 574 ? -15.696 25.281 -28.139 1.00 58.56 574 LYS A N 1
ATOM 4532 C CA . LYS A 1 574 ? -15.271 24.159 -28.995 1.00 58.56 574 LYS A CA 1
ATOM 4533 C C . LYS A 1 574 ? -13.747 24.032 -29.098 1.00 58.56 574 LYS A C 1
ATOM 4535 O O . LYS A 1 574 ? -13.236 22.919 -29.095 1.00 58.56 574 LYS A O 1
ATOM 4540 N N . ASP A 1 575 ? -13.040 25.161 -29.135 1.00 63.25 575 ASP A N 1
ATOM 4541 C CA . ASP A 1 575 ? -11.571 25.202 -29.201 1.00 63.25 575 ASP A CA 1
ATOM 4542 C C . ASP A 1 575 ? -10.917 25.424 -27.825 1.00 63.25 575 ASP A C 1
ATOM 4544 O O . ASP A 1 575 ? -9.699 25.283 -27.670 1.00 63.25 575 ASP A O 1
ATOM 4548 N N . ALA A 1 576 ? -11.723 25.768 -26.815 1.00 70.06 576 ALA A N 1
ATOM 4549 C CA . ALA A 1 576 ? -11.256 26.126 -25.481 1.00 70.06 576 ALA A CA 1
ATOM 4550 C C . ALA A 1 576 ? -11.167 24.948 -24.506 1.00 70.06 576 ALA A C 1
ATOM 4552 O O . ALA A 1 576 ? -10.600 25.113 -23.425 1.00 70.06 576 ALA A O 1
ATOM 4553 N N . VAL A 1 577 ? -11.693 23.778 -24.871 1.00 78.56 577 VAL A N 1
ATOM 4554 C CA . VAL A 1 577 ? -11.566 22.553 -24.081 1.00 78.56 577 VAL A CA 1
ATOM 4555 C C . VAL A 1 577 ? -10.737 21.532 -24.845 1.00 78.56 577 VAL A C 1
ATOM 4557 O O . VAL A 1 577 ? -11.003 21.230 -26.006 1.00 78.56 577 VAL A O 1
ATOM 4560 N N . LYS A 1 578 ? -9.714 20.995 -24.183 1.00 82.75 578 LYS A N 1
ATOM 4561 C CA . LYS A 1 578 ? -8.790 20.014 -24.761 1.00 82.75 578 LYS A CA 1
ATOM 4562 C C . LYS A 1 578 ? -8.539 18.882 -23.781 1.00 82.75 578 LYS A C 1
ATOM 4564 O O . LYS A 1 578 ? -8.677 19.068 -22.570 1.00 82.75 578 LYS A O 1
ATOM 4569 N N . VAL A 1 579 ? -8.131 17.728 -24.298 1.00 84.00 579 VAL A N 1
ATOM 4570 C CA . VAL A 1 579 ? -7.511 16.701 -23.461 1.00 84.00 579 VAL A CA 1
ATOM 4571 C C . VAL A 1 579 ? -6.020 16.987 -23.368 1.00 84.00 579 VAL A C 1
ATOM 4573 O O . VAL A 1 579 ? -5.346 17.202 -24.372 1.00 84.00 579 VAL A O 1
ATOM 4576 N N . LEU A 1 580 ? -5.530 17.043 -22.141 1.00 81.56 580 LEU A N 1
ATOM 4577 C CA . LEU A 1 580 ? -4.128 17.067 -21.784 1.00 81.56 580 LEU A CA 1
ATOM 4578 C C . LEU A 1 580 ? -3.689 15.614 -21.584 1.00 81.56 580 LEU A C 1
ATOM 4580 O O . LEU A 1 580 ? -4.156 14.941 -20.663 1.00 81.56 580 LEU A O 1
ATOM 4584 N N . SER A 1 581 ? -2.816 15.139 -22.461 1.00 78.00 581 SER A N 1
ATOM 4585 C CA . SER A 1 581 ? -2.279 13.782 -22.455 1.00 78.00 581 SER A CA 1
ATOM 4586 C C . SER A 1 581 ? -0.839 13.824 -21.966 1.00 78.00 581 SER A C 1
ATOM 4588 O O . SER A 1 581 ? 0.007 14.498 -22.561 1.00 78.00 581 SER A O 1
ATOM 4590 N N . VAL A 1 582 ? -0.557 13.108 -20.881 1.00 70.94 582 VAL A N 1
ATOM 4591 C CA . VAL A 1 582 ? 0.796 12.976 -20.332 1.00 70.94 582 VAL A CA 1
ATOM 4592 C C . VAL A 1 582 ? 1.443 11.740 -20.954 1.00 70.94 582 VAL A C 1
ATOM 4594 O O . VAL A 1 582 ? 0.958 10.626 -20.751 1.00 70.94 582 VAL A O 1
ATOM 4597 N N . LYS A 1 583 ? 2.508 11.959 -21.731 1.00 66.06 583 LYS A N 1
ATOM 4598 C CA . LYS A 1 583 ? 3.341 10.936 -22.382 1.00 66.06 583 LYS A CA 1
ATOM 4599 C C . LYS A 1 583 ? 4.766 11.017 -21.820 1.00 66.06 583 LYS A C 1
ATOM 4601 O O . LYS A 1 583 ? 5.141 12.033 -21.235 1.00 66.06 583 LYS A O 1
ATOM 4606 N N . ASP A 1 584 ? 5.576 9.989 -22.046 1.00 54.72 584 ASP A N 1
ATOM 4607 C CA . ASP A 1 584 ? 6.965 9.934 -21.551 1.00 54.72 584 ASP A CA 1
ATOM 4608 C C . ASP A 1 584 ? 7.844 11.074 -22.104 1.00 54.72 584 ASP A C 1
ATOM 4610 O O . ASP A 1 584 ? 8.797 11.517 -21.467 1.00 54.72 584 ASP A O 1
ATOM 4614 N N . GLU A 1 585 ? 7.482 11.614 -23.271 1.00 52.06 585 GLU A N 1
ATOM 4615 C CA . GLU A 1 585 ? 8.174 12.731 -23.928 1.00 52.06 585 GLU A CA 1
ATOM 4616 C C . GLU A 1 585 ? 7.652 14.121 -23.524 1.00 52.06 585 GLU A C 1
ATOM 4618 O O . GLU A 1 585 ? 8.163 15.136 -24.003 1.00 52.06 585 GLU A O 1
ATOM 4623 N N . GLY A 1 586 ? 6.644 14.187 -22.648 1.00 64.31 586 GLY A N 1
ATOM 4624 C CA . GLY A 1 586 ? 6.066 15.429 -22.148 1.00 64.31 586 GLY A CA 1
ATOM 4625 C C . GLY A 1 586 ? 4.544 15.492 -22.254 1.00 64.31 586 GLY A C 1
ATOM 4626 O O . GLY A 1 586 ? 3.836 14.492 -22.381 1.00 64.31 586 GLY A O 1
ATOM 4627 N N . ILE A 1 587 ? 4.025 16.713 -22.163 1.00 68.69 587 ILE A N 1
ATOM 4628 C CA . ILE A 1 587 ? 2.592 16.973 -22.077 1.00 68.69 587 ILE A CA 1
ATOM 4629 C C . ILE A 1 587 ? 2.093 17.478 -23.427 1.00 68.69 587 ILE A C 1
ATOM 4631 O O . ILE A 1 587 ? 2.586 18.469 -23.965 1.00 68.69 587 ILE A O 1
ATOM 4635 N N . THR A 1 588 ? 1.098 16.790 -23.976 1.00 76.81 588 THR A N 1
ATOM 4636 C CA . THR A 1 588 ? 0.475 17.131 -25.259 1.00 76.81 588 THR A CA 1
ATOM 4637 C C . THR A 1 588 ? -0.971 17.551 -25.044 1.00 76.81 588 THR A C 1
ATOM 4639 O O . THR A 1 588 ? -1.611 17.125 -24.083 1.00 76.81 588 THR A O 1
ATOM 4642 N N . THR A 1 589 ? -1.489 18.419 -25.916 1.00 78.50 589 THR A N 1
ATOM 4643 C CA . THR A 1 589 ? -2.913 18.782 -25.906 1.00 78.50 589 THR A CA 1
ATOM 4644 C C . THR A 1 589 ? -3.543 18.435 -27.234 1.00 78.5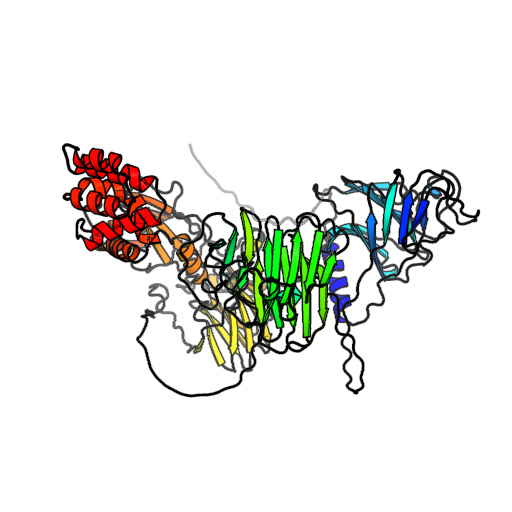0 589 THR A C 1
ATOM 4646 O O . THR A 1 589 ? -2.999 18.775 -28.284 1.00 78.50 589 THR A O 1
ATOM 4649 N N . GLU A 1 590 ? -4.705 17.801 -27.183 1.00 78.25 590 GLU A N 1
ATOM 4650 C CA . GLU A 1 590 ? -5.447 17.396 -28.371 1.00 78.25 590 GLU A CA 1
ATOM 4651 C C . GLU A 1 590 ? -6.891 17.914 -28.272 1.00 78.25 590 GLU A C 1
ATOM 4653 O O . GLU A 1 590 ? -7.473 17.944 -27.178 1.00 78.25 590 GLU A O 1
ATOM 4658 N N . PRO A 1 591 ? -7.475 18.402 -29.383 1.00 79.12 591 PRO A N 1
ATOM 4659 C CA . PRO A 1 591 ? -8.879 18.779 -29.404 1.00 79.12 591 PRO A CA 1
ATOM 4660 C C . PRO A 1 591 ? -9.745 17.533 -29.215 1.00 79.12 591 PRO A C 1
ATOM 4662 O O . PRO A 1 591 ? -9.435 16.459 -29.726 1.00 79.12 591 PRO A O 1
ATOM 4665 N N . VAL A 1 592 ? -10.854 17.691 -28.501 1.00 80.75 592 VAL A N 1
ATOM 4666 C CA . VAL A 1 592 ? -11.792 16.602 -28.220 1.00 80.75 592 VAL A CA 1
ATOM 4667 C C . VAL A 1 592 ? -13.189 16.975 -28.667 1.00 80.75 592 VAL A C 1
ATOM 4669 O O . VAL A 1 592 ? -13.582 18.142 -28.629 1.00 80.75 592 VAL A O 1
ATOM 4672 N N . GLN A 1 593 ? -13.967 15.977 -29.073 1.00 81.88 593 GLN A N 1
ATOM 4673 C CA . GLN A 1 593 ? -15.382 16.194 -29.320 1.00 81.88 593 GLN A CA 1
ATOM 4674 C C . GLN A 1 593 ? -16.117 16.146 -27.981 1.00 81.88 593 GLN A C 1
ATOM 4676 O O . GLN A 1 593 ? -16.211 15.095 -27.355 1.00 81.88 593 GLN A O 1
ATOM 4681 N N . LEU A 1 594 ? -16.645 17.280 -27.536 1.00 78.31 594 LEU A N 1
ATOM 4682 C CA . LEU A 1 594 ? -17.436 17.325 -26.314 1.00 78.31 594 LEU A CA 1
ATOM 4683 C C . LEU A 1 594 ? -18.876 16.878 -26.561 1.00 78.31 594 LEU A C 1
ATOM 4685 O O . LEU A 1 594 ? -19.513 17.247 -27.548 1.00 78.31 594 LEU A O 1
ATOM 4689 N N . THR A 1 595 ? -19.380 16.099 -25.618 1.00 75.06 595 THR A N 1
ATOM 4690 C CA . THR A 1 595 ? -20.791 15.750 -25.462 1.00 75.06 595 THR A CA 1
ATOM 4691 C C . THR A 1 595 ? -21.306 16.370 -24.162 1.00 75.06 595 THR A C 1
ATOM 4693 O O . THR A 1 595 ? -20.612 17.152 -23.519 1.00 75.06 595 THR A O 1
ATOM 4696 N N . ARG A 1 596 ? -22.533 16.034 -23.750 1.00 74.44 596 ARG A N 1
ATOM 4697 C CA . ARG A 1 596 ? -23.120 16.564 -22.513 1.00 74.44 596 ARG A CA 1
ATOM 4698 C C . ARG A 1 596 ? -22.266 16.270 -21.269 1.00 74.44 596 ARG A C 1
ATOM 4700 O O . ARG A 1 596 ? -22.186 17.129 -20.395 1.00 74.44 596 ARG A O 1
ATOM 4707 N N . PHE A 1 597 ? -21.662 15.081 -21.195 1.00 76.56 597 PHE A N 1
ATOM 4708 C CA . PHE A 1 597 ? -20.919 14.608 -20.017 1.00 76.56 597 PHE A CA 1
ATOM 4709 C C . PHE A 1 597 ? -19.536 14.050 -20.320 1.00 76.56 597 PHE A C 1
ATOM 4711 O O . PHE A 1 597 ? -18.802 13.747 -19.381 1.00 76.56 597 PHE A O 1
ATOM 4718 N N . HIS A 1 598 ? -19.167 13.912 -21.594 1.00 84.56 598 HIS A N 1
ATOM 4719 C CA . HIS A 1 598 ? -17.931 13.248 -21.982 1.00 84.56 598 HIS A CA 1
ATOM 4720 C C . HIS A 1 598 ? -17.150 14.018 -23.036 1.00 84.56 598 HIS A C 1
ATOM 4722 O O . HIS A 1 598 ? -17.722 14.540 -23.992 1.00 84.56 598 HIS A O 1
ATOM 4728 N N . ALA A 1 599 ? -15.827 13.990 -22.915 1.00 84.88 599 ALA A N 1
ATOM 4729 C CA . ALA A 1 599 ? -14.912 14.287 -24.001 1.00 84.88 599 ALA A CA 1
ATOM 4730 C C . ALA A 1 599 ? -14.608 13.001 -24.768 1.00 84.88 599 ALA A C 1
ATOM 4732 O O . ALA A 1 599 ? -14.015 12.066 -24.228 1.00 84.88 599 ALA A O 1
ATOM 4733 N N . LYS A 1 600 ? -15.014 12.969 -26.032 1.00 86.50 600 LYS A N 1
ATOM 4734 C CA . LYS A 1 600 ? -14.760 11.879 -26.963 1.00 86.50 600 LYS A CA 1
ATOM 4735 C C . LYS A 1 600 ? -13.411 12.075 -27.652 1.00 86.50 600 LYS A C 1
ATOM 4737 O O . LYS A 1 600 ? -13.153 13.111 -28.271 1.00 86.50 600 LYS A O 1
ATOM 4742 N N . ILE A 1 601 ? -12.598 11.031 -27.577 1.00 86.38 601 ILE A N 1
ATOM 4743 C CA . ILE A 1 601 ? -11.319 10.857 -28.256 1.00 86.38 601 ILE A CA 1
ATOM 4744 C C . ILE A 1 601 ? -11.500 9.719 -29.257 1.00 86.38 601 ILE A C 1
ATOM 4746 O O . ILE A 1 601 ? -11.909 8.617 -28.886 1.00 86.38 601 ILE A O 1
ATOM 4750 N N . VAL A 1 602 ? -11.221 9.995 -30.528 1.00 85.31 602 VAL A N 1
ATOM 4751 C CA . VAL A 1 602 ? -11.293 9.010 -31.613 1.00 85.31 602 VAL A CA 1
ATOM 4752 C C . VAL A 1 602 ? -9.894 8.464 -31.856 1.00 85.31 602 VAL A C 1
ATOM 4754 O O . VAL A 1 602 ? -8.952 9.244 -31.954 1.00 85.31 602 VAL A O 1
ATOM 4757 N N . GLN A 1 603 ? -9.775 7.140 -31.951 1.00 80.75 603 GLN A N 1
ATOM 4758 C CA . GLN A 1 603 ? -8.522 6.407 -32.160 1.00 80.75 603 GLN A CA 1
ATOM 4759 C C . GLN A 1 603 ? -7.402 6.847 -31.208 1.00 80.75 603 GLN A C 1
ATOM 4761 O O .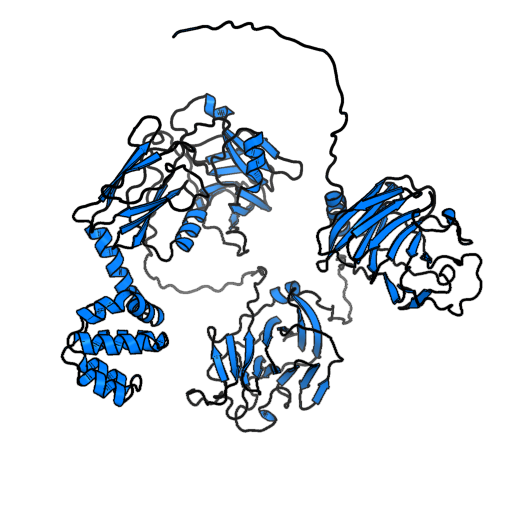 GLN A 1 603 ? -6.381 7.385 -31.643 1.00 80.75 603 GLN A O 1
ATOM 4766 N N . PRO A 1 604 ? -7.575 6.646 -29.894 1.00 77.38 604 PRO A N 1
ATOM 4767 C CA . PRO A 1 604 ? -6.628 7.175 -28.930 1.00 77.38 604 PRO A CA 1
ATOM 4768 C C . PRO A 1 604 ? -5.292 6.419 -29.016 1.00 77.38 604 PRO A C 1
ATOM 4770 O O . PRO A 1 604 ? -5.259 5.193 -29.112 1.00 77.38 604 PRO A O 1
ATOM 4773 N N . SER A 1 605 ? -4.179 7.150 -28.947 1.00 61.56 605 SER A N 1
ATOM 4774 C CA . SER A 1 605 ? -2.833 6.574 -28.848 1.00 61.56 605 SER A CA 1
ATOM 4775 C C . SER A 1 605 ? -2.476 6.379 -27.367 1.00 61.56 605 SER A C 1
ATOM 4777 O O . SER A 1 605 ? -2.219 7.376 -26.702 1.00 61.56 605 SER A O 1
ATOM 4779 N N . PHE A 1 606 ? -2.475 5.175 -26.796 1.00 61.59 606 PHE A N 1
ATOM 4780 C CA . PHE A 1 606 ? -2.197 4.974 -25.351 1.00 61.59 606 PHE A CA 1
ATOM 4781 C C . PHE A 1 606 ? -1.277 3.771 -25.087 1.00 61.59 606 PHE A C 1
ATOM 4783 O O . PHE A 1 606 ? -1.044 2.990 -26.007 1.00 61.59 606 PHE A O 1
ATOM 4790 N N . SER A 1 607 ? -0.700 3.554 -23.889 1.00 52.59 607 SER A N 1
ATOM 4791 C CA . SER A 1 607 ? -1.039 4.000 -22.507 1.00 52.59 607 SER A CA 1
ATOM 4792 C C . SER A 1 607 ? -1.067 5.522 -22.263 1.00 52.59 607 SER A C 1
ATOM 4794 O O . SER A 1 607 ? -0.111 6.206 -22.611 1.00 52.59 607 SER A O 1
ATOM 4796 N N . LEU A 1 608 ? -2.131 6.068 -21.650 1.00 64.50 608 LEU A N 1
ATOM 4797 C CA . LEU A 1 608 ? -2.245 7.508 -21.367 1.00 64.50 608 LEU A CA 1
ATOM 4798 C C . LEU A 1 608 ? -2.874 7.834 -20.008 1.00 64.50 608 LEU A C 1
ATOM 4800 O O . LEU A 1 608 ? -3.976 7.393 -19.688 1.00 64.50 608 LEU A O 1
ATOM 4804 N N . LYS A 1 609 ? -2.227 8.770 -19.305 1.00 77.94 609 LYS A N 1
ATOM 4805 C CA . LYS A 1 609 ? -2.829 9.605 -18.259 1.00 77.94 609 LYS A CA 1
ATOM 4806 C C . LYS A 1 609 ? -3.445 10.834 -18.911 1.00 77.94 609 LYS A C 1
ATOM 4808 O O . LYS A 1 609 ? -2.737 11.643 -19.513 1.00 77.94 609 LYS A O 1
ATOM 4813 N N . THR A 1 610 ? -4.759 10.967 -18.799 1.00 76.94 610 THR A N 1
ATOM 4814 C CA . THR A 1 610 ? -5.540 11.984 -19.508 1.00 76.94 610 THR A CA 1
ATOM 4815 C C . THR A 1 610 ? -6.284 12.898 -18.552 1.00 76.94 610 THR A C 1
ATOM 4817 O O . THR A 1 610 ? -6.778 12.474 -17.505 1.00 76.94 610 THR A O 1
ATOM 4820 N N . LEU A 1 611 ? -6.371 14.174 -18.925 1.00 83.50 611 LEU A N 1
ATOM 4821 C CA . LEU A 1 611 ? -7.087 15.187 -18.170 1.00 83.50 611 LEU A CA 1
ATOM 4822 C C . LEU A 1 611 ? -7.806 16.167 -19.088 1.00 83.50 611 LEU A C 1
ATOM 4824 O O . LEU A 1 611 ? -7.196 16.732 -19.985 1.00 83.50 611 LEU A O 1
ATOM 4828 N N . ILE A 1 612 ? -9.081 16.449 -18.829 1.00 81.69 612 ILE A N 1
ATOM 4829 C CA . ILE A 1 612 ? -9.807 17.468 -19.595 1.00 81.69 612 ILE A CA 1
ATOM 4830 C C . ILE A 1 612 ? -9.550 18.841 -18.967 1.00 81.69 612 ILE A C 1
ATOM 4832 O O . ILE A 1 612 ? -9.827 19.067 -17.780 1.00 81.69 612 ILE A O 1
ATOM 4836 N N . ILE A 1 613 ? -9.017 19.752 -19.779 1.00 81.50 613 ILE A N 1
ATOM 4837 C CA . ILE A 1 613 ? -8.660 21.116 -19.393 1.00 81.50 613 ILE A CA 1
ATOM 4838 C C . ILE A 1 613 ? -9.472 22.147 -20.176 1.00 81.50 613 ILE A C 1
ATOM 4840 O O . ILE A 1 613 ? -9.805 21.940 -21.341 1.00 81.50 613 ILE A O 1
ATOM 4844 N N . SER A 1 614 ? -9.749 23.278 -19.533 1.00 76.50 614 SER A N 1
ATOM 4845 C CA . SER A 1 614 ? -10.381 24.452 -20.127 1.00 76.50 614 SER A CA 1
ATOM 4846 C C . SER A 1 614 ? -9.455 25.662 -20.039 1.00 76.50 614 SER A C 1
ATOM 4848 O O . SER A 1 614 ? -8.961 25.996 -18.961 1.00 76.50 614 SER A O 1
ATOM 4850 N N . TRP A 1 615 ? -9.265 26.357 -21.157 1.00 70.88 615 TRP A N 1
ATOM 4851 C CA . TRP A 1 615 ? -8.563 27.648 -21.227 1.00 70.88 615 TRP A CA 1
ATOM 4852 C C . TRP A 1 615 ? -9.465 28.818 -20.818 1.00 70.88 615 TRP A C 1
ATOM 4854 O O . TRP A 1 615 ? -9.006 29.934 -20.581 1.00 70.88 615 TRP A O 1
ATOM 4864 N N . ILE A 1 616 ? -10.767 28.562 -20.689 1.00 67.12 616 ILE A N 1
ATOM 4865 C CA . ILE A 1 616 ? -11.724 29.522 -20.160 1.00 67.12 616 ILE A CA 1
ATOM 4866 C C . ILE A 1 616 ? -11.757 29.344 -18.646 1.00 67.12 616 ILE A C 1
ATOM 4868 O O . ILE A 1 616 ? -12.275 28.357 -18.123 1.00 67.12 616 ILE A O 1
ATOM 4872 N N . MET A 1 617 ? -11.234 30.333 -17.916 1.00 60.41 617 MET A N 1
ATOM 4873 C CA . MET A 1 617 ? -11.212 30.297 -16.448 1.00 60.41 617 MET A CA 1
ATOM 4874 C C . MET A 1 617 ? -12.607 30.318 -15.792 1.00 60.41 617 MET A C 1
ATOM 4876 O O . MET A 1 617 ? -12.718 30.172 -14.578 1.00 60.41 617 MET A O 1
ATOM 4880 N N . ARG A 1 618 ? -13.665 30.548 -16.576 1.00 64.69 618 ARG A N 1
ATOM 4881 C CA . ARG A 1 618 ? -15.038 30.816 -16.131 1.00 64.69 618 ARG A CA 1
ATOM 4882 C C . ARG A 1 618 ? -16.014 29.824 -16.772 1.00 64.69 618 ARG A C 1
ATOM 4884 O O . ARG A 1 618 ? -16.856 30.231 -17.561 1.00 64.69 618 ARG A O 1
ATOM 4891 N N . VAL A 1 619 ? -15.852 28.538 -16.474 1.00 70.19 619 VAL A N 1
ATOM 4892 C CA . VAL A 1 619 ? -16.788 27.484 -16.895 1.00 70.19 619 VAL A CA 1
ATOM 4893 C C . VAL A 1 619 ? -17.684 27.131 -15.712 1.00 70.19 619 VAL A C 1
ATOM 4895 O O . VAL A 1 619 ? -17.194 26.976 -14.591 1.00 70.19 619 VAL A O 1
ATOM 4898 N N . ASP A 1 620 ? -18.986 27.040 -15.963 1.00 75.88 620 ASP A N 1
ATOM 4899 C CA . ASP A 1 620 ? -19.940 26.517 -14.989 1.00 75.88 620 ASP A CA 1
ATOM 4900 C C . ASP A 1 620 ? -19.829 24.984 -14.960 1.00 75.88 620 ASP A C 1
ATOM 4902 O O . ASP A 1 620 ? -19.773 24.332 -16.004 1.00 75.88 620 ASP A O 1
ATOM 4906 N N . GLU A 1 621 ? -19.777 24.396 -13.768 1.00 77.88 621 GLU A N 1
ATOM 4907 C CA . GLU A 1 621 ? -19.595 22.961 -13.545 1.00 77.88 621 GLU A CA 1
ATOM 4908 C C . GLU A 1 621 ? -20.792 22.361 -12.794 1.00 77.88 621 GLU A C 1
ATOM 4910 O O . GLU A 1 621 ? -21.395 22.982 -11.916 1.00 77.88 621 GLU A O 1
ATOM 4915 N N . HIS A 1 622 ? -21.151 21.129 -13.142 1.00 77.44 622 HIS A N 1
ATOM 4916 C CA . HIS A 1 622 ? -22.122 20.334 -12.403 1.00 77.44 622 HIS A CA 1
ATOM 4917 C C . HIS A 1 622 ? -21.479 19.819 -11.105 1.00 77.44 622 HIS A C 1
ATOM 4919 O O . HIS A 1 622 ? -20.531 19.033 -11.155 1.00 77.44 622 HIS A O 1
ATOM 4925 N N . CYS A 1 623 ? -22.018 20.218 -9.949 1.00 75.06 623 CYS A N 1
ATOM 4926 C CA . CYS A 1 623 ? -21.553 19.752 -8.638 1.00 75.06 623 CYS A CA 1
ATOM 4927 C C . CYS A 1 623 ? -22.722 19.276 -7.771 1.00 75.06 623 CYS A C 1
ATOM 4929 O O . CYS A 1 623 ? -23.839 19.782 -7.884 1.00 75.06 623 CYS A O 1
ATOM 4931 N N . ASP A 1 624 ? -22.425 18.357 -6.858 1.00 74.44 624 ASP A N 1
ATOM 4932 C CA . ASP A 1 624 ? -23.308 17.961 -5.768 1.00 74.44 624 ASP A CA 1
ATOM 4933 C C . ASP A 1 624 ? -22.944 18.718 -4.479 1.00 74.44 624 ASP A C 1
ATOM 4935 O O . ASP A 1 624 ? -21.807 19.145 -4.254 1.00 74.44 624 ASP A O 1
ATOM 4939 N N . LEU A 1 625 ? -23.946 18.870 -3.618 1.00 77.81 625 LEU A N 1
ATOM 4940 C CA . LEU A 1 625 ? -23.775 19.239 -2.219 1.00 77.81 625 LEU A CA 1
ATOM 4941 C C . LEU A 1 625 ? -23.861 17.951 -1.396 1.00 77.81 625 LEU A C 1
ATOM 4943 O O . LEU A 1 625 ? -24.681 17.095 -1.714 1.00 77.81 625 LEU A O 1
ATOM 4947 N N . LEU A 1 626 ? -23.040 17.797 -0.362 1.00 79.88 626 LEU A N 1
ATOM 4948 C CA . LEU A 1 626 ? -23.194 16.736 0.632 1.00 79.88 626 LEU A CA 1
ATOM 4949 C C . LEU A 1 626 ? -23.215 17.360 2.026 1.00 79.88 626 LEU A C 1
ATOM 4951 O O . LEU A 1 626 ? -22.364 18.188 2.363 1.00 79.88 626 LEU A O 1
ATOM 4955 N N . LEU A 1 627 ? -24.194 16.950 2.829 1.00 80.25 627 LEU A N 1
ATOM 4956 C CA . LEU A 1 627 ? -24.415 17.448 4.181 1.00 80.25 627 LEU A CA 1
ATOM 4957 C C . LEU A 1 627 ? -24.252 16.317 5.189 1.00 80.25 627 LEU A C 1
ATOM 4959 O O . LEU A 1 627 ? -24.964 15.316 5.118 1.00 80.25 627 LEU A O 1
ATOM 4963 N N . TYR A 1 628 ? -23.351 16.507 6.149 1.00 83.38 628 TYR A N 1
ATOM 4964 C CA . TYR A 1 628 ? -23.142 15.588 7.261 1.00 83.38 628 TYR A CA 1
ATOM 4965 C C . TYR A 1 628 ? -23.397 16.293 8.592 1.00 83.38 628 TYR A C 1
ATOM 4967 O O . TYR A 1 628 ? -22.855 17.361 8.862 1.00 83.38 628 TYR A O 1
ATOM 4975 N N . MET A 1 629 ? -24.208 15.687 9.450 1.00 83.19 629 MET A N 1
ATOM 4976 C CA . MET A 1 629 ? -24.382 16.098 10.838 1.00 83.19 629 MET A CA 1
ATOM 4977 C C . MET A 1 629 ? -23.361 15.375 11.709 1.00 83.19 629 MET A C 1
ATOM 4979 O O . MET A 1 629 ? -23.283 14.154 11.669 1.00 83.19 629 MET A O 1
ATOM 4983 N N . ARG A 1 630 ? -22.610 16.099 12.535 1.00 78.88 630 ARG A N 1
ATOM 4984 C CA . ARG A 1 630 ? -21.648 15.507 13.480 1.00 78.88 630 ARG A CA 1
ATOM 4985 C C . ARG A 1 630 ? -22.158 15.481 14.916 1.00 78.88 630 ARG A C 1
ATOM 4987 O O . ARG A 1 630 ? -21.860 14.564 15.670 1.00 78.88 630 ARG A O 1
ATOM 4994 N N . SER A 1 631 ? -22.916 16.501 15.293 1.00 74.12 631 SER A N 1
ATOM 4995 C CA . SER A 1 631 ? -23.570 16.612 16.594 1.00 74.12 631 SER A CA 1
ATOM 4996 C C . SER A 1 631 ? -24.927 17.261 16.400 1.00 74.12 631 SER A C 1
ATOM 4998 O O . SER A 1 631 ? -25.086 18.061 15.481 1.00 74.12 631 SER A O 1
ATOM 5000 N N . LYS A 1 632 ? -25.888 16.919 17.257 1.00 71.12 632 LYS A N 1
ATOM 5001 C CA . LYS A 1 632 ? -27.227 17.519 17.291 1.00 71.12 632 LYS A CA 1
ATOM 5002 C C . LYS A 1 632 ? -27.323 18.665 18.302 1.00 71.12 632 LYS A C 1
ATOM 5004 O O . LYS A 1 632 ? -28.123 19.577 18.115 1.00 71.12 632 LYS A O 1
ATOM 5009 N N . VAL A 1 633 ? -26.529 18.614 19.374 1.00 72.06 633 VAL A N 1
ATOM 5010 C CA . VAL A 1 633 ? -26.555 19.596 20.465 1.00 72.06 633 VAL A CA 1
ATOM 5011 C C . VAL A 1 633 ? -25.116 19.938 20.865 1.00 72.06 633 VAL A C 1
ATOM 5013 O O . VAL A 1 633 ? -24.472 19.150 21.556 1.00 72.06 633 VAL A O 1
ATOM 5016 N N . PRO A 1 634 ? -24.571 21.088 20.433 1.00 73.56 634 PRO A N 1
ATOM 5017 C CA . PRO A 1 634 ? -25.105 21.987 19.398 1.00 73.56 634 PRO A CA 1
ATOM 5018 C C . PRO A 1 634 ? -25.132 21.305 18.018 1.00 73.56 634 PRO A C 1
ATOM 5020 O O . PRO A 1 634 ? -24.363 20.367 17.788 1.00 73.56 634 PRO A O 1
ATOM 5023 N N . LEU A 1 635 ? -25.999 21.753 17.099 1.00 80.25 635 LEU A N 1
ATOM 5024 C CA . LEU A 1 635 ? -26.062 21.168 15.756 1.00 80.25 635 LEU A CA 1
ATOM 5025 C C . LEU A 1 635 ? -24.797 21.561 14.983 1.00 80.25 635 LEU A C 1
ATOM 5027 O O . LEU A 1 635 ? -24.551 22.739 14.724 1.00 80.25 635 LEU A O 1
ATOM 5031 N N . ILE A 1 636 ? -23.994 20.562 14.623 1.00 83.38 636 ILE A N 1
ATOM 5032 C CA . ILE A 1 636 ? -22.756 20.722 13.861 1.00 83.38 636 ILE A CA 1
ATOM 5033 C C . ILE A 1 636 ? -22.951 20.103 12.485 1.00 83.38 636 ILE A C 1
ATOM 5035 O O . ILE A 1 636 ? -23.159 18.891 12.381 1.00 83.38 636 ILE A O 1
ATOM 5039 N N . LEU A 1 637 ? -22.833 20.930 11.449 1.00 83.44 637 LEU A N 1
ATOM 5040 C CA . LEU A 1 637 ? -22.930 20.525 10.053 1.00 83.44 637 LEU A CA 1
ATOM 5041 C C . LEU A 1 637 ? -21.564 20.644 9.376 1.00 83.44 637 LEU A C 1
ATOM 5043 O O . LEU A 1 637 ? -20.932 21.702 9.397 1.00 83.44 637 LEU A O 1
ATOM 5047 N N . HIS A 1 638 ? -21.130 19.555 8.755 1.00 85.12 638 HIS A N 1
ATOM 5048 C CA . HIS A 1 638 ? -20.059 19.538 7.772 1.00 85.12 638 HIS A CA 1
ATOM 5049 C C . HIS A 1 638 ? -20.686 19.596 6.381 1.00 85.12 638 HIS A C 1
ATOM 5051 O O . HIS A 1 638 ? -21.519 18.759 6.022 1.00 85.12 638 HIS A O 1
ATOM 5057 N N . VAL A 1 639 ? -20.293 20.603 5.605 1.00 79.31 639 VAL A N 1
ATOM 5058 C CA . VAL A 1 639 ? -20.832 20.846 4.269 1.00 79.31 639 VAL A CA 1
ATOM 5059 C C . VAL A 1 639 ? -19.738 20.724 3.220 1.00 79.31 639 VAL A C 1
ATOM 5061 O O . VAL A 1 639 ? -18.720 21.425 3.274 1.00 79.31 639 VAL A O 1
ATOM 5064 N N . TYR A 1 640 ? -19.990 19.869 2.233 1.00 75.38 640 TYR A N 1
ATOM 5065 C CA . TYR A 1 640 ? -19.088 19.599 1.123 1.00 75.38 640 TYR A CA 1
ATOM 5066 C C . TYR A 1 640 ? -19.728 19.999 -0.196 1.00 75.38 640 TYR A C 1
ATOM 5068 O O . TYR A 1 640 ? -20.858 19.617 -0.492 1.00 75.38 640 TYR A O 1
ATOM 5076 N N . PHE A 1 641 ? -18.969 20.729 -1.003 1.00 74.06 641 PHE A N 1
ATOM 5077 C CA . PHE A 1 641 ? -19.297 21.008 -2.393 1.00 74.06 641 PHE A CA 1
ATOM 5078 C C . PHE A 1 641 ? -18.377 20.177 -3.258 1.00 74.06 641 PHE A C 1
ATOM 5080 O O . PHE A 1 641 ? -17.158 20.343 -3.198 1.00 74.06 641 PHE A O 1
ATOM 5087 N N . PHE A 1 642 ? -18.955 19.257 -4.019 1.00 68.31 642 PHE A N 1
ATOM 5088 C CA . PHE A 1 642 ? -18.192 18.170 -4.594 1.00 68.31 642 PHE A CA 1
ATOM 5089 C C . PHE A 1 642 ? -18.529 17.967 -6.081 1.00 68.31 642 PHE A C 1
ATOM 5091 O O . PHE A 1 642 ? -19.698 17.757 -6.412 1.00 68.31 642 PHE A O 1
ATOM 5098 N N . PRO A 1 643 ? -17.550 18.053 -7.005 1.00 65.94 643 PRO A N 1
ATOM 5099 C CA . PRO A 1 643 ? -17.783 17.700 -8.405 1.00 65.94 643 PRO A CA 1
ATOM 5100 C C . PRO A 1 643 ? -18.041 16.193 -8.512 1.00 65.94 643 PRO A C 1
ATOM 5102 O O . PRO A 1 643 ? -17.389 15.421 -7.826 1.00 65.94 643 PRO A O 1
ATOM 5105 N N . PHE A 1 644 ? -19.000 15.773 -9.336 1.00 62.72 644 PHE A N 1
ATOM 5106 C CA . PHE A 1 644 ? -19.550 14.409 -9.331 1.00 62.72 644 PHE A CA 1
ATOM 5107 C C . PHE A 1 644 ? -18.499 13.299 -9.593 1.00 62.72 644 PHE A C 1
ATOM 5109 O O . PHE A 1 644 ? -18.223 12.963 -10.741 1.00 62.72 644 PHE A O 1
ATOM 5116 N N . ASP A 1 645 ? -17.935 12.717 -8.528 1.00 65.62 645 ASP A N 1
ATOM 5117 C CA . ASP A 1 645 ? -16.951 11.621 -8.556 1.00 65.62 645 ASP A CA 1
ATOM 5118 C C . ASP A 1 645 ? -17.248 10.607 -7.434 1.00 65.62 645 ASP A C 1
ATOM 5120 O O . ASP A 1 645 ? -17.096 10.896 -6.242 1.00 65.62 645 ASP A O 1
ATOM 5124 N N . ASP A 1 646 ? -17.689 9.407 -7.820 1.00 60.66 646 ASP A N 1
ATOM 5125 C CA . ASP A 1 646 ? -18.081 8.348 -6.886 1.00 60.66 646 ASP A CA 1
ATOM 5126 C C . ASP A 1 646 ? -16.895 7.858 -6.029 1.00 60.66 646 ASP A C 1
ATOM 5128 O O . ASP A 1 646 ? -17.072 7.580 -4.842 1.00 60.66 646 ASP A O 1
ATOM 5132 N N . CYS A 1 647 ? -15.664 7.846 -6.557 1.00 57.78 647 CYS A N 1
ATOM 5133 C CA . CYS A 1 647 ? -14.473 7.429 -5.803 1.00 57.78 647 CYS A CA 1
ATOM 5134 C C . CYS A 1 647 ? -14.163 8.389 -4.648 1.00 57.78 647 CYS A C 1
ATOM 5136 O O . CYS A 1 647 ? -13.804 7.986 -3.538 1.00 57.78 647 CYS A O 1
ATOM 5138 N N . ALA A 1 648 ? -14.290 9.685 -4.901 1.00 63.38 648 ALA A N 1
ATOM 5139 C CA . ALA A 1 648 ? -14.032 10.700 -3.896 1.00 63.38 648 ALA A CA 1
ATOM 5140 C C . ALA A 1 648 ? -15.198 10.851 -2.908 1.00 63.38 648 ALA A C 1
ATOM 5142 O O . ALA A 1 648 ? -14.962 11.114 -1.727 1.00 63.38 648 ALA A O 1
ATOM 5143 N N . LYS A 1 649 ? -16.434 10.569 -3.338 1.00 66.81 649 LYS A N 1
ATOM 5144 C CA . LYS A 1 649 ? -17.573 10.394 -2.432 1.00 66.81 649 LYS A CA 1
ATOM 5145 C C . LYS A 1 649 ? -17.367 9.212 -1.475 1.00 66.81 649 LYS A C 1
ATOM 5147 O O . LYS A 1 649 ? -17.560 9.383 -0.276 1.00 66.81 649 LYS A O 1
ATOM 5152 N N . GLU A 1 650 ? -16.901 8.057 -1.957 1.00 66.56 650 GLU A N 1
ATOM 5153 C CA . GLU A 1 650 ? -16.563 6.900 -1.107 1.00 66.56 650 GLU A CA 1
ATOM 5154 C C . GLU A 1 650 ? -15.461 7.234 -0.086 1.00 66.56 650 GLU A C 1
ATOM 5156 O O . GLU A 1 650 ? -15.514 6.811 1.072 1.00 66.56 650 GLU A O 1
ATOM 5161 N N . LYS A 1 651 ? -14.437 7.997 -0.497 1.00 65.31 651 LYS A N 1
ATOM 5162 C CA . LYS A 1 651 ? -13.386 8.470 0.416 1.00 65.31 651 LYS A CA 1
ATOM 5163 C C . LYS A 1 651 ? -13.972 9.373 1.500 1.00 65.31 651 LYS A C 1
ATOM 5165 O O . LYS A 1 651 ? -13.674 9.177 2.676 1.00 65.31 651 LYS A O 1
ATOM 5170 N N . LEU A 1 652 ? -14.845 10.299 1.114 1.00 69.94 652 LEU A N 1
ATOM 5171 C CA . LEU A 1 652 ? -15.521 11.186 2.049 1.00 69.94 652 LEU A CA 1
ATOM 5172 C C . LEU A 1 652 ? -16.410 10.415 3.035 1.00 69.94 652 LEU A C 1
ATOM 5174 O O . LEU A 1 652 ? -16.367 10.680 4.231 1.00 69.94 652 LEU A O 1
ATOM 5178 N N . GLU A 1 653 ? -17.159 9.416 2.571 1.00 68.94 653 GLU A N 1
ATOM 5179 C CA . GLU A 1 653 ? -17.959 8.533 3.432 1.00 68.94 653 GLU A CA 1
ATOM 5180 C C . GLU A 1 653 ? -17.086 7.770 4.448 1.00 68.94 653 GLU A C 1
ATOM 5182 O O . GLU A 1 653 ? -17.501 7.542 5.587 1.00 68.94 653 GLU A O 1
ATOM 5187 N N . LYS A 1 654 ? -15.845 7.411 4.080 1.00 68.12 654 LYS A N 1
ATOM 5188 C CA . LYS A 1 654 ? -14.870 6.810 5.007 1.00 68.12 654 LYS A CA 1
ATOM 5189 C C . LYS A 1 654 ? -14.323 7.805 6.035 1.00 68.12 654 LYS A C 1
ATOM 5191 O O . LYS A 1 654 ? -14.004 7.381 7.146 1.00 68.12 654 LYS A O 1
ATOM 5196 N N . GLU A 1 655 ? -14.175 9.076 5.683 1.00 71.31 655 GLU A N 1
ATOM 5197 C CA . GLU A 1 655 ? -13.715 10.134 6.593 1.00 71.31 655 GLU A CA 1
ATOM 5198 C C . GLU A 1 655 ? -14.833 10.551 7.564 1.00 71.31 655 GLU A C 1
ATOM 5200 O O . GLU A 1 655 ? -14.629 10.618 8.777 1.00 71.31 655 GLU A O 1
ATOM 5205 N N . GLU A 1 656 ? -16.057 10.699 7.058 1.00 75.75 656 GLU A N 1
ATOM 5206 C CA . GLU A 1 656 ? -17.257 11.075 7.811 1.00 75.75 656 GLU A CA 1
ATOM 5207 C C . GLU A 1 656 ? -17.956 9.878 8.489 1.00 75.75 656 GLU A C 1
ATOM 5209 O O . GLU A 1 656 ? -19.107 9.983 8.908 1.00 75.75 656 GLU A O 1
ATOM 5214 N N . LYS A 1 657 ? -17.258 8.747 8.699 1.00 70.75 657 LYS A N 1
ATOM 5215 C CA . LYS A 1 657 ? -17.774 7.529 9.379 1.00 70.75 657 LYS A CA 1
ATOM 5216 C C . LYS A 1 657 ? -18.490 7.802 10.707 1.00 70.75 657 LYS A C 1
ATOM 5218 O O . LYS A 1 657 ? -19.382 7.056 11.123 1.00 70.75 657 LYS A O 1
ATOM 5223 N N . SER A 1 658 ? -18.038 8.832 11.418 1.00 65.06 658 SER A N 1
ATOM 5224 C CA . SER A 1 658 ? -18.585 9.225 12.721 1.00 65.06 658 SER A CA 1
ATOM 5225 C C . SER A 1 658 ? -19.785 10.175 12.632 1.00 65.06 658 SER A C 1
ATOM 5227 O O . SER A 1 658 ? -20.527 10.283 13.606 1.00 65.06 658 SER A O 1
ATOM 5229 N N . SER A 1 659 ? -20.022 10.777 11.468 1.00 76.75 659 SER A N 1
ATOM 5230 C CA . SER A 1 659 ? -21.103 11.722 11.192 1.00 76.75 659 SER A CA 1
ATOM 5231 C C . SER A 1 659 ? -22.288 11.043 10.495 1.00 76.75 659 SER A C 1
ATOM 5233 O O . SER A 1 659 ? -22.294 9.832 10.250 1.00 76.75 659 SER A O 1
ATOM 5235 N N . TYR A 1 660 ? -23.332 11.819 10.210 1.00 78.44 660 TYR A N 1
ATOM 5236 C CA . TYR A 1 660 ? -24.603 11.341 9.681 1.00 78.44 660 TYR A CA 1
ATOM 5237 C C . TYR A 1 660 ? -24.987 12.077 8.396 1.00 78.44 660 TYR A C 1
ATOM 5239 O O . TYR A 1 660 ? -25.167 13.293 8.449 1.00 78.44 660 TYR A O 1
ATOM 5247 N N . PRO A 1 661 ? -25.168 11.387 7.260 1.00 81.94 661 PRO A N 1
ATOM 5248 C CA . PRO A 1 661 ? -25.599 12.039 6.032 1.00 81.94 661 PRO A CA 1
ATOM 5249 C C . PRO A 1 661 ? -27.035 12.555 6.178 1.00 81.94 661 PRO A C 1
ATOM 5251 O O . PRO A 1 661 ? -27.932 11.824 6.606 1.00 81.94 661 PRO A O 1
ATOM 5254 N N . ILE A 1 662 ? -27.259 13.810 5.799 1.00 79.56 662 ILE A N 1
ATOM 5255 C CA . ILE A 1 662 ? -28.584 14.427 5.764 1.00 79.56 662 ILE A CA 1
ATOM 5256 C C . ILE A 1 662 ? -29.105 14.389 4.321 1.00 79.56 662 ILE A C 1
ATOM 5258 O O . ILE A 1 662 ? -28.469 14.961 3.434 1.00 79.56 662 ILE A O 1
ATOM 5262 N N . PRO A 1 663 ? -30.263 13.757 4.058 1.00 77.06 663 PRO A N 1
ATOM 5263 C CA . PRO A 1 663 ? -30.888 13.791 2.741 1.00 77.06 663 PRO A CA 1
ATOM 5264 C C . PRO A 1 663 ? -31.296 15.214 2.346 1.00 77.06 663 PRO A C 1
ATOM 5266 O O . PRO A 1 663 ? -31.905 15.935 3.133 1.00 77.06 663 PRO A O 1
ATOM 5269 N N . HIS A 1 664 ? -31.010 15.611 1.109 1.00 76.06 664 HIS A N 1
ATOM 5270 C CA . HIS A 1 664 ? -31.446 16.894 0.557 1.00 76.06 664 HIS A CA 1
ATOM 5271 C C . HIS A 1 664 ? -31.568 16.811 -0.977 1.00 76.06 664 HIS A C 1
ATOM 5273 O O . HIS A 1 664 ? -30.976 15.923 -1.599 1.00 76.06 664 HIS A O 1
ATOM 5279 N N . PRO A 1 665 ? -32.328 17.716 -1.623 1.00 73.75 665 PRO A N 1
ATOM 5280 C CA . PRO A 1 665 ? -32.391 17.777 -3.079 1.00 73.75 665 PRO A CA 1
ATOM 5281 C C . PRO A 1 665 ? -31.040 18.180 -3.685 1.00 73.75 665 PRO A C 1
ATOM 5283 O O . PRO A 1 665 ? -30.311 19.008 -3.124 1.00 73.75 665 PRO A O 1
ATOM 5286 N N . ARG A 1 666 ? -30.721 17.610 -4.853 1.00 71.44 666 ARG A N 1
ATOM 5287 C CA . ARG A 1 666 ? -29.550 18.008 -5.642 1.00 71.44 666 ARG A CA 1
ATOM 5288 C C . ARG A 1 666 ? -29.727 19.413 -6.233 1.00 71.44 666 ARG A C 1
ATOM 5290 O O . ARG A 1 666 ? -30.861 19.796 -6.524 1.00 71.44 666 ARG A O 1
ATOM 5297 N N . PRO A 1 667 ? -28.630 20.152 -6.454 1.00 74.19 667 PRO A N 1
ATOM 5298 C CA . PRO A 1 667 ? -28.647 21.375 -7.246 1.00 74.19 667 PRO A CA 1
ATOM 5299 C C . PRO A 1 667 ? -29.176 21.150 -8.665 1.00 74.19 667 PRO A C 1
ATOM 5301 O O . PRO A 1 667 ? -28.781 20.212 -9.355 1.00 74.19 667 PRO A O 1
ATOM 5304 N N . ASP A 1 668 ? -30.092 22.014 -9.095 1.00 70.31 668 ASP A N 1
ATOM 5305 C CA . ASP A 1 668 ? -30.708 22.012 -10.427 1.00 70.31 668 ASP A CA 1
ATOM 5306 C C . ASP A 1 668 ? -29.969 22.921 -11.426 1.00 70.31 668 ASP A C 1
ATOM 5308 O O . ASP A 1 668 ? -30.241 22.883 -12.630 1.00 70.31 668 ASP A O 1
ATOM 5312 N N . ARG A 1 669 ? -29.010 23.712 -10.928 1.00 72.56 669 ARG A N 1
ATOM 5313 C CA . ARG A 1 669 ? -28.162 24.636 -11.687 1.00 72.56 669 ARG A CA 1
ATOM 5314 C C . ARG A 1 669 ? -26.678 24.339 -11.453 1.00 72.56 669 ARG A C 1
ATOM 5316 O O . ARG A 1 669 ? -26.313 23.941 -10.346 1.00 72.56 669 ARG A O 1
ATOM 5323 N N . PRO A 1 670 ? -25.819 24.538 -12.468 1.00 74.69 670 PRO A N 1
ATOM 5324 C CA . PRO A 1 670 ? -24.379 24.386 -12.308 1.00 74.69 670 PRO A CA 1
ATOM 5325 C C . PRO A 1 670 ? -23.797 25.534 -11.468 1.00 74.69 670 PRO A C 1
ATOM 5327 O O . PRO A 1 670 ? -24.360 26.631 -11.401 1.00 74.69 670 PRO A O 1
ATOM 5330 N N . PHE A 1 671 ? -22.651 25.285 -10.839 1.00 74.31 671 PHE A N 1
ATOM 5331 C CA . PHE A 1 671 ? -21.934 26.276 -10.042 1.00 74.31 671 PHE A CA 1
ATOM 5332 C C . PHE A 1 671 ? -20.710 26.788 -10.772 1.00 74.31 671 PHE A C 1
ATOM 5334 O O . PHE A 1 671 ? -20.072 26.080 -11.548 1.00 74.31 671 PHE A O 1
ATOM 5341 N N . ARG A 1 672 ? -20.331 28.021 -10.456 1.00 72.31 672 ARG A N 1
ATOM 5342 C CA . ARG A 1 672 ? -19.133 28.621 -11.020 1.00 72.31 672 ARG A CA 1
ATOM 5343 C C . ARG A 1 672 ? -17.931 28.288 -10.145 1.00 72.31 672 ARG A C 1
ATOM 5345 O O . ARG A 1 672 ? -17.880 28.652 -8.972 1.00 72.31 672 ARG A O 1
ATOM 5352 N N . MET A 1 673 ? -16.949 27.586 -10.698 1.00 68.44 673 MET A N 1
ATOM 5353 C CA . MET A 1 673 ? -15.768 27.209 -9.921 1.00 68.44 673 MET A CA 1
ATOM 5354 C C . MET A 1 673 ? -14.904 28.421 -9.576 1.00 68.44 673 MET A C 1
ATOM 5356 O O . MET A 1 673 ? -14.881 29.420 -10.297 1.00 68.44 673 MET A O 1
ATOM 5360 N N . LYS A 1 674 ? -14.159 28.319 -8.466 1.00 62.72 674 LYS A N 1
ATOM 5361 C CA . LYS A 1 674 ? -13.232 29.359 -7.976 1.00 62.72 674 LYS A CA 1
ATOM 5362 C C . LYS A 1 674 ? -13.882 30.727 -7.694 1.00 62.72 674 LYS A C 1
ATOM 5364 O O . LYS A 1 674 ? -13.160 31.699 -7.490 1.00 62.72 674 LYS A O 1
ATOM 5369 N N . THR A 1 675 ? -15.211 30.813 -7.630 1.00 68.56 675 THR A N 1
ATOM 5370 C CA . THR A 1 675 ? -15.923 31.974 -7.080 1.00 68.56 675 THR A CA 1
ATOM 5371 C C . THR A 1 675 ? -16.399 31.655 -5.671 1.00 68.56 675 THR A C 1
ATOM 5373 O O . THR A 1 675 ? -16.824 30.531 -5.395 1.00 68.56 675 THR A O 1
ATOM 5376 N N . ALA A 1 676 ? -16.334 32.637 -4.780 1.00 70.81 676 ALA A N 1
ATOM 5377 C CA . ALA A 1 676 ? -16.834 32.478 -3.428 1.00 70.81 676 ALA A CA 1
ATOM 5378 C C . ALA A 1 676 ? -18.370 32.396 -3.424 1.00 70.81 676 ALA A C 1
ATOM 5380 O O . ALA A 1 676 ? -19.067 33.104 -4.162 1.00 70.81 676 ALA A O 1
ATOM 5381 N N . HIS A 1 677 ? -18.886 31.462 -2.632 1.00 76.12 677 HIS A N 1
ATOM 5382 C CA . HIS A 1 677 ? -20.309 31.279 -2.395 1.00 76.12 677 HIS A CA 1
ATOM 5383 C C . HIS A 1 677 ? -20.577 31.307 -0.895 1.00 76.12 677 HIS A C 1
ATOM 5385 O O . HIS A 1 677 ? -19.791 30.798 -0.096 1.00 76.12 677 HIS A O 1
ATOM 5391 N N . ASN A 1 678 ? -21.715 31.875 -0.522 1.00 78.94 678 ASN A N 1
ATOM 5392 C CA . ASN A 1 678 ? -22.156 31.975 0.857 1.00 78.94 678 ASN A CA 1
ATOM 5393 C C . ASN A 1 678 ? -23.332 31.032 1.058 1.00 78.94 678 ASN A C 1
ATOM 5395 O O . ASN A 1 678 ? -24.370 31.171 0.411 1.00 78.94 678 ASN A O 1
ATOM 5399 N N . LEU A 1 679 ? -23.148 30.050 1.934 1.00 82.25 679 LEU A N 1
ATOM 5400 C CA . LEU A 1 679 ? -24.231 29.196 2.387 1.00 82.25 679 LEU A CA 1
ATOM 5401 C C . LEU A 1 679 ? -24.841 29.839 3.625 1.00 82.25 679 LEU A C 1
ATOM 5403 O O . LEU A 1 679 ? -24.229 29.844 4.693 1.00 82.25 679 LEU A O 1
ATOM 5407 N N . ASP A 1 680 ? -26.031 30.394 3.452 1.00 84.50 680 ASP A N 1
ATOM 5408 C CA . ASP A 1 680 ? -26.824 30.927 4.544 1.00 84.50 680 ASP A CA 1
ATOM 5409 C C . ASP A 1 680 ? -27.466 29.772 5.317 1.00 84.50 680 ASP A C 1
ATOM 5411 O O . ASP A 1 680 ? -28.196 28.946 4.750 1.00 84.50 680 ASP A O 1
ATOM 5415 N N . VAL A 1 681 ? -27.149 29.708 6.611 1.00 85.44 681 VAL A N 1
ATOM 5416 C CA . VAL A 1 681 ? -27.668 28.724 7.564 1.00 85.44 681 VAL A CA 1
ATOM 5417 C C . VAL A 1 681 ? -28.287 29.498 8.729 1.00 85.44 681 VAL A C 1
ATOM 5419 O O . VAL A 1 681 ? -27.570 29.926 9.638 1.00 85.44 681 VAL A O 1
ATOM 5422 N N . PRO A 1 682 ? -29.616 29.699 8.727 1.00 80.62 682 PRO A N 1
ATOM 5423 C CA . PRO A 1 682 ? -30.291 30.495 9.740 1.00 80.62 682 PRO A CA 1
ATOM 5424 C C . PRO A 1 682 ? -29.986 30.003 11.159 1.00 80.62 682 PRO A C 1
ATOM 5426 O O . PRO A 1 682 ? -30.133 28.822 11.469 1.00 80.62 682 PRO A O 1
ATOM 5429 N N . GLY A 1 683 ? -29.571 30.924 12.031 1.00 74.94 683 GLY A N 1
ATOM 5430 C CA . GLY A 1 683 ? -29.247 30.620 13.428 1.00 74.94 683 GLY A CA 1
ATOM 5431 C C . GLY A 1 683 ? -27.854 30.023 13.663 1.00 74.94 683 GLY A C 1
ATOM 5432 O O . GLY A 1 683 ? -27.525 29.709 14.808 1.00 74.94 683 GLY A O 1
ATOM 5433 N N . ALA A 1 684 ? -27.015 29.887 12.632 1.00 81.75 684 ALA A N 1
ATOM 5434 C CA . ALA A 1 684 ? -25.623 29.500 12.823 1.00 81.75 684 ALA A CA 1
ATOM 5435 C C . ALA A 1 684 ? -24.843 30.601 13.563 1.00 81.75 684 ALA A C 1
ATOM 5437 O O . ALA A 1 684 ? -24.869 31.776 13.202 1.00 81.75 684 ALA A O 1
ATOM 5438 N N . SER A 1 685 ? -24.136 30.216 14.621 1.00 75.44 685 SER A N 1
ATOM 5439 C CA . SER A 1 685 ? -23.260 31.099 15.393 1.00 75.44 685 SER A CA 1
ATOM 5440 C C . SER A 1 685 ? -21.824 31.090 14.875 1.00 75.44 685 SER A C 1
ATOM 5442 O O . SER A 1 685 ? -21.075 32.041 15.101 1.00 75.44 685 SER A O 1
ATOM 5444 N N . ILE A 1 686 ? -21.436 30.030 14.159 1.00 75.88 686 ILE A N 1
ATOM 5445 C CA . ILE A 1 686 ? -20.126 29.894 13.523 1.00 75.88 686 ILE A CA 1
ATOM 5446 C C . ILE A 1 686 ? -20.323 29.597 12.044 1.00 75.88 686 ILE A C 1
ATOM 5448 O O . ILE A 1 686 ? -21.021 28.648 11.683 1.00 75.88 686 ILE A O 1
ATOM 5452 N N . HIS A 1 687 ? -19.638 30.393 11.227 1.00 77.62 687 HIS A N 1
ATOM 5453 C CA . HIS A 1 687 ? -19.549 30.265 9.780 1.00 77.62 687 HIS A CA 1
ATOM 5454 C C . HIS A 1 687 ? -18.073 30.134 9.372 1.00 77.62 687 HIS A C 1
ATOM 5456 O O . HIS A 1 687 ? -17.195 30.629 10.097 1.00 77.62 687 HIS A O 1
ATOM 5462 N N . PRO A 1 688 ? -17.769 29.506 8.225 1.00 68.88 688 PRO A N 1
ATOM 5463 C CA . PRO A 1 688 ? -16.430 29.556 7.648 1.00 68.88 688 PRO A CA 1
ATOM 5464 C C . PRO A 1 688 ? -16.000 31.016 7.401 1.00 68.88 688 PRO A C 1
ATOM 5466 O O . PRO A 1 688 ? -16.796 31.846 6.967 1.00 68.88 688 PRO A O 1
ATOM 5469 N N . ARG A 1 689 ? -14.741 31.346 7.738 1.00 57.66 689 ARG A N 1
ATOM 5470 C CA . ARG A 1 689 ? -14.194 32.721 7.671 1.00 57.66 689 ARG A CA 1
ATOM 5471 C C . ARG A 1 689 ? -13.926 33.211 6.248 1.00 57.66 689 ARG A C 1
ATOM 5473 O O . ARG A 1 689 ? -13.904 34.413 6.016 1.00 57.66 689 ARG A O 1
ATOM 5480 N N . GLU A 1 690 ? -13.691 32.284 5.333 1.00 59.91 690 GLU A N 1
ATOM 5481 C CA . GLU A 1 690 ? -13.495 32.532 3.910 1.00 59.91 690 GLU A CA 1
ATOM 5482 C C . GLU A 1 690 ? -14.693 31.903 3.195 1.00 59.91 690 GLU A C 1
ATOM 5484 O O . GLU A 1 690 ? -15.090 30.789 3.545 1.00 59.91 690 GLU A O 1
ATOM 5489 N N . GLY A 1 691 ? -15.316 32.626 2.257 1.00 58.56 691 GLY A N 1
ATOM 5490 C CA . GLY A 1 691 ? -16.465 32.117 1.506 1.00 58.56 691 GLY A CA 1
ATOM 5491 C C . GLY A 1 691 ? -16.167 30.748 0.890 1.00 58.56 691 GLY A C 1
ATOM 5492 O O . GLY A 1 691 ? -15.017 30.419 0.579 1.00 58.56 691 GLY A O 1
ATOM 5493 N N . ILE A 1 692 ? -17.204 29.933 0.706 1.00 61.31 692 ILE A N 1
ATOM 5494 C CA . ILE A 1 692 ? -17.045 28.571 0.206 1.00 61.31 692 ILE A CA 1
ATOM 5495 C C . ILE A 1 692 ? -16.489 28.648 -1.213 1.00 61.31 692 ILE A C 1
ATOM 5497 O O . ILE A 1 692 ? -17.170 29.064 -2.154 1.00 61.31 692 ILE A O 1
ATOM 5501 N N . THR A 1 693 ? -15.228 28.260 -1.365 1.00 52.94 693 THR A N 1
ATOM 5502 C CA . THR A 1 693 ? -14.577 28.150 -2.664 1.00 52.94 693 THR A CA 1
ATOM 5503 C C . THR A 1 693 ? -14.535 26.687 -3.059 1.00 52.94 693 THR A C 1
ATOM 5505 O O . THR A 1 693 ? -13.968 25.850 -2.366 1.00 52.94 693 THR A O 1
ATOM 5508 N N . PHE A 1 694 ? -15.150 26.383 -4.199 1.00 59.28 694 PHE A N 1
ATOM 5509 C CA . PHE A 1 694 ? -15.195 25.042 -4.766 1.00 59.28 694 PHE A CA 1
ATOM 5510 C C . PHE A 1 694 ? -13.773 24.553 -5.080 1.00 59.28 694 PHE A C 1
ATOM 5512 O O . PHE A 1 694 ? -13.186 24.931 -6.099 1.00 59.28 694 PHE A O 1
ATOM 5519 N N . ARG A 1 695 ? -13.200 23.724 -4.204 1.00 52.84 695 ARG A N 1
ATOM 5520 C CA . ARG A 1 695 ? -11.931 23.023 -4.426 1.00 52.84 695 ARG A CA 1
ATOM 5521 C C . ARG A 1 695 ? -12.090 21.556 -4.032 1.00 52.84 695 ARG A C 1
ATOM 5523 O O . ARG A 1 695 ? -12.785 21.228 -3.083 1.00 52.84 695 ARG A O 1
ATOM 5530 N N . ARG A 1 696 ? -11.417 20.670 -4.770 1.00 52.84 696 ARG A N 1
ATOM 5531 C CA . ARG A 1 696 ? -11.484 19.209 -4.564 1.00 52.84 696 ARG A CA 1
ATOM 5532 C C . ARG A 1 696 ? -10.779 18.733 -3.286 1.00 52.84 696 ARG A C 1
ATOM 5534 O O . ARG A 1 696 ? -10.962 17.595 -2.886 1.00 52.84 696 ARG A O 1
ATOM 5541 N N . GLU A 1 697 ? -9.994 19.610 -2.664 1.00 53.06 697 GLU A N 1
ATOM 5542 C CA . GLU A 1 697 ? -9.104 19.315 -1.532 1.00 53.06 697 GLU A CA 1
ATOM 5543 C C . GLU A 1 697 ? -9.306 20.308 -0.373 1.00 53.06 697 GLU A C 1
ATOM 5545 O O . GLU A 1 697 ? -8.398 20.555 0.417 1.00 53.06 697 GLU A O 1
ATOM 5550 N N . THR A 1 698 ? -10.482 20.939 -0.271 1.00 56.22 698 THR A N 1
ATOM 5551 C CA . THR A 1 698 ? -10.794 21.781 0.893 1.00 56.22 698 THR A CA 1
ATOM 5552 C C . THR A 1 698 ? -11.347 20.947 2.046 1.00 56.22 698 THR A C 1
ATOM 5554 O O . THR A 1 698 ? -12.190 20.080 1.808 1.00 56.22 698 THR A O 1
ATOM 5557 N N . PRO A 1 699 ? -10.930 21.228 3.295 1.00 57.91 699 PRO A N 1
ATOM 5558 C CA . PRO A 1 699 ? -11.570 20.652 4.474 1.00 57.91 699 PRO A CA 1
ATOM 5559 C C . PRO A 1 699 ? -13.068 21.015 4.516 1.00 57.91 699 PRO A C 1
ATOM 5561 O O . PRO A 1 699 ? -13.472 21.994 3.879 1.00 57.91 699 PRO A O 1
ATOM 5564 N N . PRO A 1 700 ? -13.902 20.257 5.258 1.00 67.75 700 PRO A N 1
ATOM 5565 C CA . PRO A 1 700 ? -15.326 20.553 5.391 1.00 67.75 700 PRO A CA 1
ATOM 5566 C C . PRO A 1 700 ? -15.579 22.003 5.779 1.00 67.75 700 PRO A C 1
ATOM 5568 O O . PRO A 1 700 ? -14.940 22.538 6.691 1.00 67.75 700 PRO A O 1
ATOM 5571 N N . ASN A 1 701 ? -16.593 22.608 5.162 1.00 73.94 701 ASN A N 1
ATOM 5572 C CA . ASN A 1 701 ? -17.120 23.866 5.663 1.00 73.94 701 ASN A CA 1
ATOM 5573 C C . ASN A 1 701 ? -17.926 23.568 6.923 1.00 73.94 701 ASN A C 1
ATOM 5575 O O . ASN A 1 701 ? -18.918 22.837 6.886 1.00 73.94 701 ASN A O 1
ATOM 5579 N N . TYR A 1 702 ? -17.451 24.106 8.038 1.00 79.31 702 TYR A N 1
ATOM 5580 C CA . TYR A 1 702 ? -18.000 23.858 9.359 1.00 79.31 702 TYR A CA 1
ATOM 5581 C C . TYR A 1 702 ? -19.027 24.929 9.725 1.00 79.31 702 TYR A C 1
ATOM 5583 O O . TYR A 1 702 ? -18.702 26.118 9.762 1.00 79.31 702 TYR A O 1
ATOM 5591 N N . PHE A 1 703 ? -20.240 24.491 10.056 1.00 82.12 703 PHE A N 1
ATOM 5592 C CA . PHE A 1 703 ? -21.304 25.345 10.574 1.00 82.12 703 PHE A CA 1
ATOM 5593 C C . PHE A 1 703 ? -21.752 24.834 11.938 1.00 82.12 703 PHE A C 1
ATOM 5595 O O . PHE A 1 703 ? -22.018 23.642 12.114 1.00 82.12 703 PHE A O 1
ATOM 5602 N N . LYS A 1 704 ? -21.853 25.749 12.904 1.00 81.44 704 LYS A N 1
ATOM 5603 C CA . LYS A 1 704 ? -22.363 25.459 14.247 1.00 81.44 704 LYS A CA 1
ATOM 5604 C C . LYS A 1 704 ? -23.629 26.261 14.484 1.00 81.44 704 LYS A C 1
ATOM 5606 O O . LYS A 1 704 ? -23.595 27.485 14.390 1.00 81.44 704 LYS A O 1
ATOM 5611 N N . VAL A 1 705 ? -24.710 25.580 14.828 1.00 81.56 705 VAL A N 1
ATOM 5612 C CA . VAL A 1 705 ? -25.975 26.182 15.252 1.00 81.56 705 VAL A CA 1
ATOM 5613 C C . VAL A 1 705 ? -26.103 25.937 16.755 1.00 81.56 705 VAL A C 1
ATOM 5615 O O . VAL A 1 705 ? -26.230 24.798 17.205 1.00 81.56 705 VAL A O 1
ATOM 5618 N N . ASP A 1 706 ? -25.983 27.012 17.538 1.00 63.06 706 ASP A N 1
ATOM 5619 C CA . ASP A 1 706 ? -25.899 26.950 19.008 1.00 63.06 706 ASP A CA 1
ATOM 5620 C C . ASP A 1 706 ? -27.253 26.730 19.701 1.00 63.06 706 ASP A C 1
ATOM 5622 O O . ASP A 1 706 ? -27.294 26.469 20.902 1.00 63.06 706 ASP A O 1
ATOM 5626 N N . THR A 1 707 ? -28.362 26.801 18.964 1.00 58.41 707 THR A N 1
ATOM 5627 C CA . THR A 1 707 ? -29.720 26.617 19.486 1.00 58.41 707 THR A CA 1
ATOM 5628 C C . THR A 1 707 ? -30.321 25.284 19.039 1.00 58.41 707 THR A C 1
ATOM 5630 O O . THR A 1 707 ? -30.067 24.798 17.936 1.00 58.41 707 THR A O 1
ATOM 5633 N N . SER A 1 708 ? -31.148 24.670 19.893 1.00 61.16 708 SER A N 1
ATOM 5634 C CA . SER A 1 708 ? -31.976 23.529 19.492 1.00 61.16 708 SER A CA 1
ATOM 5635 C C . SER A 1 708 ? -32.901 23.962 18.355 1.00 61.16 708 SER A C 1
ATOM 5637 O O . SER A 1 708 ? -33.618 24.948 18.525 1.00 61.16 708 SER A O 1
ATOM 5639 N N . LEU A 1 709 ? -32.918 23.248 17.220 1.00 64.69 709 LEU A N 1
ATOM 5640 C CA . LEU A 1 709 ? -33.850 23.560 16.130 1.00 64.69 709 LEU A CA 1
ATOM 5641 C C . LEU A 1 709 ? -35.284 23.550 16.669 1.00 64.69 709 LEU A C 1
ATOM 5643 O O . LEU A 1 709 ? -35.809 22.504 17.052 1.00 64.69 709 LEU A O 1
ATOM 5647 N N . GLU A 1 710 ? -35.935 24.707 16.697 1.00 63.47 710 GLU A N 1
ATOM 5648 C CA . GLU A 1 710 ? -37.361 24.799 17.017 1.00 63.47 710 GLU A CA 1
ATOM 5649 C C . GLU A 1 710 ? -38.216 24.485 15.781 1.00 63.47 710 GLU A C 1
ATOM 5651 O O . GLU A 1 710 ? -39.235 23.806 15.908 1.00 63.47 710 GLU A O 1
ATOM 5656 N N . ASN A 1 711 ? -37.730 24.866 14.592 1.00 77.31 711 ASN A N 1
ATOM 5657 C CA . ASN A 1 711 ? -38.392 24.746 13.288 1.00 77.31 711 ASN A CA 1
ATOM 5658 C C . ASN A 1 711 ? -37.496 24.037 12.253 1.00 77.31 711 ASN A C 1
ATOM 5660 O O . ASN A 1 711 ? -36.354 23.693 12.553 1.00 77.31 711 ASN A O 1
ATOM 5664 N N . ASP A 1 712 ? -38.017 23.823 11.041 1.00 83.69 712 ASP A N 1
ATOM 5665 C CA . ASP A 1 712 ? -37.250 23.291 9.907 1.00 83.69 712 ASP A CA 1
ATOM 5666 C C . ASP A 1 712 ? -36.103 24.237 9.507 1.00 83.69 712 ASP A C 1
ATOM 5668 O O . ASP A 1 712 ? -36.232 25.461 9.576 1.00 83.69 712 ASP A O 1
ATOM 5672 N N . LEU A 1 713 ? -34.980 23.666 9.065 1.00 84.00 713 LEU A N 1
ATOM 5673 C CA . LEU A 1 713 ? -33.793 24.421 8.670 1.00 84.00 713 LEU A CA 1
ATOM 5674 C C . LEU A 1 713 ? -33.813 24.664 7.161 1.00 84.00 713 LEU A C 1
ATOM 5676 O O . LEU A 1 713 ? -33.599 23.742 6.374 1.00 84.00 713 LEU A O 1
ATOM 5680 N N . GLN A 1 714 ? -34.061 25.907 6.751 1.00 87.06 714 GLN A N 1
ATOM 5681 C CA . GLN A 1 714 ? -33.949 26.315 5.353 1.00 87.06 714 GLN A CA 1
ATOM 5682 C C . GLN A 1 714 ? -32.540 26.835 5.077 1.00 87.06 714 GLN A C 1
ATOM 5684 O O . GLN A 1 714 ? -32.129 27.837 5.647 1.00 87.06 714 GLN A O 1
ATOM 5689 N N . MET A 1 715 ? -31.817 26.172 4.184 1.00 87.19 715 MET A N 1
ATOM 5690 C CA . MET A 1 715 ? -30.468 26.550 3.776 1.00 87.19 715 MET A CA 1
ATOM 5691 C C . MET A 1 715 ? -30.500 27.116 2.362 1.00 87.19 715 MET A C 1
ATOM 5693 O O . MET A 1 715 ? -31.162 26.559 1.481 1.00 87.19 715 MET A O 1
ATOM 5697 N N . THR A 1 716 ? -29.764 28.202 2.134 1.00 86.44 716 THR A N 1
ATOM 5698 C CA . THR A 1 716 ? -29.714 28.867 0.827 1.00 86.44 716 THR A CA 1
ATOM 5699 C C . THR A 1 716 ? -28.274 29.119 0.420 1.00 86.44 716 THR A C 1
ATOM 5701 O O . THR A 1 716 ? -27.525 29.757 1.151 1.00 86.44 716 THR A O 1
ATOM 5704 N N . LEU A 1 717 ? -27.881 28.646 -0.762 1.00 83.19 717 LEU A N 1
ATOM 5705 C CA . LEU A 1 717 ? -26.582 28.972 -1.338 1.00 83.19 717 LEU A CA 1
ATOM 5706 C C . LEU A 1 717 ? -26.708 30.185 -2.256 1.00 83.19 717 LEU A C 1
ATOM 5708 O O . LEU A 1 717 ? -27.487 30.185 -3.216 1.00 83.19 717 LEU A O 1
ATOM 5712 N N . ILE A 1 718 ? -25.903 31.200 -1.968 1.00 81.56 718 ILE A N 1
ATOM 5713 C CA . ILE A 1 718 ? -25.897 32.492 -2.644 1.00 81.56 718 ILE A CA 1
ATOM 5714 C C . ILE A 1 718 ? -24.519 32.700 -3.265 1.00 81.56 718 ILE A C 1
ATOM 5716 O O . ILE A 1 718 ? -23.491 32.559 -2.602 1.00 81.56 718 ILE A O 1
ATOM 5720 N N . ARG A 1 719 ? -24.483 33.044 -4.551 1.00 77.88 719 ARG A N 1
ATOM 5721 C CA . ARG A 1 719 ? -23.239 33.411 -5.229 1.00 77.88 719 ARG A CA 1
ATOM 5722 C C . ARG A 1 719 ? -22.831 34.828 -4.833 1.00 77.88 719 ARG A C 1
ATOM 5724 O O . ARG A 1 719 ? -23.624 35.754 -4.975 1.00 77.88 719 ARG A O 1
ATOM 5731 N N . GLU A 1 720 ? -21.595 35.009 -4.374 1.00 75.62 720 GLU A N 1
ATOM 5732 C CA . GLU A 1 720 ? -21.155 36.294 -3.815 1.00 75.62 720 GLU A CA 1
ATOM 5733 C C . GLU A 1 720 ? -21.077 37.413 -4.870 1.00 75.62 720 GLU A C 1
ATOM 5735 O O . GLU A 1 720 ? -21.456 38.548 -4.590 1.00 75.62 720 GLU A O 1
ATOM 5740 N N . GLU A 1 721 ? -20.666 37.081 -6.101 1.00 73.94 721 GLU A N 1
ATOM 5741 C CA . GLU A 1 721 ? -20.451 38.046 -7.196 1.00 73.94 721 GLU A CA 1
ATOM 5742 C C . GLU A 1 721 ? -21.721 38.818 -7.596 1.00 73.94 721 GLU A C 1
ATOM 5744 O O . GLU A 1 721 ? -21.651 40.019 -7.846 1.00 73.94 721 GLU A O 1
ATOM 5749 N N . ASP A 1 722 ? -22.876 38.148 -7.670 1.00 78.38 722 ASP A N 1
ATOM 5750 C CA . ASP A 1 722 ? -24.128 38.741 -8.164 1.00 78.38 722 ASP A CA 1
ATOM 5751 C C . ASP A 1 722 ? -25.340 38.523 -7.248 1.00 78.38 722 ASP A C 1
ATOM 5753 O O . ASP A 1 722 ? -26.467 38.833 -7.637 1.00 78.38 722 ASP A O 1
ATOM 5757 N N . GLN A 1 723 ? -25.112 37.999 -6.039 1.00 81.75 723 GLN A N 1
ATOM 5758 C CA . GLN A 1 723 ? -26.125 37.751 -5.008 1.00 81.75 723 GLN A CA 1
ATOM 5759 C C . GLN A 1 723 ? -27.293 36.867 -5.477 1.00 81.75 723 GLN A C 1
ATOM 5761 O O . GLN A 1 723 ? -28.383 36.902 -4.903 1.00 81.75 723 GLN A O 1
ATOM 5766 N N . LYS A 1 724 ? -27.093 36.048 -6.518 1.00 78.75 724 LYS A N 1
ATOM 5767 C CA . LYS A 1 724 ? -28.120 35.112 -6.981 1.00 78.75 724 LYS A CA 1
ATOM 5768 C C . LYS A 1 724 ? -28.140 33.852 -6.132 1.00 78.75 724 LYS A C 1
ATOM 5770 O O . LYS A 1 724 ? -27.108 33.222 -5.896 1.00 78.75 724 LYS A O 1
ATOM 5775 N N . THR A 1 725 ? -29.347 33.441 -5.761 1.00 80.69 725 THR A N 1
ATOM 5776 C CA . THR A 1 725 ? -29.600 32.115 -5.203 1.00 80.69 725 THR A CA 1
ATOM 5777 C C . THR A 1 725 ? -29.359 31.054 -6.270 1.00 80.69 725 THR A C 1
ATOM 5779 O O . THR A 1 725 ? -29.982 31.069 -7.336 1.00 80.69 725 THR A O 1
ATOM 5782 N N . VAL A 1 726 ? -28.443 30.137 -5.974 1.00 75.38 726 VAL A N 1
ATOM 5783 C CA . VAL A 1 726 ? -28.067 29.024 -6.857 1.00 75.38 726 VAL A CA 1
ATOM 5784 C C . VAL A 1 726 ? -28.581 27.681 -6.345 1.00 75.38 726 VAL A C 1
ATOM 5786 O O . VAL A 1 726 ? -28.676 26.741 -7.122 1.00 75.38 726 VAL A O 1
ATOM 5789 N N . TRP A 1 727 ? -28.953 27.597 -5.064 1.00 82.31 727 TRP A N 1
ATOM 5790 C CA . TRP A 1 727 ? -29.574 26.412 -4.478 1.00 82.31 727 TRP A CA 1
ATOM 5791 C C . TRP A 1 727 ? -30.341 26.763 -3.197 1.00 82.31 727 TRP A C 1
ATOM 5793 O O . TRP A 1 727 ? -29.931 27.648 -2.443 1.00 82.31 727 TRP A O 1
ATOM 5803 N N . THR A 1 728 ? -31.429 26.041 -2.931 1.00 84.00 728 THR A N 1
ATOM 5804 C CA . THR A 1 728 ? -32.193 26.123 -1.681 1.00 84.00 728 THR A CA 1
ATOM 5805 C C . THR A 1 728 ? -32.658 24.728 -1.286 1.00 84.00 728 THR A C 1
ATOM 5807 O O . THR A 1 728 ? -33.179 23.991 -2.124 1.00 84.00 728 THR A O 1
ATOM 5810 N N . ALA A 1 729 ? -32.538 24.384 -0.006 1.00 84.06 729 ALA A N 1
ATOM 5811 C CA . ALA A 1 729 ? -33.174 23.195 0.548 1.00 84.06 729 ALA A CA 1
ATOM 5812 C C . ALA A 1 729 ? -33.739 23.442 1.939 1.00 84.06 729 ALA A C 1
ATOM 5814 O O . ALA A 1 729 ? -33.276 24.304 2.682 1.00 84.06 729 ALA A O 1
ATOM 5815 N N . THR A 1 730 ? -34.726 22.628 2.294 1.00 85.06 730 THR A N 1
ATOM 5816 C CA . THR A 1 730 ? -35.325 22.603 3.623 1.00 85.06 730 THR A CA 1
ATOM 5817 C C . THR A 1 730 ? -35.083 21.233 4.233 1.00 85.06 730 THR A C 1
ATOM 5819 O O . THR A 1 730 ? -35.553 20.230 3.699 1.00 85.06 730 THR A O 1
ATOM 5822 N N . ILE A 1 731 ? -34.360 21.199 5.347 1.00 82.31 731 ILE A N 1
ATOM 5823 C CA . ILE A 1 731 ? -34.127 19.993 6.137 1.00 82.31 731 ILE A CA 1
ATOM 5824 C C . ILE A 1 731 ? -35.147 19.986 7.266 1.00 82.31 731 ILE A C 1
ATOM 5826 O O . ILE A 1 731 ? -35.198 20.912 8.083 1.00 82.31 731 ILE A O 1
ATOM 5830 N N . LYS A 1 732 ? -35.971 18.939 7.319 1.00 82.62 732 LYS A N 1
ATOM 5831 C CA . LYS A 1 732 ? -37.023 18.854 8.329 1.00 82.62 732 LYS A CA 1
ATOM 5832 C C . LYS A 1 732 ? -36.430 18.514 9.686 1.00 82.62 732 LYS A C 1
ATOM 5834 O O . LYS A 1 732 ? -35.660 17.561 9.810 1.00 82.62 732 LYS A O 1
ATOM 5839 N N . LYS A 1 733 ? -36.880 19.195 10.740 1.00 81.19 733 LYS A N 1
ATOM 5840 C CA . LYS A 1 733 ? -36.448 18.903 12.119 1.00 81.19 733 LYS A CA 1
ATOM 5841 C C . LYS A 1 733 ? -36.653 17.427 12.487 1.00 81.19 733 LYS A C 1
ATOM 5843 O O . LYS A 1 733 ? -35.763 16.790 13.038 1.00 81.19 733 LYS A O 1
ATOM 5848 N N . LYS A 1 734 ? -37.806 16.865 12.108 1.00 78.44 734 LYS A N 1
ATOM 5849 C CA . LYS A 1 734 ? -38.147 15.455 12.366 1.00 78.44 734 LYS A CA 1
ATOM 5850 C C . LYS A 1 734 ? -37.166 14.468 11.724 1.00 78.44 734 LYS A C 1
ATOM 5852 O O . LYS A 1 734 ? -36.977 13.379 12.254 1.00 78.44 734 LYS A O 1
ATOM 5857 N N . GLU A 1 735 ? -36.567 14.822 10.587 1.00 76.38 735 GLU A N 1
ATOM 5858 C CA . GLU A 1 735 ? -35.575 13.976 9.914 1.00 76.38 735 GLU A CA 1
ATOM 5859 C C . GLU A 1 735 ? -34.249 13.995 10.680 1.00 76.38 735 GLU A C 1
ATOM 5861 O O . GLU A 1 735 ? -33.685 12.932 10.930 1.00 76.38 735 GLU A O 1
ATOM 5866 N N . ILE A 1 736 ? -33.815 15.169 11.152 1.00 76.19 736 ILE A N 1
ATOM 5867 C CA . ILE A 1 736 ? -32.643 15.317 12.032 1.00 76.19 736 ILE A CA 1
ATOM 5868 C C . ILE A 1 736 ? -32.831 14.515 13.330 1.00 76.19 736 ILE A C 1
ATOM 5870 O O . ILE A 1 736 ? -31.917 13.812 13.761 1.00 76.19 736 ILE A O 1
ATOM 5874 N N . ASP A 1 737 ? -34.022 14.577 13.934 1.00 73.19 737 ASP A N 1
ATOM 5875 C CA . ASP A 1 737 ? -34.342 13.827 15.152 1.00 73.19 737 ASP A CA 1
ATOM 5876 C C . ASP A 1 737 ? -34.259 12.305 14.935 1.00 73.19 737 ASP A C 1
ATOM 5878 O O . ASP A 1 737 ? -33.661 11.604 15.749 1.00 73.19 737 ASP A O 1
ATOM 5882 N N . LEU A 1 738 ? -34.800 11.803 13.820 1.00 73.19 738 LEU A N 1
ATOM 5883 C CA . LEU A 1 738 ? -34.864 10.372 13.502 1.00 73.19 738 LEU A CA 1
ATOM 5884 C C . LEU A 1 738 ? -33.495 9.750 13.179 1.00 73.19 738 LEU A C 1
ATOM 5886 O O . LEU A 1 738 ? -33.279 8.564 13.437 1.00 73.19 738 LEU A O 1
ATOM 5890 N N . ILE A 1 739 ? -32.587 10.527 12.582 1.00 70.00 739 ILE A N 1
ATOM 5891 C CA . ILE A 1 739 ? -31.252 10.068 12.171 1.00 70.00 739 ILE A CA 1
ATOM 5892 C C . ILE A 1 739 ? -30.421 9.605 13.379 1.00 70.00 739 ILE A C 1
ATOM 5894 O O . ILE A 1 739 ? -29.748 8.578 13.295 1.00 70.00 739 ILE A O 1
ATOM 5898 N N . GLN A 1 740 ? -30.506 10.320 14.504 1.00 65.00 740 GLN A N 1
ATOM 5899 C CA . GLN A 1 740 ? -29.783 9.979 15.731 1.00 65.00 740 GLN A CA 1
ATOM 5900 C C . GLN A 1 740 ? -30.378 8.727 16.400 1.00 65.00 740 GLN A C 1
ATOM 5902 O O . GLN A 1 740 ? -29.655 7.761 16.644 1.00 65.00 740 GLN A O 1
ATOM 5907 N N . THR A 1 741 ? -31.705 8.691 16.585 1.00 64.81 741 THR A N 1
ATOM 5908 C CA . THR A 1 741 ? -32.412 7.578 17.249 1.00 64.81 741 THR A CA 1
ATOM 5909 C C . THR A 1 741 ? -32.110 6.224 16.604 1.00 64.81 741 THR A C 1
ATOM 5911 O O . THR A 1 741 ? -31.785 5.262 17.293 1.00 64.81 741 THR A O 1
ATOM 5914 N N . LYS A 1 742 ? -32.114 6.145 15.267 1.00 65.06 742 LYS A N 1
ATOM 5915 C CA . LYS A 1 742 ? -31.848 4.887 14.549 1.00 65.06 742 LYS A CA 1
ATOM 5916 C C . LYS A 1 742 ? -30.426 4.347 14.735 1.00 65.06 742 LYS A C 1
ATOM 5918 O O . LYS A 1 742 ? -30.224 3.138 14.635 1.00 65.06 742 LYS A O 1
ATOM 5923 N N . LYS A 1 743 ? -29.423 5.207 14.950 1.00 62.34 743 LYS A N 1
ATOM 5924 C CA . LYS A 1 743 ? -28.031 4.759 15.137 1.00 62.34 743 LYS A CA 1
ATOM 5925 C C . LYS A 1 743 ? -27.739 4.427 16.591 1.00 62.34 743 LYS A C 1
ATOM 5927 O O . LYS A 1 743 ? -26.979 3.493 16.812 1.00 62.34 743 LYS A O 1
ATOM 5932 N N . ASP A 1 744 ? -28.351 5.117 17.549 1.00 63.28 744 ASP A N 1
ATOM 5933 C CA . ASP A 1 744 ? -28.239 4.757 18.966 1.00 63.28 744 ASP A CA 1
ATOM 5934 C C . ASP A 1 744 ? -28.839 3.362 19.209 1.00 63.28 744 ASP A C 1
ATOM 5936 O O . ASP A 1 744 ? -28.169 2.499 19.779 1.00 63.28 744 ASP A O 1
ATOM 5940 N N . GLU A 1 745 ? -29.999 3.064 18.611 1.00 63.81 745 GLU A N 1
ATOM 5941 C CA . GLU A 1 745 ? -30.577 1.711 18.575 1.00 63.81 745 GLU A CA 1
ATOM 5942 C C . GLU A 1 745 ? -29.652 0.685 17.892 1.00 63.81 745 GLU A C 1
ATOM 5944 O O . GLU A 1 745 ? -29.495 -0.438 18.372 1.00 63.81 745 GLU A O 1
ATOM 5949 N N . ALA A 1 746 ? -28.988 1.056 16.790 1.00 63.44 746 ALA A N 1
ATOM 5950 C CA . ALA A 1 746 ? -28.044 0.172 16.103 1.00 63.44 746 ALA A CA 1
ATOM 5951 C C . ALA A 1 746 ? -26.742 -0.059 16.899 1.00 63.44 746 ALA A C 1
ATOM 5953 O O . ALA A 1 746 ? -26.184 -1.158 16.873 1.00 63.44 746 ALA A O 1
ATOM 5954 N N . CYS A 1 747 ? -26.257 0.959 17.617 1.00 63.38 747 CYS A N 1
ATOM 5955 C CA . CYS A 1 747 ? -25.048 0.931 18.443 1.00 63.38 747 CYS A CA 1
ATOM 5956 C C . CYS A 1 747 ? -25.210 -0.053 19.611 1.00 63.38 747 CYS A C 1
ATOM 5958 O O . CYS A 1 747 ? -24.290 -0.794 19.956 1.00 63.38 747 CYS A O 1
ATOM 5960 N N . LEU A 1 748 ? -26.422 -0.142 20.154 1.00 73.81 748 LEU A N 1
ATOM 5961 C CA . LEU A 1 748 ? -26.770 -1.031 21.255 1.00 73.81 748 LEU A CA 1
ATOM 5962 C C . LEU A 1 748 ? -26.816 -2.526 20.882 1.00 73.81 748 LEU A C 1
ATOM 5964 O O . LEU A 1 748 ? -26.979 -3.360 21.771 1.00 73.81 748 LEU A O 1
ATOM 5968 N N . ASN A 1 749 ? -26.613 -2.888 19.610 1.00 75.31 749 ASN A N 1
ATOM 5969 C CA . ASN A 1 749 ? -26.596 -4.283 19.146 1.00 75.31 749 ASN A CA 1
ATOM 5970 C C . ASN A 1 749 ? -25.214 -4.962 19.228 1.00 75.31 749 ASN A C 1
ATOM 5972 O O . ASN A 1 749 ? -25.099 -6.144 18.917 1.00 75.31 749 ASN A O 1
ATOM 5976 N N . SER A 1 750 ? -24.158 -4.249 19.640 1.00 81.44 750 SER A N 1
ATOM 5977 C CA . SER A 1 750 ? -22.792 -4.792 19.760 1.00 81.44 750 SER A CA 1
ATOM 5978 C C . SER A 1 750 ? -22.136 -4.380 21.080 1.00 81.44 750 SER A C 1
ATOM 5980 O O . SER A 1 750 ? -22.417 -3.294 21.581 1.00 81.44 750 SER A O 1
ATOM 5982 N N . GLU A 1 751 ? -21.234 -5.194 21.646 1.00 77.75 751 GLU A N 1
ATOM 5983 C CA . GLU A 1 751 ? -20.539 -4.843 22.903 1.00 77.75 751 GLU A CA 1
ATOM 5984 C C . GLU A 1 751 ? -19.736 -3.537 22.777 1.00 77.75 751 GLU A C 1
ATOM 5986 O O . GLU A 1 751 ? -19.864 -2.646 23.615 1.00 77.75 751 GLU A O 1
ATOM 5991 N N . ALA A 1 752 ? -18.990 -3.367 21.681 1.00 77.88 752 ALA A N 1
ATOM 5992 C CA . ALA A 1 752 ? -18.234 -2.142 21.414 1.00 77.88 752 ALA A CA 1
ATOM 5993 C C . ALA A 1 752 ? -19.136 -0.908 21.227 1.00 77.88 752 ALA A C 1
ATOM 5995 O O . ALA A 1 752 ? -18.745 0.219 21.539 1.00 77.88 752 ALA A O 1
ATOM 5996 N N . GLY A 1 753 ? -20.345 -1.088 20.693 1.00 76.81 753 GLY A N 1
ATOM 5997 C CA . GLY A 1 753 ? -21.316 -0.007 20.576 1.00 76.81 753 GLY A CA 1
ATOM 5998 C C . GLY A 1 753 ? -21.982 0.335 21.913 1.00 76.81 753 GLY A C 1
ATOM 5999 O O . GLY A 1 753 ? -22.079 1.510 22.258 1.00 76.81 753 GLY A O 1
ATOM 6000 N N . LYS A 1 754 ? -22.312 -0.663 22.740 1.00 85.12 754 LYS A N 1
ATOM 6001 C CA . LYS A 1 754 ? -22.813 -0.459 24.110 1.00 85.12 754 LYS A CA 1
ATOM 6002 C C . LYS A 1 754 ? -21.811 0.296 24.988 1.00 85.12 754 LYS A C 1
ATOM 6004 O O . LYS A 1 754 ? -22.190 1.251 25.659 1.00 85.12 754 LYS A O 1
ATOM 6009 N N . ALA A 1 755 ? -20.530 -0.074 24.950 1.00 83.56 755 ALA A N 1
ATOM 6010 C CA . ALA A 1 755 ? -19.485 0.637 25.692 1.00 83.56 755 ALA A CA 1
ATOM 6011 C C . ALA A 1 755 ? -19.377 2.114 25.271 1.00 83.56 755 ALA A C 1
ATOM 6013 O O . ALA A 1 755 ? -19.344 3.010 26.112 1.00 83.56 755 ALA A O 1
ATOM 6014 N N . ARG A 1 756 ? -19.415 2.370 23.959 1.00 79.38 756 ARG A N 1
ATOM 6015 C CA . ARG A 1 756 ? -19.386 3.723 23.386 1.00 79.38 756 ARG A CA 1
ATOM 6016 C C . ARG A 1 756 ? -20.620 4.545 23.751 1.00 79.38 756 ARG A C 1
ATOM 6018 O O . ARG A 1 756 ? -20.498 5.735 24.018 1.00 79.38 756 ARG A O 1
ATOM 6025 N N . TYR A 1 757 ? -21.796 3.917 23.771 1.00 82.69 757 TYR A N 1
ATOM 6026 C CA . TYR A 1 757 ? -23.027 4.560 24.221 1.00 82.69 757 TYR A CA 1
ATOM 6027 C C . TYR A 1 757 ? -22.895 5.007 25.680 1.00 82.69 757 TYR A C 1
ATOM 6029 O O . TYR A 1 757 ? -23.175 6.161 25.989 1.00 82.69 757 TYR A O 1
ATOM 6037 N N . PHE A 1 758 ? -22.383 4.145 26.566 1.00 86.50 758 PHE A N 1
ATOM 6038 C CA . PHE A 1 758 ? -22.118 4.524 27.956 1.00 86.50 758 PHE A CA 1
ATOM 6039 C C . PHE A 1 758 ? -21.175 5.732 28.060 1.00 86.50 758 PHE A C 1
ATOM 6041 O O . PHE A 1 758 ? -21.498 6.701 28.744 1.00 86.50 758 PHE A O 1
ATOM 6048 N N . ASP A 1 759 ? -20.042 5.714 27.354 1.00 80.81 759 ASP A N 1
ATOM 6049 C CA . ASP A 1 759 ? -19.060 6.805 27.418 1.00 80.81 759 ASP A CA 1
ATOM 6050 C C . ASP A 1 759 ? -19.643 8.158 26.972 1.00 80.81 759 ASP A C 1
ATOM 6052 O O . ASP A 1 759 ? -19.302 9.195 27.549 1.00 80.81 759 ASP A O 1
ATOM 6056 N N . ASN A 1 760 ? -20.561 8.142 26.001 1.00 77.62 760 ASN A N 1
ATOM 6057 C CA . ASN A 1 760 ? -21.208 9.340 25.470 1.00 77.62 760 ASN A CA 1
ATOM 6058 C C . ASN A 1 760 ? -22.407 9.818 26.310 1.00 77.62 760 ASN A C 1
ATOM 6060 O O . ASN A 1 760 ? -22.638 11.023 26.387 1.00 77.62 760 ASN A O 1
ATOM 6064 N N . HIS A 1 761 ? -23.150 8.900 26.941 1.00 80.88 761 HIS A N 1
ATOM 6065 C CA . HIS A 1 761 ? -24.470 9.175 27.533 1.00 80.88 761 HIS A CA 1
ATOM 6066 C C . HIS A 1 761 ? -24.562 8.951 29.049 1.00 80.88 761 HIS A C 1
ATOM 6068 O O . HIS A 1 761 ? -25.631 9.124 29.631 1.00 80.88 761 HIS A O 1
ATOM 6074 N N . TRP A 1 762 ? -23.471 8.610 29.743 1.00 83.69 762 TRP A N 1
ATOM 6075 C CA . TRP A 1 762 ? -23.505 8.415 31.201 1.00 83.69 762 TRP A CA 1
ATOM 6076 C C . TRP A 1 762 ? -24.104 9.589 32.023 1.00 83.69 762 TRP A C 1
ATOM 6078 O O . TRP A 1 762 ? -24.684 9.290 33.071 1.00 83.69 762 TRP A O 1
ATOM 6088 N N . PRO A 1 763 ? -24.043 10.886 31.617 1.00 83.31 763 PRO A N 1
ATOM 6089 C CA . PRO A 1 763 ? -24.731 11.954 32.348 1.00 83.31 763 PRO A CA 1
ATOM 6090 C C . PRO A 1 763 ? -26.258 11.826 32.277 1.00 83.31 763 PRO A C 1
ATOM 6092 O O . PRO A 1 763 ? -26.938 12.105 33.265 1.00 83.31 763 PRO A O 1
ATOM 6095 N N . ASP A 1 764 ? -26.782 11.362 31.141 1.00 81.56 764 ASP A N 1
ATOM 6096 C CA . ASP A 1 764 ? -28.215 11.157 30.911 1.00 81.56 764 ASP A CA 1
ATOM 6097 C C . ASP A 1 764 ? -28.716 9.950 31.719 1.00 81.56 764 ASP A C 1
ATOM 6099 O O . ASP A 1 764 ? -29.765 10.010 32.362 1.00 81.56 764 ASP A O 1
ATOM 6103 N N . LEU A 1 765 ? -27.899 8.891 31.801 1.00 84.94 765 LEU A N 1
ATOM 6104 C CA . LEU A 1 765 ? -28.182 7.697 32.609 1.00 84.94 765 LEU A CA 1
ATOM 6105 C C . LEU A 1 765 ? -28.303 8.018 34.106 1.00 84.94 765 LEU A C 1
ATOM 6107 O O . LEU A 1 765 ? -29.116 7.416 34.800 1.00 84.94 765 LEU A O 1
ATOM 6111 N N . ILE A 1 766 ? -27.546 8.997 34.612 1.00 86.75 766 ILE A N 1
ATOM 6112 C CA . ILE A 1 766 ? -27.675 9.462 36.004 1.00 86.75 766 ILE A CA 1
ATOM 6113 C C . ILE A 1 766 ? -29.046 10.089 36.272 1.00 86.75 766 ILE A C 1
ATOM 6115 O O . ILE A 1 766 ? -29.549 9.989 37.390 1.00 86.75 766 ILE A O 1
ATOM 6119 N N . GLN A 1 767 ? -29.630 10.762 35.279 1.00 82.50 767 GLN A N 1
ATOM 6120 C CA . GLN A 1 767 ? -30.911 11.451 35.436 1.00 82.50 767 GLN A CA 1
ATOM 6121 C C . GLN A 1 767 ? -32.108 10.539 35.165 1.00 82.50 767 GLN A C 1
ATOM 6123 O O . GLN A 1 767 ? -33.135 10.703 35.816 1.00 82.50 767 GLN A O 1
ATOM 6128 N N . GLY A 1 768 ? -31.991 9.604 34.218 1.00 80.50 768 GLY A N 1
ATOM 6129 C CA . GLY A 1 768 ? -33.127 8.802 33.755 1.00 80.50 768 GLY A CA 1
ATOM 6130 C C . GLY A 1 768 ? -33.270 7.413 34.379 1.00 80.50 768 GLY A C 1
ATOM 6131 O O . GLY A 1 768 ? -34.267 6.750 34.114 1.00 80.50 768 GLY A O 1
ATOM 6132 N N . VAL A 1 769 ? -32.314 6.949 35.189 1.00 85.31 769 VAL A N 1
ATOM 6133 C CA . VAL A 1 769 ? -32.401 5.644 35.865 1.00 85.31 769 VAL A CA 1
ATOM 6134 C C . VAL A 1 769 ? -32.950 5.810 37.282 1.00 85.31 769 VAL A C 1
ATOM 6136 O O . VAL A 1 769 ? -32.289 6.356 38.164 1.00 85.31 769 VAL A O 1
ATOM 6139 N N . GLU A 1 770 ? -34.153 5.289 37.522 1.00 79.06 770 GLU A N 1
ATOM 6140 C CA . GLU A 1 770 ? -34.833 5.424 38.819 1.00 79.06 770 GLU A CA 1
ATOM 6141 C C . GLU A 1 770 ? -34.539 4.254 39.777 1.00 79.06 770 GLU A C 1
ATOM 6143 O O . GLU A 1 770 ? -34.272 4.468 40.960 1.00 79.06 770 GLU A O 1
ATOM 6148 N N . ASN A 1 771 ? -34.519 3.013 39.275 1.00 83.44 771 ASN A N 1
ATOM 6149 C CA . ASN A 1 771 ? -34.361 1.793 40.082 1.00 83.44 771 ASN A CA 1
ATOM 6150 C C . ASN A 1 771 ? -32.901 1.315 40.154 1.00 83.44 771 ASN A C 1
ATOM 6152 O O . ASN A 1 771 ? -32.521 0.262 39.640 1.00 83.44 771 ASN A O 1
ATOM 6156 N N . VAL A 1 772 ? -32.066 2.105 40.826 1.00 87.00 772 VAL A N 1
ATOM 6157 C CA . VAL A 1 772 ? -30.612 1.876 40.915 1.00 87.00 772 VAL A CA 1
ATOM 6158 C C . VAL A 1 772 ? -30.255 0.634 41.748 1.00 87.00 772 VAL A C 1
ATOM 6160 O O . VAL A 1 772 ? -29.233 -0.001 41.503 1.00 87.00 772 VAL A O 1
ATOM 6163 N N . GLN A 1 773 ? -31.113 0.232 42.691 1.00 85.12 773 GLN A N 1
ATOM 6164 C CA . GLN A 1 773 ? -30.876 -0.936 43.548 1.00 85.12 773 GLN A CA 1
ATOM 6165 C C . GLN A 1 773 ? -30.674 -2.223 42.732 1.00 85.12 773 GLN A C 1
ATOM 6167 O O . GLN A 1 773 ? -29.706 -2.939 42.947 1.00 85.12 773 GLN A O 1
ATOM 6172 N N . ILE A 1 774 ? -31.520 -2.462 41.725 1.00 85.69 774 ILE A N 1
ATOM 6173 C CA . ILE A 1 774 ? -31.448 -3.653 40.859 1.00 85.69 774 ILE A CA 1
ATOM 6174 C C . ILE A 1 774 ? -30.109 -3.705 40.107 1.00 85.69 774 ILE A C 1
ATOM 6176 O O . ILE A 1 774 ? -29.522 -4.771 39.913 1.00 85.69 774 ILE A O 1
ATOM 6180 N N . ILE A 1 775 ? -29.599 -2.539 39.712 1.00 89.19 775 ILE A N 1
ATOM 6181 C CA . ILE A 1 775 ? -28.307 -2.408 39.040 1.00 89.19 775 ILE A CA 1
ATOM 6182 C C . ILE A 1 775 ? -27.181 -2.749 40.011 1.00 89.19 775 ILE A C 1
ATOM 6184 O O . ILE A 1 775 ? -26.311 -3.547 39.672 1.00 89.19 775 ILE A O 1
ATOM 6188 N N . ALA A 1 776 ? -27.202 -2.173 41.216 1.00 87.38 776 ALA A N 1
ATOM 6189 C CA . ALA A 1 776 ? -26.206 -2.449 42.245 1.00 87.38 776 ALA A CA 1
ATOM 6190 C C . ALA A 1 776 ? -26.178 -3.943 42.610 1.00 87.38 776 ALA A C 1
ATOM 6192 O O . ALA A 1 776 ? -25.099 -4.531 42.672 1.00 87.38 776 ALA A O 1
ATOM 6193 N N . ASP A 1 777 ? -27.345 -4.577 42.758 1.00 88.31 777 ASP A N 1
ATOM 6194 C CA . ASP A 1 777 ? -27.480 -6.006 43.053 1.00 88.31 777 ASP A CA 1
ATOM 6195 C C . ASP A 1 777 ? -26.825 -6.854 41.958 1.00 88.31 777 ASP A C 1
ATOM 6197 O O . ASP A 1 777 ? -26.003 -7.723 42.249 1.00 88.31 777 ASP A O 1
ATOM 6201 N N . LYS A 1 778 ? -27.131 -6.574 40.684 1.00 88.56 778 LYS A N 1
ATOM 6202 C CA . LYS A 1 778 ? -26.562 -7.310 39.548 1.00 88.56 778 LYS A CA 1
ATOM 6203 C C . LYS A 1 778 ? -25.066 -7.076 39.375 1.00 88.56 778 LYS A C 1
ATOM 6205 O O . LYS A 1 778 ? -24.337 -8.024 39.094 1.00 88.56 778 LYS A O 1
ATOM 6210 N N . LEU A 1 779 ? -24.592 -5.845 39.559 1.00 87.94 779 LEU A N 1
ATOM 6211 C CA . LEU A 1 779 ? -23.162 -5.540 39.509 1.00 87.94 779 LEU A CA 1
ATOM 6212 C C . LEU A 1 779 ? -22.407 -6.245 40.646 1.00 87.94 779 LEU A C 1
ATOM 6214 O O . LEU A 1 779 ? -21.311 -6.753 40.418 1.00 87.94 779 LEU A O 1
ATOM 6218 N N . CYS A 1 780 ? -22.998 -6.335 41.841 1.00 87.38 780 CYS A N 1
ATOM 6219 C CA . CYS A 1 780 ? -22.425 -7.044 42.987 1.00 87.38 780 CYS A CA 1
ATOM 6220 C C . CYS A 1 780 ? -22.418 -8.567 42.767 1.00 87.38 780 CYS A C 1
ATOM 6222 O O . CYS A 1 780 ? -21.384 -9.214 42.932 1.00 87.38 780 CYS A O 1
ATOM 6224 N N . GLN A 1 781 ? -23.527 -9.141 42.282 1.00 88.06 781 GLN A N 1
ATOM 6225 C CA . GLN A 1 781 ? -23.622 -10.561 41.912 1.00 88.06 781 GLN A CA 1
ATOM 6226 C C . GLN A 1 781 ? -22.597 -10.958 40.842 1.00 88.06 781 GLN A C 1
ATOM 6228 O O . GLN A 1 781 ? -22.043 -12.055 40.889 1.00 88.06 781 GLN A O 1
ATOM 6233 N N . GLN A 1 782 ? -22.317 -10.061 39.896 1.00 85.94 782 GLN A N 1
ATOM 6234 C CA . GLN A 1 782 ? -21.310 -10.260 38.851 1.00 85.94 782 GLN A CA 1
ATOM 6235 C C . GLN A 1 782 ? -19.884 -9.886 39.291 1.00 85.94 782 GLN A C 1
ATOM 6237 O O . GLN A 1 782 ? -18.977 -9.906 38.461 1.00 85.94 782 GLN A O 1
ATOM 6242 N N . GLN A 1 783 ? -19.672 -9.552 40.571 1.00 83.38 783 GLN A N 1
ATOM 6243 C CA . GLN A 1 783 ? -18.381 -9.146 41.147 1.00 83.38 783 GLN A CA 1
ATOM 6244 C C . GLN A 1 783 ? -17.743 -7.924 40.458 1.00 83.38 783 GLN A C 1
ATOM 6246 O O . GLN A 1 783 ? -16.525 -7.753 40.481 1.00 83.38 783 GLN A O 1
ATOM 6251 N N . LEU A 1 784 ? -18.558 -7.067 39.836 1.00 84.00 784 LEU A N 1
ATOM 6252 C CA . LEU A 1 784 ? -18.122 -5.822 39.193 1.00 84.00 784 LEU A CA 1
ATOM 6253 C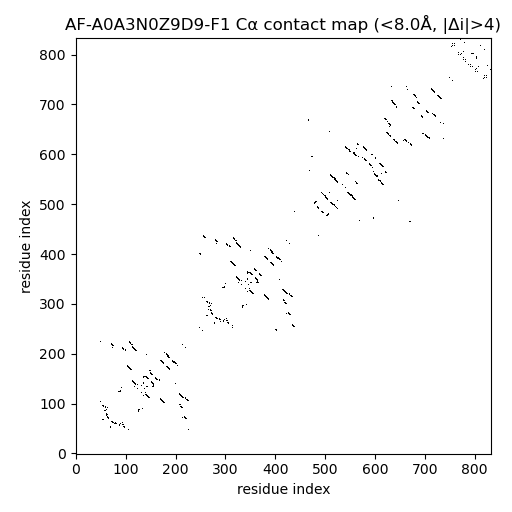 C . LEU A 1 784 ? -17.986 -4.668 40.193 1.00 84.00 784 LEU A C 1
ATOM 6255 O O . LEU A 1 784 ? -17.272 -3.708 39.918 1.00 84.00 784 LEU A O 1
ATOM 6259 N N . ILE A 1 785 ? -18.649 -4.774 41.344 1.00 86.44 785 ILE A N 1
ATOM 6260 C CA . ILE A 1 785 ? -18.480 -3.889 42.499 1.00 86.44 785 ILE A CA 1
ATOM 6261 C C . ILE A 1 785 ? -18.309 -4.732 43.767 1.00 86.44 785 ILE A C 1
ATOM 6263 O O . ILE A 1 785 ? -18.870 -5.824 43.873 1.00 86.44 785 ILE A O 1
ATOM 6267 N N . HIS A 1 786 ? -17.524 -4.237 44.720 1.00 84.88 786 HIS A N 1
ATOM 6268 C CA . HIS A 1 786 ? -17.262 -4.909 45.995 1.00 84.88 786 HIS A CA 1
ATOM 6269 C C . HIS A 1 786 ? -18.307 -4.549 47.066 1.00 84.88 786 HIS A C 1
ATOM 6271 O O . HIS A 1 786 ? -19.016 -3.553 46.945 1.00 84.88 786 HIS A O 1
ATOM 6277 N N . GLU A 1 787 ? -18.381 -5.337 48.141 1.00 83.38 787 GLU A N 1
ATOM 6278 C CA . GLU A 1 787 ? -19.388 -5.208 49.212 1.00 83.38 787 GLU A CA 1
ATOM 6279 C C . GLU A 1 787 ? -19.384 -3.825 49.899 1.00 83.38 787 GLU A C 1
ATOM 6281 O O . GLU A 1 787 ? -20.439 -3.285 50.240 1.00 83.38 787 GLU A O 1
ATOM 6286 N N . GLU A 1 788 ? -18.206 -3.205 50.017 1.00 85.94 788 GLU A N 1
ATOM 6287 C CA . GLU A 1 788 ? -18.040 -1.834 50.516 1.00 85.94 788 GLU A CA 1
ATOM 6288 C C . GLU A 1 788 ? -18.677 -0.805 49.565 1.00 85.94 788 GLU A C 1
ATOM 6290 O O . GLU A 1 788 ? -19.491 0.015 49.985 1.00 85.94 788 GLU A O 1
ATOM 6295 N N . GLN A 1 789 ? -18.416 -0.920 48.259 1.00 86.75 789 GLN A N 1
ATOM 6296 C CA . GLN A 1 789 ? -18.993 -0.045 47.230 1.00 86.75 789 GLN A CA 1
ATOM 6297 C C . GLN A 1 789 ? -20.509 -0.229 47.119 1.00 86.75 789 GLN A C 1
ATOM 6299 O O . GLN A 1 789 ? -21.252 0.740 46.991 1.00 86.75 789 GLN A O 1
ATOM 6304 N N . TYR A 1 790 ? -20.983 -1.472 47.202 1.00 89.25 790 TYR A N 1
ATOM 6305 C CA . TYR A 1 790 ? -22.406 -1.787 47.226 1.00 89.25 790 TYR A CA 1
ATOM 6306 C C . TYR A 1 790 ? -23.099 -1.144 48.438 1.00 89.25 790 TYR A C 1
ATOM 6308 O O . TYR A 1 790 ? -24.140 -0.501 48.295 1.00 89.25 790 TYR A O 1
ATOM 6316 N N . SER A 1 791 ? -22.492 -1.231 49.623 1.00 85.31 791 SER A N 1
ATOM 6317 C CA . SER A 1 791 ? -23.006 -0.581 50.835 1.00 85.31 791 SER A CA 1
ATOM 6318 C C . SER A 1 791 ? -23.073 0.944 50.680 1.00 85.31 791 SER A C 1
ATOM 6320 O O . SER A 1 791 ? -24.079 1.557 51.026 1.00 85.31 791 SER A O 1
ATOM 6322 N N . GLU A 1 792 ? -22.059 1.570 50.079 1.00 85.69 792 GLU A N 1
ATOM 6323 C CA . GLU A 1 792 ? -22.059 3.015 49.811 1.00 85.69 792 GLU A CA 1
ATOM 6324 C C . GLU A 1 792 ? -23.102 3.452 48.772 1.00 85.69 792 GLU A C 1
ATOM 6326 O O . GLU A 1 792 ? -23.660 4.551 48.874 1.00 85.69 792 GLU A O 1
ATOM 6331 N N . ILE A 1 793 ? -23.363 2.625 47.757 1.00 87.25 793 ILE A N 1
ATOM 6332 C CA . ILE A 1 793 ? -24.374 2.890 46.726 1.00 87.25 793 ILE A CA 1
ATOM 6333 C C . ILE A 1 793 ? -25.779 2.810 47.338 1.00 87.25 793 ILE A C 1
ATOM 6335 O O . ILE A 1 793 ? -26.585 3.719 47.126 1.00 87.25 793 ILE A O 1
ATOM 6339 N N . THR A 1 794 ? -26.047 1.771 48.133 1.00 84.12 794 THR A N 1
ATOM 6340 C CA . THR A 1 794 ? -27.361 1.497 48.748 1.00 84.12 794 THR A CA 1
ATOM 6341 C C . THR A 1 794 ? -27.712 2.429 49.910 1.00 84.12 794 THR A C 1
ATOM 6343 O O . THR A 1 794 ? -28.888 2.644 50.186 1.00 84.12 794 THR A O 1
ATOM 6346 N N . GLN A 1 795 ? -26.717 3.040 50.560 1.00 85.88 795 GLN A N 1
ATOM 6347 C CA . GLN A 1 795 ? -26.919 4.034 51.626 1.00 85.88 795 GLN A CA 1
ATOM 6348 C C . GLN A 1 795 ? -27.122 5.472 51.119 1.00 85.88 795 GLN A C 1
ATOM 6350 O O . GLN A 1 795 ? -27.300 6.384 51.928 1.00 85.88 795 GLN A O 1
ATOM 6355 N N . SER A 1 796 ? -27.062 5.713 49.806 1.00 85.75 796 SER A N 1
ATOM 6356 C CA . SER A 1 796 ? -27.209 7.075 49.273 1.00 85.75 796 SER A CA 1
ATOM 6357 C C . SER A 1 796 ? -28.660 7.562 49.378 1.00 85.75 796 SER A C 1
ATOM 6359 O O . SER A 1 796 ? -29.603 6.777 49.316 1.00 85.75 796 SER A O 1
ATOM 6361 N N . LEU A 1 797 ? -28.849 8.876 49.534 1.00 81.50 797 LEU A N 1
ATOM 6362 C CA . LEU A 1 797 ? -30.158 9.468 49.849 1.00 81.50 797 LEU A CA 1
ATOM 6363 C C . LEU A 1 797 ? -31.086 9.583 48.630 1.00 81.50 797 LEU A C 1
ATOM 6365 O O . LEU A 1 797 ? -32.292 9.766 48.791 1.00 81.50 797 LEU A O 1
ATOM 6369 N N . THR A 1 798 ? -30.532 9.517 47.416 1.00 86.69 798 THR A N 1
ATOM 6370 C CA . THR A 1 798 ? -31.272 9.670 46.156 1.00 86.69 798 THR A CA 1
ATOM 6371 C C . THR A 1 798 ? -30.774 8.690 45.099 1.00 86.69 798 THR A C 1
ATOM 6373 O O . THR A 1 798 ? -29.592 8.337 45.084 1.00 86.69 798 THR A O 1
ATOM 6376 N N . SER A 1 799 ? -31.653 8.307 44.167 1.00 84.00 799 SER A N 1
ATOM 6377 C CA . SER A 1 799 ? -31.291 7.466 43.022 1.00 84.00 799 SER A CA 1
ATOM 6378 C C . SER A 1 799 ? -30.192 8.112 42.176 1.00 84.00 799 SER A C 1
ATOM 6380 O O . SER A 1 799 ? -29.234 7.443 41.807 1.00 84.00 799 SER A O 1
ATOM 6382 N N . GLN A 1 800 ? -30.233 9.427 41.950 1.00 88.75 800 GLN A N 1
ATOM 6383 C CA . GLN A 1 800 ? -29.201 10.120 41.171 1.00 88.75 800 GLN A CA 1
ATOM 6384 C C . GLN A 1 800 ? -27.824 10.072 41.849 1.00 88.75 800 GLN A C 1
ATOM 6386 O O . GLN A 1 800 ? -26.801 9.992 41.172 1.00 88.75 800 GLN A O 1
ATOM 6391 N N . GLU A 1 801 ? -27.767 10.127 43.182 1.00 86.06 801 GLU A N 1
ATOM 6392 C CA . GLU A 1 801 ? -26.513 10.012 43.932 1.00 86.06 801 GLU A CA 1
ATOM 6393 C C . GLU A 1 801 ? -25.961 8.582 43.902 1.00 86.06 801 GLU A C 1
ATOM 6395 O O . GLU A 1 801 ? -24.779 8.398 43.605 1.00 86.06 801 GLU A O 1
ATOM 6400 N N . SER A 1 802 ? -26.813 7.570 44.100 1.00 89.19 802 SER A N 1
ATOM 6401 C CA . SER A 1 802 ? -26.435 6.162 43.921 1.00 89.19 802 SER A CA 1
ATOM 6402 C C . SER A 1 802 ? -25.931 5.896 42.498 1.00 89.19 802 SER A C 1
ATOM 6404 O O . SER A 1 802 ? -24.902 5.249 42.304 1.00 89.19 802 SER A O 1
ATOM 6406 N N . MET A 1 803 ? -26.621 6.440 41.495 1.00 92.31 803 MET A N 1
ATOM 6407 C CA . MET A 1 803 ? -26.307 6.237 40.086 1.00 92.31 803 MET A CA 1
ATOM 6408 C C . MET A 1 803 ? -25.009 6.938 39.669 1.00 92.31 803 MET A C 1
ATOM 6410 O O . MET A 1 803 ? -24.229 6.379 38.899 1.00 92.31 803 MET A O 1
ATOM 6414 N N . ARG A 1 804 ? -24.710 8.119 40.231 1.00 91.38 804 ARG A N 1
ATOM 6415 C CA . ARG A 1 804 ? -23.399 8.773 40.066 1.00 91.38 804 ARG A CA 1
ATOM 6416 C C . ARG A 1 804 ? -22.264 7.887 40.552 1.00 91.38 804 ARG A C 1
ATOM 6418 O O . ARG A 1 804 ? -21.306 7.696 39.811 1.00 91.38 804 ARG A O 1
ATOM 6425 N N . LYS A 1 805 ? -22.396 7.296 41.744 1.00 88.94 805 LYS A N 1
ATOM 6426 C CA . LYS A 1 805 ? -21.379 6.387 42.293 1.00 88.94 805 LYS A CA 1
ATOM 6427 C C . LYS A 1 805 ? -21.170 5.165 41.395 1.00 88.94 805 LYS A C 1
ATOM 6429 O O . LYS A 1 805 ? -20.027 4.798 41.138 1.00 88.94 805 LYS A O 1
ATOM 6434 N N . ILE A 1 806 ? -22.246 4.584 40.856 1.00 91.06 806 ILE A N 1
ATOM 6435 C CA . ILE A 1 806 ? -22.147 3.492 39.873 1.00 91.06 806 ILE A CA 1
ATOM 6436 C C . ILE A 1 806 ? -21.403 3.956 38.619 1.00 91.06 806 ILE A C 1
ATOM 6438 O O . ILE A 1 806 ? -20.424 3.323 38.228 1.00 91.06 806 ILE A O 1
ATOM 6442 N N . CYS A 1 807 ? -21.811 5.067 38.002 1.00 90.31 807 CYS A N 1
ATOM 6443 C CA . CYS A 1 807 ? -21.152 5.584 36.802 1.00 90.31 807 CYS A CA 1
ATOM 6444 C C . CYS A 1 807 ? -19.667 5.904 37.043 1.00 90.31 807 CYS A C 1
ATOM 6446 O O . CYS A 1 807 ? -18.841 5.600 36.185 1.00 90.31 807 CYS A O 1
ATOM 6448 N N . ASP A 1 808 ? -19.306 6.454 38.204 1.00 88.69 808 ASP A N 1
ATOM 6449 C CA . ASP A 1 808 ? -17.918 6.764 38.574 1.00 88.69 808 ASP A CA 1
ATOM 6450 C C . ASP A 1 808 ? -17.042 5.517 38.726 1.00 88.69 808 ASP A C 1
ATOM 6452 O O . ASP A 1 808 ? -15.838 5.568 38.447 1.00 88.69 808 ASP A O 1
ATOM 6456 N N . ILE A 1 809 ? -17.634 4.398 39.150 1.00 87.69 809 ILE A N 1
ATOM 6457 C CA . ILE A 1 809 ? -16.967 3.097 39.179 1.00 87.69 809 ILE A CA 1
ATOM 6458 C C . ILE A 1 809 ? -16.838 2.567 37.748 1.00 87.69 809 ILE A C 1
ATOM 6460 O O . ILE A 1 809 ? -15.722 2.364 37.273 1.00 87.69 809 ILE A O 1
ATOM 6464 N N . ILE A 1 810 ? -17.952 2.424 37.022 1.00 90.94 810 ILE A N 1
ATOM 6465 C CA . ILE A 1 810 ? -17.999 1.812 35.682 1.00 90.94 810 ILE A CA 1
ATOM 6466 C C . ILE A 1 810 ? -17.118 2.561 34.669 1.00 90.94 810 ILE A C 1
ATOM 6468 O O . ILE A 1 810 ? -16.432 1.923 33.872 1.00 90.94 810 ILE A O 1
ATOM 6472 N N . ARG A 1 811 ? -17.029 3.896 34.747 1.00 89.38 811 ARG A N 1
ATOM 6473 C CA . ARG A 1 811 ? -16.136 4.718 33.903 1.00 89.38 811 ARG A CA 1
ATOM 6474 C C . ARG A 1 811 ? -14.655 4.351 34.029 1.00 89.38 811 ARG A C 1
ATOM 6476 O O . ARG A 1 811 ? -13.898 4.599 33.096 1.00 89.38 811 ARG A O 1
ATOM 6483 N N . LYS A 1 812 ? -14.228 3.80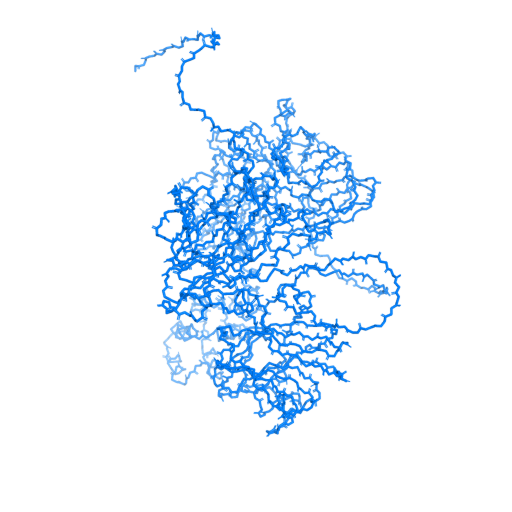2 35.170 1.00 88.12 812 LYS A N 1
ATOM 6484 C CA . LYS A 1 812 ? -12.833 3.398 35.426 1.00 88.12 812 LYS A CA 1
ATOM 6485 C C . LYS A 1 812 ? -12.544 1.962 34.983 1.00 88.12 812 LYS A C 1
ATOM 6487 O O . LYS A 1 812 ? -11.388 1.544 35.019 1.00 88.12 812 LYS A O 1
ATOM 6492 N N . HIS A 1 813 ? -13.568 1.214 34.576 1.00 86.50 813 HIS A N 1
ATOM 6493 C CA . HIS A 1 813 ? -13.427 -0.149 34.085 1.00 86.50 813 HIS A CA 1
ATOM 6494 C C . HIS A 1 813 ? -13.267 -0.207 32.557 1.00 86.50 813 HIS A C 1
ATOM 6496 O O . HIS A 1 813 ? -13.426 0.778 31.837 1.00 8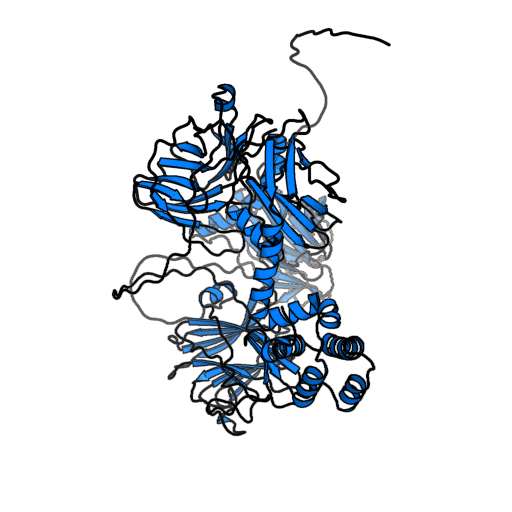6.50 813 HIS A O 1
ATOM 6502 N N . ARG A 1 814 ? -12.903 -1.399 32.075 1.00 86.75 814 ARG A N 1
ATOM 6503 C CA . ARG A 1 814 ? -12.742 -1.727 30.654 1.00 86.75 814 ARG A CA 1
ATOM 6504 C C . ARG A 1 814 ? -14.092 -1.747 29.922 1.00 86.75 814 ARG A C 1
ATOM 6506 O O . ARG A 1 814 ? -15.150 -1.854 30.543 1.00 86.75 814 ARG A O 1
ATOM 6513 N N . ASP A 1 815 ? -14.047 -1.675 28.594 1.00 85.44 815 ASP A N 1
ATOM 6514 C CA . ASP A 1 815 ? -15.238 -1.557 27.742 1.00 85.44 815 ASP A CA 1
ATOM 6515 C C . ASP A 1 815 ? -16.213 -2.741 27.865 1.00 85.44 815 ASP A C 1
ATOM 6517 O O . ASP A 1 815 ? -17.421 -2.545 27.745 1.00 85.44 815 ASP A O 1
ATOM 6521 N N . ASP A 1 816 ? -15.735 -3.939 28.217 1.00 85.94 816 ASP A N 1
ATOM 6522 C CA . ASP A 1 816 ? -16.583 -5.100 28.524 1.00 85.94 816 ASP A CA 1
ATOM 6523 C C . ASP A 1 816 ? -17.509 -4.843 29.725 1.00 85.94 816 ASP A C 1
ATOM 6525 O O . ASP A 1 816 ? -18.677 -5.235 29.724 1.00 85.94 816 ASP A O 1
ATOM 6529 N N . VAL A 1 817 ? -17.022 -4.127 30.740 1.00 86.75 817 VAL A N 1
ATOM 6530 C CA . VAL A 1 817 ? -17.801 -3.776 31.937 1.00 86.75 817 VAL A CA 1
ATOM 6531 C C . VAL A 1 817 ? -18.828 -2.688 31.624 1.00 86.75 817 VAL A C 1
ATOM 6533 O O . VAL A 1 817 ? -19.974 -2.777 32.066 1.00 86.75 817 VAL A O 1
ATOM 6536 N N . LYS A 1 818 ? -18.459 -1.699 30.801 1.00 92.00 818 LYS A N 1
ATOM 6537 C CA . LYS A 1 818 ? -19.387 -0.664 30.316 1.00 92.00 818 LYS A CA 1
ATOM 6538 C C . LYS A 1 818 ? -20.507 -1.275 29.467 1.00 92.00 818 LYS A C 1
ATOM 6540 O O . LYS A 1 818 ? -21.679 -0.957 29.660 1.00 92.00 818 LYS A O 1
ATOM 6545 N N . ALA A 1 819 ? -20.165 -2.199 28.569 1.00 88.81 819 ALA A N 1
ATOM 6546 C CA . ALA A 1 819 ? -21.128 -2.907 27.732 1.00 88.81 819 ALA A CA 1
ATOM 6547 C C . ALA A 1 819 ? -22.089 -3.782 28.553 1.00 88.81 819 ALA A C 1
ATOM 6549 O O . ALA A 1 819 ? -23.295 -3.808 28.282 1.00 88.81 819 ALA A O 1
ATOM 6550 N N . LYS A 1 820 ? -21.582 -4.465 29.587 1.00 88.62 820 LYS A N 1
ATOM 6551 C CA . LYS A 1 820 ? -22.402 -5.229 30.540 1.00 88.62 820 LYS A CA 1
ATOM 6552 C C . LYS A 1 820 ? -23.354 -4.341 31.323 1.00 88.62 820 LYS A C 1
ATOM 6554 O O . LYS A 1 820 ? -24.526 -4.680 31.439 1.00 88.62 820 LYS A O 1
ATOM 6559 N N . PHE A 1 821 ? -22.885 -3.193 31.801 1.00 92.38 821 PHE A N 1
ATOM 6560 C CA . PHE A 1 821 ? -23.732 -2.225 32.489 1.00 92.38 821 PHE A CA 1
ATOM 6561 C C . PHE A 1 821 ? -24.915 -1.770 31.607 1.00 92.38 821 PHE A C 1
ATOM 6563 O O . PHE A 1 821 ? -26.065 -1.820 32.041 1.00 92.38 821 PHE A O 1
ATOM 6570 N N . ILE A 1 822 ? -24.665 -1.432 30.337 1.00 91.06 822 ILE A N 1
ATOM 6571 C CA . ILE A 1 822 ? -25.734 -1.105 29.377 1.00 91.06 822 ILE A CA 1
ATOM 6572 C C . ILE A 1 822 ? -26.657 -2.304 29.116 1.00 91.06 822 ILE A C 1
ATOM 6574 O O . ILE A 1 822 ? -27.869 -2.135 29.026 1.00 91.06 822 ILE A O 1
ATOM 6578 N N . SER A 1 823 ? -26.117 -3.522 29.054 1.00 88.75 823 SER A N 1
ATOM 6579 C CA . SER A 1 823 ? -26.927 -4.738 28.882 1.00 88.75 823 SER A CA 1
ATOM 6580 C C . SER A 1 823 ? -27.861 -4.984 30.072 1.00 88.75 823 SER A C 1
ATOM 6582 O O . SER A 1 823 ? -29.018 -5.328 29.864 1.00 88.75 823 SER A O 1
ATOM 6584 N N . ILE A 1 824 ? -27.410 -4.716 31.303 1.00 88.56 824 ILE A N 1
ATOM 6585 C CA . ILE A 1 824 ? -28.245 -4.792 32.513 1.00 88.56 824 ILE A CA 1
ATOM 6586 C C . ILE A 1 824 ? -29.422 -3.815 32.422 1.00 88.56 824 ILE A C 1
ATOM 6588 O O . ILE A 1 824 ? -30.557 -4.197 32.702 1.00 88.56 824 ILE A O 1
ATOM 6592 N N . LEU A 1 825 ? -29.174 -2.574 31.990 1.00 88.50 825 LEU A N 1
ATOM 6593 C CA . LEU A 1 825 ? -30.234 -1.581 31.795 1.00 88.50 825 LEU A CA 1
ATOM 6594 C C . LEU A 1 825 ? -31.270 -2.028 30.749 1.00 88.50 825 LEU A C 1
ATOM 6596 O O . LEU A 1 825 ? -32.461 -1.778 30.935 1.00 88.50 825 LEU A O 1
ATOM 6600 N N . GLN A 1 826 ? -30.829 -2.694 29.675 1.00 85.50 826 GLN A N 1
ATOM 6601 C CA . GLN A 1 826 ? -31.706 -3.225 28.625 1.00 85.50 826 GLN A CA 1
ATOM 6602 C C . GLN A 1 826 ? -32.537 -4.421 29.104 1.00 85.50 826 GLN A C 1
ATOM 6604 O O . GLN A 1 826 ? -33.751 -4.442 28.906 1.00 85.50 826 GLN A O 1
ATOM 6609 N N . GLU A 1 827 ? -31.894 -5.410 29.728 1.00 85.44 827 GLU A N 1
ATOM 6610 C CA . GLU A 1 827 ? -32.537 -6.637 30.218 1.00 85.44 827 GLU A CA 1
ATOM 6611 C C . GLU A 1 827 ? -33.618 -6.331 31.255 1.00 85.44 827 GLU A C 1
ATOM 6613 O O . GLU A 1 827 ? -34.729 -6.854 31.177 1.00 85.44 827 GLU A O 1
ATOM 6618 N N . GLU A 1 828 ? -33.304 -5.437 32.191 1.00 85.00 828 GLU A N 1
ATOM 6619 C CA . GLU A 1 828 ? -34.187 -5.070 33.299 1.00 85.00 828 GLU A CA 1
ATOM 6620 C C . GLU A 1 828 ? -35.141 -3.918 32.948 1.00 85.00 828 GLU A C 1
ATOM 6622 O O . GLU A 1 828 ? -35.954 -3.511 33.777 1.00 85.00 828 GLU A O 1
ATOM 6627 N N . LYS A 1 829 ? -35.068 -3.393 31.714 1.00 83.44 829 LYS A N 1
ATOM 6628 C CA . LYS A 1 829 ? -35.889 -2.272 31.219 1.00 83.44 829 LYS A CA 1
ATOM 6629 C C . LYS A 1 829 ? -35.852 -1.054 32.150 1.00 83.44 829 LYS A C 1
ATOM 6631 O O . LYS A 1 829 ? -36.869 -0.406 32.387 1.00 83.44 829 LYS A O 1
ATOM 6636 N N . LEU A 1 830 ? -34.668 -0.753 32.681 1.00 82.25 830 LEU A N 1
ATOM 6637 C CA . LEU A 1 830 ? -34.451 0.307 33.675 1.00 82.25 830 LEU A CA 1
ATOM 6638 C C . LEU A 1 830 ? -34.196 1.680 33.047 1.00 82.25 830 LEU A C 1
ATOM 6640 O O . LEU A 1 830 ? -34.104 2.672 33.765 1.00 82.25 830 LEU A O 1
ATOM 6644 N N . TYR A 1 831 ? -34.055 1.729 31.723 1.00 80.94 831 TYR A N 1
ATOM 6645 C CA . TYR A 1 831 ? -33.820 2.946 30.962 1.00 80.94 831 TYR A CA 1
ATOM 6646 C C . TYR A 1 831 ? -34.418 2.808 29.559 1.00 80.94 831 TYR A C 1
ATOM 6648 O O . TYR A 1 831 ? -34.271 1.759 28.924 1.00 80.94 831 TYR A O 1
ATOM 6656 N N . HIS A 1 832 ? -35.089 3.855 29.072 1.00 75.19 832 HIS A N 1
ATOM 6657 C CA . HIS A 1 832 ? -35.500 3.924 27.673 1.00 75.19 832 HIS A CA 1
ATOM 6658 C C . HIS A 1 832 ? -34.358 4.529 26.863 1.00 75.19 832 HIS A C 1
ATOM 6660 O O . HIS A 1 832 ? -34.071 5.717 26.984 1.00 75.19 832 HIS A O 1
ATOM 6666 N N . PHE A 1 833 ? -33.714 3.672 26.074 1.00 66.38 833 PHE A N 1
ATOM 6667 C CA . PHE A 1 833 ? -32.642 4.041 25.157 1.00 66.38 833 PHE A CA 1
ATOM 6668 C C . PHE A 1 833 ? -33.132 4.870 23.978 1.00 66.38 833 PHE A C 1
ATOM 6670 O O . PHE A 1 833 ? -34.295 4.634 23.562 1.00 66.38 833 PHE A O 1
#